Protein 6TF4 (pdb70)

Organism: Vibrio cholerae serotype O1 (strain ATCC 39315 / El Tor Inaba N16961) (NCBI:txid243277)

Radius of gyration: 10.41 Å; Cα contacts (8 Å, |Δi|>4): 124; chains: 1; bounding box: 21×38×19 Å

Secondary structure (DSSP, 8-state):
---PPPTTEEEEE-SSTTTTEEEEEEE--SSS-EEEEE--SS--EEEEE-TTTEE--

Nearest PDB structures (foldseek):
  6tf4-assembly1_A  TM=9.880E-01  e=2.985E-10  Vibrio cholerae
  2lcl-assembly1_A  TM=8.711E-01  e=4.378E-06  Escherichia coli O157:H7
  8a3w-assembly1_K  TM=6.892E-01  e=1.285E-02  Leishmania major strain Friedlin
  6skg-assembly1_BN  TM=7.824E-01  e=9.746E-02  Thermococcus kodakarensis
  8a98-assembly1_K  TM=6.820E-01  e=3.757E-02  Leishmania major strain Friedlin

Foldseek 3Di:
DDDDDEAQAKWAFCADPCHGFIWGWHAQPDQQKGKTWGADPVGTHIDMGGCVGIDGD

Structure (mmCIF, N/CA/C/O backbone):
data_6TF4
#
_entry.id   6TF4
#
loop_
_atom_site.group_PDB
_atom_site.id
_atom_site.type_symbol
_atom_site.label_atom_id
_atom_site.label_alt_id
_atom_site.label_comp_id
_atom_site.label_asym_id
_atom_site.label_entity_id
_atom_site.label_seq_id
_atom_site.pdbx_PDB_ins_code
_atom_site.Cartn_x
_atom_site.Cartn_y
_atom_site.Cartn_z
_atom_site.occupancy
_atom_site.B_iso_or_equiv
_atom_site.auth_seq_id
_atom_site.auth_comp_id
_atom_site.auth_asym_id
_atom_site.auth_atom_id
_atom_site.pdbx_PDB_model_num
ATOM 1 N N . THR A 1 11 ? -3.383 -4.366 -3.069 1.00 0.00 109 THR A N 1
ATOM 2 C CA . THR A 1 11 ? -3.675 -3.830 -1.710 1.00 0.00 109 THR A CA 1
ATOM 3 C C . THR A 1 11 ? -3.056 -2.438 -1.567 1.00 0.00 109 THR A C 1
ATOM 4 O O . THR A 1 11 ? -1.872 -2.296 -1.333 1.00 0.00 109 THR A O 1
ATOM 15 N N . LYS A 1 12 ? -3.848 -1.410 -1.705 1.00 0.00 110 LYS A N 1
ATOM 16 C CA . LYS A 1 12 ? -3.305 -0.029 -1.576 1.00 0.00 110 LYS A CA 1
ATOM 17 C C . LYS A 1 12 ? -3.470 0.452 -0.133 1.00 0.00 110 LYS A C 1
ATOM 18 O O . LYS A 1 12 ? -4.398 0.075 0.554 1.00 0.00 110 LYS A O 1
ATOM 37 N N . GLN A 1 13 ? -2.578 1.282 0.332 1.00 0.00 111 GLN A N 1
ATOM 38 C CA . GLN A 1 13 ? -2.684 1.785 1.731 1.00 0.00 111 GLN A CA 1
ATOM 39 C C . GLN A 1 13 ? -3.118 3.252 1.714 1.00 0.00 111 GLN A C 1
ATOM 40 O O . GLN A 1 13 ? -2.867 3.973 0.769 1.00 0.00 111 GLN A O 1
ATOM 54 N N . LEU A 1 14 ? -3.769 3.700 2.753 1.00 0.00 112 LEU A N 1
ATOM 55 C CA . LEU A 1 14 ? -4.220 5.119 2.797 1.00 0.00 112 LEU A CA 1
ATOM 56 C C . LEU A 1 14 ? -3.023 6.042 2.561 1.00 0.00 112 LEU A C 1
ATOM 57 O O . LEU A 1 14 ? -1.885 5.654 2.736 1.00 0.00 112 LEU A O 1
ATOM 73 N N . PRO A 1 15 ? -3.292 7.290 2.153 1.00 0.00 113 PRO A N 1
ATOM 74 C CA . PRO A 1 15 ? -2.243 8.283 1.887 1.00 0.00 113 PRO A CA 1
ATOM 75 C C . PRO A 1 15 ? -1.553 8.742 3.174 1.00 0.00 113 PRO A C 1
ATOM 76 O O . PRO A 1 15 ? -2.145 8.763 4.235 1.00 0.00 113 PRO A O 1
ATOM 87 N N . GLU A 1 16 ? -0.304 9.110 3.089 1.00 0.00 114 GLU A N 1
ATOM 88 C CA . GLU A 1 16 ? 0.424 9.567 4.307 1.00 0.00 114 GLU A CA 1
ATOM 89 C C . GLU A 1 16 ? 0.516 11.094 4.302 1.00 0.00 114 GLU A C 1
ATOM 90 O O . GLU A 1 16 ? 0.375 11.730 3.276 1.00 0.00 114 GLU A O 1
ATOM 102 N N . LYS A 1 17 ? 0.750 11.688 5.440 1.00 0.00 115 LYS A N 1
ATOM 103 C CA . LYS A 1 17 ? 0.850 13.173 5.498 1.00 0.00 115 LYS A CA 1
ATOM 104 C C . LYS A 1 17 ? 1.763 13.667 4.374 1.00 0.00 115 LYS A C 1
ATOM 105 O O . LYS A 1 17 ? 2.725 13.019 4.012 1.00 0.00 115 LYS A O 1
ATOM 124 N N . GLY A 1 18 ? 1.471 14.811 3.818 1.00 0.00 116 GLY A N 1
ATOM 125 C CA . GLY A 1 18 ? 2.323 15.345 2.719 1.00 0.00 116 GLY A CA 1
ATOM 126 C C . GLY A 1 18 ? 1.968 14.640 1.408 1.00 0.00 116 GLY A C 1
ATOM 127 O O . GLY A 1 18 ? 2.663 14.762 0.419 1.00 0.00 116 GLY A O 1
ATOM 131 N N . GLN A 1 19 ? 0.890 13.904 1.393 1.00 0.00 117 GLN A N 1
ATOM 132 C CA . GLN A 1 19 ? 0.491 13.193 0.145 1.00 0.00 117 GLN A CA 1
ATOM 133 C C . GLN A 1 19 ? -0.527 14.041 -0.621 1.00 0.00 117 GLN A C 1
ATOM 134 O O . GLN A 1 19 ? -1.399 14.656 -0.040 1.00 0.00 117 GLN A O 1
ATOM 148 N N . THR A 1 20 ? -0.422 14.080 -1.921 1.00 0.00 118 THR A N 1
ATOM 149 C CA . THR A 1 20 ? -1.383 14.889 -2.723 1.00 0.00 118 THR A CA 1
ATOM 150 C C . THR A 1 20 ? -2.616 14.043 -3.047 1.00 0.00 118 THR A C 1
ATOM 151 O O . THR A 1 20 ? -2.512 12.880 -3.382 1.00 0.00 118 THR A O 1
ATOM 162 N N . VAL A 1 21 ? -3.783 14.619 -2.951 1.00 0.00 119 VAL A N 1
ATOM 163 C CA . VAL A 1 21 ? -5.021 13.847 -3.255 1.00 0.00 119 VAL A CA 1
ATOM 164 C C . VAL A 1 21 ? -5.975 14.718 -4.076 1.00 0.00 119 VAL A C 1
ATOM 165 O O . VAL A 1 21 ? -6.061 15.916 -3.883 1.00 0.00 119 VAL A O 1
ATOM 178 N N . ARG A 1 22 ? -6.694 14.127 -4.990 1.00 0.00 120 ARG A N 1
ATOM 179 C CA . ARG A 1 22 ? -7.642 14.921 -5.822 1.00 0.00 120 ARG A CA 1
ATOM 180 C C . ARG A 1 22 ? -9.077 14.605 -5.398 1.00 0.00 120 ARG A C 1
ATOM 181 O O . ARG A 1 22 ? -9.504 13.468 -5.418 1.00 0.00 120 ARG A O 1
ATOM 202 N N . VAL A 1 23 ? -9.826 15.603 -5.016 1.00 0.00 121 VAL A N 1
ATOM 203 C CA . VAL A 1 23 ? -11.233 15.357 -4.592 1.00 0.00 121 VAL A CA 1
ATOM 204 C C . VAL A 1 23 ? -12.113 15.181 -5.831 1.00 0.00 121 VAL A C 1
ATOM 205 O O . VAL A 1 23 ? -12.142 16.021 -6.708 1.00 0.00 121 VAL A O 1
ATOM 218 N N . ALA A 1 24 ? -12.829 14.093 -5.910 1.00 0.00 122 ALA A N 1
ATOM 219 C CA . ALA A 1 24 ? -13.705 13.864 -7.094 1.00 0.00 122 ALA A CA 1
ATOM 220 C C . ALA A 1 24 ? -15.163 13.772 -6.640 1.00 0.00 122 ALA A C 1
ATOM 221 O O . ALA A 1 24 ? -16.065 14.206 -7.327 1.00 0.00 122 ALA A O 1
ATOM 228 N N . ARG A 1 25 ? -15.401 13.209 -5.487 1.00 0.00 123 ARG A N 1
ATOM 229 C CA . ARG A 1 25 ? -16.800 13.092 -4.991 1.00 0.00 123 ARG A CA 1
ATOM 230 C C . ARG A 1 25 ? -16.942 13.861 -3.676 1.00 0.00 123 ARG A C 1
ATOM 231 O O . ARG A 1 25 ? -15.977 14.098 -2.977 1.00 0.00 123 ARG A O 1
ATOM 252 N N . GLY A 1 26 ? -18.139 14.254 -3.335 1.00 0.00 124 GLY A N 1
ATOM 253 C CA . GLY A 1 26 ? -18.341 15.009 -2.066 1.00 0.00 124 GLY A CA 1
ATOM 254 C C . GLY A 1 26 ? -18.604 16.482 -2.386 1.00 0.00 124 GLY A C 1
ATOM 255 O O . GLY A 1 26 ? -18.660 16.877 -3.534 1.00 0.00 124 GLY A O 1
ATOM 259 N N . GLN A 1 27 ? -18.769 17.297 -1.381 1.00 0.00 125 GLN A N 1
ATOM 260 C CA . GLN A 1 27 ? -19.030 18.743 -1.629 1.00 0.00 125 GLN A CA 1
ATOM 261 C C . GLN A 1 27 ? -17.752 19.414 -2.137 1.00 0.00 125 GLN A C 1
ATOM 262 O O . GLN A 1 27 ? -17.796 20.348 -2.912 1.00 0.00 125 GLN A O 1
ATOM 276 N N . PHE A 1 28 ? -16.612 18.945 -1.706 1.00 0.00 126 PHE A N 1
ATOM 277 C CA . PHE A 1 28 ? -15.334 19.559 -2.167 1.00 0.00 126 PHE A CA 1
ATOM 278 C C . PHE A 1 28 ? -14.839 18.828 -3.417 1.00 0.00 126 PHE A C 1
ATOM 279 O O . PHE A 1 28 ? -13.710 18.988 -3.834 1.00 0.00 126 PHE A O 1
ATOM 296 N N . ALA A 1 29 ? -15.677 18.027 -4.018 1.00 0.00 127 ALA A N 1
ATOM 297 C CA . ALA A 1 29 ? -15.252 17.289 -5.241 1.00 0.00 127 ALA A CA 1
ATOM 298 C C . ALA A 1 29 ? -14.794 18.288 -6.306 1.00 0.00 127 ALA A C 1
ATOM 299 O O . ALA A 1 29 ? -15.427 19.300 -6.535 1.00 0.00 127 ALA A O 1
ATOM 306 N N . GLY A 1 30 ? -13.699 18.012 -6.959 1.00 0.00 128 GLY A N 1
ATOM 307 C CA . GLY A 1 30 ? -13.202 18.946 -8.010 1.00 0.00 128 GLY A CA 1
ATOM 308 C C . GLY A 1 30 ? -12.233 19.951 -7.383 1.00 0.00 128 GLY A C 1
ATOM 309 O O . GLY A 1 30 ? -12.026 21.032 -7.898 1.00 0.00 128 GLY A O 1
ATOM 313 N N . ILE A 1 31 ? -11.636 19.604 -6.275 1.00 0.00 129 ILE A N 1
ATOM 314 C CA . ILE A 1 31 ? -10.681 20.542 -5.619 1.00 0.00 129 ILE A CA 1
ATOM 315 C C . ILE A 1 31 ? -9.421 19.779 -5.201 1.00 0.00 129 ILE A C 1
ATOM 316 O O . ILE A 1 31 ? -9.470 18.607 -4.887 1.00 0.00 129 ILE A O 1
ATOM 332 N N . GLU A 1 32 ? -8.294 20.437 -5.193 1.00 0.00 130 GLU A N 1
ATOM 333 C CA . GLU A 1 32 ? -7.032 19.750 -4.795 1.00 0.00 130 GLU A CA 1
ATOM 334 C C . GLU A 1 32 ? -6.832 19.893 -3.284 1.00 0.00 130 GLU A C 1
ATOM 335 O O . GLU A 1 32 ? -7.189 20.893 -2.694 1.00 0.00 130 GLU A O 1
ATOM 347 N N . ALA A 1 33 ? -6.264 18.902 -2.654 1.00 0.00 131 ALA A N 1
ATOM 348 C CA . ALA A 1 33 ? -6.045 18.985 -1.182 1.00 0.00 131 ALA A CA 1
ATOM 349 C C . ALA A 1 33 ? -4.815 18.158 -0.800 1.00 0.00 131 ALA A C 1
ATOM 350 O O . ALA A 1 33 ? -4.533 17.136 -1.394 1.00 0.00 131 ALA A O 1
ATOM 357 N N . ILE A 1 34 ? -4.084 18.589 0.191 1.00 0.00 132 ILE A N 1
ATOM 358 C CA . ILE A 1 34 ? -2.878 17.824 0.615 1.00 0.00 132 ILE A CA 1
ATOM 359 C C . ILE A 1 34 ? -3.238 16.938 1.808 1.00 0.00 132 ILE A C 1
ATOM 360 O O . ILE A 1 34 ? -3.753 17.404 2.805 1.00 0.00 132 ILE A O 1
ATOM 376 N N . TYR A 1 35 ? -2.978 15.663 1.715 1.00 0.00 133 TYR A N 1
ATOM 377 C CA . TYR A 1 35 ? -3.313 14.753 2.845 1.00 0.00 133 TYR A CA 1
ATOM 378 C C . TYR A 1 35 ? -2.406 15.057 4.038 1.00 0.00 133 TYR A C 1
ATOM 379 O O . TYR A 1 35 ? -1.223 15.287 3.889 1.00 0.00 133 TYR A O 1
ATOM 397 N N . LEU A 1 36 ? -2.954 15.057 5.223 1.00 0.00 134 LEU A N 1
ATOM 398 C CA . LEU A 1 36 ? -2.126 15.342 6.429 1.00 0.00 134 LEU A CA 1
ATOM 399 C C . LEU A 1 36 ? -2.211 14.155 7.391 1.00 0.00 134 LEU A C 1
ATOM 400 O O . LEU A 1 36 ? -1.325 13.326 7.447 1.00 0.00 134 LEU A O 1
ATOM 416 N N . GLU A 1 37 ? -3.271 14.066 8.146 1.00 0.00 135 GLU A N 1
ATOM 417 C CA . GLU A 1 37 ? -3.412 12.930 9.101 1.00 0.00 135 GLU A CA 1
ATOM 418 C C . GLU A 1 37 ? -4.757 12.236 8.869 1.00 0.00 135 GLU A C 1
ATOM 419 O O . GLU A 1 37 ? -5.775 12.877 8.701 1.00 0.00 135 GLU A O 1
ATOM 431 N N . PRO A 1 38 ? -4.753 10.895 8.860 1.00 0.00 136 PRO A N 1
ATOM 432 C CA . PRO A 1 38 ? -5.969 10.100 8.648 1.00 0.00 136 PRO A CA 1
ATOM 433 C C . PRO A 1 38 ? -6.925 10.192 9.841 1.00 0.00 136 PRO A C 1
ATOM 434 O O . PRO A 1 38 ? -6.960 9.324 10.690 1.00 0.00 136 PRO A O 1
ATOM 445 N N . ASP A 1 39 ? -7.698 11.241 9.912 1.00 0.00 137 ASP A N 1
ATOM 446 C CA . ASP A 1 39 ? -8.649 11.392 11.048 1.00 0.00 137 ASP A CA 1
ATOM 447 C C . ASP A 1 39 ? -9.855 10.475 10.832 1.00 0.00 137 ASP A C 1
ATOM 448 O O . ASP A 1 39 ? -10.812 10.836 10.176 1.00 0.00 137 ASP A O 1
ATOM 457 N N . GLY A 1 40 ? -9.818 9.291 11.380 1.00 0.00 138 GLY A N 1
ATOM 458 C CA . GLY A 1 40 ? -10.963 8.353 11.208 1.00 0.00 138 GLY A CA 1
ATOM 459 C C . GLY A 1 40 ? -10.780 7.555 9.915 1.00 0.00 138 GLY A C 1
ATOM 460 O O . GLY A 1 40 ? -10.216 8.034 8.952 1.00 0.00 138 GLY A O 1
ATOM 464 N N . ASP A 1 41 ? -11.252 6.338 9.887 1.00 0.00 139 ASP A N 1
ATOM 465 C CA . ASP A 1 41 ? -11.104 5.511 8.657 1.00 0.00 139 ASP A CA 1
ATOM 466 C C . ASP A 1 41 ? -11.988 6.083 7.547 1.00 0.00 139 ASP A C 1
ATOM 467 O O . ASP A 1 41 ? -11.693 5.952 6.375 1.00 0.00 139 ASP A O 1
ATOM 476 N N . THR A 1 42 ? -13.071 6.717 7.905 1.00 0.00 140 THR A N 1
ATOM 477 C CA . THR A 1 42 ? -13.972 7.296 6.868 1.00 0.00 140 THR A CA 1
ATOM 478 C C . THR A 1 42 ? -13.724 8.802 6.755 1.00 0.00 140 THR A C 1
ATOM 479 O O . THR A 1 42 ? -14.277 9.469 5.903 1.00 0.00 140 THR A O 1
ATOM 490 N N . ARG A 1 43 ? -12.897 9.345 7.607 1.00 0.00 141 ARG A N 1
ATOM 491 C CA . ARG A 1 43 ? -12.617 10.807 7.543 1.00 0.00 141 ARG A CA 1
ATOM 492 C C . ARG A 1 43 ? -11.110 11.033 7.407 1.00 0.00 141 ARG A C 1
ATOM 493 O O . ARG A 1 43 ? -10.316 10.144 7.646 1.00 0.00 141 ARG A O 1
ATOM 514 N N . SER A 1 44 ? -10.709 12.213 7.022 1.00 0.00 142 SER A N 1
ATOM 515 C CA . SER A 1 44 ? -9.253 12.492 6.871 1.00 0.00 142 SER A CA 1
ATOM 516 C C . SER A 1 44 ? -9.017 14.004 6.895 1.00 0.00 142 SER A C 1
ATOM 517 O O . SER A 1 44 ? -9.883 14.783 6.550 1.00 0.00 142 SER A O 1
ATOM 525 N N . ILE A 1 45 ? -7.848 14.424 7.297 1.00 0.00 143 ILE A N 1
ATOM 526 C CA . ILE A 1 45 ? -7.555 15.885 7.340 1.00 0.00 143 ILE A CA 1
ATOM 527 C C . ILE A 1 45 ? -6.640 16.253 6.171 1.00 0.00 143 ILE A C 1
ATOM 528 O O . ILE A 1 45 ? -5.613 15.642 5.958 1.00 0.00 143 ILE A O 1
ATOM 544 N N . MET A 1 46 ? -7.006 17.247 5.409 1.00 0.00 144 MET A N 1
ATOM 545 C CA . MET A 1 46 ? -6.158 17.651 4.253 1.00 0.00 144 MET A CA 1
ATOM 546 C C . MET A 1 46 ? -6.054 19.176 4.207 1.00 0.00 144 MET A C 1
ATOM 547 O O . MET A 1 46 ? -6.920 19.881 4.684 1.00 0.00 144 MET A O 1
ATOM 561 N N . LEU A 1 47 ? -5.002 19.691 3.631 1.00 0.00 145 LEU A N 1
ATOM 562 C CA . LEU A 1 47 ? -4.847 21.170 3.551 1.00 0.00 145 LEU A CA 1
ATOM 563 C C . LEU A 1 47 ? -5.408 21.665 2.217 1.00 0.00 145 LEU A C 1
ATOM 564 O O . LEU A 1 47 ? -4.956 21.273 1.160 1.00 0.00 145 LEU A O 1
ATOM 580 N N . VAL A 1 48 ? -6.394 22.519 2.254 1.00 0.00 146 VAL A N 1
ATOM 581 C CA . VAL A 1 48 ? -6.981 23.030 0.985 1.00 0.00 146 VAL A CA 1
ATOM 582 C C . VAL A 1 48 ? -6.481 24.452 0.723 1.00 0.00 146 VAL A C 1
ATOM 583 O O . VAL A 1 48 ? -6.516 25.302 1.591 1.00 0.00 146 VAL A O 1
ATOM 596 N N . LYS A 1 49 ? -6.018 24.717 -0.467 1.00 0.00 147 LYS A N 1
ATOM 597 C CA . LYS A 1 49 ? -5.518 26.085 -0.785 1.00 0.00 147 LYS A CA 1
ATOM 598 C C . LYS A 1 49 ? -6.511 26.785 -1.715 1.00 0.00 147 LYS A C 1
ATOM 599 O O . LYS A 1 49 ? -7.102 26.173 -2.581 1.00 0.00 147 LYS A O 1
ATOM 618 N N . MET A 1 50 ? -6.698 28.065 -1.543 1.00 0.00 148 MET A N 1
ATOM 619 C CA . MET A 1 50 ? -7.652 28.802 -2.419 1.00 0.00 148 MET A CA 1
ATOM 620 C C . MET A 1 50 ? -6.945 30.005 -3.044 1.00 0.00 148 MET A C 1
ATOM 621 O O . MET A 1 50 ? -5.790 30.268 -2.773 1.00 0.00 148 MET A O 1
ATOM 635 N N . ILE A 1 51 ? -7.628 30.738 -3.878 1.00 0.00 149 ILE A N 1
ATOM 636 C CA . ILE A 1 51 ? -6.995 31.924 -4.520 1.00 0.00 149 ILE A CA 1
ATOM 637 C C . ILE A 1 51 ? -6.904 33.065 -3.504 1.00 0.00 149 ILE A C 1
ATOM 638 O O . ILE A 1 51 ? -6.013 33.888 -3.560 1.00 0.00 149 ILE A O 1
ATOM 654 N N . SER A 1 52 ? -7.820 33.120 -2.576 1.00 0.00 150 SER A N 1
ATOM 655 C CA . SER A 1 52 ? -7.783 34.208 -1.559 1.00 0.00 150 SER A CA 1
ATOM 656 C C . SER A 1 52 ? -6.870 33.795 -0.401 1.00 0.00 150 SER A C 1
ATOM 657 O O . SER A 1 52 ? -5.896 34.456 -0.100 1.00 0.00 150 SER A O 1
ATOM 665 N N . GLN A 1 53 ? -7.178 32.707 0.252 1.00 0.00 151 GLN A N 1
ATOM 666 C CA . GLN A 1 53 ? -6.327 32.256 1.389 1.00 0.00 151 GLN A CA 1
ATOM 667 C C . GLN A 1 53 ? -6.367 30.730 1.486 1.00 0.00 151 GLN A C 1
ATOM 668 O O . GLN A 1 53 ? -7.254 30.087 0.960 1.00 0.00 151 GLN A O 1
ATOM 682 N N . GLN A 1 54 ? -5.414 30.145 2.160 1.00 0.00 152 GLN A N 1
ATOM 683 C CA . GLN A 1 54 ? -5.400 28.661 2.295 1.00 0.00 152 GLN A CA 1
ATOM 684 C C . GLN A 1 54 ? -6.123 28.266 3.584 1.00 0.00 152 GLN A C 1
ATOM 685 O O . GLN A 1 54 ? -6.088 28.977 4.568 1.00 0.00 152 GLN A O 1
ATOM 699 N N . VAL A 1 55 ? -6.782 27.139 3.588 1.00 0.00 153 VAL A N 1
ATOM 700 C CA . VAL A 1 55 ? -7.508 26.710 4.817 1.00 0.00 153 VAL A CA 1
ATOM 701 C C . VAL A 1 55 ? -7.570 25.182 4.875 1.00 0.00 153 VAL A C 1
ATOM 702 O O . VAL A 1 55 ? -8.055 24.536 3.968 1.00 0.00 153 VAL A O 1
ATOM 715 N N . PRO A 1 56 ? -7.071 24.597 5.974 1.00 0.00 154 PRO A N 1
ATOM 716 C CA . PRO A 1 56 ? -7.072 23.143 6.167 1.00 0.00 154 PRO A CA 1
ATOM 717 C C . PRO A 1 56 ? -8.479 22.614 6.462 1.00 0.00 154 PRO A C 1
ATOM 718 O O . PRO A 1 56 ? -9.193 23.153 7.284 1.00 0.00 154 PRO A O 1
ATOM 729 N N . MET A 1 57 ? -8.883 21.566 5.799 1.00 0.00 155 MET A N 1
ATOM 730 C CA . MET A 1 57 ? -10.244 21.011 6.045 1.00 0.00 155 MET A CA 1
ATOM 731 C C . MET A 1 57 ? -10.170 19.484 6.106 1.00 0.00 155 MET A C 1
ATOM 732 O O . MET A 1 57 ? -9.207 18.881 5.674 1.00 0.00 155 MET A O 1
ATOM 746 N N . SER A 1 58 ? -11.181 18.853 6.639 1.00 0.00 156 SER A N 1
ATOM 747 C CA . SER A 1 58 ? -11.168 17.366 6.727 1.00 0.00 156 SER A CA 1
ATOM 748 C C . SER A 1 58 ? -12.107 16.786 5.668 1.00 0.00 156 SER A C 1
ATOM 749 O O . SER A 1 58 ? -13.200 17.273 5.459 1.00 0.00 156 SER A O 1
ATOM 757 N N . ILE A 1 59 ? -11.689 15.746 4.998 1.00 0.00 157 ILE A N 1
ATOM 758 C CA . ILE A 1 59 ? -12.557 15.134 3.953 1.00 0.00 157 ILE A CA 1
ATOM 759 C C . ILE A 1 59 ? -12.488 13.609 4.067 1.00 0.00 157 ILE A C 1
ATOM 760 O O . ILE A 1 59 ? -11.569 13.060 4.642 1.00 0.00 157 ILE A O 1
ATOM 776 N N . GLU A 1 60 ? -13.455 12.919 3.528 1.00 0.00 158 GLU A N 1
ATOM 777 C CA . GLU A 1 60 ? -13.446 11.431 3.610 1.00 0.00 158 GLU A CA 1
ATOM 778 C C . GLU A 1 60 ? -12.859 10.845 2.324 1.00 0.00 158 GLU A C 1
ATOM 779 O O . GLU A 1 60 ? -13.121 11.322 1.238 1.00 0.00 158 GLU A O 1
ATOM 791 N N . ASN A 1 61 ? -12.071 9.811 2.439 1.00 0.00 159 ASN A N 1
ATOM 792 C CA . ASN A 1 61 ? -11.471 9.192 1.224 1.00 0.00 159 ASN A CA 1
ATOM 793 C C . ASN A 1 61 ? -12.569 8.941 0.189 1.00 0.00 159 ASN A C 1
ATOM 794 O O . ASN A 1 61 ? -12.339 9.002 -1.002 1.00 0.00 159 ASN A O 1
ATOM 805 N N . THR A 1 62 ? -13.763 8.662 0.634 1.00 0.00 160 THR A N 1
ATOM 806 C CA . THR A 1 62 ? -14.873 8.411 -0.327 1.00 0.00 160 THR A CA 1
ATOM 807 C C . THR A 1 62 ? -15.112 9.670 -1.163 1.00 0.00 160 THR A C 1
ATOM 808 O O . THR A 1 62 ? -15.765 9.633 -2.186 1.00 0.00 160 THR A O 1
ATOM 819 N N . ASP A 1 63 ? -14.584 10.783 -0.734 1.00 0.00 161 ASP A N 1
ATOM 820 C CA . ASP A 1 63 ? -14.776 12.045 -1.502 1.00 0.00 161 ASP A CA 1
ATOM 821 C C . ASP A 1 63 ? -13.543 12.305 -2.371 1.00 0.00 161 ASP A C 1
ATOM 822 O O . ASP A 1 63 ? -13.646 12.774 -3.486 1.00 0.00 161 ASP A O 1
ATOM 831 N N . TRP A 1 64 ? -12.376 12.003 -1.868 1.00 0.00 162 TRP A N 1
ATOM 832 C CA . TRP A 1 64 ? -11.140 12.234 -2.669 1.00 0.00 162 TRP A CA 1
ATOM 833 C C . TRP A 1 64 ? -10.394 10.911 -2.853 1.00 0.00 162 TRP A C 1
ATOM 834 O O . TRP A 1 64 ? -10.519 10.001 -2.058 1.00 0.00 162 TRP A O 1
ATOM 855 N N . GLU A 1 65 ? -9.618 10.798 -3.897 1.00 0.00 163 GLU A N 1
ATOM 856 C CA . GLU A 1 65 ? -8.865 9.533 -4.131 1.00 0.00 163 GLU A CA 1
ATOM 857 C C . GLU A 1 65 ? -7.376 9.848 -4.283 1.00 0.00 163 GLU A C 1
ATOM 858 O O . GLU A 1 65 ? -6.991 10.977 -4.515 1.00 0.00 163 GLU A O 1
ATOM 870 N N . VAL A 1 66 ? -6.535 8.859 -4.155 1.00 0.00 164 VAL A N 1
ATOM 871 C CA . VAL A 1 66 ? -5.072 9.101 -4.293 1.00 0.00 164 VAL A CA 1
ATOM 872 C C . VAL A 1 66 ? -4.489 8.127 -5.319 1.00 0.00 164 VAL A C 1
ATOM 873 O O . VAL A 1 66 ? -4.900 6.988 -5.411 1.00 0.00 164 VAL A O 1
ATOM 886 N N . THR A 1 67 ? -3.533 8.567 -6.092 1.00 0.00 165 THR A N 1
ATOM 887 C CA . THR A 1 67 ? -2.925 7.665 -7.110 1.00 0.00 165 THR A CA 1
ATOM 888 C C . THR A 1 67 ? -1.428 7.518 -6.833 1.00 0.00 165 THR A C 1
ATOM 889 O O . THR A 1 67 ? -0.654 8.190 -7.495 1.00 0.00 165 THR A O 1
ATOM 901 N N . THR A 1 11 ? 3.162 -0.089 4.790 1.00 0.00 109 THR A N 2
ATOM 902 C CA . THR A 1 11 ? 2.360 0.509 3.686 1.00 0.00 109 THR A CA 2
ATOM 903 C C . THR A 1 11 ? 0.878 0.495 4.067 1.00 0.00 109 THR A C 2
ATOM 904 O O . THR A 1 11 ? 0.261 -0.548 4.164 1.00 0.00 109 THR A O 2
ATOM 915 N N . LYS A 1 12 ? 0.300 1.646 4.283 1.00 0.00 110 LYS A N 2
ATOM 916 C CA . LYS A 1 12 ? -1.141 1.697 4.658 1.00 0.00 110 LYS A CA 2
ATOM 917 C C . LYS A 1 12 ? -1.977 2.036 3.422 1.00 0.00 110 LYS A C 2
ATOM 918 O O . LYS A 1 12 ? -1.598 2.856 2.611 1.00 0.00 110 LYS A O 2
ATOM 937 N N . GLN A 1 13 ? -3.113 1.411 3.274 1.00 0.00 111 GLN A N 2
ATOM 938 C CA . GLN A 1 13 ? -3.972 1.698 2.091 1.00 0.00 111 GLN A CA 2
ATOM 939 C C . GLN A 1 13 ? -4.245 3.202 2.010 1.00 0.00 111 GLN A C 2
ATOM 940 O O . GLN A 1 13 ? -4.270 3.781 0.943 1.00 0.00 111 GLN A O 2
ATOM 954 N N . LEU A 1 14 ? -4.450 3.837 3.131 1.00 0.00 112 LEU A N 2
ATOM 955 C CA . LEU A 1 14 ? -4.722 5.302 3.117 1.00 0.00 112 LEU A CA 2
ATOM 956 C C . LEU A 1 14 ? -3.447 6.056 2.733 1.00 0.00 112 LEU A C 2
ATOM 957 O O . LEU A 1 14 ? -2.354 5.535 2.831 1.00 0.00 112 LEU A O 2
ATOM 973 N N . PRO A 1 15 ? -3.598 7.312 2.287 1.00 0.00 113 PRO A N 2
ATOM 974 C CA . PRO A 1 15 ? -2.463 8.152 1.883 1.00 0.00 113 PRO A CA 2
ATOM 975 C C . PRO A 1 15 ? -1.620 8.586 3.085 1.00 0.00 113 PRO A C 2
ATOM 976 O O . PRO A 1 15 ? -2.085 8.608 4.207 1.00 0.00 113 PRO A O 2
ATOM 987 N N . GLU A 1 16 ? -0.383 8.936 2.859 1.00 0.00 114 GLU A N 2
ATOM 988 C CA . GLU A 1 16 ? 0.488 9.371 3.988 1.00 0.00 114 GLU A CA 2
ATOM 989 C C . GLU A 1 16 ? 0.555 10.899 4.018 1.00 0.00 114 GLU A C 2
ATOM 990 O O . GLU A 1 16 ? 0.349 11.559 3.018 1.00 0.00 114 GLU A O 2
ATOM 1002 N N . LYS A 1 17 ? 0.841 11.468 5.156 1.00 0.00 115 LYS A N 2
ATOM 1003 C CA . LYS A 1 17 ? 0.920 12.954 5.246 1.00 0.00 115 LYS A CA 2
ATOM 1004 C C . LYS A 1 17 ? 1.890 13.479 4.186 1.00 0.00 115 LYS A C 2
ATOM 1005 O O . LYS A 1 17 ? 2.907 12.875 3.908 1.00 0.00 115 LYS A O 2
ATOM 1024 N N . GLY A 1 18 ? 1.583 14.599 3.590 1.00 0.00 116 GLY A N 2
ATOM 1025 C CA . GLY A 1 18 ? 2.488 15.160 2.548 1.00 0.00 116 GLY A CA 2
ATOM 1026 C C . GLY A 1 18 ? 2.100 14.600 1.177 1.00 0.00 116 GLY A C 2
ATOM 1027 O O . GLY A 1 18 ? 2.618 15.013 0.159 1.00 0.00 116 GLY A O 2
ATOM 1031 N N . GLN A 1 19 ? 1.194 13.660 1.144 1.00 0.00 117 GLN A N 2
ATOM 1032 C CA . GLN A 1 19 ? 0.774 13.075 -0.160 1.00 0.00 117 GLN A CA 2
ATOM 1033 C C . GLN A 1 19 ? -0.294 13.965 -0.800 1.00 0.00 117 GLN A C 2
ATOM 1034 O O . GLN A 1 19 ? -1.122 14.540 -0.122 1.00 0.00 117 GLN A O 2
ATOM 1048 N N . THR A 1 20 ? -0.282 14.083 -2.099 1.00 0.00 118 THR A N 2
ATOM 1049 C CA . THR A 1 20 ? -1.297 14.937 -2.778 1.00 0.00 118 THR A CA 2
ATOM 1050 C C . THR A 1 20 ? -2.515 14.085 -3.146 1.00 0.00 118 THR A C 2
ATOM 1051 O O . THR A 1 20 ? -2.387 12.951 -3.564 1.00 0.00 118 THR A O 2
ATOM 1062 N N . VAL A 1 21 ? -3.694 14.623 -2.995 1.00 0.00 119 VAL A N 2
ATOM 1063 C CA . VAL A 1 21 ? -4.918 13.844 -3.337 1.00 0.00 119 VAL A CA 2
ATOM 1064 C C . VAL A 1 21 ? -5.859 14.713 -4.171 1.00 0.00 119 VAL A C 2
ATOM 1065 O O . VAL A 1 21 ? -5.923 15.915 -4.004 1.00 0.00 119 VAL A O 2
ATOM 1078 N N . ARG A 1 22 ? -6.592 14.115 -5.071 1.00 0.00 120 ARG A N 2
ATOM 1079 C CA . ARG A 1 22 ? -7.530 14.908 -5.915 1.00 0.00 120 ARG A CA 2
ATOM 1080 C C . ARG A 1 22 ? -8.972 14.605 -5.501 1.00 0.00 120 ARG A C 2
ATOM 1081 O O . ARG A 1 22 ? -9.421 13.477 -5.561 1.00 0.00 120 ARG A O 2
ATOM 1102 N N . VAL A 1 23 ? -9.701 15.603 -5.081 1.00 0.00 121 VAL A N 2
ATOM 1103 C CA . VAL A 1 23 ? -11.113 15.370 -4.664 1.00 0.00 121 VAL A CA 2
ATOM 1104 C C . VAL A 1 23 ? -11.994 15.221 -5.906 1.00 0.00 121 VAL A C 2
ATOM 1105 O O . VAL A 1 23 ? -12.092 16.118 -6.720 1.00 0.00 121 VAL A O 2
ATOM 1118 N N . ALA A 1 24 ? -12.635 14.094 -6.058 1.00 0.00 122 ALA A N 2
ATOM 1119 C CA . ALA A 1 24 ? -13.508 13.888 -7.248 1.00 0.00 122 ALA A CA 2
ATOM 1120 C C . ALA A 1 24 ? -14.959 13.716 -6.795 1.00 0.00 122 ALA A C 2
ATOM 1121 O O . ALA A 1 24 ? -15.885 14.017 -7.521 1.00 0.00 122 ALA A O 2
ATOM 1128 N N . ARG A 1 25 ? -15.164 13.233 -5.600 1.00 0.00 123 ARG A N 2
ATOM 1129 C CA . ARG A 1 25 ? -16.554 13.042 -5.101 1.00 0.00 123 ARG A CA 2
ATOM 1130 C C . ARG A 1 25 ? -16.742 13.825 -3.801 1.00 0.00 123 ARG A C 2
ATOM 1131 O O . ARG A 1 25 ? -15.790 14.173 -3.131 1.00 0.00 123 ARG A O 2
ATOM 1152 N N . GLY A 1 26 ? -17.964 14.107 -3.439 1.00 0.00 124 GLY A N 2
ATOM 1153 C CA . GLY A 1 26 ? -18.213 14.868 -2.182 1.00 0.00 124 GLY A CA 2
ATOM 1154 C C . GLY A 1 26 ? -18.494 16.333 -2.521 1.00 0.00 124 GLY A C 2
ATOM 1155 O O . GLY A 1 26 ? -18.435 16.737 -3.666 1.00 0.00 124 GLY A O 2
ATOM 1159 N N . GLN A 1 27 ? -18.801 17.132 -1.536 1.00 0.00 125 GLN A N 2
ATOM 1160 C CA . GLN A 1 27 ? -19.085 18.570 -1.805 1.00 0.00 125 GLN A CA 2
ATOM 1161 C C . GLN A 1 27 ? -17.803 19.266 -2.264 1.00 0.00 125 GLN A C 2
ATOM 1162 O O . GLN A 1 27 ? -17.835 20.202 -3.037 1.00 0.00 125 GLN A O 2
ATOM 1176 N N . PHE A 1 28 ? -16.672 18.817 -1.7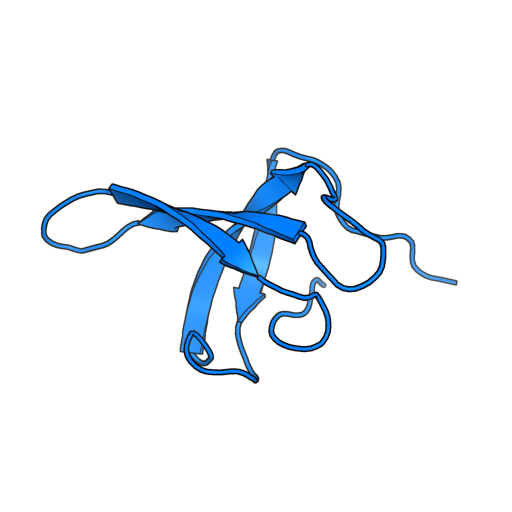93 1.00 0.00 126 PHE A N 2
ATOM 1177 C CA . PHE A 1 28 ? -15.389 19.454 -2.201 1.00 0.00 126 PHE A CA 2
ATOM 1178 C C . PHE A 1 28 ? -14.864 18.779 -3.470 1.00 0.00 126 PHE A C 2
ATOM 1179 O O . PHE A 1 28 ? -13.692 18.851 -3.784 1.00 0.00 126 PHE A O 2
ATOM 1196 N N . ALA A 1 29 ? -15.721 18.122 -4.201 1.00 0.00 127 ALA A N 2
ATOM 1197 C CA . ALA A 1 29 ? -15.268 17.443 -5.449 1.00 0.00 127 ALA A CA 2
ATOM 1198 C C . ALA A 1 29 ? -14.764 18.490 -6.444 1.00 0.00 127 ALA A C 2
ATOM 1199 O O . ALA A 1 29 ? -15.356 19.537 -6.612 1.00 0.00 127 ALA A O 2
ATOM 1206 N N . GLY A 1 30 ? -13.673 18.215 -7.106 1.00 0.00 128 GLY A N 2
ATOM 1207 C CA . GLY A 1 30 ? -13.132 19.195 -8.090 1.00 0.00 128 GLY A CA 2
ATOM 1208 C C . GLY A 1 30 ? -12.172 20.154 -7.384 1.00 0.00 128 GLY A C 2
ATOM 1209 O O . GLY A 1 30 ? -11.939 21.258 -7.836 1.00 0.00 128 GLY A O 2
ATOM 1213 N N . ILE A 1 31 ? -11.611 19.744 -6.280 1.00 0.00 129 ILE A N 2
ATOM 1214 C CA . ILE A 1 31 ? -10.665 20.634 -5.549 1.00 0.00 129 ILE A CA 2
ATOM 1215 C C . ILE A 1 31 ? -9.422 19.837 -5.146 1.00 0.00 129 ILE A C 2
ATOM 1216 O O . ILE A 1 31 ? -9.504 18.679 -4.791 1.00 0.00 129 ILE A O 2
ATOM 1232 N N . GLU A 1 32 ? -8.270 20.448 -5.200 1.00 0.00 130 GLU A N 2
ATOM 1233 C CA . GLU A 1 32 ? -7.025 19.724 -4.822 1.00 0.00 130 GLU A CA 2
ATOM 1234 C C . GLU A 1 32 ? -6.786 19.867 -3.318 1.00 0.00 130 GLU A C 2
ATOM 1235 O O . GLU A 1 32 ? -7.123 20.870 -2.719 1.00 0.00 130 GLU A O 2
ATOM 1247 N N . ALA A 1 33 ? -6.207 18.873 -2.702 1.00 0.00 131 ALA A N 2
ATOM 1248 C CA . ALA A 1 33 ? -5.947 18.954 -1.236 1.00 0.00 131 ALA A CA 2
ATOM 1249 C C . ALA A 1 33 ? -4.763 18.053 -0.879 1.00 0.00 131 ALA A C 2
ATOM 1250 O O . ALA A 1 33 ? -4.523 17.047 -1.516 1.00 0.00 131 ALA A O 2
ATOM 1257 N N . ILE A 1 34 ? -4.023 18.405 0.136 1.00 0.00 132 ILE A N 2
ATOM 1258 C CA . ILE A 1 34 ? -2.857 17.566 0.534 1.00 0.00 132 ILE A CA 2
ATOM 1259 C C . ILE A 1 34 ? -3.219 16.750 1.777 1.00 0.00 132 ILE A C 2
ATOM 1260 O O . ILE A 1 34 ? -3.640 17.287 2.781 1.00 0.00 132 ILE A O 2
ATOM 1276 N N . TYR A 1 35 ? -3.057 15.456 1.718 1.00 0.00 133 TYR A N 2
ATOM 1277 C CA . TYR A 1 35 ? -3.395 14.612 2.899 1.00 0.00 133 TYR A CA 2
ATOM 1278 C C . TYR A 1 35 ? -2.586 15.085 4.107 1.00 0.00 133 TYR A C 2
ATOM 1279 O O . TYR A 1 35 ? -1.376 15.189 4.056 1.00 0.00 133 TYR A O 2
ATOM 1297 N N . LEU A 1 36 ? -3.245 15.378 5.194 1.00 0.00 134 LEU A N 2
ATOM 1298 C CA . LEU A 1 36 ? -2.518 15.850 6.404 1.00 0.00 134 LEU A CA 2
ATOM 1299 C C . LEU A 1 36 ? -2.526 14.751 7.470 1.00 0.00 134 LEU A C 2
ATOM 1300 O O . LEU A 1 36 ? -1.500 14.198 7.813 1.00 0.00 134 LEU A O 2
ATOM 1316 N N . GLU A 1 37 ? -3.676 14.431 7.999 1.00 0.00 135 GLU A N 2
ATOM 1317 C CA . GLU A 1 37 ? -3.746 13.370 9.042 1.00 0.00 135 GLU A CA 2
ATOM 1318 C C . GLU A 1 37 ? -5.038 12.568 8.872 1.00 0.00 135 GLU A C 2
ATOM 1319 O O . GLU A 1 37 ? -6.105 13.124 8.699 1.00 0.00 135 GLU A O 2
ATOM 1331 N N . PRO A 1 38 ? -4.935 11.233 8.927 1.00 0.00 136 PRO A N 2
ATOM 1332 C CA . PRO A 1 38 ? -6.092 10.340 8.783 1.00 0.00 136 PRO A CA 2
ATOM 1333 C C . PRO A 1 38 ? -7.029 10.429 9.990 1.00 0.00 136 PRO A C 2
ATOM 1334 O O . PRO A 1 38 ? -6.992 9.603 10.881 1.00 0.00 136 PRO A O 2
ATOM 1345 N N . ASP A 1 39 ? -7.868 11.429 10.029 1.00 0.00 137 ASP A N 2
ATOM 1346 C CA . ASP A 1 39 ? -8.804 11.573 11.179 1.00 0.00 137 ASP A CA 2
ATOM 1347 C C . ASP A 1 39 ? -9.926 10.539 11.059 1.00 0.00 137 ASP A C 2
ATOM 1348 O O . ASP A 1 39 ? -10.941 10.779 10.435 1.00 0.00 137 ASP A O 2
ATOM 1357 N N . GLY A 1 40 ? -9.753 9.391 11.656 1.00 0.00 138 GLY A N 2
ATOM 1358 C CA . GLY A 1 40 ? -10.811 8.344 11.578 1.00 0.00 138 GLY A CA 2
ATOM 1359 C C . GLY A 1 40 ? -10.529 7.416 10.395 1.00 0.00 138 GLY A C 2
ATOM 1360 O O . GLY A 1 40 ? -9.596 7.618 9.644 1.00 0.00 138 GLY A O 2
ATOM 1364 N N . ASP A 1 41 ? -11.331 6.401 10.223 1.00 0.00 139 ASP A N 2
ATOM 1365 C CA . ASP A 1 41 ? -11.111 5.461 9.089 1.00 0.00 139 ASP A CA 2
ATOM 1366 C C . ASP A 1 41 ? -11.955 5.902 7.891 1.00 0.00 139 ASP A C 2
ATOM 1367 O O . ASP A 1 41 ? -11.789 5.417 6.790 1.00 0.00 139 ASP A O 2
ATOM 1376 N N . THR A 1 42 ? -12.861 6.818 8.099 1.00 0.00 140 THR A N 2
ATOM 1377 C CA . THR A 1 42 ? -13.714 7.290 6.972 1.00 0.00 140 THR A CA 2
ATOM 1378 C C . THR A 1 42 ? -13.409 8.761 6.682 1.00 0.00 140 THR A C 2
ATOM 1379 O O . THR A 1 42 ? -13.583 9.233 5.577 1.00 0.00 140 THR A O 2
ATOM 1390 N N . ARG A 1 43 ? -12.958 9.489 7.666 1.00 0.00 141 ARG A N 2
ATOM 1391 C CA . ARG A 1 43 ? -12.646 10.929 7.443 1.00 0.00 141 ARG A CA 2
ATOM 1392 C C . ARG A 1 43 ? -11.130 11.125 7.395 1.00 0.00 141 ARG A C 2
ATOM 1393 O O . ARG A 1 43 ? -10.370 10.279 7.823 1.00 0.00 141 ARG A O 2
ATOM 1414 N N . SER A 1 44 ? -10.685 12.237 6.878 1.00 0.00 142 SER A N 2
ATOM 1415 C CA . SER A 1 44 ? -9.220 12.493 6.800 1.00 0.00 142 SER A CA 2
ATOM 1416 C C . SER A 1 44 ? -8.965 14.000 6.862 1.00 0.00 142 SER A C 2
ATOM 1417 O O . SER A 1 44 ? -9.815 14.797 6.518 1.00 0.00 142 SER A O 2
ATOM 1425 N N . ILE A 1 45 ? -7.801 14.398 7.297 1.00 0.00 143 ILE A N 2
ATOM 1426 C CA . ILE A 1 45 ? -7.495 15.854 7.379 1.00 0.00 143 ILE A CA 2
ATOM 1427 C C . ILE A 1 45 ? -6.531 16.237 6.255 1.00 0.00 143 ILE A C 2
ATOM 1428 O O . ILE A 1 45 ? -5.536 15.578 6.027 1.00 0.00 143 ILE A O 2
ATOM 1444 N N . MET A 1 46 ? -6.818 17.297 5.548 1.00 0.00 144 MET A N 2
ATOM 1445 C CA . MET A 1 46 ? -5.915 17.717 4.440 1.00 0.00 144 MET A CA 2
ATOM 1446 C C . MET A 1 46 ? -5.865 19.244 4.369 1.00 0.00 144 MET A C 2
ATOM 1447 O O . MET A 1 46 ? -6.809 19.924 4.718 1.00 0.00 144 MET A O 2
ATOM 1461 N N . LEU A 1 47 ? -4.771 19.787 3.909 1.00 0.00 145 LEU A N 2
ATOM 1462 C CA . LEU A 1 47 ? -4.663 21.269 3.804 1.00 0.00 145 LEU A CA 2
ATOM 1463 C C . LEU A 1 47 ? -5.190 21.714 2.439 1.00 0.00 145 LEU A C 2
ATOM 1464 O O . LEU A 1 47 ? -4.654 21.352 1.409 1.00 0.00 145 LEU A O 2
ATOM 1480 N N . VAL A 1 48 ? -6.240 22.487 2.418 1.00 0.00 146 VAL A N 2
ATOM 1481 C CA . VAL A 1 48 ? -6.800 22.943 1.114 1.00 0.00 146 VAL A CA 2
ATOM 1482 C C . VAL A 1 48 ? -6.363 24.383 0.840 1.00 0.00 146 VAL A C 2
ATOM 1483 O O . VAL A 1 48 ? -6.382 25.226 1.715 1.00 0.00 146 VAL A O 2
ATOM 1496 N N . LYS A 1 49 ? -5.971 24.671 -0.371 1.00 0.00 147 LYS A N 2
ATOM 1497 C CA . LYS A 1 49 ? -5.534 26.056 -0.705 1.00 0.00 147 LYS A CA 2
ATOM 1498 C C . LYS A 1 49 ? -6.619 26.745 -1.535 1.00 0.00 147 LYS A C 2
ATOM 1499 O O . LYS A 1 49 ? -7.113 26.202 -2.502 1.00 0.00 147 LYS A O 2
ATOM 1518 N N . MET A 1 50 ? -6.994 27.939 -1.165 1.00 0.00 148 MET A N 2
ATOM 1519 C CA . MET A 1 50 ? -8.048 28.660 -1.933 1.00 0.00 148 MET A CA 2
ATOM 1520 C C . MET A 1 50 ? -7.415 29.824 -2.700 1.00 0.00 148 MET A C 2
ATOM 1521 O O . MET A 1 50 ? -6.239 30.099 -2.568 1.00 0.00 148 MET A O 2
ATOM 1535 N N . ILE A 1 51 ? -8.186 30.507 -3.500 1.00 0.00 149 ILE A N 2
ATOM 1536 C CA . ILE A 1 51 ? -7.627 31.651 -4.274 1.00 0.00 149 ILE A CA 2
ATOM 1537 C C . ILE A 1 51 ? -7.332 32.815 -3.325 1.00 0.00 149 ILE A C 2
ATOM 1538 O O . ILE A 1 51 ? -6.466 33.629 -3.577 1.00 0.00 149 ILE A O 2
ATOM 1554 N N . SER A 1 52 ? -8.045 32.899 -2.235 1.00 0.00 150 SER A N 2
ATOM 1555 C CA . SER A 1 52 ? -7.801 34.010 -1.272 1.00 0.00 150 SER A CA 2
ATOM 1556 C C . SER A 1 52 ? -6.717 33.593 -0.277 1.00 0.00 150 SER A C 2
ATOM 1557 O O . SER A 1 52 ? -5.683 34.222 -0.168 1.00 0.00 150 SER A O 2
ATOM 1565 N N . GLN A 1 53 ? -6.943 32.532 0.449 1.00 0.00 151 GLN A N 2
ATOM 1566 C CA . GLN A 1 53 ? -5.925 32.071 1.435 1.00 0.00 151 GLN A CA 2
ATOM 1567 C C . GLN A 1 53 ? -6.004 30.550 1.574 1.00 0.00 151 GLN A C 2
ATOM 1568 O O . GLN A 1 53 ? -6.919 29.919 1.083 1.00 0.00 151 GLN A O 2
ATOM 1582 N N . GLN A 1 54 ? -5.054 29.955 2.242 1.00 0.00 152 GLN A N 2
ATOM 1583 C CA . GLN A 1 54 ? -5.078 28.476 2.414 1.00 0.00 152 GLN A CA 2
ATOM 1584 C C . GLN A 1 54 ? -6.057 28.112 3.531 1.00 0.00 152 GLN A C 2
ATOM 1585 O O . GLN A 1 54 ? -6.088 28.741 4.570 1.00 0.00 152 GLN A O 2
ATOM 1599 N N . VAL A 1 55 ? -6.861 27.103 3.327 1.00 0.00 153 VAL A N 2
ATOM 1600 C CA . VAL A 1 55 ? -7.836 26.707 4.380 1.00 0.00 153 VAL A CA 2
ATOM 1601 C C . VAL A 1 55 ? -7.772 25.195 4.601 1.00 0.00 153 VAL A C 2
ATOM 1602 O O . VAL A 1 55 ? -8.205 24.417 3.773 1.00 0.00 153 VAL A O 2
ATOM 1615 N N . PRO A 1 56 ? -7.222 24.774 5.749 1.00 0.00 154 PRO A N 2
ATOM 1616 C CA . PRO A 1 56 ? -7.101 23.354 6.096 1.00 0.00 154 PRO A CA 2
ATOM 1617 C C . PRO A 1 56 ? -8.459 22.747 6.462 1.00 0.00 154 PRO A C 2
ATOM 1618 O O . PRO A 1 56 ? -9.141 23.221 7.349 1.00 0.00 154 PRO A O 2
ATOM 1629 N N . MET A 1 57 ? -8.860 21.706 5.785 1.00 0.00 155 MET A N 2
ATOM 1630 C CA . MET A 1 57 ? -10.176 21.078 6.098 1.00 0.00 155 MET A CA 2
ATOM 1631 C C . MET A 1 57 ? -10.028 19.555 6.103 1.00 0.00 155 MET A C 2
ATOM 1632 O O . MET A 1 57 ? -9.012 19.018 5.713 1.00 0.00 155 MET A O 2
ATOM 1646 N N . SER A 1 58 ? -11.039 18.855 6.542 1.00 0.00 156 SER A N 2
ATOM 1647 C CA . SER A 1 58 ? -10.959 17.367 6.573 1.00 0.00 156 SER A CA 2
ATOM 1648 C C . SER A 1 58 ? -11.957 16.782 5.572 1.00 0.00 156 SER A C 2
ATOM 1649 O O . SER A 1 58 ? -13.063 17.264 5.429 1.00 0.00 156 SER A O 2
ATOM 1657 N N . ILE A 1 59 ? -11.575 15.745 4.876 1.00 0.00 157 ILE A N 2
ATOM 1658 C CA . ILE A 1 59 ? -12.503 15.132 3.884 1.00 0.00 157 ILE A CA 2
ATOM 1659 C C . ILE A 1 59 ? -12.426 13.607 3.985 1.00 0.00 157 ILE A C 2
ATOM 1660 O O . ILE A 1 59 ? -11.484 13.057 4.521 1.00 0.00 157 ILE A O 2
ATOM 1676 N N . GLU A 1 60 ? -13.412 12.920 3.475 1.00 0.00 158 GLU A N 2
ATOM 1677 C CA . GLU A 1 60 ? -13.399 11.431 3.542 1.00 0.00 158 GLU A CA 2
ATOM 1678 C C . GLU A 1 60 ? -12.878 10.858 2.221 1.00 0.00 158 GLU A C 2
ATOM 1679 O O . GLU A 1 60 ? -13.215 11.331 1.154 1.00 0.00 158 GLU A O 2
ATOM 1691 N N . ASN A 1 61 ? -12.065 9.839 2.283 1.00 0.00 159 ASN A N 2
ATOM 1692 C CA . ASN A 1 61 ? -11.532 9.233 1.030 1.00 0.00 159 ASN A CA 2
ATOM 1693 C C . ASN A 1 61 ? -12.691 8.961 0.072 1.00 0.00 159 ASN A C 2
ATOM 1694 O O . ASN A 1 61 ? -12.549 9.049 -1.132 1.00 0.00 159 ASN A O 2
ATOM 1705 N N . THR A 1 62 ? -13.841 8.636 0.596 1.00 0.00 160 THR A N 2
ATOM 1706 C CA . THR A 1 62 ? -15.011 8.365 -0.284 1.00 0.00 160 THR A CA 2
ATOM 1707 C C . THR A 1 62 ? -15.311 9.612 -1.117 1.00 0.00 160 THR A C 2
ATOM 1708 O O . THR A 1 62 ? -16.035 9.562 -2.091 1.00 0.00 160 THR A O 2
ATOM 1719 N N . ASP A 1 63 ? -14.756 10.733 -0.741 1.00 0.00 161 ASP A N 2
ATOM 1720 C CA . ASP A 1 63 ? -15.003 11.985 -1.509 1.00 0.00 161 ASP A CA 2
ATOM 1721 C C . ASP A 1 63 ? -13.809 12.263 -2.424 1.00 0.00 161 ASP A C 2
ATOM 1722 O O . ASP A 1 63 ? -13.967 12.669 -3.559 1.00 0.00 161 ASP A O 2
ATOM 1731 N N . TRP A 1 64 ? -12.616 12.048 -1.943 1.00 0.00 162 TRP A N 2
ATOM 1732 C CA . TRP A 1 64 ? -11.414 12.300 -2.788 1.00 0.00 162 TRP A CA 2
ATOM 1733 C C . TRP A 1 64 ? -10.666 10.985 -3.016 1.00 0.00 162 TRP A C 2
ATOM 1734 O O . TRP A 1 64 ? -10.754 10.065 -2.228 1.00 0.00 162 TRP A O 2
ATOM 1755 N N . GLU A 1 65 ? -9.929 10.888 -4.090 1.00 0.00 163 GLU A N 2
ATOM 1756 C CA . GLU A 1 65 ? -9.177 9.632 -4.367 1.00 0.00 163 GLU A CA 2
ATOM 1757 C C . GLU A 1 65 ? -7.678 9.932 -4.419 1.00 0.00 163 GLU A C 2
ATOM 1758 O O . GLU A 1 65 ? -7.260 10.987 -4.854 1.00 0.00 163 GLU A O 2
ATOM 1770 N N . VAL A 1 66 ? -6.865 9.012 -3.977 1.00 0.00 164 VAL A N 2
ATOM 1771 C CA . VAL A 1 66 ? -5.393 9.243 -4.001 1.00 0.00 164 VAL A CA 2
ATOM 1772 C C . VAL A 1 66 ? -4.698 8.034 -4.631 1.00 0.00 164 VAL A C 2
ATOM 1773 O O . VAL A 1 66 ? -5.182 6.922 -4.562 1.00 0.00 164 VAL A O 2
ATOM 1786 N N . THR A 1 67 ? -3.565 8.243 -5.245 1.00 0.00 165 THR A N 2
ATOM 1787 C CA . THR A 1 67 ? -2.842 7.105 -5.878 1.00 0.00 165 THR A CA 2
ATOM 1788 C C . THR A 1 67 ? -1.768 7.646 -6.824 1.00 0.00 165 THR A C 2
ATOM 1789 O O . THR A 1 67 ? -2.133 8.261 -7.812 1.00 0.00 165 THR A O 2
ATOM 1801 N N . THR A 1 11 ? -6.382 -4.019 -0.118 1.00 0.00 109 THR A N 3
ATOM 1802 C CA . THR A 1 11 ? -5.849 -3.682 -1.468 1.00 0.00 109 THR A CA 3
ATOM 1803 C C . THR A 1 11 ? -5.582 -2.177 -1.549 1.00 0.00 109 THR A C 3
ATOM 1804 O O . THR A 1 11 ? -4.581 -1.743 -2.085 1.00 0.00 109 THR A O 3
ATOM 1815 N N . LYS A 1 12 ? -6.469 -1.378 -1.022 1.00 0.00 110 LYS A N 3
ATOM 1816 C CA . LYS A 1 12 ? -6.263 0.097 -1.069 1.00 0.00 110 LYS A CA 3
ATOM 1817 C C . LYS A 1 12 ? -5.532 0.551 0.196 1.00 0.00 110 LYS A C 3
ATOM 1818 O O . LYS A 1 12 ? -5.774 0.053 1.277 1.00 0.00 110 LYS A O 3
ATOM 1837 N N . GLN A 1 13 ? -4.637 1.493 0.069 1.00 0.00 111 GLN A N 3
ATOM 1838 C CA . GLN A 1 13 ? -3.891 1.977 1.264 1.00 0.00 111 GLN A CA 3
ATOM 1839 C C . GLN A 1 13 ? -4.214 3.454 1.502 1.00 0.00 111 GLN A C 3
ATOM 1840 O O . GLN A 1 13 ? -4.412 4.213 0.574 1.00 0.00 111 GLN A O 3
ATOM 1854 N N . LEU A 1 14 ? -4.266 3.867 2.738 1.00 0.00 112 LEU A N 3
ATOM 1855 C CA . LEU A 1 14 ? -4.576 5.294 3.035 1.00 0.00 112 LEU A CA 3
ATOM 1856 C C . LEU A 1 14 ? -3.396 6.170 2.612 1.00 0.00 112 LEU A C 3
ATOM 1857 O O . LEU A 1 14 ? -2.263 5.733 2.588 1.00 0.00 112 LEU A O 3
ATOM 1873 N N . PRO A 1 15 ? -3.674 7.437 2.270 1.00 0.00 113 PRO A N 3
ATOM 1874 C CA . PRO A 1 15 ? -2.641 8.388 1.843 1.00 0.00 113 PRO A CA 3
ATOM 1875 C C . PRO A 1 15 ? -1.735 8.805 3.006 1.00 0.00 113 PRO A C 3
ATOM 1876 O O . PRO A 1 15 ? -2.170 8.922 4.134 1.00 0.00 113 PRO A O 3
ATOM 1887 N N . GLU A 1 16 ? -0.477 9.030 2.739 1.00 0.00 114 GLU A N 3
ATOM 1888 C CA . GLU A 1 16 ? 0.455 9.438 3.827 1.00 0.00 114 GLU A CA 3
ATOM 1889 C C . GLU A 1 16 ? 0.487 10.964 3.927 1.00 0.00 114 GLU A C 3
ATOM 1890 O O . GLU A 1 16 ? 0.204 11.663 2.974 1.00 0.00 114 GLU A O 3
ATOM 1902 N N . LYS A 1 17 ? 0.828 11.486 5.073 1.00 0.00 115 LYS A N 3
ATOM 1903 C CA . LYS A 1 17 ? 0.877 12.968 5.232 1.00 0.00 115 LYS A CA 3
ATOM 1904 C C . LYS A 1 17 ? 1.826 13.563 4.191 1.00 0.00 115 LYS A C 3
ATOM 1905 O O . LYS A 1 17 ? 2.851 12.993 3.873 1.00 0.00 115 LYS A O 3
ATOM 1924 N N . GLY A 1 18 ? 1.493 14.706 3.657 1.00 0.00 116 GLY A N 3
ATOM 1925 C CA . GLY A 1 18 ? 2.377 15.337 2.636 1.00 0.00 116 GLY A CA 3
ATOM 1926 C C . GLY A 1 18 ? 2.072 14.745 1.257 1.00 0.00 116 GLY A C 3
ATOM 1927 O O . GLY A 1 18 ? 2.722 15.058 0.279 1.00 0.00 116 GLY A O 3
ATOM 1931 N N . GLN A 1 19 ? 1.089 13.891 1.169 1.00 0.00 117 GLN A N 3
ATOM 1932 C CA . GLN A 1 19 ? 0.747 13.282 -0.148 1.00 0.00 117 GLN A CA 3
ATOM 1933 C C . GLN A 1 19 ? -0.316 14.134 -0.843 1.00 0.00 117 GLN A C 3
ATOM 1934 O O . GLN A 1 19 ? -1.222 14.648 -0.218 1.00 0.00 117 GLN A O 3
ATOM 1948 N N . THR A 1 20 ? -0.214 14.289 -2.136 1.00 0.00 118 THR A N 3
ATOM 1949 C CA . THR A 1 20 ? -1.220 15.108 -2.870 1.00 0.00 118 THR A CA 3
ATOM 1950 C C . THR A 1 20 ? -2.422 14.234 -3.232 1.00 0.00 118 THR A C 3
ATOM 1951 O O . THR A 1 20 ? -2.276 13.100 -3.642 1.00 0.00 118 THR A O 3
ATOM 1962 N N . VAL A 1 21 ? -3.611 14.752 -3.082 1.00 0.00 119 VAL A N 3
ATOM 1963 C CA . VAL A 1 21 ? -4.820 13.949 -3.418 1.00 0.00 119 VAL A CA 3
ATOM 1964 C C . VAL A 1 21 ? -5.787 14.801 -4.242 1.00 0.00 119 VAL A C 3
ATOM 1965 O O . VAL A 1 21 ? -5.869 16.003 -4.076 1.00 0.00 119 VAL A O 3
ATOM 1978 N N . ARG A 1 22 ? -6.523 14.188 -5.130 1.00 0.00 120 ARG A N 3
ATOM 1979 C CA . ARG A 1 22 ? -7.486 14.961 -5.963 1.00 0.00 120 ARG A CA 3
ATOM 1980 C C . ARG A 1 22 ? -8.914 14.624 -5.531 1.00 0.00 120 ARG A C 3
ATOM 1981 O O . ARG A 1 22 ? -9.317 13.477 -5.528 1.00 0.00 120 ARG A O 3
ATOM 2002 N N . VAL A 1 23 ? -9.684 15.613 -5.167 1.00 0.00 121 VAL A N 3
ATOM 2003 C CA . VAL A 1 23 ? -11.085 15.345 -4.735 1.00 0.00 121 VAL A CA 3
ATOM 2004 C C . VAL A 1 23 ? -11.961 15.107 -5.966 1.00 0.00 121 VAL A C 3
ATOM 2005 O O . VAL A 1 23 ? -12.020 15.923 -6.865 1.00 0.00 121 VAL A O 3
ATOM 2018 N N . ALA A 1 24 ? -12.645 13.996 -6.015 1.00 0.00 122 ALA A N 3
ATOM 2019 C CA . ALA A 1 24 ? -13.516 13.707 -7.189 1.00 0.00 122 ALA A CA 3
ATOM 2020 C C . ALA A 1 24 ? -14.965 13.551 -6.722 1.00 0.00 122 ALA A C 3
ATOM 2021 O O . ALA A 1 24 ? -15.896 13.812 -7.458 1.00 0.00 122 ALA A O 3
ATOM 2028 N N . ARG A 1 25 ? -15.163 13.126 -5.504 1.00 0.00 123 ARG A N 3
ATOM 2029 C CA . ARG A 1 25 ? -16.551 12.953 -4.991 1.00 0.00 123 ARG A CA 3
ATOM 2030 C C . ARG A 1 25 ? -16.749 13.823 -3.749 1.00 0.00 123 ARG A C 3
ATOM 2031 O O . ARG A 1 25 ? -15.801 14.270 -3.135 1.00 0.00 123 ARG A O 3
ATOM 2052 N N . GLY A 1 26 ? -17.974 14.067 -3.371 1.00 0.00 124 GLY A N 3
ATOM 2053 C CA . GLY A 1 26 ? -18.231 14.908 -2.168 1.00 0.00 124 GLY A CA 3
ATOM 2054 C C . GLY A 1 26 ? -18.485 16.353 -2.601 1.00 0.00 124 GLY A C 3
ATOM 2055 O O . GLY A 1 26 ? -18.535 16.659 -3.776 1.00 0.00 124 GLY A O 3
ATOM 2059 N N . GLN A 1 27 ? -18.647 17.244 -1.662 1.00 0.00 125 GLN A N 3
ATOM 2060 C CA . GLN A 1 27 ? -18.896 18.668 -2.024 1.00 0.00 125 GLN A CA 3
ATOM 2061 C C . GLN A 1 27 ? -17.586 19.313 -2.481 1.00 0.00 125 GLN A C 3
ATOM 2062 O O . GLN A 1 27 ? -17.579 20.210 -3.300 1.00 0.00 125 GLN A O 3
ATOM 2076 N N . PHE A 1 28 ? -16.478 18.861 -1.962 1.00 0.00 126 PHE A N 3
ATOM 2077 C CA . PHE A 1 28 ? -15.171 19.449 -2.370 1.00 0.00 126 PHE A CA 3
ATOM 2078 C C . PHE A 1 28 ? -14.657 18.725 -3.615 1.00 0.00 126 PHE A C 3
ATOM 2079 O O . PHE A 1 28 ? -13.500 18.829 -3.973 1.00 0.00 126 PHE A O 3
ATOM 2096 N N . ALA A 1 29 ? -15.507 17.989 -4.278 1.00 0.00 127 ALA A N 3
ATOM 2097 C CA . ALA A 1 29 ? -15.068 17.259 -5.499 1.00 0.00 127 ALA A CA 3
ATOM 2098 C C . ALA A 1 29 ? -14.616 18.264 -6.560 1.00 0.00 127 ALA A C 3
ATOM 2099 O O . ALA A 1 29 ? -15.291 19.236 -6.836 1.00 0.00 127 ALA A O 3
ATOM 2106 N N . GLY A 1 30 ? -13.477 18.040 -7.156 1.00 0.00 128 GLY A N 3
ATOM 2107 C CA . GLY A 1 30 ? -12.984 18.984 -8.197 1.00 0.00 128 GLY A CA 3
ATOM 2108 C C . GLY A 1 30 ? -12.046 20.008 -7.552 1.00 0.00 128 GLY A C 3
ATOM 2109 O O . GLY A 1 30 ? -11.840 21.087 -8.070 1.00 0.00 128 GLY A O 3
ATOM 2113 N N . ILE A 1 31 ? -11.479 19.678 -6.424 1.00 0.00 129 ILE A N 3
ATOM 2114 C CA . ILE A 1 31 ? -10.558 20.632 -5.747 1.00 0.00 129 ILE A CA 3
ATOM 2115 C C . ILE A 1 31 ? -9.266 19.908 -5.359 1.00 0.00 129 ILE A C 3
ATOM 2116 O O . ILE A 1 31 ? -9.255 18.714 -5.140 1.00 0.00 129 ILE A O 3
ATOM 2132 N N . GLU A 1 32 ? -8.178 20.623 -5.274 1.00 0.00 130 GLU A N 3
ATOM 2133 C CA . GLU A 1 32 ? -6.889 19.975 -4.900 1.00 0.00 130 GLU A CA 3
ATOM 2134 C C . GLU A 1 32 ? -6.715 20.027 -3.381 1.00 0.00 130 GLU A C 3
ATOM 2135 O O . GLU A 1 32 ? -7.029 21.014 -2.745 1.00 0.00 130 GLU A O 3
ATOM 2147 N N . ALA A 1 33 ? -6.218 18.973 -2.794 1.00 0.00 131 ALA A N 3
ATOM 2148 C CA . ALA A 1 33 ? -6.027 18.966 -1.317 1.00 0.00 131 ALA A CA 3
ATOM 2149 C C . ALA A 1 33 ? -4.804 18.118 -0.963 1.00 0.00 131 ALA A C 3
ATOM 2150 O O . ALA A 1 33 ? -4.485 17.159 -1.636 1.00 0.00 131 ALA A O 3
ATOM 2157 N N . ILE A 1 34 ? -4.120 18.462 0.094 1.00 0.00 132 ILE A N 3
ATOM 2158 C CA . ILE A 1 34 ? -2.921 17.675 0.495 1.00 0.00 132 ILE A CA 3
ATOM 2159 C C . ILE A 1 34 ? -3.246 16.867 1.751 1.00 0.00 132 ILE A C 3
ATOM 2160 O O . ILE A 1 34 ? -3.576 17.414 2.784 1.00 0.00 132 ILE A O 3
ATOM 2176 N N . TYR A 1 35 ? -3.159 15.567 1.673 1.00 0.00 133 TYR A N 3
ATOM 2177 C CA . TYR A 1 35 ? -3.469 14.729 2.864 1.00 0.00 133 TYR A CA 3
ATOM 2178 C C . TYR A 1 35 ? -2.564 15.140 4.027 1.00 0.00 133 TYR A C 3
ATOM 2179 O O . TYR A 1 35 ? -1.390 15.399 3.853 1.00 0.00 133 TYR A O 3
ATOM 2197 N N . LEU A 1 36 ? -3.104 15.203 5.213 1.00 0.00 134 LEU A N 3
ATOM 2198 C CA . LEU A 1 36 ? -2.279 15.595 6.390 1.00 0.00 134 LEU A CA 3
ATOM 2199 C C . LEU A 1 36 ? -2.359 14.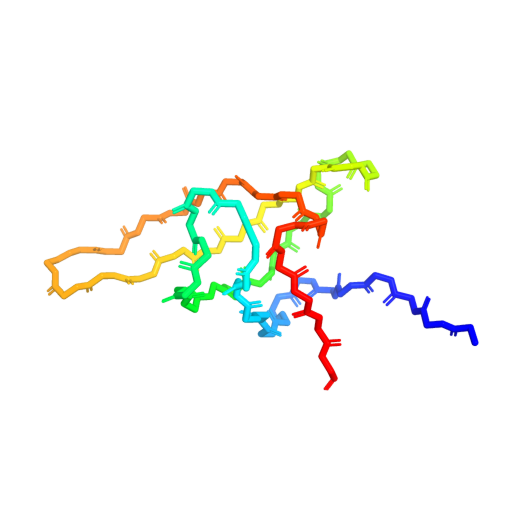495 7.449 1.00 0.00 134 LEU A C 3
ATOM 2200 O O . LEU A 1 36 ? -1.411 13.772 7.684 1.00 0.00 134 LEU A O 3
ATOM 2216 N N . GLU A 1 37 ? -3.488 14.361 8.088 1.00 0.00 135 GLU A N 3
ATOM 2217 C CA . GLU A 1 37 ? -3.637 13.306 9.129 1.00 0.00 135 GLU A CA 3
ATOM 2218 C C . GLU A 1 37 ? -4.964 12.576 8.919 1.00 0.00 135 GLU A C 3
ATOM 2219 O O . GLU A 1 37 ? -6.007 13.189 8.807 1.00 0.00 135 GLU A O 3
ATOM 2231 N N . PRO A 1 38 ? -4.920 11.237 8.863 1.00 0.00 136 PRO A N 3
ATOM 2232 C CA . PRO A 1 38 ? -6.120 10.415 8.663 1.00 0.00 136 PRO A CA 3
ATOM 2233 C C . PRO A 1 38 ? -7.051 10.471 9.877 1.00 0.00 136 PRO A C 3
ATOM 2234 O O . PRO A 1 38 ? -7.085 9.569 10.690 1.00 0.00 136 PRO A O 3
ATOM 2245 N N . ASP A 1 39 ? -7.806 11.528 10.004 1.00 0.00 137 ASP A N 3
ATOM 2246 C CA . ASP A 1 39 ? -8.734 11.651 11.162 1.00 0.00 137 ASP A CA 3
ATOM 2247 C C . ASP A 1 39 ? -9.856 10.619 11.033 1.00 0.00 137 ASP A C 3
ATOM 2248 O O . ASP A 1 39 ? -10.862 10.858 10.394 1.00 0.00 137 ASP A O 3
ATOM 2257 N N . GLY A 1 40 ? -9.693 9.474 11.636 1.00 0.00 138 GLY A N 3
ATOM 2258 C CA . GLY A 1 40 ? -10.752 8.428 11.550 1.00 0.00 138 GLY A CA 3
ATOM 2259 C C . GLY A 1 40 ? -10.579 7.629 10.257 1.00 0.00 138 GLY A C 3
ATOM 2260 O O . GLY A 1 40 ? -9.927 8.063 9.328 1.00 0.00 138 GLY A O 3
ATOM 2264 N N . ASP A 1 41 ? -11.161 6.462 10.188 1.00 0.00 139 ASP A N 3
ATOM 2265 C CA . ASP A 1 41 ? -11.032 5.636 8.956 1.00 0.00 139 ASP A CA 3
ATOM 2266 C C . ASP A 1 41 ? -12.023 6.137 7.903 1.00 0.00 139 ASP A C 3
ATOM 2267 O O . ASP A 1 41 ? -11.892 5.854 6.728 1.00 0.00 139 ASP A O 3
ATOM 2276 N N . THR A 1 42 ? -13.014 6.879 8.315 1.00 0.00 140 THR A N 3
ATOM 2277 C CA . THR A 1 42 ? -14.013 7.398 7.339 1.00 0.00 140 THR A CA 3
ATOM 2278 C C . THR A 1 42 ? -13.724 8.873 7.051 1.00 0.00 140 THR A C 3
ATOM 2279 O O . THR A 1 42 ? -14.059 9.389 6.003 1.00 0.00 140 THR A O 3
ATOM 2290 N N . ARG A 1 43 ? -13.103 9.556 7.974 1.00 0.00 141 ARG A N 3
ATOM 2291 C CA . ARG A 1 43 ? -12.794 10.997 7.753 1.00 0.00 141 ARG A CA 3
ATOM 2292 C C . ARG A 1 43 ? -11.280 11.179 7.632 1.00 0.00 141 ARG A C 3
ATOM 2293 O O . ARG A 1 43 ? -10.508 10.321 8.012 1.00 0.00 141 ARG A O 3
ATOM 2314 N N . SER A 1 44 ? -10.850 12.293 7.107 1.00 0.00 142 SER A N 3
ATOM 2315 C CA . SER A 1 44 ? -9.386 12.532 6.963 1.00 0.00 142 SER A CA 3
ATOM 2316 C C . SER A 1 44 ? -9.120 14.037 6.931 1.00 0.00 142 SER A C 3
ATOM 2317 O O . SER A 1 44 ? -10.020 14.832 6.752 1.00 0.00 142 SER A O 3
ATOM 2325 N N . ILE A 1 45 ? -7.890 14.436 7.104 1.00 0.00 143 ILE A N 3
ATOM 2326 C CA . ILE A 1 45 ? -7.570 15.891 7.083 1.00 0.00 143 ILE A CA 3
ATOM 2327 C C . ILE A 1 45 ? -6.682 16.202 5.877 1.00 0.00 143 ILE A C 3
ATOM 2328 O O . ILE A 1 45 ? -5.683 15.549 5.646 1.00 0.00 143 ILE A O 3
ATOM 2344 N N . MET A 1 46 ? -7.036 17.194 5.108 1.00 0.00 144 MET A N 3
ATOM 2345 C CA . MET A 1 46 ? -6.210 17.545 3.919 1.00 0.00 144 MET A CA 3
ATOM 2346 C C . MET A 1 46 ? -5.990 19.059 3.879 1.00 0.00 144 MET A C 3
ATOM 2347 O O . MET A 1 46 ? -6.769 19.823 4.411 1.00 0.00 144 MET A O 3
ATOM 2361 N N . LEU A 1 47 ? -4.936 19.497 3.247 1.00 0.00 145 LEU A N 3
ATOM 2362 C CA . LEU A 1 47 ? -4.669 20.960 3.170 1.00 0.00 145 LEU A CA 3
ATOM 2363 C C . LEU A 1 47 ? -5.286 21.521 1.888 1.00 0.00 145 LEU A C 3
ATOM 2364 O O . LEU A 1 47 ? -4.819 21.258 0.797 1.00 0.00 145 LEU A O 3
ATOM 2380 N N . VAL A 1 48 ? -6.333 22.290 2.007 1.00 0.00 146 VAL A N 3
ATOM 2381 C CA . VAL A 1 48 ? -6.975 22.863 0.791 1.00 0.00 146 VAL A CA 3
ATOM 2382 C C . VAL A 1 48 ? -6.523 24.313 0.610 1.00 0.00 146 VAL A C 3
ATOM 2383 O O . VAL A 1 48 ? -6.644 25.127 1.503 1.00 0.00 146 VAL A O 3
ATOM 2396 N N . LYS A 1 49 ? -6.007 24.641 -0.541 1.00 0.00 147 LYS A N 3
ATOM 2397 C CA . LYS A 1 49 ? -5.551 26.038 -0.782 1.00 0.00 147 LYS A CA 3
ATOM 2398 C C . LYS A 1 49 ? -6.585 26.767 -1.640 1.00 0.00 147 LYS A C 3
ATOM 2399 O O . LYS A 1 49 ? -7.105 26.226 -2.596 1.00 0.00 147 LYS A O 3
ATOM 2418 N N . MET A 1 50 ? -6.891 27.991 -1.306 1.00 0.00 148 MET A N 3
ATOM 2419 C CA . MET A 1 50 ? -7.895 28.750 -2.103 1.00 0.00 148 MET A CA 3
ATOM 2420 C C . MET A 1 50 ? -7.266 30.044 -2.622 1.00 0.00 148 MET A C 3
ATOM 2421 O O . MET A 1 50 ? -6.207 30.450 -2.186 1.00 0.00 148 MET A O 3
ATOM 2435 N N . ILE A 1 51 ? -7.909 30.695 -3.552 1.00 0.00 149 ILE A N 3
ATOM 2436 C CA . ILE A 1 51 ? -7.349 31.961 -4.102 1.00 0.00 149 ILE A CA 3
ATOM 2437 C C . ILE A 1 51 ? -7.280 33.013 -2.993 1.00 0.00 149 ILE A C 3
ATOM 2438 O O . ILE A 1 51 ? -6.326 33.758 -2.890 1.00 0.00 149 ILE A O 3
ATOM 2454 N N . SER A 1 52 ? -8.284 33.083 -2.164 1.00 0.00 150 SER A N 3
ATOM 2455 C CA . SER A 1 52 ? -8.272 34.090 -1.066 1.00 0.00 150 SER A CA 3
ATOM 2456 C C . SER A 1 52 ? -7.260 33.672 0.002 1.00 0.00 150 SER A C 3
ATOM 2457 O O . SER A 1 52 ? -6.321 34.386 0.293 1.00 0.00 150 SER A O 3
ATOM 2465 N N . GLN A 1 53 ? -7.441 32.520 0.589 1.00 0.00 151 GLN A N 3
ATOM 2466 C CA . GLN A 1 53 ? -6.486 32.063 1.636 1.00 0.00 151 GLN A CA 3
ATOM 2467 C C . GLN A 1 53 ? -6.411 30.534 1.631 1.00 0.00 151 GLN A C 3
ATOM 2468 O O . GLN A 1 53 ? -7.246 29.863 1.059 1.00 0.00 151 GLN A O 3
ATOM 2482 N N . GLN A 1 54 ? -5.417 29.980 2.269 1.00 0.00 152 GLN A N 3
ATOM 2483 C CA . GLN A 1 54 ? -5.288 28.496 2.307 1.00 0.00 152 GLN A CA 3
ATOM 2484 C C . GLN A 1 54 ? -5.685 27.994 3.697 1.00 0.00 152 GLN A C 3
ATOM 2485 O O . GLN A 1 54 ? -5.404 28.625 4.697 1.00 0.00 152 GLN A O 3
ATOM 2499 N N . VAL A 1 55 ? -6.339 26.867 3.772 1.00 0.00 153 VAL A N 3
ATOM 2500 C CA . VAL A 1 55 ? -6.752 26.338 5.103 1.00 0.00 153 VAL A CA 3
ATOM 2501 C C . VAL A 1 55 ? -6.980 24.827 5.015 1.00 0.00 153 VAL A C 3
ATOM 2502 O O . VAL A 1 55 ? -7.522 24.326 4.049 1.00 0.00 153 VAL A O 3
ATOM 2515 N N . PRO A 1 56 ? -6.559 24.091 6.055 1.00 0.00 154 PRO A N 3
ATOM 2516 C CA . PRO A 1 56 ? -6.719 22.636 6.110 1.00 0.00 154 PRO A CA 3
ATOM 2517 C C . PRO A 1 56 ? -8.169 22.241 6.412 1.00 0.00 154 PRO A C 3
ATOM 2518 O O . PRO A 1 56 ? -8.803 22.799 7.286 1.00 0.00 154 PRO A O 3
ATOM 2529 N N . MET A 1 57 ? -8.698 21.286 5.699 1.00 0.00 155 MET A N 3
ATOM 2530 C CA . MET A 1 57 ? -10.106 20.863 5.952 1.00 0.00 155 MET A CA 3
ATOM 2531 C C . MET A 1 57 ? -10.165 19.341 6.100 1.00 0.00 155 MET A C 3
ATOM 2532 O O . MET A 1 57 ? -9.251 18.636 5.724 1.00 0.00 155 MET A O 3
ATOM 2546 N N . SER A 1 58 ? -11.234 18.830 6.648 1.00 0.00 156 SER A N 3
ATOM 2547 C CA . SER A 1 58 ? -11.350 17.355 6.821 1.00 0.00 156 SER A CA 3
ATOM 2548 C C . SER A 1 58 ? -12.325 16.792 5.787 1.00 0.00 156 SER A C 3
ATOM 2549 O O . SER A 1 58 ? -13.420 17.290 5.613 1.00 0.00 156 SER A O 3
ATOM 2557 N N . ILE A 1 59 ? -11.937 15.753 5.098 1.00 0.00 157 ILE A N 3
ATOM 2558 C CA . ILE A 1 59 ? -12.840 15.156 4.075 1.00 0.00 157 ILE A CA 3
ATOM 2559 C C . ILE A 1 59 ? -12.782 13.630 4.180 1.00 0.00 157 ILE A C 3
ATOM 2560 O O . ILE A 1 59 ? -11.856 13.072 4.735 1.00 0.00 157 ILE A O 3
ATOM 2576 N N . GLU A 1 60 ? -13.763 12.949 3.654 1.00 0.00 158 GLU A N 3
ATOM 2577 C CA . GLU A 1 60 ? -13.762 11.461 3.731 1.00 0.00 158 GLU A CA 3
ATOM 2578 C C . GLU A 1 60 ? -13.151 10.878 2.455 1.00 0.00 158 GLU A C 3
ATOM 2579 O O . GLU A 1 60 ? -13.405 11.348 1.362 1.00 0.00 158 GLU A O 3
ATOM 2591 N N . ASN A 1 61 ? -12.348 9.857 2.584 1.00 0.00 159 ASN A N 3
ATOM 2592 C CA . ASN A 1 61 ? -11.722 9.243 1.380 1.00 0.00 159 ASN A CA 3
ATOM 2593 C C . ASN A 1 61 ? -12.795 8.992 0.318 1.00 0.00 159 ASN A C 3
ATOM 2594 O O . ASN A 1 61 ? -12.549 9.110 -0.866 1.00 0.00 159 ASN A O 3
ATOM 2605 N N . THR A 1 62 ? -13.984 8.648 0.729 1.00 0.00 160 THR A N 3
ATOM 2606 C CA . THR A 1 62 ? -15.066 8.393 -0.263 1.00 0.00 160 THR A CA 3
ATOM 2607 C C . THR A 1 62 ? -15.287 9.648 -1.109 1.00 0.00 160 THR A C 3
ATOM 2608 O O . THR A 1 62 ? -15.899 9.603 -2.158 1.00 0.00 160 THR A O 3
ATOM 2619 N N . ASP A 1 63 ? -14.793 10.770 -0.661 1.00 0.00 161 ASP A N 3
ATOM 2620 C CA . ASP A 1 63 ? -14.975 12.027 -1.440 1.00 0.00 161 ASP A CA 3
ATOM 2621 C C . ASP A 1 63 ? -13.731 12.286 -2.293 1.00 0.00 161 ASP A C 3
ATOM 2622 O O . ASP A 1 63 ? -13.825 12.637 -3.452 1.00 0.00 161 ASP A O 3
ATOM 2631 N N . TRP A 1 64 ? -12.565 12.116 -1.730 1.00 0.00 162 TRP A N 3
ATOM 2632 C CA . TRP A 1 64 ? -11.320 12.355 -2.513 1.00 0.00 162 TRP A CA 3
ATOM 2633 C C . TRP A 1 64 ? -10.579 11.033 -2.718 1.00 0.00 162 TRP A C 3
ATOM 2634 O O . TRP A 1 64 ? -10.750 10.091 -1.971 1.00 0.00 162 TRP A O 3
ATOM 2655 N N . GLU A 1 65 ? -9.754 10.955 -3.726 1.00 0.00 163 GLU A N 3
ATOM 2656 C CA . GLU A 1 65 ? -9.003 9.694 -3.979 1.00 0.00 163 GLU A CA 3
ATOM 2657 C C . GLU A 1 65 ? -7.534 10.020 -4.252 1.00 0.00 163 GLU A C 3
ATOM 2658 O O . GLU A 1 65 ? -7.196 11.108 -4.674 1.00 0.00 163 GLU A O 3
ATOM 2670 N N . VAL A 1 66 ? -6.656 9.083 -4.016 1.00 0.00 164 VAL A N 3
ATOM 2671 C CA . VAL A 1 66 ? -5.208 9.337 -4.263 1.00 0.00 164 VAL A CA 3
ATOM 2672 C C . VAL A 1 66 ? -4.651 8.244 -5.177 1.00 0.00 164 VAL A C 3
ATOM 2673 O O . VAL A 1 66 ? -5.199 7.163 -5.274 1.00 0.00 164 VAL A O 3
ATOM 2686 N N . THR A 1 67 ? -3.566 8.515 -5.848 1.00 0.00 165 THR A N 3
ATOM 2687 C CA . THR A 1 67 ? -2.977 7.489 -6.755 1.00 0.00 165 THR A CA 3
ATOM 2688 C C . THR A 1 67 ? -1.635 7.020 -6.188 1.00 0.00 165 THR A C 3
ATOM 2689 O O . THR A 1 67 ? -1.370 7.305 -5.032 1.00 0.00 165 THR A O 3
ATOM 2701 N N . THR A 1 11 ? 1.270 4.043 -2.980 1.00 0.00 109 THR A N 4
ATOM 2702 C CA . THR A 1 11 ? 1.798 2.706 -2.591 1.00 0.00 109 THR A CA 4
ATOM 2703 C C . THR A 1 11 ? 0.930 2.120 -1.475 1.00 0.00 109 THR A C 4
ATOM 2704 O O . THR A 1 11 ? 0.486 0.991 -1.549 1.00 0.00 109 THR A O 4
ATOM 2715 N N . LYS A 1 12 ? 0.685 2.878 -0.441 1.00 0.00 110 LYS A N 4
ATOM 2716 C CA . LYS A 1 12 ? -0.154 2.364 0.677 1.00 0.00 110 LYS A CA 4
ATOM 2717 C C . LYS A 1 12 ? -1.619 2.726 0.424 1.00 0.00 110 LYS A C 4
ATOM 2718 O O . LYS A 1 12 ? -1.925 3.759 -0.136 1.00 0.00 110 LYS A O 4
ATOM 2737 N N . GLN A 1 13 ? -2.526 1.882 0.835 1.00 0.00 111 GLN A N 4
ATOM 2738 C CA . GLN A 1 13 ? -3.970 2.179 0.616 1.00 0.00 111 GLN A CA 4
ATOM 2739 C C . GLN A 1 13 ? -4.302 3.554 1.200 1.00 0.00 111 GLN A C 4
ATOM 2740 O O . GLN A 1 13 ? -5.097 4.294 0.655 1.00 0.00 111 GLN A O 4
ATOM 2754 N N . LEU A 1 14 ? -3.700 3.902 2.304 1.00 0.00 112 LEU A N 4
ATOM 2755 C CA . LEU A 1 14 ? -3.982 5.230 2.920 1.00 0.00 112 LEU A CA 4
ATOM 2756 C C . LEU A 1 14 ? -2.862 6.208 2.555 1.00 0.00 112 LEU A C 4
ATOM 2757 O O . LEU A 1 14 ? -1.697 5.865 2.576 1.00 0.00 112 LEU A O 4
ATOM 2773 N N . PRO A 1 15 ? -3.230 7.451 2.216 1.00 0.00 113 PRO A N 4
ATOM 2774 C CA . PRO A 1 15 ? -2.263 8.491 1.844 1.00 0.00 113 PRO A CA 4
ATOM 2775 C C . PRO A 1 15 ? -1.436 8.953 3.047 1.00 0.00 113 PRO A C 4
ATOM 2776 O O . PRO A 1 15 ? -1.878 8.892 4.177 1.00 0.00 113 PRO A O 4
ATOM 2787 N N . GLU A 1 16 ? -0.238 9.416 2.814 1.00 0.00 114 GLU A N 4
ATOM 2788 C CA . GLU A 1 16 ? 0.614 9.880 3.943 1.00 0.00 114 GLU A CA 4
ATOM 2789 C C . GLU A 1 16 ? 0.552 11.406 4.034 1.00 0.00 114 GLU A C 4
ATOM 2790 O O . GLU A 1 16 ? 0.138 12.076 3.108 1.00 0.00 114 GLU A O 4
ATOM 2802 N N . LYS A 1 17 ? 0.958 11.961 5.143 1.00 0.00 115 LYS A N 4
ATOM 2803 C CA . LYS A 1 17 ? 0.920 13.443 5.290 1.00 0.00 115 LYS A CA 4
ATOM 2804 C C . LYS A 1 17 ? 1.808 14.083 4.220 1.00 0.00 115 LYS A C 4
ATOM 2805 O O . LYS A 1 17 ? 2.892 13.614 3.939 1.00 0.00 115 LYS A O 4
ATOM 2824 N N . GLY A 1 18 ? 1.355 15.151 3.622 1.00 0.00 116 GLY A N 4
ATOM 2825 C CA . GLY A 1 18 ? 2.174 15.818 2.570 1.00 0.00 116 GLY A CA 4
ATOM 2826 C C . GLY A 1 18 ? 1.884 15.174 1.212 1.00 0.00 116 GLY A C 4
ATOM 2827 O O . GLY A 1 18 ? 2.525 15.473 0.225 1.00 0.00 116 GLY A O 4
ATOM 2831 N N . GLN A 1 19 ? 0.921 14.294 1.154 1.00 0.00 117 GLN A N 4
ATOM 2832 C CA . GLN A 1 19 ? 0.593 13.635 -0.141 1.00 0.00 117 GLN A CA 4
ATOM 2833 C C . GLN A 1 19 ? -0.515 14.422 -0.846 1.00 0.00 117 GLN A C 4
ATOM 2834 O O . GLN A 1 19 ? -1.409 14.953 -0.218 1.00 0.00 117 GLN A O 4
ATOM 2848 N N . THR A 1 20 ? -0.461 14.502 -2.148 1.00 0.00 118 THR A N 4
ATOM 2849 C CA . THR A 1 20 ? -1.509 15.256 -2.891 1.00 0.00 118 THR A CA 4
ATOM 2850 C C . THR A 1 20 ? -2.674 14.320 -3.223 1.00 0.00 118 THR A C 4
ATOM 2851 O O . THR A 1 20 ? -2.479 13.189 -3.618 1.00 0.00 118 THR A O 4
ATOM 2862 N N . VAL A 1 21 ? -3.883 14.786 -3.069 1.00 0.00 119 VAL A N 4
ATOM 2863 C CA . VAL A 1 21 ? -5.058 13.924 -3.380 1.00 0.00 119 VAL A CA 4
ATOM 2864 C C . VAL A 1 21 ? -6.048 14.705 -4.245 1.00 0.00 119 VAL A C 4
ATOM 2865 O O . VAL A 1 21 ? -6.169 15.909 -4.133 1.00 0.00 119 VAL A O 4
ATOM 2878 N N . ARG A 1 22 ? -6.754 14.032 -5.111 1.00 0.00 120 ARG A N 4
ATOM 2879 C CA . ARG A 1 22 ? -7.734 14.736 -5.983 1.00 0.00 120 ARG A CA 4
ATOM 2880 C C . ARG A 1 22 ? -9.157 14.362 -5.563 1.00 0.00 120 ARG A C 4
ATOM 2881 O O . ARG A 1 22 ? -9.543 13.211 -5.603 1.00 0.00 120 ARG A O 4
ATOM 2902 N N . VAL A 1 23 ? -9.939 15.325 -5.158 1.00 0.00 121 VAL A N 4
ATOM 2903 C CA . VAL A 1 23 ? -11.336 15.020 -4.736 1.00 0.00 121 VAL A CA 4
ATOM 2904 C C . VAL A 1 23 ? -12.183 14.705 -5.970 1.00 0.00 121 VAL A C 4
ATOM 2905 O O . VAL A 1 23 ? -12.169 15.427 -6.946 1.00 0.00 121 VAL A O 4
ATOM 2918 N N . ALA A 1 24 ? -12.922 13.629 -5.934 1.00 0.00 122 ALA A N 4
ATOM 2919 C CA . ALA A 1 24 ? -13.769 13.267 -7.106 1.00 0.00 122 ALA A CA 4
ATOM 2920 C C . ALA A 1 24 ? -15.234 13.195 -6.673 1.00 0.00 122 ALA A C 4
ATOM 2921 O O . ALA A 1 24 ? -16.132 13.495 -7.435 1.00 0.00 122 ALA A O 4
ATOM 2928 N N . ARG A 1 25 ? -15.485 12.799 -5.455 1.00 0.00 123 ARG A N 4
ATOM 2929 C CA . ARG A 1 25 ? -16.893 12.709 -4.975 1.00 0.00 123 ARG A CA 4
ATOM 2930 C C . ARG A 1 25 ? -17.051 13.538 -3.699 1.00 0.00 123 ARG A C 4
ATOM 2931 O O . ARG A 1 25 ? -16.129 13.676 -2.919 1.00 0.00 123 ARG A O 4
ATOM 2952 N N . GLY A 1 26 ? -18.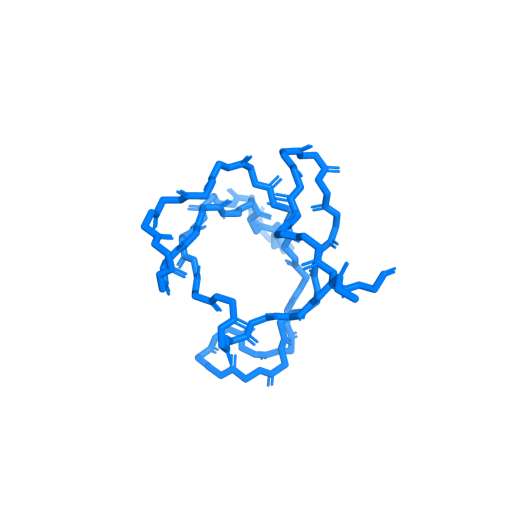212 14.092 -3.478 1.00 0.00 124 GLY A N 4
ATOM 2953 C CA . GLY A 1 26 ? -18.426 14.910 -2.252 1.00 0.00 124 GLY A CA 4
ATOM 2954 C C . GLY A 1 26 ? -18.646 16.372 -2.647 1.00 0.00 124 GLY A C 4
ATOM 2955 O O . GLY A 1 26 ? -18.781 16.698 -3.809 1.00 0.00 124 GLY A O 4
ATOM 2959 N N . GLN A 1 27 ? -18.684 17.255 -1.687 1.00 0.00 125 GLN A N 4
ATOM 2960 C CA . GLN A 1 27 ? -18.896 18.695 -2.006 1.00 0.00 125 GLN A CA 4
ATOM 2961 C C . GLN A 1 27 ? -17.600 19.294 -2.559 1.00 0.00 125 GLN A C 4
ATOM 2962 O O . GLN A 1 27 ? -17.622 20.172 -3.399 1.00 0.00 125 GLN A O 4
ATOM 2976 N N . PHE A 1 28 ? -16.474 18.828 -2.094 1.00 0.00 126 PHE A N 4
ATOM 2977 C CA . PHE A 1 28 ? -15.181 19.374 -2.595 1.00 0.00 126 PHE A CA 4
ATOM 2978 C C . PHE A 1 28 ? -14.698 18.538 -3.782 1.00 0.00 126 PHE A C 4
ATOM 2979 O O . PHE A 1 28 ? -13.533 18.549 -4.128 1.00 0.00 126 PHE A O 4
ATOM 2996 N N . ALA A 1 29 ? -15.583 17.812 -4.409 1.00 0.00 127 ALA A N 4
ATOM 2997 C CA . ALA A 1 29 ? -15.172 16.976 -5.572 1.00 0.00 127 ALA A CA 4
ATOM 2998 C C . ALA A 1 29 ? -14.709 17.883 -6.713 1.00 0.00 127 ALA A C 4
ATOM 2999 O O . ALA A 1 29 ? -15.346 18.867 -7.036 1.00 0.00 127 ALA A O 4
ATOM 3006 N N . GLY A 1 30 ? -13.604 17.562 -7.328 1.00 0.00 128 GLY A N 4
ATOM 3007 C CA . GLY A 1 30 ? -13.100 18.405 -8.449 1.00 0.00 128 GLY A CA 4
ATOM 3008 C C . GLY A 1 30 ? -12.186 19.500 -7.892 1.00 0.00 128 GLY A C 4
ATOM 3009 O O . GLY A 1 30 ? -12.053 20.562 -8.467 1.00 0.00 128 GLY A O 4
ATOM 3013 N N . ILE A 1 31 ? -11.556 19.248 -6.777 1.00 0.00 129 ILE A N 4
ATOM 3014 C CA . ILE A 1 31 ? -10.653 20.275 -6.185 1.00 0.00 129 ILE A CA 4
ATOM 3015 C C . ILE A 1 31 ? -9.362 19.605 -5.711 1.00 0.00 129 ILE A C 4
ATOM 3016 O O . ILE A 1 31 ? -9.320 18.414 -5.470 1.00 0.00 129 ILE A O 4
ATOM 3032 N N . GLU A 1 32 ? -8.305 20.360 -5.573 1.00 0.00 130 GLU A N 4
ATOM 3033 C CA . GLU A 1 32 ? -7.020 19.763 -5.113 1.00 0.00 130 GLU A CA 4
ATOM 3034 C C . GLU A 1 32 ? -6.905 19.912 -3.594 1.00 0.00 130 GLU A C 4
ATOM 3035 O O . GLU A 1 32 ? -7.262 20.929 -3.033 1.00 0.00 130 GLU A O 4
ATOM 3047 N N . ALA A 1 33 ? -6.409 18.908 -2.927 1.00 0.00 131 ALA A N 4
ATOM 3048 C CA . ALA A 1 33 ? -6.272 18.994 -1.446 1.00 0.00 131 ALA A CA 4
ATOM 3049 C C . ALA A 1 33 ? -5.039 18.203 -1.004 1.00 0.00 131 ALA A C 4
ATOM 3050 O O . ALA A 1 33 ? -4.765 17.132 -1.507 1.00 0.00 131 ALA A O 4
ATOM 3057 N N . ILE A 1 34 ? -4.295 18.720 -0.065 1.00 0.00 132 ILE A N 4
ATOM 3058 C CA . ILE A 1 34 ? -3.083 17.994 0.407 1.00 0.00 132 ILE A CA 4
ATOM 3059 C C . ILE A 1 34 ? -3.447 17.135 1.619 1.00 0.00 132 ILE A C 4
ATOM 3060 O O . ILE A 1 34 ? -3.951 17.625 2.610 1.00 0.00 132 ILE A O 4
ATOM 3076 N N . TYR A 1 35 ? -3.198 15.856 1.548 1.00 0.00 133 TYR A N 4
ATOM 3077 C CA . TYR A 1 35 ? -3.533 14.966 2.696 1.00 0.00 133 TYR A CA 4
ATOM 3078 C C . TYR A 1 35 ? -2.697 15.363 3.914 1.00 0.00 133 TYR A C 4
ATOM 3079 O O . TYR A 1 35 ? -1.556 15.764 3.794 1.00 0.00 133 TYR A O 4
ATOM 3097 N N . LEU A 1 36 ? -3.255 15.249 5.088 1.00 0.00 134 LEU A N 4
ATOM 3098 C CA . LEU A 1 36 ? -2.493 15.615 6.315 1.00 0.00 134 LEU A CA 4
ATOM 3099 C C . LEU A 1 36 ? -2.459 14.416 7.264 1.00 0.00 134 LEU A C 4
ATOM 3100 O O . LEU A 1 36 ? -1.453 13.750 7.403 1.00 0.00 134 LEU A O 4
ATOM 3116 N N . GLU A 1 37 ? -3.553 14.138 7.917 1.00 0.00 135 GLU A N 4
ATOM 3117 C CA . GLU A 1 37 ? -3.589 12.982 8.856 1.00 0.00 135 GLU A CA 4
ATOM 3118 C C . GLU A 1 37 ? -4.943 12.281 8.742 1.00 0.00 135 GLU A C 4
ATOM 3119 O O . GLU A 1 37 ? -5.972 12.916 8.614 1.00 0.00 135 GLU A O 4
ATOM 3131 N N . PRO A 1 38 ? -4.940 10.941 8.790 1.00 0.00 136 PRO A N 4
ATOM 3132 C CA . PRO A 1 38 ? -6.167 10.142 8.691 1.00 0.00 136 PRO A CA 4
ATOM 3133 C C . PRO A 1 38 ? -7.052 10.304 9.931 1.00 0.00 136 PRO A C 4
ATOM 3134 O O . PRO A 1 38 ? -7.050 9.476 10.821 1.00 0.00 136 PRO A O 4
ATOM 3145 N N . ASP A 1 39 ? -7.805 11.368 9.995 1.00 0.00 137 ASP A N 4
ATOM 3146 C CA . ASP A 1 39 ? -8.688 11.589 11.176 1.00 0.00 137 ASP A CA 4
ATOM 3147 C C . ASP A 1 39 ? -9.828 10.569 11.162 1.00 0.00 137 ASP A C 4
ATOM 3148 O O . ASP A 1 39 ? -10.827 10.749 10.495 1.00 0.00 137 ASP A O 4
ATOM 3157 N N . GLY A 1 40 ? -9.687 9.500 11.896 1.00 0.00 138 GLY A N 4
ATOM 3158 C CA . GLY A 1 40 ? -10.763 8.470 11.927 1.00 0.00 138 GLY A CA 4
ATOM 3159 C C . GLY A 1 40 ? -10.464 7.385 10.891 1.00 0.00 138 GLY A C 4
ATOM 3160 O O . GLY A 1 40 ? -9.355 7.257 10.413 1.00 0.00 138 GLY A O 4
ATOM 3164 N N . ASP A 1 41 ? -11.448 6.601 10.541 1.00 0.00 139 ASP A N 4
ATOM 3165 C CA . ASP A 1 41 ? -11.219 5.522 9.538 1.00 0.00 139 ASP A CA 4
ATOM 3166 C C . ASP A 1 41 ? -11.889 5.901 8.216 1.00 0.00 139 ASP A C 4
ATOM 3167 O O . ASP A 1 41 ? -11.550 5.387 7.169 1.00 0.00 139 ASP A O 4
ATOM 3176 N N . THR A 1 42 ? -12.841 6.794 8.254 1.00 0.00 140 THR A N 4
ATOM 3177 C CA . THR A 1 42 ? -13.530 7.198 6.998 1.00 0.00 140 THR A CA 4
ATOM 3178 C C . THR A 1 42 ? -13.290 8.686 6.735 1.00 0.00 140 THR A C 4
ATOM 3179 O O . THR A 1 42 ? -13.481 9.169 5.637 1.00 0.00 140 THR A O 4
ATOM 3190 N N . ARG A 1 43 ? -12.872 9.416 7.732 1.00 0.00 141 ARG A N 4
ATOM 3191 C CA . ARG A 1 43 ? -12.622 10.872 7.532 1.00 0.00 141 ARG A CA 4
ATOM 3192 C C . ARG A 1 43 ? -11.117 11.135 7.490 1.00 0.00 141 ARG A C 4
ATOM 3193 O O . ARG A 1 43 ? -10.325 10.360 7.991 1.00 0.00 141 ARG A O 4
ATOM 3214 N N . SER A 1 44 ? -10.717 12.224 6.895 1.00 0.00 142 SER A N 4
ATOM 3215 C CA . SER A 1 44 ? -9.264 12.541 6.818 1.00 0.00 142 SER A CA 4
ATOM 3216 C C . SER A 1 44 ? -9.074 14.059 6.813 1.00 0.00 142 SER A C 4
ATOM 3217 O O . SER A 1 44 ? -9.973 14.806 6.480 1.00 0.00 142 SER A O 4
ATOM 3225 N N . ILE A 1 45 ? -7.910 14.522 7.177 1.00 0.00 143 ILE A N 4
ATOM 3226 C CA . ILE A 1 45 ? -7.663 15.992 7.191 1.00 0.00 143 ILE A CA 4
ATOM 3227 C C . ILE A 1 45 ? -6.766 16.365 6.009 1.00 0.00 143 ILE A C 4
ATOM 3228 O O . ILE A 1 45 ? -5.734 15.764 5.787 1.00 0.00 143 ILE A O 4
ATOM 3244 N N . MET A 1 46 ? -7.151 17.353 5.247 1.00 0.00 144 MET A N 4
ATOM 3245 C CA . MET A 1 46 ? -6.317 17.758 4.080 1.00 0.00 144 MET A CA 4
ATOM 3246 C C . MET A 1 46 ? -6.097 19.273 4.108 1.00 0.00 144 MET A C 4
ATOM 3247 O O . MET A 1 46 ? -6.851 20.010 4.711 1.00 0.00 144 MET A O 4
ATOM 3261 N N . LEU A 1 47 ? -5.068 19.742 3.456 1.00 0.00 145 LEU A N 4
ATOM 3262 C CA . LEU A 1 47 ? -4.798 21.207 3.440 1.00 0.00 145 LEU A CA 4
ATOM 3263 C C . LEU A 1 47 ? -5.396 21.818 2.171 1.00 0.00 145 LEU A C 4
ATOM 3264 O O . LEU A 1 47 ? -4.899 21.615 1.080 1.00 0.00 145 LEU A O 4
ATOM 3280 N N . VAL A 1 48 ? -6.459 22.562 2.302 1.00 0.00 146 VAL A N 4
ATOM 3281 C CA . VAL A 1 48 ? -7.087 23.180 1.101 1.00 0.00 146 VAL A CA 4
ATOM 3282 C C . VAL A 1 48 ? -6.472 24.558 0.851 1.00 0.00 146 VAL A C 4
ATOM 3283 O O . VAL A 1 48 ? -6.523 25.433 1.691 1.00 0.00 146 VAL A O 4
ATOM 3296 N N . LYS A 1 49 ? -5.893 24.758 -0.300 1.00 0.00 147 LYS A N 4
ATOM 3297 C CA . LYS A 1 49 ? -5.277 26.079 -0.604 1.00 0.00 147 LYS A CA 4
ATOM 3298 C C . LYS A 1 49 ? -6.259 26.921 -1.422 1.00 0.00 147 LYS A C 4
ATOM 3299 O O . LYS A 1 49 ? -6.824 26.462 -2.394 1.00 0.00 147 LYS A O 4
ATOM 3318 N N . MET A 1 50 ? -6.467 28.151 -1.034 1.00 0.00 148 MET A N 4
ATOM 3319 C CA . MET A 1 50 ? -7.414 29.018 -1.791 1.00 0.00 148 MET A CA 4
ATOM 3320 C C . MET A 1 50 ? -6.674 30.251 -2.310 1.00 0.00 148 MET A C 4
ATOM 3321 O O . MET A 1 50 ? -5.599 30.583 -1.852 1.00 0.00 148 MET A O 4
ATOM 3335 N N . ILE A 1 51 ? -7.243 30.935 -3.265 1.00 0.00 149 ILE A N 4
ATOM 3336 C CA . ILE A 1 51 ? -6.575 32.149 -3.815 1.00 0.00 149 ILE A CA 4
ATOM 3337 C C . ILE A 1 51 ? -6.494 33.225 -2.731 1.00 0.00 149 ILE A C 4
ATOM 3338 O O . ILE A 1 51 ? -5.525 33.952 -2.637 1.00 0.00 149 ILE A O 4
ATOM 3354 N N . SER A 1 52 ? -7.504 33.337 -1.913 1.00 0.00 150 SER A N 4
ATOM 3355 C CA . SER A 1 52 ? -7.482 34.370 -0.841 1.00 0.00 150 SER A CA 4
ATOM 3356 C C . SER A 1 52 ? -6.497 33.953 0.253 1.00 0.00 150 SER A C 4
ATOM 3357 O O . SER A 1 52 ? -5.547 34.650 0.545 1.00 0.00 150 SER A O 4
ATOM 3365 N N . GLN A 1 53 ? -6.717 32.820 0.863 1.00 0.00 151 GLN A N 4
ATOM 3366 C CA . GLN A 1 53 ? -5.792 32.362 1.937 1.00 0.00 151 GLN A CA 4
ATOM 3367 C C . GLN A 1 53 ? -5.753 30.832 1.965 1.00 0.00 151 GLN A C 4
ATOM 3368 O O . GLN A 1 53 ? -6.505 30.169 1.280 1.00 0.00 151 GLN A O 4
ATOM 3382 N N . GLN A 1 54 ? -4.882 30.269 2.758 1.00 0.00 152 GLN A N 4
ATOM 3383 C CA . GLN A 1 54 ? -4.796 28.783 2.838 1.00 0.00 152 GLN A CA 4
ATOM 3384 C C . GLN A 1 54 ? -5.630 28.295 4.025 1.00 0.00 152 GLN A C 4
ATOM 3385 O O . GLN A 1 54 ? -5.535 28.822 5.116 1.00 0.00 152 GLN A O 4
ATOM 3399 N N . VAL A 1 55 ? -6.449 27.299 3.825 1.00 0.00 153 VAL A N 4
ATOM 3400 C CA . VAL A 1 55 ? -7.286 26.793 4.951 1.00 0.00 153 VAL A CA 4
ATOM 3401 C C . VAL A 1 55 ? -7.394 25.268 4.880 1.00 0.00 153 VAL A C 4
ATOM 3402 O O . VAL A 1 55 ? -7.794 24.710 3.876 1.00 0.00 153 VAL A O 4
ATOM 3415 N N . PRO A 1 56 ? -7.037 24.585 5.978 1.00 0.00 154 PRO A N 4
ATOM 3416 C CA . PRO A 1 56 ? -7.101 23.122 6.054 1.00 0.00 154 PRO A CA 4
ATOM 3417 C C . PRO A 1 56 ? -8.547 22.633 6.183 1.00 0.00 154 PRO A C 4
ATOM 3418 O O . PRO A 1 56 ? -9.391 23.308 6.737 1.00 0.00 154 PRO A O 4
ATOM 3429 N N . MET A 1 57 ? -8.842 21.466 5.678 1.00 0.00 155 MET A N 4
ATOM 3430 C CA . MET A 1 57 ? -10.236 20.945 5.780 1.00 0.00 155 MET A CA 4
ATOM 3431 C C . MET A 1 57 ? -10.206 19.430 5.988 1.00 0.00 155 MET A C 4
ATOM 3432 O O . MET A 1 57 ? -9.206 18.780 5.753 1.00 0.00 155 MET A O 4
ATOM 3446 N N . SER A 1 58 ? -11.296 18.864 6.427 1.00 0.00 156 SER A N 4
ATOM 3447 C CA . SER A 1 58 ? -11.333 17.391 6.650 1.00 0.00 156 SER A CA 4
ATOM 3448 C C . SER A 1 58 ? -12.257 16.745 5.617 1.00 0.00 156 SER A C 4
ATOM 3449 O O . SER A 1 58 ? -13.383 17.161 5.431 1.00 0.00 156 SER A O 4
ATOM 3457 N N . ILE A 1 59 ? -11.790 15.732 4.940 1.00 0.00 157 ILE A N 4
ATOM 3458 C CA . ILE A 1 59 ? -12.643 15.064 3.917 1.00 0.00 157 ILE A CA 4
ATOM 3459 C C . ILE A 1 59 ? -12.534 13.546 4.074 1.00 0.00 157 ILE A C 4
ATOM 3460 O O . ILE A 1 59 ? -11.609 13.040 4.678 1.00 0.00 157 ILE A O 4
ATOM 3476 N N . GLU A 1 60 ? -13.471 12.815 3.537 1.00 0.00 158 GLU A N 4
ATOM 3477 C CA . GLU A 1 60 ? -13.422 11.330 3.658 1.00 0.00 158 GLU A CA 4
ATOM 3478 C C . GLU A 1 60 ? -12.882 10.723 2.361 1.00 0.00 158 GLU A C 4
ATOM 3479 O O . GLU A 1 60 ? -13.194 11.174 1.277 1.00 0.00 158 GLU A O 4
ATOM 3491 N N . ASN A 1 61 ? -12.076 9.702 2.463 1.00 0.00 159 ASN A N 4
ATOM 3492 C CA . ASN A 1 61 ? -11.522 9.063 1.238 1.00 0.00 159 ASN A CA 4
ATOM 3493 C C . ASN A 1 61 ? -12.658 8.786 0.251 1.00 0.00 159 ASN A C 4
ATOM 3494 O O . ASN A 1 61 ? -12.489 8.888 -0.947 1.00 0.00 159 ASN A O 4
ATOM 3505 N N . THR A 1 62 ? -13.816 8.441 0.743 1.00 0.00 160 THR A N 4
ATOM 3506 C CA . THR A 1 62 ? -14.958 8.165 -0.172 1.00 0.00 160 THR A CA 4
ATOM 3507 C C . THR A 1 62 ? -15.265 9.421 -0.990 1.00 0.00 160 THR A C 4
ATOM 3508 O O . THR A 1 62 ? -15.968 9.373 -1.980 1.00 0.00 160 THR A O 4
ATOM 3519 N N . ASP A 1 63 ? -14.742 10.544 -0.584 1.00 0.00 161 ASP A N 4
ATOM 3520 C CA . ASP A 1 63 ? -15.001 11.804 -1.335 1.00 0.00 161 ASP A CA 4
ATOM 3521 C C . ASP A 1 63 ? -13.813 12.106 -2.252 1.00 0.00 161 ASP A C 4
ATOM 3522 O O . ASP A 1 63 ? -13.970 12.650 -3.328 1.00 0.00 161 ASP A O 4
ATOM 3531 N N . TRP A 1 64 ? -12.625 11.761 -1.836 1.00 0.00 162 TRP A N 4
ATOM 3532 C CA . TRP A 1 64 ? -11.432 12.033 -2.686 1.00 0.00 162 TRP A CA 4
ATOM 3533 C C . TRP A 1 64 ? -10.635 10.743 -2.885 1.00 0.00 162 TRP A C 4
ATOM 3534 O O . TRP A 1 64 ? -10.690 9.836 -2.078 1.00 0.00 162 TRP A O 4
ATOM 3555 N N . GLU A 1 65 ? -9.891 10.653 -3.953 1.00 0.00 163 GLU A N 4
ATOM 3556 C CA . GLU A 1 65 ? -9.091 9.421 -4.205 1.00 0.00 163 GLU A CA 4
ATOM 3557 C C . GLU A 1 65 ? -7.609 9.786 -4.312 1.00 0.00 163 GLU A C 4
ATOM 3558 O O . GLU A 1 65 ? -7.257 10.910 -4.615 1.00 0.00 163 GLU A O 4
ATOM 3570 N N . VAL A 1 66 ? -6.739 8.845 -4.069 1.00 0.00 164 VAL A N 4
ATOM 3571 C CA . VAL A 1 66 ? -5.280 9.136 -4.159 1.00 0.00 164 VAL A CA 4
ATOM 3572 C C . VAL A 1 66 ? -4.662 8.293 -5.277 1.00 0.00 164 VAL A C 4
ATOM 3573 O O . VAL A 1 66 ? -5.196 7.273 -5.665 1.00 0.00 164 VAL A O 4
ATOM 3586 N N . THR A 1 67 ? -3.543 8.713 -5.800 1.00 0.00 165 THR A N 4
ATOM 3587 C CA . THR A 1 67 ? -2.894 7.934 -6.893 1.00 0.00 165 THR A CA 4
ATOM 3588 C C . THR A 1 67 ? -1.540 7.410 -6.412 1.00 0.00 165 THR A C 4
ATOM 3589 O O . THR A 1 67 ? -1.525 6.650 -5.458 1.00 0.00 165 THR A O 4
ATOM 3601 N N . THR A 1 11 ? 0.726 1.521 -2.545 1.00 0.00 109 THR A N 5
ATOM 3602 C CA . THR A 1 11 ? 0.319 0.135 -2.178 1.00 0.00 109 THR A CA 5
ATOM 3603 C C . THR A 1 11 ? -0.722 0.189 -1.059 1.00 0.00 109 THR A C 5
ATOM 3604 O O . THR A 1 11 ? -1.689 -0.548 -1.061 1.00 0.00 109 THR A O 5
ATOM 3615 N N . LYS A 1 12 ? -0.533 1.054 -0.100 1.00 0.00 110 LYS A N 5
ATOM 3616 C CA . LYS A 1 12 ? -1.514 1.153 1.018 1.00 0.00 110 LYS A CA 5
ATOM 3617 C C . LYS A 1 12 ? -2.795 1.820 0.515 1.00 0.00 110 LYS A C 5
ATOM 3618 O O . LYS A 1 12 ? -2.757 2.834 -0.154 1.00 0.00 110 LYS A O 5
ATOM 3637 N N . GLN A 1 13 ? -3.930 1.260 0.832 1.00 0.00 111 GLN A N 5
ATOM 3638 C CA . GLN A 1 13 ? -5.212 1.864 0.371 1.00 0.00 111 GLN A CA 5
ATOM 3639 C C . GLN A 1 13 ? -5.307 3.308 0.868 1.00 0.00 111 GLN A C 5
ATOM 3640 O O . GLN A 1 13 ? -5.770 4.186 0.168 1.00 0.00 111 GLN A O 5
ATOM 3654 N N . LEU A 1 14 ? -4.869 3.561 2.071 1.00 0.00 112 LEU A N 5
ATOM 3655 C CA . LEU A 1 14 ? -4.934 4.949 2.610 1.00 0.00 112 LEU A CA 5
ATOM 3656 C C . LEU A 1 14 ? -3.748 5.758 2.080 1.00 0.00 112 LEU A C 5
ATOM 3657 O O . LEU A 1 14 ? -2.672 5.234 1.873 1.00 0.00 112 LEU A O 5
ATOM 3673 N N . PRO A 1 15 ? -3.958 7.063 1.859 1.00 0.00 113 PRO A N 5
ATOM 3674 C CA . PRO A 1 15 ? -2.911 7.959 1.352 1.00 0.00 113 PRO A CA 5
ATOM 3675 C C . PRO A 1 15 ? -1.824 8.213 2.401 1.00 0.00 113 PRO A C 5
ATOM 3676 O O . PRO A 1 15 ? -2.074 8.178 3.590 1.00 0.00 113 PRO A O 5
ATOM 3687 N N . GLU A 1 16 ? -0.619 8.468 1.971 1.00 0.00 114 GLU A N 5
ATOM 3688 C CA . GLU A 1 16 ? 0.480 8.724 2.943 1.00 0.00 114 GLU A CA 5
ATOM 3689 C C . GLU A 1 16 ? 0.527 10.214 3.281 1.00 0.00 114 GLU A C 5
ATOM 3690 O O . GLU A 1 16 ? 0.168 11.054 2.480 1.00 0.00 114 GLU A O 5
ATOM 3702 N N . LYS A 1 17 ? 0.967 10.551 4.462 1.00 0.00 115 LYS A N 5
ATOM 3703 C CA . LYS A 1 17 ? 1.036 11.987 4.852 1.00 0.00 115 LYS A CA 5
ATOM 3704 C C . LYS A 1 17 ? 2.036 12.713 3.950 1.00 0.00 115 LYS A C 5
ATOM 3705 O O . LYS A 1 17 ? 3.059 12.171 3.580 1.00 0.00 115 LYS A O 5
ATOM 3724 N N . GLY A 1 18 ? 1.748 13.934 3.592 1.00 0.00 116 GLY A N 5
ATOM 3725 C CA . GLY A 1 18 ? 2.683 14.694 2.714 1.00 0.00 116 GLY A CA 5
ATOM 3726 C C . GLY A 1 18 ? 2.381 14.376 1.248 1.00 0.00 116 GLY A C 5
ATOM 3727 O O . GLY A 1 18 ? 3.074 14.819 0.352 1.00 0.00 116 GLY A O 5
ATOM 3731 N N . GLN A 1 19 ? 1.352 13.615 0.993 1.00 0.00 117 GLN A N 5
ATOM 3732 C CA . GLN A 1 19 ? 1.011 13.273 -0.417 1.00 0.00 117 GLN A CA 5
ATOM 3733 C C . GLN A 1 19 ? -0.165 14.136 -0.881 1.00 0.00 117 GLN A C 5
ATOM 3734 O O . GLN A 1 19 ? -1.102 14.372 -0.145 1.00 0.00 117 GLN A O 5
ATOM 3748 N N . THR A 1 20 ? -0.122 14.609 -2.096 1.00 0.00 118 THR A N 5
ATOM 3749 C CA . THR A 1 20 ? -1.239 15.455 -2.607 1.00 0.00 118 THR A CA 5
ATOM 3750 C C . THR A 1 20 ? -2.383 14.556 -3.079 1.00 0.00 118 THR A C 5
ATOM 3751 O O . THR A 1 20 ? -2.164 13.502 -3.642 1.00 0.00 118 THR A O 5
ATOM 3762 N N . VAL A 1 21 ? -3.602 14.963 -2.854 1.00 0.00 119 VAL A N 5
ATOM 3763 C CA . VAL A 1 21 ? -4.757 14.129 -3.292 1.00 0.00 119 VAL A CA 5
ATOM 3764 C C . VAL A 1 21 ? -5.654 14.945 -4.225 1.00 0.00 119 VAL A C 5
ATOM 3765 O O . VAL A 1 21 ? -5.632 16.161 -4.216 1.00 0.00 119 VAL A O 5
ATOM 3778 N N . ARG A 1 22 ? -6.441 14.287 -5.030 1.00 0.00 120 ARG A N 5
ATOM 3779 C CA . ARG A 1 22 ? -7.339 15.023 -5.962 1.00 0.00 120 ARG A CA 5
ATOM 3780 C C . ARG A 1 22 ? -8.798 14.770 -5.573 1.00 0.00 120 ARG A C 5
ATOM 3781 O O . ARG A 1 22 ? -9.351 13.723 -5.849 1.00 0.00 120 ARG A O 5
ATOM 3802 N N . VAL A 1 23 ? -9.424 15.719 -4.934 1.00 0.00 121 VAL A N 5
ATOM 3803 C CA . VAL A 1 23 ? -10.845 15.533 -4.526 1.00 0.00 121 VAL A CA 5
ATOM 3804 C C . VAL A 1 23 ? -11.745 15.615 -5.762 1.00 0.00 121 VAL A C 5
ATOM 3805 O O . VAL A 1 23 ? -11.704 16.574 -6.508 1.00 0.00 121 VAL A O 5
ATOM 3818 N N . ALA A 1 24 ? -12.555 14.618 -5.984 1.00 0.00 122 ALA A N 5
ATOM 3819 C CA . ALA A 1 24 ? -13.456 14.641 -7.170 1.00 0.00 122 ALA A CA 5
ATOM 3820 C C . ALA A 1 24 ? -14.864 14.206 -6.756 1.00 0.00 122 ALA A C 5
ATOM 3821 O O . ALA A 1 24 ? -15.749 14.071 -7.577 1.00 0.00 122 ALA A O 5
ATOM 3828 N N . ARG A 1 25 ? -15.080 13.984 -5.486 1.00 0.00 123 ARG A N 5
ATOM 3829 C CA . ARG A 1 25 ? -16.430 13.559 -5.024 1.00 0.00 123 ARG A CA 5
ATOM 3830 C C . ARG A 1 25 ? -16.803 14.331 -3.757 1.00 0.00 123 ARG A C 5
ATOM 3831 O O . ARG A 1 25 ? -15.955 14.690 -2.965 1.00 0.00 123 ARG A O 5
ATOM 3852 N N . GLY A 1 26 ? -18.067 14.588 -3.559 1.00 0.00 124 GLY A N 5
ATOM 3853 C CA . GLY A 1 26 ? -18.493 15.338 -2.343 1.00 0.00 124 GLY A CA 5
ATOM 3854 C C . GLY A 1 26 ? -18.478 16.839 -2.638 1.00 0.00 124 GLY A C 5
ATOM 3855 O O . GLY A 1 26 ? -18.084 17.267 -3.704 1.00 0.00 124 GLY A O 5
ATOM 3859 N N . GLN A 1 27 ? -18.903 17.641 -1.700 1.00 0.00 125 GLN A N 5
ATOM 3860 C CA . GLN A 1 27 ? -18.911 19.114 -1.928 1.00 0.00 125 GLN A CA 5
ATOM 3861 C C . GLN A 1 27 ? -17.484 19.598 -2.191 1.00 0.00 125 GLN A C 5
ATOM 3862 O O . GLN A 1 27 ? -17.264 20.543 -2.923 1.00 0.00 125 GLN A O 5
ATOM 3876 N N . PHE A 1 28 ? -16.512 18.958 -1.601 1.00 0.00 126 PHE A N 5
ATOM 3877 C CA . PHE A 1 28 ? -15.101 19.384 -1.818 1.00 0.00 126 PHE A CA 5
ATOM 3878 C C . PHE A 1 28 ? -14.598 18.829 -3.153 1.00 0.00 126 PHE A C 5
ATOM 3879 O O . PHE A 1 28 ? -13.449 18.996 -3.512 1.00 0.00 126 PHE A O 5
ATOM 3896 N N . ALA A 1 29 ? -15.449 18.169 -3.894 1.00 0.00 127 ALA A N 5
ATOM 3897 C CA . ALA A 1 29 ? -15.015 17.607 -5.203 1.00 0.00 127 ALA A CA 5
ATOM 3898 C C . ALA A 1 29 ? -14.499 18.735 -6.097 1.00 0.00 127 ALA A C 5
ATOM 3899 O O . ALA A 1 29 ? -15.095 19.791 -6.187 1.00 0.00 127 ALA A O 5
ATOM 3906 N N . GLY A 1 30 ? -13.394 18.525 -6.758 1.00 0.00 128 GLY A N 5
ATOM 3907 C CA . GLY A 1 30 ? -12.841 19.587 -7.644 1.00 0.00 128 GLY A CA 5
ATOM 3908 C C . GLY A 1 30 ? -11.805 20.407 -6.873 1.00 0.00 128 GLY A C 5
ATOM 3909 O O . GLY A 1 30 ? -11.348 21.436 -7.329 1.00 0.00 128 GLY A O 5
ATOM 3913 N N . ILE A 1 31 ? -11.429 19.959 -5.705 1.00 0.00 129 ILE A N 5
ATOM 3914 C CA . ILE A 1 31 ? -10.423 20.715 -4.906 1.00 0.00 129 ILE A CA 5
ATOM 3915 C C . ILE A 1 31 ? -9.216 19.817 -4.625 1.00 0.00 129 ILE A C 5
ATOM 3916 O O . ILE A 1 31 ? -9.357 18.644 -4.339 1.00 0.00 129 ILE A O 5
ATOM 3932 N N . GLU A 1 32 ? -8.032 20.359 -4.702 1.00 0.00 130 GLU A N 5
ATOM 3933 C CA . GLU A 1 32 ? -6.817 19.537 -4.437 1.00 0.00 130 GLU A CA 5
ATOM 3934 C C . GLU A 1 32 ? -6.343 19.779 -3.002 1.00 0.00 130 GLU A C 5
ATOM 3935 O O . GLU A 1 32 ? -6.275 20.900 -2.541 1.00 0.00 130 GLU A O 5
ATOM 3947 N N . ALA A 1 33 ? -6.016 18.734 -2.290 1.00 0.00 131 ALA A N 5
ATOM 3948 C CA . ALA A 1 33 ? -5.549 18.908 -0.885 1.00 0.00 131 ALA A CA 5
ATOM 3949 C C . ALA A 1 33 ? -4.397 17.943 -0.605 1.00 0.00 131 ALA A C 5
ATOM 3950 O O . ALA A 1 33 ? -4.122 17.048 -1.380 1.00 0.00 131 ALA A O 5
ATOM 3957 N N . ILE A 1 34 ? -3.721 18.116 0.498 1.00 0.00 132 ILE A N 5
ATOM 3958 C CA . ILE A 1 34 ? -2.587 17.207 0.827 1.00 0.00 132 ILE A CA 5
ATOM 3959 C C . ILE A 1 34 ? -2.943 16.370 2.059 1.00 0.00 132 ILE A C 5
ATOM 3960 O O . ILE A 1 34 ? -3.337 16.893 3.082 1.00 0.00 132 ILE A O 5
ATOM 3976 N N . TYR A 1 35 ? -2.807 15.076 1.969 1.00 0.00 133 TYR A N 5
ATOM 3977 C CA . TYR A 1 35 ? -3.139 14.206 3.134 1.00 0.00 133 TYR A CA 5
ATOM 3978 C C . TYR A 1 35 ? -2.181 14.511 4.288 1.00 0.00 133 TYR A C 5
ATOM 3979 O O . TYR A 1 35 ? -0.985 14.615 4.104 1.00 0.00 133 TYR A O 5
ATOM 3997 N N . LEU A 1 36 ? -2.698 14.654 5.479 1.00 0.00 134 LEU A N 5
ATOM 3998 C CA . LEU A 1 36 ? -1.814 14.950 6.643 1.00 0.00 134 LEU A CA 5
ATOM 3999 C C . LEU A 1 36 ? -2.268 14.134 7.855 1.00 0.00 134 LEU A C 5
ATOM 4000 O O . LEU A 1 36 ? -1.602 13.209 8.277 1.00 0.00 134 LEU A O 5
ATOM 4016 N N . GLU A 1 37 ? -3.395 14.470 8.422 1.00 0.00 135 GLU A N 5
ATOM 4017 C CA . GLU A 1 37 ? -3.886 13.716 9.609 1.00 0.00 135 GLU A CA 5
ATOM 4018 C C . GLU A 1 37 ? -5.198 13.008 9.265 1.00 0.00 135 GLU A C 5
ATOM 4019 O O . GLU A 1 37 ? -6.241 13.625 9.174 1.00 0.00 135 GLU A O 5
ATOM 4031 N N . PRO A 1 38 ? -5.140 11.682 9.075 1.00 0.00 136 PRO A N 5
ATOM 4032 C CA . PRO A 1 38 ? -6.321 10.874 8.745 1.00 0.00 136 PRO A CA 5
ATOM 4033 C C . PRO A 1 38 ? -7.294 10.781 9.924 1.00 0.00 136 PRO A C 5
ATOM 4034 O O . PRO A 1 38 ? -7.361 9.780 10.609 1.00 0.00 136 PRO A O 5
ATOM 4045 N N . ASP A 1 39 ? -8.050 11.817 10.165 1.00 0.00 137 ASP A N 5
ATOM 4046 C CA . ASP A 1 39 ? -9.017 11.786 11.298 1.00 0.00 137 ASP A CA 5
ATOM 4047 C C . ASP A 1 39 ? -10.054 10.689 11.051 1.00 0.00 137 ASP A C 5
ATOM 4048 O O . ASP A 1 39 ? -11.010 10.876 10.324 1.00 0.00 137 ASP A O 5
ATOM 4057 N N . GLY A 1 40 ? -9.875 9.544 11.651 1.00 0.00 138 GLY A N 5
ATOM 4058 C CA . GLY A 1 40 ? -10.850 8.437 11.450 1.00 0.00 138 GLY A CA 5
ATOM 4059 C C . GLY A 1 40 ? -10.563 7.736 10.120 1.00 0.00 138 GLY A C 5
ATOM 4060 O O . GLY A 1 40 ? -9.833 8.239 9.289 1.00 0.00 138 GLY A O 5
ATOM 4064 N N . ASP A 1 41 ? -11.130 6.579 9.912 1.00 0.00 139 ASP A N 5
ATOM 4065 C CA . ASP A 1 41 ? -10.888 5.848 8.637 1.00 0.00 139 ASP A CA 5
ATOM 4066 C C . ASP A 1 41 ? -11.825 6.383 7.553 1.00 0.00 139 ASP A C 5
ATOM 4067 O O . ASP A 1 41 ? -11.508 6.363 6.381 1.00 0.00 139 ASP A O 5
ATOM 4076 N N . THR A 1 42 ? -12.978 6.861 7.933 1.00 0.00 140 THR A N 5
ATOM 4077 C CA . THR A 1 42 ? -13.932 7.394 6.921 1.00 0.00 140 THR A CA 5
ATOM 4078 C C . THR A 1 42 ? -13.607 8.861 6.636 1.00 0.00 140 THR A C 5
ATOM 4079 O O . THR A 1 42 ? -13.804 9.346 5.541 1.00 0.00 140 THR A O 5
ATOM 4090 N N . ARG A 1 43 ? -13.111 9.571 7.611 1.00 0.00 141 ARG A N 5
ATOM 4091 C CA . ARG A 1 43 ? -12.775 11.006 7.391 1.00 0.00 141 ARG A CA 5
ATOM 4092 C C . ARG A 1 43 ? -11.258 11.191 7.459 1.00 0.00 141 ARG A C 5
ATOM 4093 O O . ARG A 1 43 ? -10.529 10.293 7.831 1.00 0.00 141 ARG A O 5
ATOM 4114 N N . SER A 1 44 ? -10.776 12.349 7.101 1.00 0.00 142 SER A N 5
ATOM 4115 C CA . SER A 1 44 ? -9.306 12.588 7.142 1.00 0.00 142 SER A CA 5
ATOM 4116 C C . SER A 1 44 ? -9.033 14.093 7.156 1.00 0.00 142 SER A C 5
ATOM 4117 O O . SER A 1 44 ? -9.888 14.892 6.827 1.00 0.00 142 SER A O 5
ATOM 4125 N N . ILE A 1 45 ? -7.847 14.487 7.532 1.00 0.00 143 ILE A N 5
ATOM 4126 C CA . ILE A 1 45 ? -7.519 15.939 7.563 1.00 0.00 143 ILE A CA 5
ATOM 4127 C C . ILE A 1 45 ? -6.447 16.242 6.515 1.00 0.00 143 ILE A C 5
ATOM 4128 O O . ILE A 1 45 ? -5.377 15.666 6.524 1.00 0.00 143 ILE A O 5
ATOM 4144 N N . MET A 1 46 ? -6.725 17.138 5.609 1.00 0.00 144 MET A N 5
ATOM 4145 C CA . MET A 1 46 ? -5.722 17.472 4.562 1.00 0.00 144 MET A CA 5
ATOM 4146 C C . MET A 1 46 ? -5.590 18.990 4.441 1.00 0.00 144 MET A C 5
ATOM 4147 O O . MET A 1 46 ? -6.312 19.740 5.066 1.00 0.00 144 MET A O 5
ATOM 4161 N N . LEU A 1 47 ? -4.678 19.446 3.629 1.00 0.00 145 LEU A N 5
ATOM 4162 C CA . LEU A 1 47 ? -4.502 20.913 3.452 1.00 0.00 145 LEU A CA 5
ATOM 4163 C C . LEU A 1 47 ? -5.265 21.355 2.203 1.00 0.00 145 LEU A C 5
ATOM 4164 O O . LEU A 1 47 ? -4.961 20.942 1.101 1.00 0.00 145 LEU A O 5
ATOM 4180 N N . VAL A 1 48 ? -6.259 22.184 2.366 1.00 0.00 146 VAL A N 5
ATOM 4181 C CA . VAL A 1 48 ? -7.047 22.643 1.186 1.00 0.00 146 VAL A CA 5
ATOM 4182 C C . VAL A 1 48 ? -6.596 24.046 0.778 1.00 0.00 146 VAL A C 5
ATOM 4183 O O . VAL A 1 48 ? -6.337 24.894 1.610 1.00 0.00 146 VAL A O 5
ATOM 4196 N N . LYS A 1 49 ? -6.507 24.300 -0.498 1.00 0.00 147 LYS A N 5
ATOM 4197 C CA . LYS A 1 49 ? -6.080 25.648 -0.965 1.00 0.00 147 LYS A CA 5
ATOM 4198 C C . LYS A 1 49 ? -7.220 26.291 -1.757 1.00 0.00 147 LYS A C 5
ATOM 4199 O O . LYS A 1 49 ? -7.849 25.657 -2.581 1.00 0.00 147 LYS A O 5
ATOM 4218 N N . MET A 1 50 ? -7.496 27.542 -1.513 1.00 0.00 148 MET A N 5
ATOM 4219 C CA . MET A 1 50 ? -8.600 28.216 -2.253 1.00 0.00 148 MET A CA 5
ATOM 4220 C C . MET A 1 50 ? -8.056 29.447 -2.981 1.00 0.00 148 MET A C 5
ATOM 4221 O O . MET A 1 50 ? -6.945 29.880 -2.746 1.00 0.00 148 MET A O 5
ATOM 4235 N N . ILE A 1 51 ? -8.832 30.013 -3.865 1.00 0.00 149 ILE A N 5
ATOM 4236 C CA . ILE A 1 51 ? -8.363 31.214 -4.611 1.00 0.00 149 ILE A CA 5
ATOM 4237 C C . ILE A 1 51 ? -8.171 32.379 -3.639 1.00 0.00 149 ILE A C 5
ATOM 4238 O O . ILE A 1 51 ? -7.225 33.136 -3.741 1.00 0.00 149 ILE A O 5
ATOM 4254 N N . SER A 1 52 ? -9.060 32.532 -2.696 1.00 0.00 150 SER A N 5
ATOM 4255 C CA . SER A 1 52 ? -8.926 33.650 -1.721 1.00 0.00 150 SER A CA 5
ATOM 4256 C C . SER A 1 52 ? -7.774 33.354 -0.760 1.00 0.00 150 SER A C 5
ATOM 4257 O O . SER A 1 52 ? -6.822 34.103 -0.666 1.00 0.00 150 SER A O 5
ATOM 4265 N N . GLN A 1 53 ? -7.850 32.265 -0.044 1.00 0.00 151 GLN A N 5
ATOM 4266 C CA . GLN A 1 53 ? -6.758 31.924 0.910 1.00 0.00 151 GLN A CA 5
ATOM 4267 C C . GLN A 1 53 ? -6.645 30.403 1.036 1.00 0.00 151 GLN A C 5
ATOM 4268 O O . GLN A 1 53 ? -7.496 29.668 0.576 1.00 0.00 151 GLN A O 5
ATOM 4282 N N . GLN A 1 54 ? -5.600 29.926 1.656 1.00 0.00 152 GLN A N 5
ATOM 4283 C CA . GLN A 1 54 ? -5.433 28.454 1.811 1.00 0.00 152 GLN A CA 5
ATOM 4284 C C . GLN A 1 54 ? -5.808 28.047 3.238 1.00 0.00 152 GLN A C 5
ATOM 4285 O O . GLN A 1 54 ? -5.438 28.697 4.196 1.00 0.00 152 GLN A O 5
ATOM 4299 N N . VAL A 1 55 ? -6.538 26.976 3.389 1.00 0.00 153 VAL A N 5
ATOM 4300 C CA . VAL A 1 55 ? -6.934 26.533 4.755 1.00 0.00 153 VAL A CA 5
ATOM 4301 C C . VAL A 1 55 ? -7.117 25.015 4.767 1.00 0.00 153 VAL A C 5
ATOM 4302 O O . VAL A 1 55 ? -7.619 24.434 3.824 1.00 0.00 153 VAL A O 5
ATOM 4315 N N . PRO A 1 56 ? -6.701 24.363 5.862 1.00 0.00 154 PRO A N 5
ATOM 4316 C CA . PRO A 1 56 ? -6.818 22.907 6.010 1.00 0.00 154 PRO A CA 5
ATOM 4317 C C . PRO A 1 56 ? -8.274 22.474 6.198 1.00 0.00 154 PRO A C 5
ATOM 4318 O O . PRO A 1 56 ? -9.049 23.137 6.860 1.00 0.00 154 PRO A O 5
ATOM 4329 N N . MET A 1 57 ? -8.654 21.366 5.622 1.00 0.00 155 MET A N 5
ATOM 4330 C CA . MET A 1 57 ? -10.061 20.895 5.770 1.00 0.00 155 MET A CA 5
ATOM 4331 C C . MET A 1 57 ? -10.075 19.377 5.960 1.00 0.00 155 MET A C 5
ATOM 4332 O O . MET A 1 57 ? -9.097 18.702 5.710 1.00 0.00 155 MET A O 5
ATOM 4346 N N . SER A 1 58 ? -11.178 18.836 6.399 1.00 0.00 156 SER A N 5
ATOM 4347 C CA . SER A 1 58 ? -11.255 17.363 6.603 1.00 0.00 156 SER A CA 5
ATOM 4348 C C . SER A 1 58 ? -12.223 16.757 5.584 1.00 0.00 156 SER A C 5
ATOM 4349 O O . SER A 1 58 ? -13.339 17.208 5.430 1.00 0.00 156 SER A O 5
ATOM 4357 N N . ILE A 1 59 ? -11.802 15.738 4.885 1.00 0.00 157 ILE A N 5
ATOM 4358 C CA . ILE A 1 59 ? -12.698 15.108 3.875 1.00 0.00 157 ILE A CA 5
ATOM 4359 C C . ILE A 1 59 ? -12.585 13.584 3.967 1.00 0.00 157 ILE A C 5
ATOM 4360 O O . ILE A 1 59 ? -11.640 13.055 4.517 1.00 0.00 157 ILE A O 5
ATOM 4376 N N . GLU A 1 60 ? -13.544 12.876 3.436 1.00 0.00 158 GLU A N 5
ATOM 4377 C CA . GLU A 1 60 ? -13.497 11.387 3.497 1.00 0.00 158 GLU A CA 5
ATOM 4378 C C . GLU A 1 60 ? -12.939 10.833 2.183 1.00 0.00 158 GLU A C 5
ATOM 4379 O O . GLU A 1 60 ? -13.176 11.371 1.121 1.00 0.00 158 GLU A O 5
ATOM 4391 N N . ASN A 1 61 ? -12.202 9.757 2.249 1.00 0.00 159 ASN A N 5
ATOM 4392 C CA . ASN A 1 61 ? -11.635 9.164 1.005 1.00 0.00 159 ASN A CA 5
ATOM 4393 C C . ASN A 1 61 ? -12.760 8.944 -0.005 1.00 0.00 159 ASN A C 5
ATOM 4394 O O . ASN A 1 61 ? -12.559 9.016 -1.201 1.00 0.00 159 ASN A O 5
ATOM 4405 N N . THR A 1 62 ? -13.948 8.682 0.467 1.00 0.00 160 THR A N 5
ATOM 4406 C CA . THR A 1 62 ? -15.088 8.466 -0.467 1.00 0.00 160 THR A CA 5
ATOM 4407 C C . THR A 1 62 ? -15.378 9.769 -1.216 1.00 0.00 160 THR A C 5
ATOM 4408 O O . THR A 1 62 ? -16.136 9.796 -2.165 1.00 0.00 160 THR A O 5
ATOM 4419 N N . ASP A 1 63 ? -14.779 10.850 -0.796 1.00 0.00 161 ASP A N 5
ATOM 4420 C CA . ASP A 1 63 ? -15.015 12.151 -1.481 1.00 0.00 161 ASP A CA 5
ATOM 4421 C C . ASP A 1 63 ? -13.821 12.473 -2.381 1.00 0.00 161 ASP A C 5
ATOM 4422 O O . ASP A 1 63 ? -13.970 13.023 -3.454 1.00 0.00 161 ASP A O 5
ATOM 4431 N N . TRP A 1 64 ? -12.636 12.132 -1.952 1.00 0.00 162 TRP A N 5
ATOM 4432 C CA . TRP A 1 64 ? -11.433 12.417 -2.785 1.00 0.00 162 TRP A CA 5
ATOM 4433 C C . TRP A 1 64 ? -10.691 11.110 -3.073 1.00 0.00 162 TRP A C 5
ATOM 4434 O O . TRP A 1 64 ? -10.887 10.114 -2.406 1.00 0.00 162 TRP A O 5
ATOM 4455 N N . GLU A 1 65 ? -9.841 11.104 -4.064 1.00 0.00 163 GLU A N 5
ATOM 4456 C CA . GLU A 1 65 ? -9.090 9.861 -4.393 1.00 0.00 163 GLU A CA 5
ATOM 4457 C C . GLU A 1 65 ? -7.593 10.171 -4.464 1.00 0.00 163 GLU A C 5
ATOM 4458 O O . GLU A 1 65 ? -7.192 11.282 -4.744 1.00 0.00 163 GLU A O 5
ATOM 4470 N N . VAL A 1 66 ? -6.763 9.195 -4.214 1.00 0.00 164 VAL A N 5
ATOM 4471 C CA . VAL A 1 66 ? -5.294 9.432 -4.268 1.00 0.00 164 VAL A CA 5
ATOM 4472 C C . VAL A 1 66 ? -4.660 8.470 -5.273 1.00 0.00 164 VAL A C 5
ATOM 4473 O O . VAL A 1 66 ? -5.219 7.442 -5.601 1.00 0.00 164 VAL A O 5
ATOM 4486 N N . THR A 1 67 ? -3.494 8.793 -5.764 1.00 0.00 165 THR A N 5
ATOM 4487 C CA . THR A 1 67 ? -2.825 7.894 -6.747 1.00 0.00 165 THR A CA 5
ATOM 4488 C C . THR A 1 67 ? -1.823 6.997 -6.018 1.00 0.00 165 THR A C 5
ATOM 4489 O O . THR A 1 67 ? -0.907 7.533 -5.416 1.00 0.00 165 THR A O 5
ATOM 4501 N N . THR A 1 11 ? -5.398 -4.760 2.321 1.00 0.00 109 THR A N 6
ATOM 4502 C CA . THR A 1 11 ? -5.604 -4.524 0.864 1.00 0.00 109 THR A CA 6
ATOM 4503 C C . THR A 1 11 ? -5.740 -3.023 0.605 1.00 0.00 109 THR A C 6
ATOM 4504 O O . THR A 1 11 ? -5.064 -2.465 -0.236 1.00 0.00 109 THR A O 6
ATOM 4515 N N . LYS A 1 12 ? -6.610 -2.365 1.321 1.00 0.00 110 LYS A N 6
ATOM 4516 C CA . LYS A 1 12 ? -6.789 -0.900 1.115 1.00 0.00 110 LYS A CA 6
ATOM 4517 C C . LYS A 1 12 ? -5.618 -0.148 1.750 1.00 0.00 110 LYS A C 6
ATOM 4518 O O . LYS A 1 12 ? -5.234 -0.412 2.872 1.00 0.00 110 LYS A O 6
ATOM 4537 N N . GLN A 1 13 ? -5.048 0.786 1.040 1.00 0.00 111 GLN A N 6
ATOM 4538 C CA . GLN A 1 13 ? -3.903 1.555 1.604 1.00 0.00 111 GLN A CA 6
ATOM 4539 C C . GLN A 1 13 ? -4.309 3.019 1.779 1.00 0.00 111 GLN A C 6
ATOM 4540 O O . GLN A 1 13 ? -5.155 3.528 1.071 1.00 0.00 111 GLN A O 6
ATOM 4554 N N . LEU A 1 14 ? -3.713 3.702 2.718 1.00 0.00 112 LEU A N 6
ATOM 4555 C CA . LEU A 1 14 ? -4.068 5.132 2.938 1.00 0.00 112 LEU A CA 6
ATOM 4556 C C . LEU A 1 14 ? -2.955 6.024 2.381 1.00 0.00 112 LEU A C 6
ATOM 4557 O O . LEU A 1 14 ? -1.831 5.595 2.211 1.00 0.00 112 LEU A O 6
ATOM 4573 N N . PRO A 1 15 ? -3.283 7.292 2.094 1.00 0.00 113 PRO A N 6
ATOM 4574 C CA . PRO A 1 15 ? -2.317 8.257 1.554 1.00 0.00 113 PRO A CA 6
ATOM 4575 C C . PRO A 1 15 ? -1.271 8.662 2.598 1.00 0.00 113 PRO A C 6
ATOM 4576 O O . PRO A 1 15 ? -1.540 8.687 3.782 1.00 0.00 113 PRO A O 6
ATOM 4587 N N . GLU A 1 16 ? -0.080 8.978 2.167 1.00 0.00 114 GLU A N 6
ATOM 4588 C CA . GLU A 1 16 ? 0.979 9.379 3.134 1.00 0.00 114 GLU A CA 6
ATOM 4589 C C . GLU A 1 16 ? 0.886 10.884 3.397 1.00 0.00 114 GLU A C 6
ATOM 4590 O O . GLU A 1 16 ? 0.527 11.654 2.529 1.00 0.00 114 GLU A O 6
ATOM 4602 N N . LYS A 1 17 ? 1.208 11.307 4.588 1.00 0.00 115 LYS A N 6
ATOM 4603 C CA . LYS A 1 17 ? 1.139 12.761 4.906 1.00 0.00 115 LYS A CA 6
ATOM 4604 C C . LYS A 1 17 ? 1.979 13.544 3.895 1.00 0.00 115 LYS A C 6
ATOM 4605 O O . LYS A 1 17 ? 3.004 13.084 3.435 1.00 0.00 115 LYS A O 6
ATOM 4624 N N . GLY A 1 18 ? 1.552 14.727 3.546 1.00 0.00 116 GLY A N 6
ATOM 4625 C CA . GLY A 1 18 ? 2.327 15.540 2.566 1.00 0.00 116 GLY A CA 6
ATOM 4626 C C . GLY A 1 18 ? 2.046 15.039 1.147 1.00 0.00 116 GLY A C 6
ATOM 4627 O O . GLY A 1 18 ? 2.691 15.441 0.199 1.00 0.00 116 GLY A O 6
ATOM 4631 N N . GLN A 1 19 ? 1.088 14.166 0.993 1.00 0.00 117 GLN A N 6
ATOM 4632 C CA . GLN A 1 19 ? 0.768 13.644 -0.365 1.00 0.00 117 GLN A CA 6
ATOM 4633 C C . GLN A 1 19 ? -0.370 14.466 -0.972 1.00 0.00 117 GLN A C 6
ATOM 4634 O O . GLN A 1 19 ? -1.194 15.018 -0.271 1.00 0.00 117 GLN A O 6
ATOM 4648 N N . THR A 1 20 ? -0.424 14.552 -2.274 1.00 0.00 118 THR A N 6
ATOM 4649 C CA . THR A 1 20 ? -1.510 15.338 -2.924 1.00 0.00 118 THR A CA 6
ATOM 4650 C C . THR A 1 20 ? -2.667 14.404 -3.283 1.00 0.00 118 THR A C 6
ATOM 4651 O O . THR A 1 20 ? -2.465 13.300 -3.751 1.00 0.00 118 THR A O 6
ATOM 4662 N N . VAL A 1 21 ? -3.880 14.835 -3.067 1.00 0.00 119 VAL A N 6
ATOM 4663 C CA . VAL A 1 21 ? -5.047 13.970 -3.395 1.00 0.00 119 VAL A CA 6
ATOM 4664 C C . VAL A 1 21 ? -6.071 14.776 -4.197 1.00 0.00 119 VAL A C 6
ATOM 4665 O O . VAL A 1 21 ? -6.276 15.950 -3.956 1.00 0.00 119 VAL A O 6
ATOM 4678 N N . ARG A 1 22 ? -6.717 14.157 -5.147 1.00 0.00 120 ARG A N 6
ATOM 4679 C CA . ARG A 1 22 ? -7.727 14.891 -5.960 1.00 0.00 120 ARG A CA 6
ATOM 4680 C C . ARG A 1 22 ? -9.132 14.513 -5.489 1.00 0.00 120 ARG A C 6
ATOM 4681 O O . ARG A 1 22 ? -9.513 13.359 -5.505 1.00 0.00 120 ARG A O 6
ATOM 4702 N N . VAL A 1 23 ? -9.907 15.476 -5.069 1.00 0.00 121 VAL A N 6
ATOM 4703 C CA . VAL A 1 23 ? -11.286 15.169 -4.597 1.00 0.00 121 VAL A CA 6
ATOM 4704 C C . VAL A 1 23 ? -12.196 14.930 -5.803 1.00 0.00 121 VAL A C 6
ATOM 4705 O O . VAL A 1 23 ? -12.121 15.626 -6.796 1.00 0.00 121 VAL A O 6
ATOM 4718 N N . ALA A 1 24 ? -13.054 13.950 -5.726 1.00 0.00 122 ALA A N 6
ATOM 4719 C CA . ALA A 1 24 ? -13.966 13.668 -6.870 1.00 0.00 122 ALA A CA 6
ATOM 4720 C C . ALA A 1 24 ? -15.418 13.708 -6.389 1.00 0.00 122 ALA A C 6
ATOM 4721 O O . ALA A 1 24 ? -16.317 14.063 -7.126 1.00 0.00 122 ALA A O 6
ATOM 4728 N N . ARG A 1 25 ? -15.656 13.347 -5.157 1.00 0.00 123 ARG A N 6
ATOM 4729 C CA . ARG A 1 25 ? -17.050 13.365 -4.632 1.00 0.00 123 ARG A CA 6
ATOM 4730 C C . ARG A 1 25 ? -17.123 14.285 -3.412 1.00 0.00 123 ARG A C 6
ATOM 4731 O O . ARG A 1 25 ? -16.147 14.491 -2.718 1.00 0.00 123 ARG A O 6
ATOM 4752 N N . GLY A 1 26 ? -18.273 14.840 -3.143 1.00 0.00 124 GLY A N 6
ATOM 4753 C CA . GLY A 1 26 ? -18.408 15.746 -1.968 1.00 0.00 124 GLY A CA 6
ATOM 4754 C C . GLY A 1 26 ? -18.382 17.200 -2.442 1.00 0.00 124 GLY A C 6
ATOM 4755 O O . GLY A 1 26 ? -18.207 17.480 -3.611 1.00 0.00 124 GLY A O 6
ATOM 4759 N N . GLN A 1 27 ? -18.555 18.132 -1.543 1.00 0.00 125 GLN A N 6
ATOM 4760 C CA . GLN A 1 27 ? -18.540 19.566 -1.946 1.00 0.00 125 GLN A CA 6
ATOM 4761 C C . GLN A 1 27 ? -17.128 19.958 -2.387 1.00 0.00 125 GLN A C 6
ATOM 4762 O O . GLN A 1 27 ? -16.946 20.836 -3.207 1.00 0.00 125 GLN A O 6
ATOM 4776 N N . PHE A 1 28 ? -16.128 19.315 -1.850 1.00 0.00 126 PHE A N 6
ATOM 4777 C CA . PHE A 1 28 ? -14.732 19.655 -2.241 1.00 0.00 126 PHE A CA 6
ATOM 4778 C C . PHE A 1 28 ? -14.338 18.853 -3.484 1.00 0.00 126 PHE A C 6
ATOM 4779 O O . PHE A 1 28 ? -13.202 18.876 -3.915 1.00 0.00 126 PHE A O 6
ATOM 4796 N N . ALA A 1 29 ? -15.267 18.145 -4.066 1.00 0.00 127 ALA A N 6
ATOM 4797 C CA . ALA A 1 29 ? -14.940 17.347 -5.281 1.00 0.00 127 ALA A CA 6
ATOM 4798 C C . ALA A 1 29 ? -14.409 18.279 -6.373 1.00 0.00 127 ALA A C 6
ATOM 4799 O O . ALA A 1 29 ? -14.992 19.304 -6.664 1.00 0.00 127 ALA A O 6
ATOM 4806 N N . GLY A 1 30 ? -13.306 17.932 -6.978 1.00 0.00 128 GLY A N 6
ATOM 4807 C CA . GLY A 1 30 ? -12.739 18.798 -8.048 1.00 0.00 128 GLY A CA 6
ATOM 4808 C C . GLY A 1 30 ? -11.771 19.809 -7.429 1.00 0.00 128 GLY A C 6
ATOM 4809 O O . GLY A 1 30 ? -11.527 20.865 -7.978 1.00 0.00 128 GLY A O 6
ATOM 4813 N N . ILE A 1 31 ? -11.216 19.494 -6.290 1.00 0.00 129 ILE A N 6
ATOM 4814 C CA . ILE A 1 31 ? -10.264 20.437 -5.638 1.00 0.00 129 ILE A CA 6
ATOM 4815 C C . ILE A 1 31 ? -8.984 19.690 -5.259 1.00 0.00 129 ILE A C 6
ATOM 4816 O O . ILE A 1 31 ? -8.998 18.501 -5.010 1.00 0.00 129 ILE A O 6
ATOM 4832 N N . GLU A 1 32 ? -7.876 20.379 -5.214 1.00 0.00 130 GLU A N 6
ATOM 4833 C CA . GLU A 1 32 ? -6.598 19.709 -4.849 1.00 0.00 130 GLU A CA 6
ATOM 4834 C C . GLU A 1 32 ? -6.344 19.874 -3.349 1.00 0.00 130 GLU A C 6
ATOM 4835 O O . GLU A 1 32 ? -6.517 20.943 -2.797 1.00 0.00 130 GLU A O 6
ATOM 4847 N N . ALA A 1 33 ? -5.937 18.827 -2.686 1.00 0.00 131 ALA A N 6
ATOM 4848 C CA . ALA A 1 33 ? -5.676 18.930 -1.223 1.00 0.00 131 ALA A CA 6
ATOM 4849 C C . ALA A 1 33 ? -4.471 18.063 -0.856 1.00 0.00 131 ALA A C 6
ATOM 4850 O O . ALA A 1 33 ? -4.103 17.156 -1.576 1.00 0.00 131 ALA A O 6
ATOM 4857 N N . ILE A 1 34 ? -3.859 18.332 0.264 1.00 0.00 132 ILE A N 6
ATOM 4858 C CA . ILE A 1 34 ? -2.683 17.521 0.686 1.00 0.00 132 ILE A CA 6
ATOM 4859 C C . ILE A 1 34 ? -3.056 16.707 1.925 1.00 0.00 132 ILE A C 6
ATOM 4860 O O . ILE A 1 34 ? -3.438 17.250 2.942 1.00 0.00 132 ILE A O 6
ATOM 4876 N N . TYR A 1 35 ? -2.957 15.409 1.850 1.00 0.00 133 TYR A N 6
ATOM 4877 C CA . TYR A 1 35 ? -3.314 14.566 3.024 1.00 0.00 133 TYR A CA 6
ATOM 4878 C C . TYR A 1 35 ? -2.466 14.981 4.228 1.00 0.00 133 TYR A C 6
ATOM 4879 O O . TYR A 1 35 ? -1.286 15.242 4.109 1.00 0.00 133 TYR A O 6
ATOM 4897 N N . LEU A 1 36 ? -3.061 15.046 5.387 1.00 0.00 134 LEU A N 6
ATOM 4898 C CA . LEU A 1 36 ? -2.292 15.448 6.598 1.00 0.00 134 LEU A CA 6
ATOM 4899 C C . LEU A 1 36 ? -2.566 14.455 7.730 1.00 0.00 134 LEU A C 6
ATOM 4900 O O . LEU A 1 36 ? -1.793 13.549 7.975 1.00 0.00 134 LEU A O 6
ATOM 4916 N N . GLU A 1 37 ? -3.659 14.616 8.424 1.00 0.00 135 GLU A N 6
ATOM 4917 C CA . GLU A 1 37 ? -3.978 13.683 9.540 1.00 0.00 135 GLU A CA 6
ATOM 4918 C C . GLU A 1 37 ? -5.298 12.966 9.246 1.00 0.00 135 GLU A C 6
ATOM 4919 O O . GLU A 1 37 ? -6.325 13.588 9.060 1.00 0.00 135 GLU A O 6
ATOM 4931 N N . PRO A 1 38 ? -5.265 11.625 9.209 1.00 0.00 136 PRO A N 6
ATOM 4932 C CA . PRO A 1 38 ? -6.458 10.811 8.941 1.00 0.00 136 PRO A CA 6
ATOM 4933 C C . PRO A 1 38 ? -7.455 10.866 10.103 1.00 0.00 136 PRO A C 6
ATOM 4934 O O . PRO A 1 38 ? -7.524 9.966 10.917 1.00 0.00 136 PRO A O 6
ATOM 4945 N N . ASP A 1 39 ? -8.225 11.915 10.186 1.00 0.00 137 ASP A N 6
ATOM 4946 C CA . ASP A 1 39 ? -9.214 12.028 11.295 1.00 0.00 137 ASP A CA 6
ATOM 4947 C C . ASP A 1 39 ? -10.326 10.996 11.095 1.00 0.00 137 ASP A C 6
ATOM 4948 O O . ASP A 1 39 ? -11.261 11.214 10.351 1.00 0.00 137 ASP A O 6
ATOM 4957 N N . GLY A 1 40 ? -10.233 9.874 11.755 1.00 0.00 138 GLY A N 6
ATOM 4958 C CA . GLY A 1 40 ? -11.287 8.830 11.603 1.00 0.00 138 GLY A CA 6
ATOM 4959 C C . GLY A 1 40 ? -10.954 7.937 10.407 1.00 0.00 138 GLY A C 6
ATOM 4960 O O . GLY A 1 40 ? -10.224 8.321 9.515 1.00 0.00 138 GLY A O 6
ATOM 4964 N N . ASP A 1 41 ? -11.485 6.744 10.381 1.00 0.00 139 ASP A N 6
ATOM 4965 C CA . ASP A 1 41 ? -11.200 5.825 9.243 1.00 0.00 139 ASP A CA 6
ATOM 4966 C C . ASP A 1 41 ? -11.955 6.302 8.001 1.00 0.00 139 ASP A C 6
ATOM 4967 O O . ASP A 1 41 ? -11.473 6.194 6.890 1.00 0.00 139 ASP A O 6
ATOM 4976 N N . THR A 1 42 ? -13.136 6.827 8.177 1.00 0.00 140 THR A N 6
ATOM 4977 C CA . THR A 1 42 ? -13.920 7.309 7.006 1.00 0.00 140 THR A CA 6
ATOM 4978 C C . THR A 1 42 ? -13.603 8.782 6.746 1.00 0.00 140 THR A C 6
ATOM 4979 O O . THR A 1 42 ? -13.803 9.288 5.660 1.00 0.00 140 THR A O 6
ATOM 4990 N N . ARG A 1 43 ? -13.110 9.478 7.734 1.00 0.00 141 ARG A N 6
ATOM 4991 C CA . ARG A 1 43 ? -12.784 10.920 7.539 1.00 0.00 141 ARG A CA 6
ATOM 4992 C C . ARG A 1 43 ? -11.267 11.116 7.593 1.00 0.00 141 ARG A C 6
ATOM 4993 O O . ARG A 1 43 ? -10.548 10.326 8.174 1.00 0.00 141 ARG A O 6
ATOM 5014 N N . SER A 1 44 ? -10.776 12.166 6.994 1.00 0.00 142 SER A N 6
ATOM 5015 C CA . SER A 1 44 ? -9.308 12.419 7.009 1.00 0.00 142 SER A CA 6
ATOM 5016 C C . SER A 1 44 ? -9.054 13.927 6.975 1.00 0.00 142 SER A C 6
ATOM 5017 O O . SER A 1 44 ? -9.939 14.709 6.687 1.00 0.00 142 SER A O 6
ATOM 5025 N N . ILE A 1 45 ? -7.852 14.346 7.267 1.00 0.00 143 ILE A N 6
ATOM 5026 C CA . ILE A 1 45 ? -7.547 15.805 7.253 1.00 0.00 143 ILE A CA 6
ATOM 5027 C C . ILE A 1 45 ? -6.506 16.100 6.170 1.00 0.00 143 ILE A C 6
ATOM 5028 O O . ILE A 1 45 ? -5.458 15.489 6.120 1.00 0.00 143 ILE A O 6
ATOM 5044 N N . MET A 1 46 ? -6.787 17.036 5.304 1.00 0.00 144 MET A N 6
ATOM 5045 C CA . MET A 1 46 ? -5.810 17.373 4.226 1.00 0.00 144 MET A CA 6
ATOM 5046 C C . MET A 1 46 ? -5.655 18.891 4.135 1.00 0.00 144 MET A C 6
ATOM 5047 O O . MET A 1 46 ? -6.406 19.638 4.729 1.00 0.00 144 MET A O 6
ATOM 5061 N N . LEU A 1 47 ? -4.687 19.353 3.392 1.00 0.00 145 LEU A N 6
ATOM 5062 C CA . LEU A 1 47 ? -4.486 20.823 3.260 1.00 0.00 145 LEU A CA 6
ATOM 5063 C C . LEU A 1 47 ? -5.240 21.327 2.029 1.00 0.00 145 LEU A C 6
ATOM 5064 O O . LEU A 1 47 ? -5.051 20.841 0.930 1.00 0.00 145 LEU A O 6
ATOM 5080 N N . VAL A 1 48 ? -6.096 22.297 2.201 1.00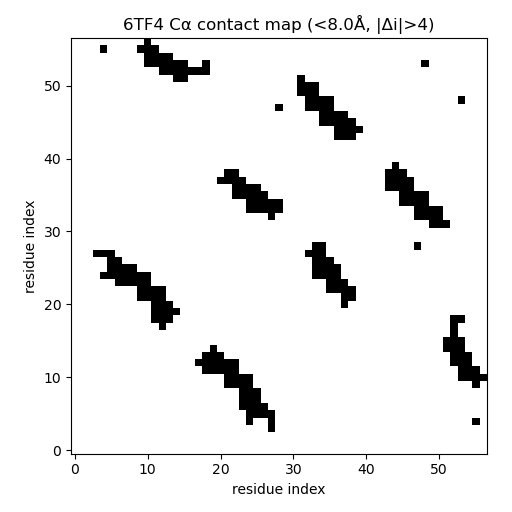 0.00 146 VAL A N 6
ATOM 5081 C CA . VAL A 1 48 ? -6.863 22.828 1.039 1.00 0.00 146 VAL A CA 6
ATOM 5082 C C . VAL A 1 48 ? -6.416 24.259 0.740 1.00 0.00 146 VAL A C 6
ATOM 5083 O O . VAL A 1 48 ? -6.307 25.084 1.625 1.00 0.00 146 VAL A O 6
ATOM 5096 N N . LYS A 1 49 ? -6.158 24.561 -0.503 1.00 0.00 147 LYS A N 6
ATOM 5097 C CA . LYS A 1 49 ? -5.720 25.939 -0.861 1.00 0.00 147 LYS A CA 6
ATOM 5098 C C . LYS A 1 49 ? -6.844 26.649 -1.618 1.00 0.00 147 LYS A C 6
ATOM 5099 O O . LYS A 1 49 ? -7.374 26.138 -2.585 1.00 0.00 147 LYS A O 6
ATOM 5118 N N . MET A 1 50 ? -7.214 27.823 -1.186 1.00 0.00 148 MET A N 6
ATOM 5119 C CA . MET A 1 50 ? -8.304 28.562 -1.882 1.00 0.00 148 MET A CA 6
ATOM 5120 C C . MET A 1 50 ? -7.744 29.853 -2.480 1.00 0.00 148 MET A C 6
ATOM 5121 O O . MET A 1 50 ? -6.671 30.299 -2.126 1.00 0.00 148 MET A O 6
ATOM 5135 N N . ILE A 1 51 ? -8.463 30.459 -3.386 1.00 0.00 149 ILE A N 6
ATOM 5136 C CA . ILE A 1 51 ? -7.970 31.721 -4.007 1.00 0.00 149 ILE A CA 6
ATOM 5137 C C . ILE A 1 51 ? -7.833 32.801 -2.932 1.00 0.00 149 ILE A C 6
ATOM 5138 O O . ILE A 1 51 ? -6.891 33.568 -2.926 1.00 0.00 149 ILE A O 6
ATOM 5154 N N . SER A 1 52 ? -8.768 32.869 -2.023 1.00 0.00 150 SER A N 6
ATOM 5155 C CA . SER A 1 52 ? -8.687 33.902 -0.951 1.00 0.00 150 SER A CA 6
ATOM 5156 C C . SER A 1 52 ? -7.552 33.551 0.013 1.00 0.00 150 SER A C 6
ATOM 5157 O O . SER A 1 52 ? -6.623 34.312 0.196 1.00 0.00 150 SER A O 6
ATOM 5165 N N . GLN A 1 53 ? -7.619 32.403 0.631 1.00 0.00 151 GLN A N 6
ATOM 5166 C CA . GLN A 1 53 ? -6.543 32.007 1.582 1.00 0.00 151 GLN A CA 6
ATOM 5167 C C . GLN A 1 53 ? -6.392 30.484 1.579 1.00 0.00 151 GLN A C 6
ATOM 5168 O O . GLN A 1 53 ? -7.230 29.768 1.068 1.00 0.00 151 GLN A O 6
ATOM 5182 N N . GLN A 1 54 ? -5.330 29.983 2.147 1.00 0.00 152 GLN A N 6
ATOM 5183 C CA . GLN A 1 54 ? -5.127 28.507 2.178 1.00 0.00 152 GLN A CA 6
ATOM 5184 C C . GLN A 1 54 ? -5.509 27.969 3.558 1.00 0.00 152 GLN A C 6
ATOM 5185 O O . GLN A 1 54 ? -5.065 28.466 4.573 1.00 0.00 152 GLN A O 6
ATOM 5199 N N . VAL A 1 55 ? -6.332 26.956 3.604 1.00 0.00 153 VAL A N 6
ATOM 5200 C CA . VAL A 1 55 ? -6.742 26.390 4.920 1.00 0.00 153 VAL A CA 6
ATOM 5201 C C . VAL A 1 55 ? -6.976 24.885 4.777 1.00 0.00 153 VAL A C 6
ATOM 5202 O O . VAL A 1 55 ? -7.483 24.419 3.777 1.00 0.00 153 VAL A O 6
ATOM 5215 N N . PRO A 1 56 ? -6.596 24.114 5.806 1.00 0.00 154 PRO A N 6
ATOM 5216 C CA . PRO A 1 56 ? -6.761 22.655 5.806 1.00 0.00 154 PRO A CA 6
ATOM 5217 C C . PRO A 1 56 ? -8.234 22.251 5.922 1.00 0.00 154 PRO A C 6
ATOM 5218 O O . PRO A 1 56 ? -9.029 22.938 6.531 1.00 0.00 154 PRO A O 6
ATOM 5229 N N . MET A 1 57 ? -8.603 21.143 5.341 1.00 0.00 155 MET A N 6
ATOM 5230 C CA . MET A 1 57 ? -10.024 20.699 5.418 1.00 0.00 155 MET A CA 6
ATOM 5231 C C . MET A 1 57 ? -10.075 19.188 5.657 1.00 0.00 155 MET A C 6
ATOM 5232 O O . MET A 1 57 ? -9.149 18.469 5.340 1.00 0.00 155 MET A O 6
ATOM 5246 N N . SER A 1 58 ? -11.151 18.702 6.213 1.00 0.00 156 SER A N 6
ATOM 5247 C CA . SER A 1 58 ? -11.260 17.238 6.472 1.00 0.00 156 SER A CA 6
ATOM 5248 C C . SER A 1 58 ? -12.230 16.611 5.469 1.00 0.00 156 SER A C 6
ATOM 5249 O O . SER A 1 58 ? -13.353 17.051 5.319 1.00 0.00 156 SER A O 6
ATOM 5257 N N . ILE A 1 59 ? -11.807 15.587 4.782 1.00 0.00 157 ILE A N 6
ATOM 5258 C CA . ILE A 1 59 ? -12.705 14.931 3.790 1.00 0.00 157 ILE A CA 6
ATOM 5259 C C . ILE A 1 59 ? -12.566 13.411 3.906 1.00 0.00 157 ILE A C 6
ATOM 5260 O O . ILE A 1 59 ? -11.561 12.902 4.363 1.00 0.00 157 ILE A O 6
ATOM 5276 N N . GLU A 1 60 ? -13.570 12.681 3.503 1.00 0.00 158 GLU A N 6
ATOM 5277 C CA . GLU A 1 60 ? -13.499 11.194 3.596 1.00 0.00 158 GLU A CA 6
ATOM 5278 C C . GLU A 1 60 ? -12.852 10.626 2.331 1.00 0.00 158 GLU A C 6
ATOM 5279 O O . GLU A 1 60 ? -13.062 11.116 1.240 1.00 0.00 158 GLU A O 6
ATOM 5291 N N . ASN A 1 61 ? -12.071 9.588 2.469 1.00 0.00 159 ASN A N 6
ATOM 5292 C CA . ASN A 1 61 ? -11.417 8.981 1.276 1.00 0.00 159 ASN A CA 6
ATOM 5293 C C . ASN A 1 61 ? -12.463 8.764 0.182 1.00 0.00 159 ASN A C 6
ATOM 5294 O O . ASN A 1 61 ? -12.214 8.994 -0.983 1.00 0.00 159 ASN A O 6
ATOM 5305 N N . THR A 1 62 ? -13.636 8.325 0.547 1.00 0.00 160 THR A N 6
ATOM 5306 C CA . THR A 1 62 ? -14.694 8.100 -0.477 1.00 0.00 160 THR A CA 6
ATOM 5307 C C . THR A 1 62 ? -14.969 9.412 -1.213 1.00 0.00 160 THR A C 6
ATOM 5308 O O . THR A 1 62 ? -15.577 9.430 -2.265 1.00 0.00 160 THR A O 6
ATOM 5319 N N . ASP A 1 63 ? -14.525 10.511 -0.666 1.00 0.00 161 ASP A N 6
ATOM 5320 C CA . ASP A 1 63 ? -14.759 11.824 -1.329 1.00 0.00 161 ASP A CA 6
ATOM 5321 C C . ASP A 1 63 ? -13.591 12.144 -2.266 1.00 0.00 161 ASP A C 6
ATOM 5322 O O . ASP A 1 63 ? -13.769 12.742 -3.310 1.00 0.00 161 ASP A O 6
ATOM 5331 N N . TRP A 1 64 ? -12.394 11.758 -1.907 1.00 0.00 162 TRP A N 6
ATOM 5332 C CA . TRP A 1 64 ? -11.226 12.053 -2.789 1.00 0.00 162 TRP A CA 6
ATOM 5333 C C . TRP A 1 64 ? -10.449 10.767 -3.079 1.00 0.00 162 TRP A C 6
ATOM 5334 O O . TRP A 1 64 ? -10.541 9.796 -2.358 1.00 0.00 162 TRP A O 6
ATOM 5355 N N . GLU A 1 65 ? -9.677 10.759 -4.132 1.00 0.00 163 GLU A N 6
ATOM 5356 C CA . GLU A 1 65 ? -8.888 9.543 -4.474 1.00 0.00 163 GLU A CA 6
ATOM 5357 C C . GLU A 1 65 ? -7.415 9.924 -4.642 1.00 0.00 163 GLU A C 6
ATOM 5358 O O . GLU A 1 65 ? -7.079 11.082 -4.791 1.00 0.00 163 GLU A O 6
ATOM 5370 N N . VAL A 1 66 ? -6.534 8.961 -4.619 1.00 0.00 164 VAL A N 6
ATOM 5371 C CA . VAL A 1 66 ? -5.086 9.275 -4.777 1.00 0.00 164 VAL A CA 6
ATOM 5372 C C . VAL A 1 66 ? -4.497 8.413 -5.897 1.00 0.00 164 VAL A C 6
ATOM 5373 O O . VAL A 1 66 ? -5.015 7.363 -6.222 1.00 0.00 164 VAL A O 6
ATOM 5386 N N . THR A 1 67 ? -3.418 8.848 -6.489 1.00 0.00 165 THR A N 6
ATOM 5387 C CA . THR A 1 67 ? -2.799 8.053 -7.586 1.00 0.00 165 THR A CA 6
ATOM 5388 C C . THR A 1 67 ? -2.198 6.770 -7.010 1.00 0.00 165 THR A C 6
ATOM 5389 O O . THR A 1 67 ? -2.761 5.714 -7.252 1.00 0.00 165 THR A O 6
ATOM 5401 N N . THR A 1 11 ? 2.594 -0.039 4.784 1.00 0.00 109 THR A N 7
ATOM 5402 C CA . THR A 1 11 ? 1.923 0.089 3.460 1.00 0.00 109 THR A CA 7
ATOM 5403 C C . THR A 1 11 ? 0.405 0.053 3.652 1.00 0.00 109 THR A C 7
ATOM 5404 O O . THR A 1 11 ? -0.253 -0.902 3.291 1.00 0.00 109 THR A O 7
ATOM 5415 N N . LYS A 1 12 ? -0.156 1.087 4.216 1.00 0.00 110 LYS A N 7
ATOM 5416 C CA . LYS A 1 12 ? -1.630 1.112 4.429 1.00 0.00 110 LYS A CA 7
ATOM 5417 C C . LYS A 1 12 ? -2.310 1.754 3.218 1.00 0.00 110 LYS A C 7
ATOM 5418 O O . LYS A 1 12 ? -1.775 2.654 2.599 1.00 0.00 110 LYS A O 7
ATOM 5437 N N . GLN A 1 13 ? -3.484 1.300 2.873 1.00 0.00 111 GLN A N 7
ATOM 5438 C CA . GLN A 1 13 ? -4.194 1.885 1.701 1.00 0.00 111 GLN A CA 7
ATOM 5439 C C . GLN A 1 13 ? -4.322 3.398 1.886 1.00 0.00 111 GLN A C 7
ATOM 5440 O O . GLN A 1 13 ? -4.197 4.161 0.949 1.00 0.00 111 GLN A O 7
ATOM 5454 N N . LEU A 1 14 ? -4.572 3.840 3.089 1.00 0.00 112 LEU A N 7
ATOM 5455 C CA . LEU A 1 14 ? -4.708 5.304 3.331 1.00 0.00 112 LEU A CA 7
ATOM 5456 C C . LEU A 1 14 ? -3.421 6.012 2.905 1.00 0.00 112 LEU A C 7
ATOM 5457 O O . LEU A 1 14 ? -2.334 5.486 3.049 1.00 0.00 112 LEU A O 7
ATOM 5473 N N . PRO A 1 15 ? -3.552 7.234 2.367 1.00 0.00 113 PRO A N 7
ATOM 5474 C CA . PRO A 1 15 ? -2.403 8.027 1.912 1.00 0.00 113 PRO A CA 7
ATOM 5475 C C . PRO A 1 15 ? -1.559 8.533 3.086 1.00 0.00 113 PRO A C 7
ATOM 5476 O O . PRO A 1 15 ? -2.061 8.773 4.166 1.00 0.00 113 PRO A O 7
ATOM 5487 N N . GLU A 1 16 ? -0.281 8.697 2.882 1.00 0.00 114 GLU A N 7
ATOM 5488 C CA . GLU A 1 16 ? 0.593 9.187 3.985 1.00 0.00 114 GLU A CA 7
ATOM 5489 C C . GLU A 1 16 ? 0.638 10.716 3.957 1.00 0.00 114 GLU A C 7
ATOM 5490 O O . GLU A 1 16 ? 0.425 11.334 2.933 1.00 0.00 114 GLU A O 7
ATOM 5502 N N . LYS A 1 17 ? 0.916 11.332 5.074 1.00 0.00 115 LYS A N 7
ATOM 5503 C CA . LYS A 1 17 ? 0.975 12.821 5.109 1.00 0.00 115 LYS A CA 7
ATOM 5504 C C . LYS A 1 17 ? 1.970 13.317 4.058 1.00 0.00 115 LYS A C 7
ATOM 5505 O O . LYS A 1 17 ? 2.943 12.657 3.750 1.00 0.00 115 LYS A O 7
ATOM 5524 N N . GLY A 1 18 ? 1.734 14.474 3.504 1.00 0.00 116 GLY A N 7
ATOM 5525 C CA . GLY A 1 18 ? 2.666 15.010 2.473 1.00 0.00 116 GLY A CA 7
ATOM 5526 C C . GLY A 1 18 ? 2.284 14.454 1.099 1.00 0.00 116 GLY A C 7
ATOM 5527 O O . GLY A 1 18 ? 2.984 14.649 0.124 1.00 0.00 116 GLY A O 7
ATOM 5531 N N . GLN A 1 19 ? 1.180 13.764 1.012 1.00 0.00 117 GLN A N 7
ATOM 5532 C CA . GLN A 1 19 ? 0.756 13.198 -0.299 1.00 0.00 117 GLN A CA 7
ATOM 5533 C C . GLN A 1 19 ? -0.351 14.069 -0.897 1.00 0.00 117 GLN A C 7
ATOM 5534 O O . GLN A 1 19 ? -1.259 14.494 -0.210 1.00 0.00 117 GLN A O 7
ATOM 5548 N N . THR A 1 20 ? -0.284 14.337 -2.172 1.00 0.00 118 THR A N 7
ATOM 5549 C CA . THR A 1 20 ? -1.332 15.179 -2.813 1.00 0.00 118 THR A CA 7
ATOM 5550 C C . THR A 1 20 ? -2.522 14.300 -3.203 1.00 0.00 118 THR A C 7
ATOM 5551 O O . THR A 1 20 ? -2.360 13.168 -3.613 1.00 0.00 118 THR A O 7
ATOM 5562 N N . VAL A 1 21 ? -3.716 14.810 -3.078 1.00 0.00 119 VAL A N 7
ATOM 5563 C CA . VAL A 1 21 ? -4.912 14.001 -3.443 1.00 0.00 119 VAL A CA 7
ATOM 5564 C C . VAL A 1 21 ? -5.849 14.838 -4.317 1.00 0.00 119 VAL A C 7
ATOM 5565 O O . VAL A 1 21 ? -5.890 16.048 -4.216 1.00 0.00 119 VAL A O 7
ATOM 5578 N N . ARG A 1 22 ? -6.601 14.203 -5.173 1.00 0.00 120 ARG A N 7
ATOM 5579 C CA . ARG A 1 22 ? -7.534 14.964 -6.049 1.00 0.00 120 ARG A CA 7
ATOM 5580 C C . ARG A 1 22 ? -8.976 14.618 -5.677 1.00 0.00 120 ARG A C 7
ATOM 5581 O O . ARG A 1 22 ? -9.427 13.506 -5.869 1.00 0.00 120 ARG A O 7
ATOM 5602 N N . VAL A 1 23 ? -9.703 15.561 -5.144 1.00 0.00 121 VAL A N 7
ATOM 5603 C CA . VAL A 1 23 ? -11.114 15.284 -4.757 1.00 0.00 121 VAL A CA 7
ATOM 5604 C C . VAL A 1 23 ? -11.980 15.179 -6.014 1.00 0.00 121 VAL A C 7
ATOM 5605 O O . VAL A 1 23 ? -11.952 16.038 -6.874 1.00 0.00 121 VAL A O 7
ATOM 5618 N N . ALA A 1 24 ? -12.752 14.133 -6.127 1.00 0.00 122 ALA A N 7
ATOM 5619 C CA . ALA A 1 24 ? -13.620 13.971 -7.326 1.00 0.00 122 ALA A CA 7
ATOM 5620 C C . ALA A 1 24 ? -15.081 13.851 -6.886 1.00 0.00 122 ALA A C 7
ATOM 5621 O O . ALA A 1 24 ? -15.989 14.225 -7.602 1.00 0.00 122 ALA A O 7
ATOM 5628 N N . ARG A 1 25 ? -15.315 13.331 -5.712 1.00 0.00 123 ARG A N 7
ATOM 5629 C CA . ARG A 1 25 ? -16.715 13.187 -5.226 1.00 0.00 123 ARG A CA 7
ATOM 5630 C C . ARG A 1 25 ? -16.899 14.010 -3.949 1.00 0.00 123 ARG A C 7
ATOM 5631 O O . ARG A 1 25 ? -15.950 14.328 -3.261 1.00 0.00 123 ARG A O 7
ATOM 5652 N N . GLY A 1 26 ? -18.115 14.356 -3.626 1.00 0.00 124 GLY A N 7
ATOM 5653 C CA . GLY A 1 26 ? -18.359 15.157 -2.393 1.00 0.00 124 GLY A CA 7
ATOM 5654 C C . GLY A 1 26 ? -18.522 16.631 -2.767 1.00 0.00 124 GLY A C 7
ATOM 5655 O O . GLY A 1 26 ? -18.407 17.007 -3.916 1.00 0.00 124 GLY A O 7
ATOM 5659 N N . GLN A 1 27 ? -18.790 17.470 -1.803 1.00 0.00 125 GLN A N 7
ATOM 5660 C CA . GLN A 1 27 ? -18.962 18.919 -2.103 1.00 0.00 125 GLN A CA 7
ATOM 5661 C C . GLN A 1 27 ? -17.613 19.523 -2.500 1.00 0.00 125 GLN A C 7
ATOM 5662 O O . GLN A 1 27 ? -17.545 20.457 -3.274 1.00 0.00 125 GLN A O 7
ATOM 5676 N N . PHE A 1 28 ? -16.539 18.996 -1.979 1.00 0.00 126 PHE A N 7
ATOM 5677 C CA . PHE A 1 28 ? -15.197 19.543 -2.329 1.00 0.00 126 PHE A CA 7
ATOM 5678 C C . PHE A 1 28 ? -14.664 18.826 -3.572 1.00 0.00 126 PHE A C 7
ATOM 5679 O O . PHE A 1 28 ? -13.495 18.903 -3.892 1.00 0.00 126 PHE A O 7
ATOM 5696 N N . ALA A 1 29 ? -15.513 18.129 -4.276 1.00 0.00 127 ALA A N 7
ATOM 5697 C CA . ALA A 1 29 ? -15.055 17.408 -5.496 1.00 0.00 127 ALA A CA 7
ATOM 5698 C C . ALA A 1 29 ? -14.513 18.417 -6.512 1.00 0.00 127 ALA A C 7
ATOM 5699 O O . ALA A 1 29 ? -15.128 19.430 -6.783 1.00 0.00 127 ALA A O 7
ATOM 5706 N N . GLY A 1 30 ? -13.369 18.148 -7.077 1.00 0.00 128 GLY A N 7
ATOM 5707 C CA . GLY A 1 30 ? -12.790 19.091 -8.076 1.00 0.00 128 GLY A CA 7
ATOM 5708 C C . GLY A 1 30 ? -11.834 20.057 -7.373 1.00 0.00 128 GLY A C 7
ATOM 5709 O O . GLY A 1 30 ? -11.531 21.121 -7.876 1.00 0.00 128 GLY A O 7
ATOM 5713 N N . ILE A 1 31 ? -11.354 19.696 -6.215 1.00 0.00 129 ILE A N 7
ATOM 5714 C CA . ILE A 1 31 ? -10.417 20.595 -5.482 1.00 0.00 129 ILE A CA 7
ATOM 5715 C C . ILE A 1 31 ? -9.139 19.829 -5.138 1.00 0.00 129 ILE A C 7
ATOM 5716 O O . ILE A 1 31 ? -9.164 18.639 -4.893 1.00 0.00 129 ILE A O 7
ATOM 5732 N N . GLU A 1 32 ? -8.020 20.501 -5.117 1.00 0.00 130 GLU A N 7
ATOM 5733 C CA . GLU A 1 32 ? -6.742 19.808 -4.788 1.00 0.00 130 GLU A CA 7
ATOM 5734 C C . GLU A 1 32 ? -6.444 19.968 -3.295 1.00 0.00 130 GLU A C 7
ATOM 5735 O O . GLU A 1 32 ? -6.624 21.027 -2.727 1.00 0.00 130 GLU A O 7
ATOM 5747 N N . ALA A 1 33 ? -5.990 18.926 -2.654 1.00 0.00 131 ALA A N 7
ATOM 5748 C CA . ALA A 1 33 ? -5.682 19.022 -1.199 1.00 0.00 131 ALA A CA 7
ATOM 5749 C C . ALA A 1 33 ? -4.504 18.106 -0.862 1.00 0.00 131 ALA A C 7
ATOM 5750 O O . ALA A 1 33 ? -4.241 17.137 -1.547 1.00 0.00 131 ALA A O 7
ATOM 5757 N N . ILE A 1 34 ? -3.793 18.402 0.192 1.00 0.00 132 ILE A N 7
ATOM 5758 C CA . ILE A 1 34 ? -2.635 17.546 0.576 1.00 0.00 132 ILE A CA 7
ATOM 5759 C C . ILE A 1 34 ? -2.992 16.741 1.828 1.00 0.00 132 ILE A C 7
ATOM 5760 O O . ILE A 1 34 ? -3.326 17.292 2.858 1.00 0.00 132 ILE A O 7
ATOM 5776 N N . TYR A 1 35 ? -2.929 15.440 1.747 1.00 0.00 133 TYR A N 7
ATOM 5777 C CA . TYR A 1 35 ? -3.269 14.603 2.932 1.00 0.00 133 TYR A CA 7
ATOM 5778 C C . TYR A 1 35 ? -2.372 14.988 4.110 1.00 0.00 133 TYR A C 7
ATOM 5779 O O . TYR A 1 35 ? -1.167 15.086 3.980 1.00 0.00 133 TYR A O 7
ATOM 5797 N N . LEU A 1 36 ? -2.949 15.203 5.260 1.00 0.00 134 LEU A N 7
ATOM 5798 C CA . LEU A 1 36 ? -2.132 15.578 6.448 1.00 0.00 134 LEU A CA 7
ATOM 5799 C C . LEU A 1 36 ? -2.281 14.500 7.522 1.00 0.00 134 LEU A C 7
ATOM 5800 O O . LEU A 1 36 ? -1.352 13.780 7.828 1.00 0.00 134 LEU A O 7
ATOM 5816 N N . GLU A 1 37 ? -3.447 14.382 8.099 1.00 0.00 135 GLU A N 7
ATOM 5817 C CA . GLU A 1 37 ? -3.657 13.351 9.152 1.00 0.00 135 GLU A CA 7
ATOM 5818 C C . GLU A 1 37 ? -5.027 12.698 8.956 1.00 0.00 135 GLU A C 7
ATOM 5819 O O . GLU A 1 37 ? -6.026 13.371 8.788 1.00 0.00 135 GLU A O 7
ATOM 5831 N N . PRO A 1 38 ? -5.072 11.357 8.977 1.00 0.00 136 PRO A N 7
ATOM 5832 C CA . PRO A 1 38 ? -6.319 10.602 8.803 1.00 0.00 136 PRO A CA 7
ATOM 5833 C C . PRO A 1 38 ? -7.260 10.779 9.998 1.00 0.00 136 PRO A C 7
ATOM 5834 O O . PRO A 1 38 ? -7.332 9.940 10.874 1.00 0.00 136 PRO A O 7
ATOM 5845 N N . ASP A 1 39 ? -7.979 11.868 10.040 1.00 0.00 137 ASP A N 7
ATOM 5846 C CA . ASP A 1 39 ? -8.912 12.103 11.178 1.00 0.00 137 ASP A CA 7
ATOM 5847 C C . ASP A 1 39 ? -10.091 11.131 11.084 1.00 0.00 137 ASP A C 7
ATOM 5848 O O . ASP A 1 39 ? -11.076 11.397 10.423 1.00 0.00 137 ASP A O 7
ATOM 5857 N N . GLY A 1 40 ? -9.999 10.008 11.742 1.00 0.00 138 GLY A N 7
ATOM 5858 C CA . GLY A 1 40 ? -11.114 9.020 11.692 1.00 0.00 138 GLY A CA 7
ATOM 5859 C C . GLY A 1 40 ? -10.883 8.048 10.534 1.00 0.00 138 GLY A C 7
ATOM 5860 O O . GLY A 1 40 ? -10.200 8.357 9.577 1.00 0.00 138 GLY A O 7
ATOM 5864 N N . ASP A 1 41 ? -11.447 6.873 10.611 1.00 0.00 139 ASP A N 7
ATOM 5865 C CA . ASP A 1 41 ? -11.259 5.882 9.514 1.00 0.00 139 ASP A CA 7
ATOM 5866 C C . ASP A 1 41 ? -12.070 6.318 8.291 1.00 0.00 139 ASP A C 7
ATOM 5867 O O . ASP A 1 41 ? -11.699 6.059 7.164 1.00 0.00 139 ASP A O 7
ATOM 5876 N N . THR A 1 42 ? -13.177 6.976 8.505 1.00 0.00 140 THR A N 7
ATOM 5877 C CA . THR A 1 42 ? -14.009 7.425 7.355 1.00 0.00 140 THR A CA 7
ATOM 5878 C C . THR A 1 42 ? -13.714 8.896 7.052 1.00 0.00 140 THR A C 7
ATOM 5879 O O . THR A 1 42 ? -14.076 9.407 6.012 1.00 0.00 140 THR A O 7
ATOM 5890 N N . ARG A 1 43 ? -13.064 9.581 7.950 1.00 0.00 141 ARG A N 7
ATOM 5891 C CA . ARG A 1 43 ? -12.753 11.018 7.708 1.00 0.00 141 ARG A CA 7
ATOM 5892 C C . ARG A 1 43 ? -11.236 11.215 7.654 1.00 0.00 141 ARG A C 7
ATOM 5893 O O . ARG A 1 43 ? -10.482 10.450 8.221 1.00 0.00 141 ARG A O 7
ATOM 5914 N N . SER A 1 44 ? -10.786 12.236 6.979 1.00 0.00 142 SER A N 7
ATOM 5915 C CA . SER A 1 44 ? -9.319 12.485 6.891 1.00 0.00 142 SER A CA 7
ATOM 5916 C C . SER A 1 44 ? -9.060 13.992 6.830 1.00 0.00 142 SER A C 7
ATOM 5917 O O . SER A 1 44 ? -9.955 14.775 6.583 1.00 0.00 142 SER A O 7
ATOM 5925 N N . ILE A 1 45 ? -7.841 14.404 7.054 1.00 0.00 143 ILE A N 7
ATOM 5926 C CA . ILE A 1 45 ? -7.525 15.861 7.009 1.00 0.00 143 ILE A CA 7
ATOM 5927 C C . ILE A 1 45 ? -6.606 16.145 5.820 1.00 0.00 143 ILE A C 7
ATOM 5928 O O . ILE A 1 45 ? -5.619 15.467 5.610 1.00 0.00 143 ILE A O 7
ATOM 5944 N N . MET A 1 46 ? -6.919 17.142 5.037 1.00 0.00 144 MET A N 7
ATOM 5945 C CA . MET A 1 46 ? -6.058 17.463 3.862 1.00 0.00 144 MET A CA 7
ATOM 5946 C C . MET A 1 46 ? -5.797 18.970 3.806 1.00 0.00 144 MET A C 7
ATOM 5947 O O . MET A 1 46 ? -6.623 19.768 4.203 1.00 0.00 144 MET A O 7
ATOM 5961 N N . LEU A 1 47 ? -4.656 19.364 3.311 1.00 0.00 145 LEU A N 7
ATOM 5962 C CA . LEU A 1 47 ? -4.343 20.818 3.221 1.00 0.00 145 LEU A CA 7
ATOM 5963 C C . LEU A 1 47 ? -4.957 21.385 1.940 1.00 0.00 145 LEU A C 7
ATOM 5964 O O . LEU A 1 47 ? -4.531 21.073 0.846 1.00 0.00 145 LEU A O 7
ATOM 5980 N N . VAL A 1 48 ? -5.959 22.212 2.063 1.00 0.00 146 VAL A N 7
ATOM 5981 C CA . VAL A 1 48 ? -6.598 22.788 0.848 1.00 0.00 146 VAL A CA 7
ATOM 5982 C C . VAL A 1 48 ? -6.206 24.259 0.710 1.00 0.00 146 VAL A C 7
ATOM 5983 O O . VAL A 1 48 ? -6.262 25.020 1.657 1.00 0.00 146 VAL A O 7
ATOM 5996 N N . LYS A 1 49 ? -5.811 24.667 -0.464 1.00 0.00 147 LYS A N 7
ATOM 5997 C CA . LYS A 1 49 ? -5.416 26.088 -0.663 1.00 0.00 147 LYS A CA 7
ATOM 5998 C C . LYS A 1 49 ? -6.432 26.776 -1.578 1.00 0.00 147 LYS A C 7
ATOM 5999 O O . LYS A 1 49 ? -6.628 26.382 -2.711 1.00 0.00 147 LYS A O 7
ATOM 6018 N N . MET A 1 50 ? -7.080 27.800 -1.096 1.00 0.00 148 MET A N 7
ATOM 6019 C CA . MET A 1 50 ? -8.084 28.510 -1.938 1.00 0.00 148 MET A CA 7
ATOM 6020 C C . MET A 1 50 ? -7.531 29.877 -2.346 1.00 0.00 148 MET A C 7
ATOM 6021 O O . MET A 1 50 ? -6.652 30.419 -1.706 1.00 0.00 148 MET A O 7
ATOM 6035 N N . ILE A 1 51 ? -8.042 30.441 -3.406 1.00 0.00 149 ILE A N 7
ATOM 6036 C CA . ILE A 1 51 ? -7.547 31.773 -3.853 1.00 0.00 149 ILE A CA 7
ATOM 6037 C C . ILE A 1 51 ? -7.789 32.802 -2.748 1.00 0.00 149 ILE A C 7
ATOM 6038 O O . ILE A 1 51 ? -6.961 33.653 -2.487 1.00 0.00 149 ILE A O 7
ATOM 6054 N N . SER A 1 52 ? -8.916 32.731 -2.096 1.00 0.00 150 SER A N 7
ATOM 6055 C CA . SER A 1 52 ? -9.210 33.705 -1.007 1.00 0.00 150 SER A CA 7
ATOM 6056 C C . SER A 1 52 ? -8.263 33.453 0.168 1.00 0.00 150 SER A C 7
ATOM 6057 O O . SER A 1 52 ? -7.569 34.342 0.619 1.00 0.00 150 SER A O 7
ATOM 6065 N N . GLN A 1 53 ? -8.229 32.248 0.666 1.00 0.00 151 GLN A N 7
ATOM 6066 C CA . GLN A 1 53 ? -7.328 31.941 1.811 1.00 0.00 151 GLN A CA 7
ATOM 6067 C C . GLN A 1 53 ? -6.875 30.481 1.728 1.00 0.00 151 GLN A C 7
ATOM 6068 O O . GLN A 1 53 ? -7.461 29.678 1.032 1.00 0.00 151 GLN A O 7
ATOM 6082 N N . GLN A 1 54 ? -5.834 30.133 2.434 1.00 0.00 152 GLN A N 7
ATOM 6083 C CA . GLN A 1 54 ? -5.345 28.727 2.397 1.00 0.00 152 GLN A CA 7
ATOM 6084 C C . GLN A 1 54 ? -5.537 28.085 3.772 1.00 0.00 152 GLN A C 7
ATOM 6085 O O . GLN A 1 54 ? -5.085 28.600 4.776 1.00 0.00 152 GLN A O 7
ATOM 6099 N N . VAL A 1 55 ? -6.205 26.965 3.829 1.00 0.00 153 VAL A N 7
ATOM 6100 C CA . VAL A 1 55 ? -6.424 26.295 5.142 1.00 0.00 153 VAL A CA 7
ATOM 6101 C C . VAL A 1 55 ? -6.698 24.807 4.920 1.00 0.00 153 VAL A C 7
ATOM 6102 O O . VAL A 1 55 ? -7.169 24.400 3.875 1.00 0.00 153 VAL A O 7
ATOM 6115 N N . PRO A 1 56 ? -6.396 23.981 5.930 1.00 0.00 154 PRO A N 7
ATOM 6116 C CA . PRO A 1 56 ? -6.608 22.531 5.860 1.00 0.00 154 PRO A CA 7
ATOM 6117 C C . PRO A 1 56 ? -8.093 22.170 5.960 1.00 0.00 154 PRO A C 7
ATOM 6118 O O . PRO A 1 56 ? -8.867 22.854 6.598 1.00 0.00 154 PRO A O 7
ATOM 6129 N N . MET A 1 57 ? -8.494 21.096 5.337 1.00 0.00 155 MET A N 7
ATOM 6130 C CA . MET A 1 57 ? -9.926 20.690 5.401 1.00 0.00 155 MET A CA 7
ATOM 6131 C C . MET A 1 57 ? -10.019 19.200 5.724 1.00 0.00 155 MET A C 7
ATOM 6132 O O . MET A 1 57 ? -9.104 18.442 5.473 1.00 0.00 155 MET A O 7
ATOM 6146 N N . SER A 1 58 ? -11.121 18.772 6.277 1.00 0.00 156 SER A N 7
ATOM 6147 C CA . SER A 1 58 ? -11.274 17.329 6.610 1.00 0.00 156 SER A CA 7
ATOM 6148 C C . SER A 1 58 ? -12.276 16.696 5.643 1.00 0.00 156 SER A C 7
ATOM 6149 O O . SER A 1 58 ? -13.414 17.111 5.554 1.00 0.00 156 SER A O 7
ATOM 6157 N N . ILE A 1 59 ? -11.863 15.697 4.914 1.00 0.00 157 ILE A N 7
ATOM 6158 C CA . ILE A 1 59 ? -12.794 15.046 3.950 1.00 0.00 157 ILE A CA 7
ATOM 6159 C C . ILE A 1 59 ? -12.646 13.525 4.040 1.00 0.00 157 ILE A C 7
ATOM 6160 O O . ILE A 1 59 ? -11.608 13.013 4.409 1.00 0.00 157 ILE A O 7
ATOM 6176 N N . GLU A 1 60 ? -13.681 12.798 3.711 1.00 0.00 158 GLU A N 7
ATOM 6177 C CA . GLU A 1 60 ? -13.606 11.311 3.785 1.00 0.00 158 GLU A CA 7
ATOM 6178 C C . GLU A 1 60 ? -12.984 10.756 2.501 1.00 0.00 158 GLU A C 7
ATOM 6179 O O . GLU A 1 60 ? -13.206 11.265 1.421 1.00 0.00 158 GLU A O 7
ATOM 6191 N N . ASN A 1 61 ? -12.211 9.709 2.613 1.00 0.00 159 ASN A N 7
ATOM 6192 C CA . ASN A 1 61 ? -11.578 9.112 1.403 1.00 0.00 159 ASN A CA 7
ATOM 6193 C C . ASN A 1 61 ? -12.638 8.920 0.318 1.00 0.00 159 ASN A C 7
ATOM 6194 O O . ASN A 1 61 ? -12.398 9.161 -0.848 1.00 0.00 159 ASN A O 7
ATOM 6205 N N . THR A 1 62 ? -13.813 8.495 0.691 1.00 0.00 160 THR A N 7
ATOM 6206 C CA . THR A 1 62 ? -14.886 8.296 -0.323 1.00 0.00 160 THR A CA 7
ATOM 6207 C C . THR A 1 62 ? -15.139 9.617 -1.052 1.00 0.00 160 THR A C 7
ATOM 6208 O O . THR A 1 62 ? -15.747 9.652 -2.104 1.00 0.00 160 THR A O 7
ATOM 6219 N N . ASP A 1 63 ? -14.675 10.706 -0.501 1.00 0.00 161 ASP A N 7
ATOM 6220 C CA . ASP A 1 63 ? -14.888 12.026 -1.157 1.00 0.00 161 ASP A CA 7
ATOM 6221 C C . ASP A 1 63 ? -13.725 12.326 -2.108 1.00 0.00 161 ASP A C 7
ATOM 6222 O O . ASP A 1 63 ? -13.915 12.864 -3.180 1.00 0.00 161 ASP A O 7
ATOM 6231 N N . TRP A 1 64 ? -12.521 11.988 -1.725 1.00 0.00 162 TRP A N 7
ATOM 6232 C CA . TRP A 1 64 ? -11.357 12.263 -2.617 1.00 0.00 162 TRP A CA 7
ATOM 6233 C C . TRP A 1 64 ? -10.625 10.958 -2.932 1.00 0.00 162 TRP A C 7
ATOM 6234 O O . TRP A 1 64 ? -10.696 9.998 -2.191 1.00 0.00 162 TRP A O 7
ATOM 6255 N N . GLU A 1 65 ? -9.917 10.916 -4.029 1.00 0.00 163 GLU A N 7
ATOM 6256 C CA . GLU A 1 65 ? -9.179 9.675 -4.394 1.00 0.00 163 GLU A CA 7
ATOM 6257 C C . GLU A 1 65 ? -7.682 9.979 -4.491 1.00 0.00 163 GLU A C 7
ATOM 6258 O O . GLU A 1 65 ? -7.282 11.072 -4.841 1.00 0.00 163 GLU A O 7
ATOM 6270 N N . VAL A 1 66 ? -6.853 9.019 -4.186 1.00 0.00 164 VAL A N 7
ATOM 6271 C CA . VAL A 1 66 ? -5.383 9.250 -4.261 1.00 0.00 164 VAL A CA 7
ATOM 6272 C C . VAL A 1 66 ? -4.760 8.245 -5.231 1.00 0.00 164 VAL A C 7
ATOM 6273 O O . VAL A 1 66 ? -5.316 7.197 -5.496 1.00 0.00 164 VAL A O 7
ATOM 6286 N N . THR A 1 67 ? -3.609 8.553 -5.762 1.00 0.00 165 THR A N 7
ATOM 6287 C CA . THR A 1 67 ? -2.951 7.613 -6.714 1.00 0.00 165 THR A CA 7
ATOM 6288 C C . THR A 1 67 ? -1.532 8.100 -7.010 1.00 0.00 165 THR A C 7
ATOM 6289 O O . THR A 1 67 ? -0.903 7.529 -7.887 1.00 0.00 165 THR A O 7
ATOM 6301 N N . THR A 1 11 ? -7.028 -5.349 1.670 1.00 0.00 109 THR A N 8
ATOM 6302 C CA . THR A 1 11 ? -5.768 -4.694 2.122 1.00 0.00 109 THR A CA 8
ATOM 6303 C C . THR A 1 11 ? -5.572 -3.383 1.358 1.00 0.00 109 THR A C 8
ATOM 6304 O O . THR A 1 11 ? -4.733 -3.281 0.485 1.00 0.00 109 THR A O 8
ATOM 6315 N N . LYS A 1 12 ? -6.342 -2.378 1.678 1.00 0.00 110 LYS A N 8
ATOM 6316 C CA . LYS A 1 12 ? -6.198 -1.075 0.970 1.00 0.00 110 LYS A CA 8
ATOM 6317 C C . LYS A 1 12 ? -5.214 -0.185 1.732 1.00 0.00 110 LYS A C 8
ATOM 6318 O O . LYS A 1 12 ? -5.035 -0.324 2.927 1.00 0.00 110 LYS A O 8
ATOM 6337 N N . GLN A 1 13 ? -4.574 0.726 1.054 1.00 0.00 111 GLN A N 8
ATOM 6338 C CA . GLN A 1 13 ? -3.601 1.622 1.741 1.00 0.00 111 GLN A CA 8
ATOM 6339 C C . GLN A 1 13 ? -4.144 3.052 1.757 1.00 0.00 111 GLN A C 8
ATOM 6340 O O . GLN A 1 13 ? -4.879 3.458 0.878 1.00 0.00 111 GLN A O 8
ATOM 6354 N N . LEU A 1 14 ? -3.790 3.819 2.751 1.00 0.00 112 LEU A N 8
ATOM 6355 C CA . LEU A 1 14 ? -4.285 5.223 2.826 1.00 0.00 112 LEU A CA 8
ATOM 6356 C C . LEU A 1 14 ? -3.140 6.185 2.501 1.00 0.00 112 LEU A C 8
ATOM 6357 O O . LEU A 1 14 ? -1.982 5.822 2.547 1.00 0.00 112 LEU A O 8
ATOM 6373 N N . PRO A 1 15 ? -3.477 7.439 2.167 1.00 0.00 113 PRO A N 8
ATOM 6374 C CA . PRO A 1 15 ? -2.480 8.465 1.833 1.00 0.00 113 PRO A CA 8
ATOM 6375 C C . PRO A 1 15 ? -1.667 8.890 3.060 1.00 0.00 113 PRO A C 8
ATOM 6376 O O . PRO A 1 15 ? -2.161 8.899 4.170 1.00 0.00 113 PRO A O 8
ATOM 6387 N N . GLU A 1 16 ? -0.425 9.239 2.867 1.00 0.00 114 GLU A N 8
ATOM 6388 C CA . GLU A 1 16 ? 0.419 9.660 4.020 1.00 0.00 114 GLU A CA 8
ATOM 6389 C C . GLU A 1 16 ? 0.488 11.188 4.073 1.00 0.00 114 GLU A C 8
ATOM 6390 O O . GLU A 1 16 ? 0.270 11.863 3.085 1.00 0.00 114 GLU A O 8
ATOM 6402 N N . LYS A 1 17 ? 0.792 11.739 5.215 1.00 0.00 115 LYS A N 8
ATOM 6403 C CA . LYS A 1 17 ? 0.875 13.222 5.330 1.00 0.00 115 LYS A CA 8
ATOM 6404 C C . LYS A 1 17 ? 1.832 13.762 4.265 1.00 0.00 115 LYS A C 8
ATOM 6405 O O . LYS A 1 17 ? 2.856 13.173 3.981 1.00 0.00 115 LYS A O 8
ATOM 6424 N N . GLY A 1 18 ? 1.508 14.878 3.673 1.00 0.00 116 GLY A N 8
ATOM 6425 C CA . GLY A 1 18 ? 2.401 15.453 2.628 1.00 0.00 116 GLY A CA 8
ATOM 6426 C C . GLY A 1 18 ? 2.088 14.804 1.277 1.00 0.00 116 GLY A C 8
ATOM 6427 O O . GLY A 1 18 ? 2.802 14.985 0.311 1.00 0.00 116 GLY A O 8
ATOM 6431 N N . GLN A 1 19 ? 1.027 14.049 1.202 1.00 0.00 117 GLN A N 8
ATOM 6432 C CA . GLN A 1 19 ? 0.669 13.389 -0.085 1.00 0.00 117 GLN A CA 8
ATOM 6433 C C . GLN A 1 19 ? -0.391 14.222 -0.806 1.00 0.00 117 GLN A C 8
ATOM 6434 O O . GLN A 1 19 ? -1.307 14.741 -0.198 1.00 0.00 117 GLN A O 8
ATOM 6448 N N . THR A 1 20 ? -0.277 14.355 -2.099 1.00 0.00 118 THR A N 8
ATOM 6449 C CA . THR A 1 20 ? -1.280 15.155 -2.857 1.00 0.00 118 THR A CA 8
ATOM 6450 C C . THR A 1 20 ? -2.488 14.278 -3.189 1.00 0.00 118 THR A C 8
ATOM 6451 O O . THR A 1 20 ? -2.349 13.133 -3.570 1.00 0.00 118 THR A O 8
ATOM 6462 N N . VAL A 1 21 ? -3.673 14.806 -3.046 1.00 0.00 119 VAL A N 8
ATOM 6463 C CA . VAL A 1 21 ? -4.889 14.002 -3.355 1.00 0.00 119 VAL A CA 8
ATOM 6464 C C . VAL A 1 21 ? -5.868 14.850 -4.169 1.00 0.00 119 VAL A C 8
ATOM 6465 O O . VAL A 1 21 ? -5.941 16.053 -4.013 1.00 0.00 119 VAL A O 8
ATOM 6478 N N . ARG A 1 22 ? -6.622 14.232 -5.036 1.00 0.00 120 ARG A N 8
ATOM 6479 C CA . ARG A 1 22 ? -7.595 15.001 -5.859 1.00 0.00 120 ARG A CA 8
ATOM 6480 C C . ARG A 1 22 ? -9.020 14.609 -5.459 1.00 0.00 120 ARG A C 8
ATOM 6481 O O . ARG A 1 22 ? -9.400 13.458 -5.537 1.00 0.00 120 ARG A O 8
ATOM 6502 N N . VAL A 1 23 ? -9.808 15.556 -5.031 1.00 0.00 121 VAL A N 8
ATOM 6503 C CA . VAL A 1 23 ? -11.205 15.234 -4.625 1.00 0.00 121 VAL A CA 8
ATOM 6504 C C . VAL A 1 23 ? -12.070 15.051 -5.874 1.00 0.00 121 VAL A C 8
ATOM 6505 O O . VAL A 1 23 ? -12.103 15.894 -6.749 1.00 0.00 121 VAL A O 8
ATOM 6518 N N . ALA A 1 24 ? -12.771 13.953 -5.965 1.00 0.00 122 ALA A N 8
ATOM 6519 C CA . ALA A 1 24 ? -13.632 13.715 -7.158 1.00 0.00 122 ALA A CA 8
ATOM 6520 C C . ALA A 1 24 ? -15.103 13.736 -6.736 1.00 0.00 122 ALA A C 8
ATOM 6521 O O . ALA A 1 24 ? -15.941 14.310 -7.402 1.00 0.00 122 ALA A O 8
ATOM 6528 N N . ARG A 1 25 ? -15.422 13.114 -5.634 1.00 0.00 123 ARG A N 8
ATOM 6529 C CA . ARG A 1 25 ? -16.838 13.099 -5.171 1.00 0.00 123 ARG A CA 8
ATOM 6530 C C . ARG A 1 25 ? -16.951 13.873 -3.856 1.00 0.00 123 ARG A C 8
ATOM 6531 O O . ARG A 1 25 ? -15.976 14.080 -3.161 1.00 0.00 123 ARG A O 8
ATOM 6552 N N . GLY A 1 26 ? -18.132 14.303 -3.510 1.00 0.00 124 GLY A N 8
ATOM 6553 C CA . GLY A 1 26 ? -18.306 15.063 -2.240 1.00 0.00 124 GLY A CA 8
ATOM 6554 C C . GLY A 1 26 ? -18.499 16.547 -2.557 1.00 0.00 124 GLY A C 8
ATOM 6555 O O . GLY A 1 26 ? -18.389 16.969 -3.692 1.00 0.00 124 GLY A O 8
ATOM 6559 N N . GLN A 1 27 ? -18.785 17.343 -1.563 1.00 0.00 125 GLN A N 8
ATOM 6560 C CA . GLN A 1 27 ? -18.986 18.799 -1.807 1.00 0.00 125 GLN A CA 8
ATOM 6561 C C . GLN A 1 27 ? -17.669 19.427 -2.268 1.00 0.00 125 GLN A C 8
ATOM 6562 O O . GLN A 1 27 ? -17.657 20.412 -2.980 1.00 0.00 125 GLN A O 8
ATOM 6576 N N . PHE A 1 28 ? -16.559 18.871 -1.865 1.00 0.00 126 PHE A N 8
ATOM 6577 C CA . PHE A 1 28 ? -15.248 19.442 -2.281 1.00 0.00 126 PHE A CA 8
ATOM 6578 C C . PHE A 1 28 ? -14.725 18.691 -3.505 1.00 0.00 126 PHE A C 8
ATOM 6579 O O . PHE A 1 28 ? -13.547 18.719 -3.807 1.00 0.00 126 PHE A O 8
ATOM 6596 N N . ALA A 1 29 ? -15.588 18.019 -4.216 1.00 0.00 127 ALA A N 8
ATOM 6597 C CA . ALA A 1 29 ? -15.138 17.268 -5.420 1.00 0.00 127 ALA A CA 8
ATOM 6598 C C . ALA A 1 29 ? -14.660 18.256 -6.487 1.00 0.00 127 ALA A C 8
ATOM 6599 O O . ALA A 1 29 ? -15.315 19.238 -6.774 1.00 0.00 127 ALA A O 8
ATOM 6606 N N . GLY A 1 30 ? -13.523 18.005 -7.075 1.00 0.00 128 GLY A N 8
ATOM 6607 C CA . GLY A 1 30 ? -13.005 18.931 -8.121 1.00 0.00 128 GLY A CA 8
ATOM 6608 C C . GLY A 1 30 ? -12.086 19.969 -7.473 1.00 0.00 128 GLY A C 8
ATOM 6609 O O . GLY A 1 30 ? -11.862 21.035 -8.009 1.00 0.00 128 GLY A O 8
ATOM 6613 N N . ILE A 1 31 ? -11.551 19.664 -6.321 1.00 0.00 129 ILE A N 8
ATOM 6614 C CA . ILE A 1 31 ? -10.647 20.633 -5.640 1.00 0.00 129 ILE A CA 8
ATOM 6615 C C . ILE A 1 31 ? -9.354 19.924 -5.231 1.00 0.00 129 ILE A C 8
ATOM 6616 O O . ILE A 1 31 ? -9.357 18.761 -4.882 1.00 0.00 129 ILE A O 8
ATOM 6632 N N . GLU A 1 32 ? -8.249 20.617 -5.270 1.00 0.00 130 GLU A N 8
ATOM 6633 C CA . GLU A 1 32 ? -6.957 19.981 -4.883 1.00 0.00 130 GLU A CA 8
ATOM 6634 C C . GLU A 1 32 ? -6.799 20.034 -3.362 1.00 0.00 130 GLU A C 8
ATOM 6635 O O . GLU A 1 32 ? -7.188 20.991 -2.721 1.00 0.00 130 GLU A O 8
ATOM 6647 N N . ALA A 1 33 ? -6.233 19.013 -2.777 1.00 0.00 131 ALA A N 8
ATOM 6648 C CA . ALA A 1 33 ? -6.055 19.009 -1.297 1.00 0.00 131 ALA A CA 8
ATOM 6649 C C . ALA A 1 33 ? -4.852 18.137 -0.928 1.00 0.00 131 ALA A C 8
ATOM 6650 O O . ALA A 1 33 ? -4.578 17.139 -1.565 1.00 0.00 131 ALA A O 8
ATOM 6657 N N . ILE A 1 34 ? -4.135 18.504 0.098 1.00 0.00 132 ILE A N 8
ATOM 6658 C CA . ILE A 1 34 ? -2.954 17.696 0.512 1.00 0.00 132 ILE A CA 8
ATOM 6659 C C . ILE A 1 34 ? -3.317 16.866 1.744 1.00 0.00 132 ILE A C 8
ATOM 6660 O O . ILE A 1 34 ? -3.743 17.391 2.754 1.00 0.00 132 ILE A O 8
ATOM 6676 N N . TYR A 1 35 ? -3.157 15.572 1.672 1.00 0.00 133 TYR A N 8
ATOM 6677 C CA . TYR A 1 35 ? -3.501 14.716 2.841 1.00 0.00 133 TYR A CA 8
ATOM 6678 C C . TYR A 1 35 ? -2.698 15.171 4.060 1.00 0.00 133 TYR A C 8
ATOM 6679 O O . TYR A 1 35 ? -1.488 15.277 4.015 1.00 0.00 133 TYR A O 8
ATOM 6697 N N . LEU A 1 36 ? -3.362 15.441 5.150 1.00 0.00 134 LEU A N 8
ATOM 6698 C CA . LEU A 1 36 ? -2.638 15.890 6.371 1.00 0.00 134 LEU A CA 8
ATOM 6699 C C . LEU A 1 36 ? -2.629 14.762 7.407 1.00 0.00 134 LEU A C 8
ATOM 6700 O O . LEU A 1 36 ? -1.616 14.134 7.643 1.00 0.00 134 LEU A O 8
ATOM 6716 N N . GLU A 1 37 ? -3.748 14.498 8.024 1.00 0.00 135 GLU A N 8
ATOM 6717 C CA . GLU A 1 37 ? -3.801 13.410 9.042 1.00 0.00 135 GLU A CA 8
ATOM 6718 C C . GLU A 1 37 ? -5.066 12.575 8.833 1.00 0.00 135 GLU A C 8
ATOM 6719 O O . GLU A 1 37 ? -6.140 13.103 8.621 1.00 0.00 135 GLU A O 8
ATOM 6731 N N . PRO A 1 38 ? -4.931 11.242 8.895 1.00 0.00 136 PRO A N 8
ATOM 6732 C CA . PRO A 1 38 ? -6.060 10.321 8.712 1.00 0.00 136 PRO A CA 8
ATOM 6733 C C . PRO A 1 38 ? -7.038 10.375 9.890 1.00 0.00 136 PRO A C 8
ATOM 6734 O O . PRO A 1 38 ? -7.115 9.463 10.688 1.00 0.00 136 PRO A O 8
ATOM 6745 N N . ASP A 1 39 ? -7.787 11.438 10.002 1.00 0.00 137 ASP A N 8
ATOM 6746 C CA . ASP A 1 39 ? -8.759 11.551 11.126 1.00 0.00 137 ASP A CA 8
ATOM 6747 C C . ASP A 1 39 ? -9.901 10.553 10.917 1.00 0.00 137 ASP A C 8
ATOM 6748 O O . ASP A 1 39 ? -10.839 10.813 10.190 1.00 0.00 137 ASP A O 8
ATOM 6757 N N . GLY A 1 40 ? -9.830 9.414 11.550 1.00 0.00 138 GLY A N 8
ATOM 6758 C CA . GLY A 1 40 ? -10.914 8.403 11.388 1.00 0.00 138 GLY A CA 8
ATOM 6759 C C . GLY A 1 40 ? -10.685 7.604 10.104 1.00 0.00 138 GLY A C 8
ATOM 6760 O O . GLY A 1 40 ? -10.096 8.088 9.156 1.00 0.00 138 GLY A O 8
ATOM 6764 N N . ASP A 1 41 ? -11.146 6.385 10.064 1.00 0.00 139 ASP A N 8
ATOM 6765 C CA . ASP A 1 41 ? -10.955 5.554 8.841 1.00 0.00 139 ASP A CA 8
ATOM 6766 C C . ASP A 1 41 ? -11.865 6.073 7.726 1.00 0.00 139 ASP A C 8
ATOM 6767 O O . ASP A 1 41 ? -11.574 5.925 6.556 1.00 0.00 139 ASP A O 8
ATOM 6776 N N . THR A 1 42 ? -12.966 6.678 8.079 1.00 0.00 140 THR A N 8
ATOM 6777 C CA . THR A 1 42 ? -13.892 7.203 7.036 1.00 0.00 140 THR A CA 8
ATOM 6778 C C . THR A 1 42 ? -13.647 8.700 6.838 1.00 0.00 140 THR A C 8
ATOM 6779 O O . THR A 1 42 ? -14.139 9.300 5.904 1.00 0.00 140 THR A O 8
ATOM 6790 N N . ARG A 1 43 ? -12.890 9.310 7.710 1.00 0.00 141 ARG A N 8
ATOM 6791 C CA . ARG A 1 43 ? -12.620 10.769 7.566 1.00 0.00 141 ARG A CA 8
ATOM 6792 C C . ARG A 1 43 ? -11.111 11.006 7.484 1.00 0.00 141 ARG A C 8
ATOM 6793 O O . ARG A 1 43 ? -10.318 10.142 7.801 1.00 0.00 141 ARG A O 8
ATOM 6814 N N . SER A 1 44 ? -10.708 12.174 7.060 1.00 0.00 142 SER A N 8
ATOM 6815 C CA . SER A 1 44 ? -9.251 12.466 6.958 1.00 0.00 142 SER A CA 8
ATOM 6816 C C . SER A 1 44 ? -9.030 13.981 6.969 1.00 0.00 142 SER A C 8
ATOM 6817 O O . SER A 1 44 ? -9.901 14.748 6.612 1.00 0.00 142 SER A O 8
ATOM 6825 N N . ILE A 1 45 ? -7.868 14.415 7.376 1.00 0.00 143 ILE A N 8
ATOM 6826 C CA . ILE A 1 45 ? -7.587 15.878 7.409 1.00 0.00 143 ILE A CA 8
ATOM 6827 C C . ILE A 1 45 ? -6.607 16.231 6.289 1.00 0.00 143 ILE A C 8
ATOM 6828 O O . ILE A 1 45 ? -5.591 15.587 6.116 1.00 0.00 143 ILE A O 8
ATOM 6844 N N . MET A 1 46 ? -6.902 17.245 5.522 1.00 0.00 144 MET A N 8
ATOM 6845 C CA . MET A 1 46 ? -5.981 17.629 4.414 1.00 0.00 144 MET A CA 8
ATOM 6846 C C . MET A 1 46 ? -5.846 19.151 4.350 1.00 0.00 144 MET A C 8
ATOM 6847 O O . MET A 1 46 ? -6.735 19.882 4.742 1.00 0.00 144 MET A O 8
ATOM 6861 N N . LEU A 1 47 ? -4.743 19.632 3.845 1.00 0.00 145 LEU A N 8
ATOM 6862 C CA . LEU A 1 47 ? -4.550 21.104 3.737 1.00 0.00 145 LEU A CA 8
ATOM 6863 C C . LEU A 1 47 ? -5.019 21.564 2.354 1.00 0.00 145 LEU A C 8
ATOM 6864 O O . LEU A 1 47 ? -4.438 21.214 1.346 1.00 0.00 145 LEU A O 8
ATOM 6880 N N . VAL A 1 48 ? -6.069 22.336 2.296 1.00 0.00 146 VAL A N 8
ATOM 6881 C CA . VAL A 1 48 ? -6.572 22.802 0.972 1.00 0.00 146 VAL A CA 8
ATOM 6882 C C . VAL A 1 48 ? -6.141 24.251 0.736 1.00 0.00 146 VAL A C 8
ATOM 6883 O O . VAL A 1 48 ? -5.944 25.012 1.662 1.00 0.00 146 VAL A O 8
ATOM 6896 N N . LYS A 1 49 ? -5.996 24.637 -0.503 1.00 0.00 147 LYS A N 8
ATOM 6897 C CA . LYS A 1 49 ? -5.581 26.035 -0.807 1.00 0.00 147 LYS A CA 8
ATOM 6898 C C . LYS A 1 49 ? -6.702 26.738 -1.574 1.00 0.00 147 LYS A C 8
ATOM 6899 O O . LYS A 1 49 ? -7.318 26.168 -2.453 1.00 0.00 147 LYS A O 8
ATOM 6918 N N . MET A 1 50 ? -6.975 27.973 -1.248 1.00 0.00 148 MET A N 8
ATOM 6919 C CA . MET A 1 50 ? -8.060 28.706 -1.960 1.00 0.00 148 MET A CA 8
ATOM 6920 C C . MET A 1 50 ? -7.457 29.856 -2.769 1.00 0.00 148 MET A C 8
ATOM 6921 O O . MET A 1 50 ? -6.269 30.108 -2.721 1.00 0.00 148 MET A O 8
ATOM 6935 N N . ILE A 1 51 ? -8.270 30.558 -3.512 1.00 0.00 149 ILE A N 8
ATOM 6936 C CA . ILE A 1 51 ? -7.747 31.693 -4.323 1.00 0.00 149 ILE A CA 8
ATOM 6937 C C . ILE A 1 51 ? -7.340 32.838 -3.395 1.00 0.00 149 ILE A C 8
ATOM 6938 O O . ILE A 1 51 ? -6.469 33.625 -3.708 1.00 0.00 149 ILE A O 8
ATOM 6954 N N . SER A 1 52 ? -7.964 32.937 -2.252 1.00 0.00 150 SER A N 8
ATOM 6955 C CA . SER A 1 52 ? -7.612 34.032 -1.305 1.00 0.00 150 SER A CA 8
ATOM 6956 C C . SER A 1 52 ? -6.498 33.559 -0.367 1.00 0.00 150 SER A C 8
ATOM 6957 O O . SER A 1 52 ? -5.432 34.138 -0.313 1.00 0.00 150 SER A O 8
ATOM 6965 N N . GLN A 1 53 ? -6.737 32.509 0.373 1.00 0.00 151 GLN A N 8
ATOM 6966 C CA . GLN A 1 53 ? -5.692 32.003 1.306 1.00 0.00 151 GLN A CA 8
ATOM 6967 C C . GLN A 1 53 ? -5.831 30.487 1.458 1.00 0.00 151 GLN A C 8
ATOM 6968 O O . GLN A 1 53 ? -6.779 29.890 0.987 1.00 0.00 151 GLN A O 8
ATOM 6982 N N . GLN A 1 54 ? -4.893 29.859 2.115 1.00 0.00 152 GLN A N 8
ATOM 6983 C CA . GLN A 1 54 ? -4.972 28.382 2.300 1.00 0.00 152 GLN A CA 8
ATOM 6984 C C . GLN A 1 54 ? -5.873 28.069 3.496 1.00 0.00 152 GLN A C 8
ATOM 6985 O O . GLN A 1 54 ? -6.014 28.865 4.403 1.00 0.00 152 GLN A O 8
ATOM 6999 N N . VAL A 1 55 ? -6.487 26.918 3.506 1.00 0.00 153 VAL A N 8
ATOM 7000 C CA . VAL A 1 55 ? -7.378 26.563 4.646 1.00 0.00 153 VAL A CA 8
ATOM 7001 C C . VAL A 1 55 ? -7.448 25.040 4.789 1.00 0.00 153 VAL A C 8
ATOM 7002 O O . VAL A 1 55 ? -7.861 24.341 3.884 1.00 0.00 153 VAL A O 8
ATOM 7015 N N . PRO A 1 56 ? -7.037 24.520 5.955 1.00 0.00 154 PRO A N 8
ATOM 7016 C CA . PRO A 1 56 ? -7.055 23.079 6.229 1.00 0.00 154 PRO A CA 8
ATOM 7017 C C . PRO A 1 56 ? -8.484 22.557 6.407 1.00 0.00 154 PRO A C 8
ATOM 7018 O O . PRO A 1 56 ? -9.318 23.201 7.010 1.00 0.00 154 PRO A O 8
ATOM 7029 N N . MET A 1 57 ? -8.773 21.396 5.886 1.00 0.00 155 MET A N 8
ATOM 7030 C CA . MET A 1 57 ? -10.149 20.842 6.027 1.00 0.00 155 MET A CA 8
ATOM 7031 C C . MET A 1 57 ? -10.082 19.317 6.123 1.00 0.00 155 MET A C 8
ATOM 7032 O O . MET A 1 57 ? -9.095 18.704 5.768 1.00 0.00 155 MET A O 8
ATOM 7046 N N . SER A 1 58 ? -11.129 18.698 6.599 1.00 0.00 156 SER A N 8
ATOM 7047 C CA . SER A 1 58 ? -11.128 17.213 6.716 1.00 0.00 156 SER A CA 8
ATOM 7048 C C . SER A 1 58 ? -12.133 16.626 5.724 1.00 0.00 156 SER A C 8
ATOM 7049 O O . SER A 1 58 ? -13.255 17.081 5.619 1.00 0.00 156 SER A O 8
ATOM 7057 N N . ILE A 1 59 ? -11.740 15.618 4.994 1.00 0.00 157 ILE A N 8
ATOM 7058 C CA . ILE A 1 59 ? -12.674 15.006 4.009 1.00 0.00 157 ILE A CA 8
ATOM 7059 C C . ILE A 1 59 ? -12.573 13.481 4.087 1.00 0.00 157 ILE A C 8
ATOM 7060 O O . ILE A 1 59 ? -11.618 12.937 4.602 1.00 0.00 157 ILE A O 8
ATOM 7076 N N . GLU A 1 60 ? -13.557 12.787 3.583 1.00 0.00 158 GLU A N 8
ATOM 7077 C CA . GLU A 1 60 ? -13.523 11.298 3.636 1.00 0.00 158 GLU A CA 8
ATOM 7078 C C . GLU A 1 60 ? -12.969 10.746 2.320 1.00 0.00 158 GLU A C 8
ATOM 7079 O O . GLU A 1 60 ? -13.302 11.216 1.250 1.00 0.00 158 GLU A O 8
ATOM 7091 N N . ASN A 1 61 ? -12.132 9.748 2.391 1.00 0.00 159 ASN A N 8
ATOM 7092 C CA . ASN A 1 61 ? -11.563 9.161 1.145 1.00 0.00 159 ASN A CA 8
ATOM 7093 C C . ASN A 1 61 ? -12.696 8.872 0.159 1.00 0.00 159 ASN A C 8
ATOM 7094 O O . ASN A 1 61 ? -12.528 8.963 -1.040 1.00 0.00 159 ASN A O 8
ATOM 7105 N N . THR A 1 62 ? -13.853 8.531 0.656 1.00 0.00 160 THR A N 8
ATOM 7106 C CA . THR A 1 62 ? -14.996 8.243 -0.254 1.00 0.00 160 THR A CA 8
ATOM 7107 C C . THR A 1 62 ? -15.303 9.491 -1.084 1.00 0.00 160 THR A C 8
ATOM 7108 O O . THR A 1 62 ? -15.990 9.431 -2.084 1.00 0.00 160 THR A O 8
ATOM 7119 N N . ASP A 1 63 ? -14.796 10.622 -0.675 1.00 0.00 161 ASP A N 8
ATOM 7120 C CA . ASP A 1 63 ? -15.053 11.876 -1.437 1.00 0.00 161 ASP A CA 8
ATOM 7121 C C . ASP A 1 63 ? -13.837 12.203 -2.306 1.00 0.00 161 ASP A C 8
ATOM 7122 O O . ASP A 1 63 ? -13.964 12.726 -3.395 1.00 0.00 161 ASP A O 8
ATOM 7131 N N . TRP A 1 64 ? -12.659 11.901 -1.833 1.00 0.00 162 TRP A N 8
ATOM 7132 C CA . TRP A 1 64 ? -11.439 12.197 -2.636 1.00 0.00 162 TRP A CA 8
ATOM 7133 C C . TRP A 1 64 ? -10.627 10.915 -2.831 1.00 0.00 162 TRP A C 8
ATOM 7134 O O . TRP A 1 64 ? -10.700 9.996 -2.040 1.00 0.00 162 TRP A O 8
ATOM 7155 N N . GLU A 1 65 ? -9.849 10.849 -3.877 1.00 0.00 163 GLU A N 8
ATOM 7156 C CA . GLU A 1 65 ? -9.030 9.629 -4.120 1.00 0.00 163 GLU A CA 8
ATOM 7157 C C . GLU A 1 65 ? -7.561 10.025 -4.270 1.00 0.00 163 GLU A C 8
ATOM 7158 O O . GLU A 1 65 ? -7.243 11.110 -4.716 1.00 0.00 163 GLU A O 8
ATOM 7170 N N . VAL A 1 66 ? -6.660 9.156 -3.901 1.00 0.00 164 VAL A N 8
ATOM 7171 C CA . VAL A 1 66 ? -5.213 9.486 -4.024 1.00 0.00 164 VAL A CA 8
ATOM 7172 C C . VAL A 1 66 ? -4.598 8.672 -5.164 1.00 0.00 164 VAL A C 8
ATOM 7173 O O . VAL A 1 66 ? -4.971 7.540 -5.402 1.00 0.00 164 VAL A O 8
ATOM 7186 N N . THR A 1 67 ? -3.661 9.239 -5.872 1.00 0.00 165 THR A N 8
ATOM 7187 C CA . THR A 1 67 ? -3.024 8.498 -6.997 1.00 0.00 165 THR A CA 8
ATOM 7188 C C . THR A 1 67 ? -1.698 9.168 -7.361 1.00 0.00 165 THR A C 8
ATOM 7189 O O . THR A 1 67 ? -1.736 10.283 -7.855 1.00 0.00 165 THR A O 8
ATOM 7201 N N . THR A 1 11 ? -6.430 -4.505 -1.185 1.00 0.00 109 THR A N 9
ATOM 7202 C CA . THR A 1 11 ? -7.111 -3.182 -1.098 1.00 0.00 109 THR A CA 9
ATOM 7203 C C . THR A 1 11 ? -6.079 -2.065 -1.263 1.00 0.00 109 THR A C 9
ATOM 7204 O O . THR A 1 11 ? -4.900 -2.315 -1.422 1.00 0.00 109 THR A O 9
ATOM 7215 N N . LYS A 1 12 ? -6.511 -0.835 -1.225 1.00 0.00 110 LYS A N 9
ATOM 7216 C CA . LYS A 1 12 ? -5.555 0.297 -1.378 1.00 0.00 110 LYS A CA 9
ATOM 7217 C C . LYS A 1 12 ? -5.061 0.737 0.000 1.00 0.00 110 LYS A C 9
ATOM 7218 O O . LYS A 1 12 ? -5.731 0.555 0.998 1.00 0.00 110 LYS A O 9
ATOM 7237 N N . GLN A 1 13 ? -3.892 1.315 0.067 1.00 0.00 111 GLN A N 9
ATOM 7238 C CA . GLN A 1 13 ? -3.358 1.764 1.382 1.00 0.00 111 GLN A CA 9
ATOM 7239 C C . GLN A 1 13 ? -3.672 3.248 1.581 1.00 0.00 111 GLN A C 9
ATOM 7240 O O . GLN A 1 13 ? -3.498 4.054 0.689 1.00 0.00 111 GLN A O 9
ATOM 7254 N N . LEU A 1 14 ? -4.135 3.615 2.745 1.00 0.00 112 LEU A N 9
ATOM 7255 C CA . LEU A 1 14 ? -4.459 5.046 2.999 1.00 0.00 112 LEU A CA 9
ATOM 7256 C C . LEU A 1 14 ? -3.232 5.907 2.693 1.00 0.00 112 LEU A C 9
ATOM 7257 O O . LEU A 1 14 ? -2.108 5.496 2.905 1.00 0.00 112 LEU A O 9
ATOM 7273 N N . PRO A 1 15 ? -3.457 7.126 2.184 1.00 0.00 113 PRO A N 9
ATOM 7274 C CA . PRO A 1 15 ? -2.372 8.056 1.845 1.00 0.00 113 PRO A CA 9
ATOM 7275 C C . PRO A 1 15 ? -1.680 8.601 3.098 1.00 0.00 113 PRO A C 9
ATOM 7276 O O . PRO A 1 15 ? -2.292 8.765 4.134 1.00 0.00 113 PRO A O 9
ATOM 7287 N N . GLU A 1 16 ? -0.409 8.881 3.011 1.00 0.00 114 GLU A N 9
ATOM 7288 C CA . GLU A 1 16 ? 0.319 9.413 4.198 1.00 0.00 114 GLU A CA 9
ATOM 7289 C C . GLU A 1 16 ? 0.358 10.941 4.128 1.00 0.00 114 GLU A C 9
ATOM 7290 O O . GLU A 1 16 ? 0.270 11.526 3.067 1.00 0.00 114 GLU A O 9
ATOM 7302 N N . LYS A 1 17 ? 0.490 11.594 5.252 1.00 0.00 115 LYS A N 9
ATOM 7303 C CA . LYS A 1 17 ? 0.534 13.082 5.247 1.00 0.00 115 LYS A CA 9
ATOM 7304 C C . LYS A 1 17 ? 1.603 13.558 4.262 1.00 0.00 115 LYS A C 9
ATOM 7305 O O . LYS A 1 17 ? 2.653 12.957 4.134 1.00 0.00 115 LYS A O 9
ATOM 7324 N N . GLY A 1 18 ? 1.348 14.631 3.565 1.00 0.00 116 GLY A N 9
ATOM 7325 C CA . GLY A 1 18 ? 2.350 15.142 2.590 1.00 0.00 116 GLY A CA 9
ATOM 7326 C C . GLY A 1 18 ? 2.054 14.566 1.202 1.00 0.00 116 GLY A C 9
ATOM 7327 O O . GLY A 1 18 ? 2.729 14.869 0.238 1.00 0.00 116 GLY A O 9
ATOM 7331 N N . GLN A 1 19 ? 1.052 13.738 1.091 1.00 0.00 117 GLN A N 9
ATOM 7332 C CA . GLN A 1 19 ? 0.718 13.147 -0.234 1.00 0.00 117 GLN A CA 9
ATOM 7333 C C . GLN A 1 19 ? -0.319 14.026 -0.938 1.00 0.00 117 GLN A C 9
ATOM 7334 O O . GLN A 1 19 ? -1.189 14.597 -0.312 1.00 0.00 117 GLN A O 9
ATOM 7348 N N . THR A 1 20 ? -0.230 14.139 -2.235 1.00 0.00 118 THR A N 9
ATOM 7349 C CA . THR A 1 20 ? -1.210 14.982 -2.978 1.00 0.00 118 THR A CA 9
ATOM 7350 C C . THR A 1 20 ? -2.444 14.146 -3.321 1.00 0.00 118 THR A C 9
ATOM 7351 O O . THR A 1 20 ? -2.339 13.006 -3.730 1.00 0.00 118 THR A O 9
ATOM 7362 N N . VAL A 1 21 ? -3.613 14.702 -3.161 1.00 0.00 119 VAL A N 9
ATOM 7363 C CA . VAL A 1 21 ? -4.852 13.937 -3.480 1.00 0.00 119 VAL A CA 9
ATOM 7364 C C . VAL A 1 21 ? -5.828 14.840 -4.237 1.00 0.00 119 VAL A C 9
ATOM 7365 O O . VAL A 1 21 ? -5.922 16.024 -3.979 1.00 0.00 119 VAL A O 9
ATOM 7378 N N . ARG A 1 22 ? -6.553 14.289 -5.172 1.00 0.00 120 ARG A N 9
ATOM 7379 C CA . ARG A 1 22 ? -7.521 15.114 -5.948 1.00 0.00 120 ARG A CA 9
ATOM 7380 C C . ARG A 1 22 ? -8.949 14.717 -5.567 1.00 0.00 120 ARG A C 9
ATOM 7381 O O . ARG A 1 22 ? -9.334 13.570 -5.678 1.00 0.00 120 ARG A O 9
ATOM 7402 N N . VAL A 1 23 ? -9.737 15.656 -5.120 1.00 0.00 121 VAL A N 9
ATOM 7403 C CA . VAL A 1 23 ? -11.138 15.329 -4.734 1.00 0.00 121 VAL A CA 9
ATOM 7404 C C . VAL A 1 23 ? -11.981 15.126 -5.995 1.00 0.00 121 VAL A C 9
ATOM 7405 O O . VAL A 1 23 ? -11.956 15.929 -6.906 1.00 0.00 121 VAL A O 9
ATOM 7418 N N . ALA A 1 24 ? -12.728 14.058 -6.053 1.00 0.00 122 ALA A N 9
ATOM 7419 C CA . ALA A 1 24 ? -13.572 13.804 -7.255 1.00 0.00 122 ALA A CA 9
ATOM 7420 C C . ALA A 1 24 ? -15.035 13.664 -6.828 1.00 0.00 122 ALA A C 9
ATOM 7421 O O . ALA A 1 24 ? -15.941 14.033 -7.549 1.00 0.00 122 ALA A O 9
ATOM 7428 N N . ARG A 1 25 ? -15.273 13.133 -5.659 1.00 0.00 123 ARG A N 9
ATOM 7429 C CA . ARG A 1 25 ? -16.677 12.971 -5.186 1.00 0.00 123 ARG A CA 9
ATOM 7430 C C . ARG A 1 25 ? -16.869 13.748 -3.882 1.00 0.00 123 ARG A C 9
ATOM 7431 O O . ARG A 1 25 ? -15.936 13.968 -3.136 1.00 0.00 123 ARG A O 9
ATOM 7452 N N . GLY A 1 26 ? -18.073 14.165 -3.602 1.00 0.00 124 GLY A N 9
ATOM 7453 C CA . GLY A 1 26 ? -18.324 14.927 -2.346 1.00 0.00 124 GLY A CA 9
ATOM 7454 C C . GLY A 1 26 ? -18.537 16.405 -2.679 1.00 0.00 124 GLY A C 9
ATOM 7455 O O . GLY A 1 26 ? -18.554 16.795 -3.830 1.00 0.00 124 GLY A O 9
ATOM 7459 N N . GLN A 1 27 ? -18.700 17.230 -1.682 1.00 0.00 125 GLN A N 9
ATOM 7460 C CA . GLN A 1 27 ? -18.912 18.682 -1.944 1.00 0.00 125 GLN A CA 9
ATOM 7461 C C . GLN A 1 27 ? -17.594 19.317 -2.388 1.00 0.00 125 GLN A C 9
ATOM 7462 O O . GLN A 1 27 ? -17.574 20.256 -3.159 1.00 0.00 125 GLN A O 9
ATOM 7476 N N . PHE A 1 28 ? -16.491 18.812 -1.909 1.00 0.00 126 PHE A N 9
ATOM 7477 C CA . PHE A 1 28 ? -15.175 19.388 -2.304 1.00 0.00 126 PHE A CA 9
ATOM 7478 C C . PHE A 1 28 ? -14.650 18.654 -3.538 1.00 0.00 126 PHE A C 9
ATOM 7479 O O . PHE A 1 28 ? -13.481 18.726 -3.865 1.00 0.00 126 PHE A O 9
ATOM 7496 N N . ALA A 1 29 ? -15.504 17.949 -4.229 1.00 0.00 127 ALA A N 9
ATOM 7497 C CA . ALA A 1 29 ? -15.053 17.213 -5.444 1.00 0.00 127 ALA A CA 9
ATOM 7498 C C . ALA A 1 29 ? -14.579 18.216 -6.496 1.00 0.00 127 ALA A C 9
ATOM 7499 O O . ALA A 1 29 ? -15.230 19.208 -6.760 1.00 0.00 127 ALA A O 9
ATOM 7506 N N . GLY A 1 30 ? -13.451 17.967 -7.101 1.00 0.00 128 GLY A N 9
ATOM 7507 C CA . GLY A 1 30 ? -12.936 18.908 -8.136 1.00 0.00 128 GLY A CA 9
ATOM 7508 C C . GLY A 1 30 ? -12.007 19.930 -7.480 1.00 0.00 128 GLY A C 9
ATOM 7509 O O . GLY A 1 30 ? -11.802 21.014 -7.988 1.00 0.00 128 GLY A O 9
ATOM 7513 N N . ILE A 1 31 ? -11.440 19.593 -6.352 1.00 0.00 129 ILE A N 9
ATOM 7514 C CA . ILE A 1 31 ? -10.524 20.547 -5.666 1.00 0.00 129 ILE A CA 9
ATOM 7515 C C . ILE A 1 31 ? -9.229 19.827 -5.282 1.00 0.00 129 ILE A C 9
ATOM 7516 O O . ILE A 1 31 ? -9.196 18.621 -5.140 1.00 0.00 129 ILE A O 9
ATOM 7532 N N . GLU A 1 32 ? -8.162 20.558 -5.113 1.00 0.00 130 GLU A N 9
ATOM 7533 C CA . GLU A 1 32 ? -6.870 19.917 -4.738 1.00 0.00 130 GLU A CA 9
ATOM 7534 C C . GLU A 1 32 ? -6.680 20.006 -3.222 1.00 0.00 130 GLU A C 9
ATOM 7535 O O . GLU A 1 32 ? -6.988 21.007 -2.607 1.00 0.00 130 GLU A O 9
ATOM 7547 N N . ALA A 1 33 ? -6.176 18.967 -2.614 1.00 0.00 131 ALA A N 9
ATOM 7548 C CA . ALA A 1 33 ? -5.971 18.996 -1.138 1.00 0.00 131 ALA A CA 9
ATOM 7549 C C . ALA A 1 33 ? -4.770 18.124 -0.766 1.00 0.00 131 ALA A C 9
ATOM 7550 O O . ALA A 1 33 ? -4.542 17.083 -1.349 1.00 0.00 131 ALA A O 9
ATOM 7557 N N . ILE A 1 34 ? -4.003 18.538 0.205 1.00 0.00 132 ILE A N 9
ATOM 7558 C CA . ILE A 1 34 ? -2.821 17.729 0.618 1.00 0.00 132 ILE A CA 9
ATOM 7559 C C . ILE A 1 34 ? -3.195 16.888 1.838 1.00 0.00 132 ILE A C 9
ATOM 7560 O O . ILE A 1 34 ? -3.726 17.389 2.809 1.00 0.00 132 ILE A O 9
ATOM 7576 N N . TYR A 1 35 ? -2.928 15.610 1.800 1.00 0.00 133 TYR A N 9
ATOM 7577 C CA . TYR A 1 35 ? -3.278 14.747 2.962 1.00 0.00 133 TYR A CA 9
ATOM 7578 C C . TYR A 1 35 ? -2.595 15.281 4.222 1.00 0.00 133 TYR A C 9
ATOM 7579 O O . TYR A 1 35 ? -1.392 15.441 4.269 1.00 0.00 133 TYR A O 9
ATOM 7597 N N . LEU A 1 36 ? -3.357 15.558 5.244 1.00 0.00 134 LEU A N 9
ATOM 7598 C CA . LEU A 1 36 ? -2.759 16.083 6.504 1.00 0.00 134 LEU A CA 9
ATOM 7599 C C . LEU A 1 36 ? -2.666 14.953 7.532 1.00 0.00 134 LEU A C 9
ATOM 7600 O O . LEU A 1 36 ? -1.614 14.678 8.072 1.00 0.00 134 LEU A O 9
ATOM 7616 N N . GLU A 1 37 ? -3.761 14.296 7.808 1.00 0.00 135 GLU A N 9
ATOM 7617 C CA . GLU A 1 37 ? -3.734 13.185 8.801 1.00 0.00 135 GLU A CA 9
ATOM 7618 C C . GLU A 1 37 ? -5.036 12.387 8.711 1.00 0.00 135 GLU A C 9
ATOM 7619 O O . GLU A 1 37 ? -6.101 12.938 8.511 1.00 0.00 135 GLU A O 9
ATOM 7631 N N . PRO A 1 38 ? -4.944 11.058 8.863 1.00 0.00 136 PRO A N 9
ATOM 7632 C CA . PRO A 1 38 ? -6.111 10.167 8.802 1.00 0.00 136 PRO A CA 9
ATOM 7633 C C . PRO A 1 38 ? -7.020 10.336 10.023 1.00 0.00 136 PRO A C 9
ATOM 7634 O O . PRO A 1 38 ? -7.057 9.499 10.902 1.00 0.00 136 PRO A O 9
ATOM 7645 N N . ASP A 1 39 ? -7.753 11.414 10.084 1.00 0.00 137 ASP A N 9
ATOM 7646 C CA . ASP A 1 39 ? -8.657 11.637 11.247 1.00 0.00 137 ASP A CA 9
ATOM 7647 C C . ASP A 1 39 ? -9.869 10.707 11.140 1.00 0.00 137 ASP A C 9
ATOM 7648 O O . ASP A 1 39 ? -10.847 11.021 10.492 1.00 0.00 137 ASP A O 9
ATOM 7657 N N . GLY A 1 40 ? -9.810 9.566 11.772 1.00 0.00 138 GLY A N 9
ATOM 7658 C CA . GLY A 1 40 ? -10.959 8.618 11.708 1.00 0.00 138 GLY A CA 9
ATOM 7659 C C . GLY A 1 40 ? -10.747 7.636 10.553 1.00 0.00 138 GLY A C 9
ATOM 7660 O O . GLY A 1 40 ? -9.943 7.865 9.671 1.00 0.00 138 GLY A O 9
ATOM 7664 N N . ASP A 1 41 ? -11.462 6.545 10.552 1.00 0.00 139 ASP A N 9
ATOM 7665 C CA . ASP A 1 41 ? -11.300 5.549 9.455 1.00 0.00 139 ASP A CA 9
ATOM 7666 C C . ASP A 1 41 ? -12.075 6.016 8.221 1.00 0.00 139 ASP A C 9
ATOM 7667 O O . ASP A 1 41 ? -11.744 5.676 7.102 1.00 0.00 139 ASP A O 9
ATOM 7676 N N . THR A 1 42 ? -13.106 6.792 8.413 1.00 0.00 140 THR A N 9
ATOM 7677 C CA . THR A 1 42 ? -13.900 7.278 7.249 1.00 0.00 140 THR A CA 9
ATOM 7678 C C . THR A 1 42 ? -13.657 8.776 7.051 1.00 0.00 140 THR A C 9
ATOM 7679 O O . THR A 1 42 ? -14.197 9.386 6.150 1.00 0.00 140 THR A O 9
ATOM 7690 N N . ARG A 1 43 ? -12.850 9.377 7.882 1.00 0.00 141 ARG A N 9
ATOM 7691 C CA . ARG A 1 43 ? -12.577 10.834 7.733 1.00 0.00 141 ARG A CA 9
ATOM 7692 C C . ARG A 1 43 ? -11.070 11.061 7.611 1.00 0.00 141 ARG A C 9
ATOM 7693 O O . ARG A 1 43 ? -10.274 10.231 8.001 1.00 0.00 141 ARG A O 9
ATOM 7714 N N . SER A 1 44 ? -10.670 12.181 7.072 1.00 0.00 142 SER A N 9
ATOM 7715 C CA . SER A 1 44 ? -9.213 12.459 6.927 1.00 0.00 142 SER A CA 9
ATOM 7716 C C . SER A 1 44 ? -8.983 13.970 6.855 1.00 0.00 142 SER A C 9
ATOM 7717 O O . SER A 1 44 ? -9.812 14.711 6.368 1.00 0.00 142 SER A O 9
ATOM 7725 N N . ILE A 1 45 ? -7.859 14.431 7.334 1.00 0.00 143 ILE A N 9
ATOM 7726 C CA . ILE A 1 45 ? -7.575 15.892 7.288 1.00 0.00 143 ILE A CA 9
ATOM 7727 C C . ILE A 1 45 ? -6.724 16.204 6.055 1.00 0.00 143 ILE A C 9
ATOM 7728 O O . ILE A 1 45 ? -5.801 15.485 5.729 1.00 0.00 143 ILE A O 9
ATOM 7744 N N . MET A 1 46 ? -7.027 17.269 5.365 1.00 0.00 144 MET A N 9
ATOM 7745 C CA . MET A 1 46 ? -6.234 17.620 4.153 1.00 0.00 144 MET A CA 9
ATOM 7746 C C . MET A 1 46 ? -6.002 19.131 4.111 1.00 0.00 144 MET A C 9
ATOM 7747 O O . MET A 1 46 ? -6.754 19.902 4.674 1.00 0.00 144 MET A O 9
ATOM 7761 N N . LEU A 1 47 ? -4.966 19.560 3.443 1.00 0.00 145 LEU A N 9
ATOM 7762 C CA . LEU A 1 47 ? -4.687 21.020 3.358 1.00 0.00 145 LEU A CA 9
ATOM 7763 C C . LEU A 1 47 ? -5.241 21.560 2.038 1.00 0.00 145 LEU A C 9
ATOM 7764 O O . LEU A 1 47 ? -4.741 21.254 0.973 1.00 0.00 145 LEU A O 9
ATOM 7780 N N . VAL A 1 48 ? -6.275 22.355 2.094 1.00 0.00 146 VAL A N 9
ATOM 7781 C CA . VAL A 1 48 ? -6.858 22.903 0.837 1.00 0.00 146 VAL A CA 9
ATOM 7782 C C . VAL A 1 48 ? -6.417 24.357 0.657 1.00 0.00 146 VAL A C 9
ATOM 7783 O O . VAL A 1 48 ? -6.575 25.178 1.539 1.00 0.00 146 VAL A O 9
ATOM 7796 N N . LYS A 1 49 ? -5.869 24.682 -0.482 1.00 0.00 147 LYS A N 9
ATOM 7797 C CA . LYS A 1 49 ? -5.422 26.084 -0.721 1.00 0.00 147 LYS A CA 9
ATOM 7798 C C . LYS A 1 49 ? -6.451 26.798 -1.599 1.00 0.00 147 LYS A C 9
ATOM 7799 O O . LYS A 1 49 ? -6.987 26.231 -2.529 1.00 0.00 147 LYS A O 9
ATOM 7818 N N . MET A 1 50 ? -6.735 28.038 -1.309 1.00 0.00 148 MET A N 9
ATOM 7819 C CA . MET A 1 50 ? -7.734 28.782 -2.128 1.00 0.00 148 MET A CA 9
ATOM 7820 C C . MET A 1 50 ? -7.079 30.027 -2.731 1.00 0.00 148 MET A C 9
ATOM 7821 O O . MET A 1 50 ? -5.971 30.387 -2.389 1.00 0.00 148 MET A O 9
ATOM 7835 N N . ILE A 1 51 ? -7.759 30.686 -3.629 1.00 0.00 149 ILE A N 9
ATOM 7836 C CA . ILE A 1 51 ? -7.181 31.907 -4.257 1.00 0.00 149 ILE A CA 9
ATOM 7837 C C . ILE A 1 51 ? -7.090 33.023 -3.216 1.00 0.00 149 ILE A C 9
ATOM 7838 O O . ILE A 1 51 ? -6.196 33.846 -3.251 1.00 0.00 149 ILE A O 9
ATOM 7854 N N . SER A 1 52 ? -8.008 33.061 -2.290 1.00 0.00 150 SER A N 9
ATOM 7855 C CA . SER A 1 52 ? -7.971 34.129 -1.251 1.00 0.00 150 SER A CA 9
ATOM 7856 C C . SER A 1 52 ? -7.039 33.705 -0.115 1.00 0.00 150 SER A C 9
ATOM 7857 O O . SER A 1 52 ? -6.066 34.370 0.182 1.00 0.00 150 SER A O 9
ATOM 7865 N N . GLN A 1 53 ? -7.326 32.605 0.527 1.00 0.00 151 GLN A N 9
ATOM 7866 C CA . GLN A 1 53 ? -6.453 32.147 1.643 1.00 0.00 151 GLN A CA 9
ATOM 7867 C C . GLN A 1 53 ? -6.483 30.618 1.729 1.00 0.00 151 GLN A C 9
ATOM 7868 O O . GLN A 1 53 ? -7.494 29.994 1.477 1.00 0.00 151 GLN A O 9
ATOM 7882 N N . GLN A 1 54 ? -5.385 30.013 2.089 1.00 0.00 152 GLN A N 9
ATOM 7883 C CA . GLN A 1 54 ? -5.354 28.528 2.200 1.00 0.00 152 GLN A CA 9
ATOM 7884 C C . GLN A 1 54 ? -5.953 28.113 3.545 1.00 0.00 152 GLN A C 9
ATOM 7885 O O . GLN A 1 54 ? -5.848 28.823 4.525 1.00 0.00 152 GLN A O 9
ATOM 7899 N N . VAL A 1 55 ? -6.587 26.973 3.604 1.00 0.00 153 VAL A N 9
ATOM 7900 C CA . VAL A 1 55 ? -7.193 26.531 4.891 1.00 0.00 153 VAL A CA 9
ATOM 7901 C C . VAL A 1 55 ? -7.299 25.005 4.921 1.00 0.00 153 VAL A C 9
ATOM 7902 O O . VAL A 1 55 ? -7.743 24.384 3.974 1.00 0.00 153 VAL A O 9
ATOM 7915 N N . PRO A 1 56 ? -6.888 24.394 6.041 1.00 0.00 154 PRO A N 9
ATOM 7916 C CA . PRO A 1 56 ? -6.940 22.940 6.217 1.00 0.00 154 PRO A CA 9
ATOM 7917 C C . PRO A 1 56 ? -8.372 22.455 6.464 1.00 0.00 154 PRO A C 9
ATOM 7918 O O . PRO A 1 56 ? -9.118 23.057 7.211 1.00 0.00 154 PRO A O 9
ATOM 7929 N N . MET A 1 57 ? -8.762 21.376 5.846 1.00 0.00 155 MET A N 9
ATOM 7930 C CA . MET A 1 57 ? -10.146 20.862 6.052 1.00 0.00 155 MET A CA 9
ATOM 7931 C C . MET A 1 57 ? -10.114 19.338 6.174 1.00 0.00 155 MET A C 9
ATOM 7932 O O . MET A 1 57 ? -9.142 18.698 5.827 1.00 0.00 155 MET A O 9
ATOM 7946 N N . SER A 1 58 ? -11.170 18.752 6.670 1.00 0.00 156 SER A N 9
ATOM 7947 C CA . SER A 1 58 ? -11.198 17.270 6.817 1.00 0.00 156 SER A CA 9
ATOM 7948 C C . SER A 1 58 ? -12.197 16.673 5.824 1.00 0.00 156 SER A C 9
ATOM 7949 O O . SER A 1 58 ? -13.329 17.103 5.731 1.00 0.00 156 SER A O 9
ATOM 7957 N N . ILE A 1 59 ? -11.786 15.681 5.081 1.00 0.00 157 ILE A N 9
ATOM 7958 C CA . ILE A 1 59 ? -12.710 15.052 4.096 1.00 0.00 157 ILE A CA 9
ATOM 7959 C C . ILE A 1 59 ? -12.586 13.529 4.191 1.00 0.00 157 ILE A C 9
ATOM 7960 O O . ILE A 1 59 ? -11.612 13.008 4.699 1.00 0.00 157 ILE A O 9
ATOM 7976 N N . GLU A 1 60 ? -13.564 12.810 3.715 1.00 0.00 158 GLU A N 9
ATOM 7977 C CA . GLU A 1 60 ? -13.500 11.323 3.788 1.00 0.00 158 GLU A CA 9
ATOM 7978 C C . GLU A 1 60 ? -12.892 10.768 2.497 1.00 0.00 158 GLU A C 9
ATOM 7979 O O . GLU A 1 60 ? -13.184 11.231 1.413 1.00 0.00 158 GLU A O 9
ATOM 7991 N N . ASN A 1 61 ? -12.051 9.776 2.606 1.00 0.00 159 ASN A N 9
ATOM 7992 C CA . ASN A 1 61 ? -11.428 9.188 1.387 1.00 0.00 159 ASN A CA 9
ATOM 7993 C C . ASN A 1 61 ? -12.514 8.909 0.347 1.00 0.00 159 ASN A C 9
ATOM 7994 O O . ASN A 1 61 ? -12.317 9.099 -0.836 1.00 0.00 159 ASN A O 9
ATOM 8005 N N . THR A 1 62 ? -13.660 8.459 0.777 1.00 0.00 160 THR A N 9
ATOM 8006 C CA . THR A 1 62 ? -14.754 8.171 -0.191 1.00 0.00 160 THR A CA 9
ATOM 8007 C C . THR A 1 62 ? -15.075 9.441 -0.984 1.00 0.00 160 THR A C 9
ATOM 8008 O O . THR A 1 62 ? -15.702 9.395 -2.023 1.00 0.00 160 THR A O 9
ATOM 8019 N N . ASP A 1 63 ? -14.648 10.575 -0.499 1.00 0.00 161 ASP A N 9
ATOM 8020 C CA . ASP A 1 63 ? -14.924 11.848 -1.222 1.00 0.00 161 ASP A CA 9
ATOM 8021 C C . ASP A 1 63 ? -13.764 12.158 -2.170 1.00 0.00 161 ASP A C 9
ATOM 8022 O O . ASP A 1 63 ? -13.964 12.492 -3.322 1.00 0.00 161 ASP A O 9
ATOM 8031 N N . TRP A 1 64 ? -12.551 12.054 -1.698 1.00 0.00 162 TRP A N 9
ATOM 8032 C CA . TRP A 1 64 ? -11.383 12.347 -2.577 1.00 0.00 162 TRP A CA 9
ATOM 8033 C C . TRP A 1 64 ? -10.612 11.057 -2.862 1.00 0.00 162 TRP A C 9
ATOM 8034 O O . TRP A 1 64 ? -10.652 10.116 -2.096 1.00 0.00 162 TRP A O 9
ATOM 8055 N N . GLU A 1 65 ? -9.910 11.005 -3.961 1.00 0.00 163 GLU A N 9
ATOM 8056 C CA . GLU A 1 65 ? -9.137 9.775 -4.295 1.00 0.00 163 GLU A CA 9
ATOM 8057 C C . GLU A 1 65 ? -7.740 10.167 -4.784 1.00 0.00 163 GLU A C 9
ATOM 8058 O O . GLU A 1 65 ? -7.506 11.289 -5.190 1.00 0.00 163 GLU A O 9
ATOM 8070 N N . VAL A 1 66 ? -6.811 9.251 -4.749 1.00 0.00 164 VAL A N 9
ATOM 8071 C CA . VAL A 1 66 ? -5.431 9.570 -5.211 1.00 0.00 164 VAL A CA 9
ATOM 8072 C C . VAL A 1 66 ? -5.072 8.677 -6.401 1.00 0.00 164 VAL A C 9
ATOM 8073 O O . VAL A 1 66 ? -5.538 7.561 -6.514 1.00 0.00 164 VAL A O 9
ATOM 8086 N N . THR A 1 67 ? -4.245 9.159 -7.288 1.00 0.00 165 THR A N 9
ATOM 8087 C CA . THR A 1 67 ? -3.857 8.338 -8.470 1.00 0.00 165 THR A CA 9
ATOM 8088 C C . THR A 1 67 ? -3.010 7.150 -8.009 1.00 0.00 165 THR A C 9
ATOM 8089 O O . THR A 1 67 ? -2.756 7.055 -6.820 1.00 0.00 165 THR A O 9
ATOM 8101 N N . THR A 1 11 ? 1.684 -1.424 0.732 1.00 0.00 109 THR A N 10
ATOM 8102 C CA . THR A 1 11 ? 0.357 -0.952 0.246 1.00 0.00 109 THR A CA 10
ATOM 8103 C C . THR A 1 11 ? -0.436 -0.366 1.417 1.00 0.00 109 THR A C 10
ATOM 8104 O O . THR A 1 11 ? -1.194 -1.056 2.071 1.00 0.00 109 THR A O 10
ATOM 8115 N N . LYS A 1 12 ? -0.268 0.899 1.686 1.00 0.00 110 LYS A N 10
ATOM 8116 C CA . LYS A 1 12 ? -1.013 1.525 2.814 1.00 0.00 110 LYS A CA 10
ATOM 8117 C C . LYS A 1 12 ? -2.464 1.771 2.394 1.00 0.00 110 LYS A C 10
ATOM 8118 O O . LYS A 1 12 ? -2.732 2.365 1.369 1.00 0.00 110 LYS A O 10
ATOM 8137 N N . GLN A 1 13 ? -3.403 1.317 3.179 1.00 0.00 111 GLN A N 10
ATOM 8138 C CA . GLN A 1 13 ? -4.835 1.524 2.825 1.00 0.00 111 GLN A CA 10
ATOM 8139 C C . GLN A 1 13 ? -5.107 3.019 2.644 1.00 0.00 111 GLN A C 10
ATOM 8140 O O . GLN A 1 13 ? -5.838 3.425 1.762 1.00 0.00 111 GLN A O 10
ATOM 8154 N N . LEU A 1 14 ? -4.526 3.841 3.472 1.00 0.00 112 LEU A N 10
ATOM 8155 C CA . LEU A 1 14 ? -4.751 5.310 3.348 1.00 0.00 112 LEU A CA 10
ATOM 8156 C C . LEU A 1 14 ? -3.499 5.971 2.769 1.00 0.00 112 LEU A C 10
ATOM 8157 O O . LEU A 1 14 ? -2.416 5.422 2.825 1.00 0.00 112 LEU A O 10
ATOM 8173 N N . PRO A 1 15 ? -3.655 7.175 2.203 1.00 0.00 113 PRO A N 10
ATOM 8174 C CA . PRO A 1 15 ? -2.540 7.923 1.610 1.00 0.00 113 PRO A CA 10
ATOM 8175 C C . PRO A 1 15 ? -1.568 8.434 2.677 1.00 0.00 113 PRO A C 10
ATOM 8176 O O . PRO A 1 15 ? -1.967 8.851 3.746 1.00 0.00 113 PRO A O 10
ATOM 8187 N N . GLU A 1 16 ? -0.293 8.403 2.396 1.00 0.00 114 GLU A N 10
ATOM 8188 C CA . GLU A 1 16 ? 0.702 8.884 3.395 1.00 0.00 114 GLU A CA 10
ATOM 8189 C C . GLU A 1 16 ? 0.473 10.371 3.673 1.00 0.00 114 GLU A C 10
ATOM 8190 O O . GLU A 1 16 ? 0.075 11.121 2.804 1.00 0.00 114 GLU A O 10
ATOM 8202 N N . LYS A 1 17 ? 0.721 10.801 4.878 1.00 0.00 115 LYS A N 10
ATOM 8203 C CA . LYS A 1 17 ? 0.518 12.238 5.215 1.00 0.00 115 LYS A CA 10
ATOM 8204 C C . LYS A 1 17 ? 1.379 13.103 4.292 1.00 0.00 115 LYS A C 10
ATOM 8205 O O . LYS A 1 17 ? 2.424 12.688 3.831 1.00 0.00 115 LYS A O 10
ATOM 8224 N N . GLY A 1 18 ? 0.948 14.304 4.017 1.00 0.00 116 GLY A N 10
ATOM 8225 C CA . GLY A 1 18 ? 1.741 15.195 3.124 1.00 0.00 116 GLY A CA 10
ATOM 8226 C C . GLY A 1 18 ? 1.638 14.693 1.681 1.00 0.00 116 GLY A C 10
ATOM 8227 O O . GLY A 1 18 ? 2.353 15.140 0.806 1.00 0.00 116 GLY A O 10
ATOM 8231 N N . GLN A 1 19 ? 0.754 13.768 1.426 1.00 0.00 117 GLN A N 10
ATOM 8232 C CA . GLN A 1 19 ? 0.609 13.240 0.040 1.00 0.00 117 GLN A CA 10
ATOM 8233 C C . GLN A 1 19 ? -0.424 14.074 -0.720 1.00 0.00 117 GLN A C 10
ATOM 8234 O O . GLN A 1 19 ? -1.387 14.554 -0.154 1.00 0.00 117 GLN A O 10
ATOM 8248 N N . THR A 1 20 ? -0.234 14.250 -1.999 1.00 0.00 118 THR A N 10
ATOM 8249 C CA . THR A 1 20 ? -1.206 15.051 -2.793 1.00 0.00 118 THR A CA 10
ATOM 8250 C C . THR A 1 20 ? -2.402 14.173 -3.167 1.00 0.00 118 THR A C 10
ATOM 8251 O O . THR A 1 20 ? -2.252 13.019 -3.516 1.00 0.00 118 THR A O 10
ATOM 8262 N N . VAL A 1 21 ? -3.589 14.709 -3.093 1.00 0.00 119 VAL A N 10
ATOM 8263 C CA . VAL A 1 21 ? -4.795 13.905 -3.440 1.00 0.00 119 VAL A CA 10
ATOM 8264 C C . VAL A 1 21 ? -5.749 14.756 -4.281 1.00 0.00 119 VAL A C 10
ATOM 8265 O O . VAL A 1 21 ? -5.827 15.959 -4.121 1.00 0.00 119 VAL A O 10
ATOM 8278 N N . ARG A 1 22 ? -6.473 14.144 -5.178 1.00 0.00 120 ARG A N 10
ATOM 8279 C CA . ARG A 1 22 ? -7.419 14.922 -6.026 1.00 0.00 120 ARG A CA 10
ATOM 8280 C C . ARG A 1 22 ? -8.857 14.631 -5.591 1.00 0.00 120 ARG A C 10
ATOM 8281 O O . ARG A 1 22 ? -9.304 13.502 -5.607 1.00 0.00 120 ARG A O 10
ATOM 8302 N N . VAL A 1 23 ? -9.584 15.642 -5.200 1.00 0.00 121 VAL A N 10
ATOM 8303 C CA . VAL A 1 23 ? -10.992 15.423 -4.765 1.00 0.00 121 VAL A CA 10
ATOM 8304 C C . VAL A 1 23 ? -11.885 15.248 -5.996 1.00 0.00 121 VAL A C 10
ATOM 8305 O O . VAL A 1 23 ? -11.867 16.052 -6.907 1.00 0.00 121 VAL A O 10
ATOM 8318 N N . ALA A 1 24 ? -12.666 14.204 -6.029 1.00 0.00 122 ALA A N 10
ATOM 8319 C CA . ALA A 1 24 ? -13.559 13.980 -7.202 1.00 0.00 122 ALA A CA 10
ATOM 8320 C C . ALA A 1 24 ? -15.008 13.862 -6.723 1.00 0.00 122 ALA A C 10
ATOM 8321 O O . ALA A 1 24 ? -15.930 14.273 -7.399 1.00 0.00 122 ALA A O 10
ATOM 8328 N N . ARG A 1 25 ? -15.215 13.305 -5.562 1.00 0.00 123 ARG A N 10
ATOM 8329 C CA . ARG A 1 25 ? -16.604 13.162 -5.042 1.00 0.00 123 ARG A CA 10
ATOM 8330 C C . ARG A 1 25 ? -16.759 13.986 -3.762 1.00 0.00 123 ARG A C 10
ATOM 8331 O O . ARG A 1 25 ? -15.792 14.325 -3.110 1.00 0.00 123 ARG A O 10
ATOM 8352 N N . GLY A 1 26 ? -17.970 14.311 -3.398 1.00 0.00 124 GLY A N 10
ATOM 8353 C CA . GLY A 1 26 ? -18.186 15.112 -2.161 1.00 0.00 124 GLY A CA 10
ATOM 8354 C C . GLY A 1 26 ? -18.360 16.587 -2.533 1.00 0.00 124 GLY A C 10
ATOM 8355 O O . GLY A 1 26 ? -18.289 16.958 -3.687 1.00 0.00 124 GLY A O 10
ATOM 8359 N N . GLN A 1 27 ? -18.587 17.430 -1.563 1.00 0.00 125 GLN A N 10
ATOM 8360 C CA . GLN A 1 27 ? -18.765 18.878 -1.863 1.00 0.00 125 GLN A CA 10
ATOM 8361 C C . GLN A 1 27 ? -17.444 19.460 -2.372 1.00 0.00 125 GLN A C 10
ATOM 8362 O O . GLN A 1 27 ? -17.425 20.409 -3.131 1.00 0.00 125 GLN A O 10
ATOM 8376 N N . PHE A 1 28 ? -16.338 18.900 -1.960 1.00 0.00 126 PHE A N 10
ATOM 8377 C CA . PHE A 1 28 ? -15.022 19.425 -2.423 1.00 0.00 126 PHE A CA 10
ATOM 8378 C C . PHE A 1 28 ? -14.589 18.677 -3.685 1.00 0.00 126 PHE A C 10
ATOM 8379 O O . PHE A 1 28 ? -13.429 18.667 -4.045 1.00 0.00 126 PHE A O 10
ATOM 8396 N N . ALA A 1 29 ? -15.513 18.050 -4.360 1.00 0.00 127 ALA A N 10
ATOM 8397 C CA . ALA A 1 29 ? -15.153 17.303 -5.598 1.00 0.00 127 ALA A CA 10
ATOM 8398 C C . ALA A 1 29 ? -14.665 18.284 -6.666 1.00 0.00 127 ALA A C 10
ATOM 8399 O O . ALA A 1 29 ? -15.322 19.258 -6.975 1.00 0.00 127 ALA A O 10
ATOM 8406 N N . GLY A 1 30 ? -13.517 18.033 -7.235 1.00 0.00 128 GLY A N 10
ATOM 8407 C CA . GLY A 1 30 ? -12.990 18.950 -8.284 1.00 0.00 128 GLY A CA 10
ATOM 8408 C C . GLY A 1 30 ? -12.036 19.966 -7.651 1.00 0.00 128 GLY A C 10
ATOM 8409 O O . GLY A 1 30 ? -11.829 21.044 -8.172 1.00 0.00 128 GLY A O 10
ATOM 8413 N N . ILE A 1 31 ? -11.454 19.632 -6.531 1.00 0.00 129 ILE A N 10
ATOM 8414 C CA . ILE A 1 31 ? -10.515 20.582 -5.869 1.00 0.00 129 ILE A CA 10
ATOM 8415 C C . ILE A 1 31 ? -9.242 19.839 -5.459 1.00 0.00 129 ILE A C 10
ATOM 8416 O O . ILE A 1 31 ? -9.259 18.652 -5.203 1.00 0.00 129 ILE A O 10
ATOM 8432 N N . GLU A 1 32 ? -8.136 20.530 -5.392 1.00 0.00 130 GLU A N 10
ATOM 8433 C CA . GLU A 1 32 ? -6.863 19.862 -4.998 1.00 0.00 130 GLU A CA 10
ATOM 8434 C C . GLU A 1 32 ? -6.670 19.985 -3.485 1.00 0.00 130 GLU A C 10
ATOM 8435 O O . GLU A 1 32 ? -6.951 21.009 -2.896 1.00 0.00 130 GLU A O 10
ATOM 8447 N N . ALA A 1 33 ? -6.191 18.949 -2.853 1.00 0.00 131 ALA A N 10
ATOM 8448 C CA . ALA A 1 33 ? -5.981 19.008 -1.379 1.00 0.00 131 ALA A CA 10
ATOM 8449 C C . ALA A 1 33 ? -4.775 18.147 -0.998 1.00 0.00 131 ALA A C 10
ATOM 8450 O O . ALA A 1 33 ? -4.492 17.146 -1.627 1.00 0.00 131 ALA A O 10
ATOM 8457 N N . ILE A 1 34 ? -4.064 18.527 0.028 1.00 0.00 132 ILE A N 10
ATOM 8458 C CA . ILE A 1 34 ? -2.879 17.727 0.450 1.00 0.00 132 ILE A CA 10
ATOM 8459 C C . ILE A 1 34 ? -3.261 16.845 1.642 1.00 0.00 132 ILE A C 10
ATOM 8460 O O . ILE A 1 34 ? -3.685 17.328 2.672 1.00 0.00 132 ILE A O 10
ATOM 8476 N N . TYR A 1 35 ? -3.114 15.555 1.509 1.00 0.00 133 TYR A N 10
ATOM 8477 C CA . TYR A 1 35 ? -3.471 14.648 2.637 1.00 0.00 133 TYR A CA 10
ATOM 8478 C C . TYR A 1 35 ? -2.658 15.033 3.874 1.00 0.00 133 TYR A C 10
ATOM 8479 O O . TYR A 1 35 ? -1.464 15.246 3.803 1.00 0.00 133 TYR A O 10
ATOM 8497 N N . LEU A 1 36 ? -3.295 15.127 5.008 1.00 0.00 134 LEU A N 10
ATOM 8498 C CA . LEU A 1 36 ? -2.555 15.501 6.246 1.00 0.00 134 LEU A CA 10
ATOM 8499 C C . LEU A 1 36 ? -2.440 14.281 7.163 1.00 0.00 134 LEU A C 10
ATOM 8500 O O . LEU A 1 36 ? -1.383 13.698 7.302 1.00 0.00 134 LEU A O 10
ATOM 8516 N N . GLU A 1 37 ? -3.516 13.889 7.789 1.00 0.00 135 GLU A N 10
ATOM 8517 C CA . GLU A 1 37 ? -3.459 12.706 8.693 1.00 0.00 135 GLU A CA 10
ATOM 8518 C C . GLU A 1 37 ? -4.819 12.007 8.716 1.00 0.00 135 GLU A C 10
ATOM 8519 O O . GLU A 1 37 ? -5.846 12.615 8.488 1.00 0.00 135 GLU A O 10
ATOM 8531 N N . PRO A 1 38 ? -4.818 10.695 8.999 1.00 0.00 136 PRO A N 10
ATOM 8532 C CA . PRO A 1 38 ? -6.045 9.893 9.056 1.00 0.00 136 PRO A CA 10
ATOM 8533 C C . PRO A 1 38 ? -6.858 10.185 10.320 1.00 0.00 136 PRO A C 10
ATOM 8534 O O . PRO A 1 38 ? -6.684 9.552 11.343 1.00 0.00 136 PRO A O 10
ATOM 8545 N N . ASP A 1 39 ? -7.743 11.140 10.258 1.00 0.00 137 ASP A N 10
ATOM 8546 C CA . ASP A 1 39 ? -8.568 11.474 11.454 1.00 0.00 137 ASP A CA 10
ATOM 8547 C C . ASP A 1 39 ? -9.809 10.579 11.491 1.00 0.00 137 ASP A C 10
ATOM 8548 O O . ASP A 1 39 ? -10.890 11.017 11.832 1.00 0.00 137 ASP A O 10
ATOM 8557 N N . GLY A 1 40 ? -9.666 9.328 11.145 1.00 0.00 138 GLY A N 10
ATOM 8558 C CA . GLY A 1 40 ? -10.841 8.411 11.165 1.00 0.00 138 GLY A CA 10
ATOM 8559 C C . GLY A 1 40 ? -10.735 7.417 10.007 1.00 0.00 138 GLY A C 10
ATOM 8560 O O . GLY A 1 40 ? -9.991 7.619 9.068 1.00 0.00 138 GLY A O 10
ATOM 8564 N N . ASP A 1 41 ? -11.474 6.342 10.066 1.00 0.00 139 ASP A N 10
ATOM 8565 C CA . ASP A 1 41 ? -11.415 5.335 8.970 1.00 0.00 139 ASP A CA 10
ATOM 8566 C C . ASP A 1 41 ? -12.058 5.914 7.709 1.00 0.00 139 ASP A C 10
ATOM 8567 O O . ASP A 1 41 ? -11.691 5.574 6.601 1.00 0.00 139 ASP A O 10
ATOM 8576 N N . THR A 1 42 ? -13.015 6.788 7.866 1.00 0.00 140 THR A N 10
ATOM 8577 C CA . THR A 1 42 ? -13.680 7.386 6.673 1.00 0.00 140 THR A CA 10
ATOM 8578 C C . THR A 1 42 ? -13.399 8.889 6.627 1.00 0.00 140 THR A C 10
ATOM 8579 O O . THR A 1 42 ? -13.770 9.569 5.692 1.00 0.00 140 THR A O 10
ATOM 8590 N N . ARG A 1 43 ? -12.748 9.415 7.629 1.00 0.00 141 ARG A N 10
ATOM 8591 C CA . ARG A 1 43 ? -12.448 10.875 7.635 1.00 0.00 141 ARG A CA 10
ATOM 8592 C C . ARG A 1 43 ? -10.938 11.087 7.500 1.00 0.00 141 ARG A C 10
ATOM 8593 O O . ARG A 1 43 ? -10.150 10.207 7.784 1.00 0.00 141 ARG A O 10
ATOM 8614 N N . SER A 1 44 ? -10.529 12.249 7.069 1.00 0.00 142 SER A N 10
ATOM 8615 C CA . SER A 1 44 ? -9.071 12.517 6.918 1.00 0.00 142 SER A CA 10
ATOM 8616 C C . SER A 1 44 ? -8.822 14.026 6.968 1.00 0.00 142 SER A C 10
ATOM 8617 O O . SER A 1 44 ? -9.686 14.819 6.650 1.00 0.00 142 SER A O 10
ATOM 8625 N N . ILE A 1 45 ? -7.646 14.429 7.365 1.00 0.00 143 ILE A N 10
ATOM 8626 C CA . ILE A 1 45 ? -7.343 15.887 7.434 1.00 0.00 143 ILE A CA 10
ATOM 8627 C C . ILE A 1 45 ? -6.451 16.275 6.254 1.00 0.00 143 ILE A C 10
ATOM 8628 O O . ILE A 1 45 ? -5.486 15.605 5.946 1.00 0.00 143 ILE A O 10
ATOM 8644 N N . MET A 1 46 ? -6.767 17.352 5.587 1.00 0.00 144 MET A N 10
ATOM 8645 C CA . MET A 1 46 ? -5.935 17.776 4.426 1.00 0.00 144 MET A CA 10
ATOM 8646 C C . MET A 1 46 ? -5.817 19.300 4.402 1.00 0.00 144 MET A C 10
ATOM 8647 O O . MET A 1 46 ? -6.636 20.007 4.956 1.00 0.00 144 MET A O 10
ATOM 8661 N N . LEU A 1 47 ? -4.808 19.809 3.751 1.00 0.00 145 LEU A N 10
ATOM 8662 C CA . LEU A 1 47 ? -4.636 21.287 3.673 1.00 0.00 145 LEU A CA 10
ATOM 8663 C C . LEU A 1 47 ? -5.176 21.773 2.327 1.00 0.00 145 LEU A C 10
ATOM 8664 O O . LEU A 1 47 ? -4.618 21.489 1.285 1.00 0.00 145 LEU A O 10
ATOM 8680 N N . VAL A 1 48 ? -6.264 22.495 2.334 1.00 0.00 146 VAL A N 10
ATOM 8681 C CA . VAL A 1 48 ? -6.837 22.982 1.048 1.00 0.00 146 VAL A CA 10
ATOM 8682 C C . VAL A 1 48 ? -6.438 24.441 0.819 1.00 0.00 146 VAL A C 10
ATOM 8683 O O . VAL A 1 48 ? -6.611 25.284 1.678 1.00 0.00 146 VAL A O 10
ATOM 8696 N N . LYS A 1 49 ? -5.911 24.746 -0.334 1.00 0.00 147 LYS A N 10
ATOM 8697 C CA . LYS A 1 49 ? -5.506 26.151 -0.622 1.00 0.00 147 LYS A CA 10
ATOM 8698 C C . LYS A 1 49 ? -6.547 26.800 -1.538 1.00 0.00 147 LYS A C 10
ATOM 8699 O O . LYS A 1 49 ? -6.793 26.342 -2.636 1.00 0.00 147 LYS A O 10
ATOM 8718 N N . MET A 1 50 ? -7.162 27.862 -1.094 1.00 0.00 148 MET A N 10
ATOM 8719 C CA . MET A 1 50 ? -8.188 28.536 -1.940 1.00 0.00 148 MET A CA 10
ATOM 8720 C C . MET A 1 50 ? -7.561 29.739 -2.648 1.00 0.00 148 MET A C 10
ATOM 8721 O O . MET A 1 50 ? -6.563 30.278 -2.212 1.00 0.00 148 MET A O 10
ATOM 8735 N N . ILE A 1 51 ? -8.138 30.163 -3.738 1.00 0.00 149 ILE A N 10
ATOM 8736 C CA . ILE A 1 51 ? -7.577 31.332 -4.473 1.00 0.00 149 ILE A CA 10
ATOM 8737 C C . ILE A 1 51 ? -7.489 32.531 -3.529 1.00 0.00 149 ILE A C 10
ATOM 8738 O O . ILE A 1 51 ? -6.502 33.238 -3.497 1.00 0.00 149 ILE A O 10
ATOM 8754 N N . SER A 1 52 ? -8.513 32.766 -2.756 1.00 0.00 150 SER A N 10
ATOM 8755 C CA . SER A 1 52 ? -8.487 33.920 -1.813 1.00 0.00 150 SER A CA 10
ATOM 8756 C C . SER A 1 52 ? -7.479 33.637 -0.697 1.00 0.00 150 SER A C 10
ATOM 8757 O O . SER A 1 52 ? -6.554 34.393 -0.477 1.00 0.00 150 SER A O 10
ATOM 8765 N N . GLN A 1 53 ? -7.650 32.552 0.008 1.00 0.00 151 GLN A N 10
ATOM 8766 C CA . GLN A 1 53 ? -6.700 32.220 1.108 1.00 0.00 151 GLN A CA 10
ATOM 8767 C C . GLN A 1 53 ? -6.596 30.701 1.250 1.00 0.00 151 GLN A C 10
ATOM 8768 O O . GLN A 1 53 ? -7.335 29.957 0.635 1.00 0.00 151 GLN A O 10
ATOM 8782 N N . GLN A 1 54 ? -5.683 30.233 2.057 1.00 0.00 152 GLN A N 10
ATOM 8783 C CA . GLN A 1 54 ? -5.530 28.762 2.238 1.00 0.00 152 GLN A CA 10
ATOM 8784 C C . GLN A 1 54 ? -6.037 28.366 3.626 1.00 0.00 152 GLN A C 10
ATOM 8785 O O . GLN A 1 54 ? -5.920 29.115 4.577 1.00 0.00 152 GLN A O 10
ATOM 8799 N N . VAL A 1 55 ? -6.601 27.196 3.753 1.00 0.00 153 VAL A N 10
ATOM 8800 C CA . VAL A 1 55 ? -7.116 26.760 5.082 1.00 0.00 153 VAL A CA 10
ATOM 8801 C C . VAL A 1 55 ? -7.203 25.233 5.126 1.00 0.00 153 VAL A C 10
ATOM 8802 O O . VAL A 1 55 ? -7.624 24.597 4.178 1.00 0.00 153 VAL A O 10
ATOM 8815 N N . PRO A 1 56 ? -6.799 24.635 6.257 1.00 0.00 154 PRO A N 10
ATOM 8816 C CA . PRO A 1 56 ? -6.832 23.181 6.440 1.00 0.00 154 PRO A CA 10
ATOM 8817 C C . PRO A 1 56 ? -8.265 22.671 6.626 1.00 0.00 154 PRO A C 10
ATOM 8818 O O . PRO A 1 56 ? -9.088 23.320 7.239 1.00 0.00 154 PRO A O 10
ATOM 8829 N N . MET A 1 57 ? -8.569 21.514 6.104 1.00 0.00 155 MET A N 10
ATOM 8830 C CA . MET A 1 57 ? -9.950 20.972 6.254 1.00 0.00 155 MET A CA 10
ATOM 8831 C C . MET A 1 57 ? -9.896 19.445 6.311 1.00 0.00 155 MET A C 10
ATOM 8832 O O . MET A 1 57 ? -8.930 18.831 5.905 1.00 0.00 155 MET A O 10
ATOM 8846 N N . SER A 1 58 ? -10.931 18.824 6.809 1.00 0.00 156 SER A N 10
ATOM 8847 C CA . SER A 1 58 ? -10.944 17.337 6.890 1.00 0.00 156 SER A CA 10
ATOM 8848 C C . SER A 1 58 ? -11.953 16.781 5.883 1.00 0.00 156 SER A C 10
ATOM 8849 O O . SER A 1 58 ? -13.071 17.248 5.790 1.00 0.00 156 SER A O 10
ATOM 8857 N N . ILE A 1 59 ? -11.570 15.789 5.127 1.00 0.00 157 ILE A N 10
ATOM 8858 C CA . ILE A 1 59 ? -12.512 15.210 4.127 1.00 0.00 157 ILE A CA 10
ATOM 8859 C C . ILE A 1 59 ? -12.476 13.682 4.213 1.00 0.00 157 ILE A C 10
ATOM 8860 O O . ILE A 1 59 ? -11.552 13.101 4.748 1.00 0.00 157 ILE A O 10
ATOM 8876 N N . GLU A 1 60 ? -13.479 13.028 3.694 1.00 0.00 158 GLU A N 10
ATOM 8877 C CA . GLU A 1 60 ? -13.508 11.538 3.748 1.00 0.00 158 GLU A CA 10
ATOM 8878 C C . GLU A 1 60 ? -12.983 10.965 2.430 1.00 0.00 158 GLU A C 10
ATOM 8879 O O . GLU A 1 60 ? -13.310 11.442 1.362 1.00 0.00 158 GLU A O 10
ATOM 8891 N N . ASN A 1 61 ? -12.173 9.942 2.496 1.00 0.00 159 ASN A N 10
ATOM 8892 C CA . ASN A 1 61 ? -11.635 9.337 1.245 1.00 0.00 159 ASN A CA 10
ATOM 8893 C C . ASN A 1 61 ? -12.788 9.074 0.277 1.00 0.00 159 ASN A C 10
ATOM 8894 O O . ASN A 1 61 ? -12.622 9.110 -0.926 1.00 0.00 159 ASN A O 10
ATOM 8905 N N . THR A 1 62 ? -13.957 8.814 0.793 1.00 0.00 160 THR A N 10
ATOM 8906 C CA . THR A 1 62 ? -15.121 8.556 -0.097 1.00 0.00 160 THR A CA 10
ATOM 8907 C C . THR A 1 62 ? -15.389 9.802 -0.946 1.00 0.00 160 THR A C 10
ATOM 8908 O O . THR A 1 62 ? -16.122 9.761 -1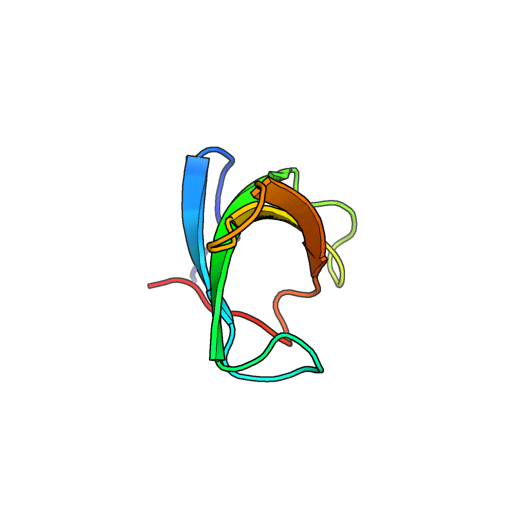.914 1.00 0.00 160 THR A O 10
ATOM 8919 N N . ASP A 1 63 ? -14.795 10.909 -0.588 1.00 0.00 161 ASP A N 10
ATOM 8920 C CA . ASP A 1 63 ? -15.008 12.159 -1.371 1.00 0.00 161 ASP A CA 10
ATOM 8921 C C . ASP A 1 63 ? -13.793 12.409 -2.269 1.00 0.00 161 ASP A C 10
ATOM 8922 O O . ASP A 1 63 ? -13.925 12.764 -3.424 1.00 0.00 161 ASP A O 10
ATOM 8931 N N . TRP A 1 64 ? -12.607 12.228 -1.750 1.00 0.00 162 TRP A N 10
ATOM 8932 C CA . TRP A 1 64 ? -11.389 12.457 -2.578 1.00 0.00 162 TRP A CA 10
ATOM 8933 C C . TRP A 1 64 ? -10.672 11.125 -2.814 1.00 0.00 162 TRP A C 10
ATOM 8934 O O . TRP A 1 64 ? -10.854 10.172 -2.083 1.00 0.00 162 TRP A O 10
ATOM 8955 N N . GLU A 1 65 ? -9.857 11.052 -3.832 1.00 0.00 163 GLU A N 10
ATOM 8956 C CA . GLU A 1 65 ? -9.132 9.781 -4.117 1.00 0.00 163 GLU A CA 10
ATOM 8957 C C . GLU A 1 65 ? -7.637 10.066 -4.271 1.00 0.00 163 GLU A C 10
ATOM 8958 O O . GLU A 1 65 ? -7.240 11.070 -4.831 1.00 0.00 163 GLU A O 10
ATOM 8970 N N . VAL A 1 66 ? -6.804 9.190 -3.779 1.00 0.00 164 VAL A N 10
ATOM 8971 C CA . VAL A 1 66 ? -5.335 9.409 -3.896 1.00 0.00 164 VAL A CA 10
ATOM 8972 C C . VAL A 1 66 ? -4.752 8.424 -4.910 1.00 0.00 164 VAL A C 10
ATOM 8973 O O . VAL A 1 66 ? -5.200 7.301 -5.029 1.00 0.00 164 VAL A O 10
ATOM 8986 N N . THR A 1 67 ? -3.754 8.835 -5.645 1.00 0.00 165 THR A N 10
ATOM 8987 C CA . THR A 1 67 ? -3.144 7.921 -6.651 1.00 0.00 165 THR A CA 10
ATOM 8988 C C . THR A 1 67 ? -1.780 7.443 -6.146 1.00 0.00 165 THR A C 10
ATOM 8989 O O . THR A 1 67 ? -0.789 7.772 -6.777 1.00 0.00 165 THR A O 10
ATOM 9001 N N . THR A 1 11 ? 3.068 -0.954 0.778 1.00 0.00 109 THR A N 11
ATOM 9002 C CA . THR A 1 11 ? 2.519 0.394 1.100 1.00 0.00 109 THR A CA 11
ATOM 9003 C C . THR A 1 11 ? 1.014 0.283 1.355 1.00 0.00 109 THR A C 11
ATOM 9004 O O . THR A 1 11 ? 0.375 -0.669 0.953 1.00 0.00 109 THR A O 11
ATOM 9015 N N . LYS A 1 12 ? 0.443 1.249 2.021 1.00 0.00 110 LYS A N 11
ATOM 9016 C CA . LYS A 1 12 ? -1.019 1.199 2.302 1.00 0.00 110 LYS A CA 11
ATOM 9017 C C . LYS A 1 12 ? -1.774 1.970 1.217 1.00 0.00 110 LYS A C 11
ATOM 9018 O O . LYS A 1 12 ? -1.325 2.994 0.743 1.00 0.00 110 LYS A O 11
ATOM 9037 N N . GLN A 1 13 ? -2.918 1.485 0.820 1.00 0.00 111 GLN A N 11
ATOM 9038 C CA . GLN A 1 13 ? -3.701 2.191 -0.234 1.00 0.00 111 GLN A CA 11
ATOM 9039 C C . GLN A 1 13 ? -4.017 3.612 0.233 1.00 0.00 111 GLN A C 11
ATOM 9040 O O . GLN A 1 13 ? -4.049 4.541 -0.549 1.00 0.00 111 GLN A O 11
ATOM 9054 N N . LEU A 1 14 ? -4.253 3.790 1.504 1.00 0.00 112 LEU A N 11
ATOM 9055 C CA . LEU A 1 14 ? -4.569 5.151 2.020 1.00 0.00 112 LEU A CA 11
ATOM 9056 C C . LEU A 1 14 ? -3.403 6.095 1.716 1.00 0.00 112 LEU A C 11
ATOM 9057 O O . LEU A 1 14 ? -2.263 5.682 1.638 1.00 0.00 112 LEU A O 11
ATOM 9073 N N . PRO A 1 15 ? -3.702 7.390 1.542 1.00 0.00 113 PRO A N 11
ATOM 9074 C CA . PRO A 1 15 ? -2.685 8.407 1.245 1.00 0.00 113 PRO A CA 11
ATOM 9075 C C . PRO A 1 15 ? -1.774 8.670 2.448 1.00 0.00 113 PRO A C 11
ATOM 9076 O O . PRO A 1 15 ? -2.204 8.631 3.584 1.00 0.00 113 PRO A O 11
ATOM 9087 N N . GLU A 1 16 ? -0.520 8.936 2.207 1.00 0.00 114 GLU A N 11
ATOM 9088 C CA . GLU A 1 16 ? 0.416 9.201 3.335 1.00 0.00 114 GLU A CA 11
ATOM 9089 C C . GLU A 1 16 ? 0.472 10.705 3.608 1.00 0.00 114 GLU A C 11
ATOM 9090 O O . GLU A 1 16 ? 0.138 11.511 2.762 1.00 0.00 114 GLU A O 11
ATOM 9102 N N . LYS A 1 17 ? 0.892 11.091 4.781 1.00 0.00 115 LYS A N 11
ATOM 9103 C CA . LYS A 1 17 ? 0.969 12.542 5.106 1.00 0.00 115 LYS A CA 11
ATOM 9104 C C . LYS A 1 17 ? 1.884 13.243 4.099 1.00 0.00 115 LYS A C 11
ATOM 9105 O O . LYS A 1 17 ? 2.903 12.716 3.700 1.00 0.00 115 LYS A O 11
ATOM 9124 N N . GLY A 1 18 ? 1.528 14.429 3.685 1.00 0.00 116 GLY A N 11
ATOM 9125 C CA . GLY A 1 18 ? 2.378 15.161 2.705 1.00 0.00 116 GLY A CA 11
ATOM 9126 C C . GLY A 1 18 ? 2.109 14.628 1.296 1.00 0.00 116 GLY A C 11
ATOM 9127 O O . GLY A 1 18 ? 2.794 14.969 0.352 1.00 0.00 116 GLY A O 11
ATOM 9131 N N . GLN A 1 19 ? 1.116 13.795 1.145 1.00 0.00 117 GLN A N 11
ATOM 9132 C CA . GLN A 1 19 ? 0.804 13.242 -0.203 1.00 0.00 117 GLN A CA 11
ATOM 9133 C C . GLN A 1 19 ? -0.247 14.120 -0.883 1.00 0.00 117 GLN A C 11
ATOM 9134 O O . GLN A 1 19 ? -1.085 14.716 -0.235 1.00 0.00 117 GLN A O 11
ATOM 9148 N N . THR A 1 20 ? -0.212 14.205 -2.185 1.00 0.00 118 THR A N 11
ATOM 9149 C CA . THR A 1 20 ? -1.211 15.045 -2.904 1.00 0.00 118 THR A CA 11
ATOM 9150 C C . THR A 1 20 ? -2.415 14.183 -3.295 1.00 0.00 118 THR A C 11
ATOM 9151 O O . THR A 1 20 ? -2.269 13.066 -3.751 1.00 0.00 118 THR A O 11
ATOM 9162 N N . VAL A 1 21 ? -3.602 14.693 -3.121 1.00 0.00 119 VAL A N 11
ATOM 9163 C CA . VAL A 1 21 ? -4.813 13.904 -3.484 1.00 0.00 119 VAL A CA 11
ATOM 9164 C C . VAL A 1 21 ? -5.784 14.788 -4.268 1.00 0.00 119 VAL A C 11
ATOM 9165 O O . VAL A 1 21 ? -5.875 15.979 -4.043 1.00 0.00 119 VAL A O 11
ATOM 9178 N N . ARG A 1 22 ? -6.510 14.214 -5.189 1.00 0.00 120 ARG A N 11
ATOM 9179 C CA . ARG A 1 22 ? -7.474 15.021 -5.988 1.00 0.00 120 ARG A CA 11
ATOM 9180 C C . ARG A 1 22 ? -8.904 14.649 -5.590 1.00 0.00 120 ARG A C 11
ATOM 9181 O O . ARG A 1 22 ? -9.325 13.519 -5.736 1.00 0.00 120 ARG A O 11
ATOM 9202 N N . VAL A 1 23 ? -9.654 15.591 -5.089 1.00 0.00 121 VAL A N 11
ATOM 9203 C CA . VAL A 1 23 ? -11.055 15.292 -4.683 1.00 0.00 121 VAL A CA 11
ATOM 9204 C C . VAL A 1 23 ? -11.900 15.021 -5.930 1.00 0.00 121 VAL A C 11
ATOM 9205 O O . VAL A 1 23 ? -11.904 15.791 -6.869 1.00 0.00 121 VAL A O 11
ATOM 9218 N N . ALA A 1 24 ? -12.615 13.928 -5.949 1.00 0.00 122 ALA A N 11
ATOM 9219 C CA . ALA A 1 24 ? -13.457 13.608 -7.136 1.00 0.00 122 ALA A CA 11
ATOM 9220 C C . ALA A 1 24 ? -14.920 13.475 -6.706 1.00 0.00 122 ALA A C 11
ATOM 9221 O O . ALA A 1 24 ? -15.827 13.666 -7.491 1.00 0.00 122 ALA A O 11
ATOM 9228 N N . ARG A 1 25 ? -15.156 13.146 -5.465 1.00 0.00 12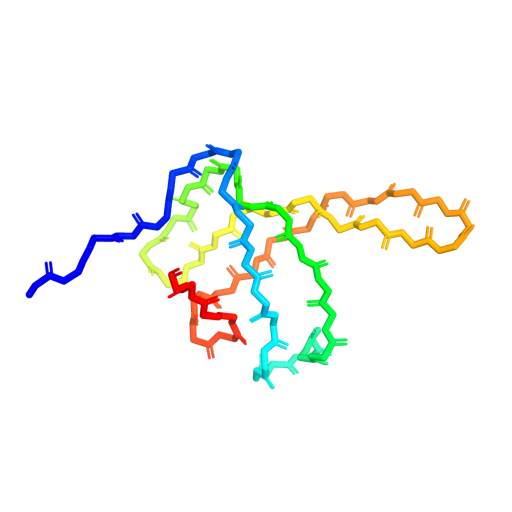3 ARG A N 11
ATOM 9229 C CA . ARG A 1 25 ? -16.560 13.000 -4.988 1.00 0.00 123 ARG A CA 11
ATOM 9230 C C . ARG A 1 25 ? -16.792 13.934 -3.797 1.00 0.00 123 ARG A C 11
ATOM 9231 O O . ARG A 1 25 ? -15.867 14.323 -3.112 1.00 0.00 123 ARG A O 11
ATOM 9252 N N . GLY A 1 26 ? -18.020 14.297 -3.547 1.00 0.00 124 GLY A N 11
ATOM 9253 C CA . GLY A 1 26 ? -18.310 15.205 -2.400 1.00 0.00 124 GLY A CA 11
ATOM 9254 C C . GLY A 1 26 ? -18.416 16.645 -2.905 1.00 0.00 124 GLY A C 11
ATOM 9255 O O . GLY A 1 26 ? -18.357 16.905 -4.090 1.00 0.00 124 GLY A O 11
ATOM 9259 N N . GLN A 1 27 ? -18.575 17.585 -2.013 1.00 0.00 125 GLN A N 11
ATOM 9260 C CA . GLN A 1 27 ? -18.686 19.008 -2.440 1.00 0.00 125 GLN A CA 11
ATOM 9261 C C . GLN A 1 27 ? -17.308 19.526 -2.858 1.00 0.00 125 GLN A C 11
ATOM 9262 O O . GLN A 1 27 ? -17.191 20.392 -3.703 1.00 0.00 125 GLN A O 11
ATOM 9276 N N . PHE A 1 28 ? -16.264 19.006 -2.273 1.00 0.00 126 PHE A N 11
ATOM 9277 C CA . PHE A 1 28 ? -14.898 19.475 -2.639 1.00 0.00 126 PHE A CA 11
ATOM 9278 C C . PHE A 1 28 ? -14.415 18.721 -3.880 1.00 0.00 126 PHE A C 11
ATOM 9279 O O . PHE A 1 28 ? -13.264 18.808 -4.260 1.00 0.00 126 PHE A O 11
ATOM 9296 N N . ALA A 1 29 ? -15.283 17.983 -4.514 1.00 0.00 127 ALA A N 11
ATOM 9297 C CA . ALA A 1 29 ? -14.870 17.226 -5.729 1.00 0.00 127 ALA A CA 11
ATOM 9298 C C . ALA A 1 29 ? -14.361 18.204 -6.789 1.00 0.00 127 ALA A C 11
ATOM 9299 O O . ALA A 1 29 ? -15.003 19.186 -7.102 1.00 0.00 127 ALA A O 11
ATOM 9306 N N . GLY A 1 30 ? -13.210 17.943 -7.347 1.00 0.00 128 GLY A N 11
ATOM 9307 C CA . GLY A 1 30 ? -12.662 18.858 -8.386 1.00 0.00 128 GLY A CA 11
ATOM 9308 C C . GLY A 1 30 ? -11.763 19.904 -7.724 1.00 0.00 128 GLY A C 11
ATOM 9309 O O . GLY A 1 30 ? -11.611 21.006 -8.213 1.00 0.00 128 GLY A O 11
ATOM 9313 N N . ILE A 1 31 ? -11.166 19.570 -6.612 1.00 0.00 129 ILE A N 11
ATOM 9314 C CA . ILE A 1 31 ? -10.278 20.547 -5.920 1.00 0.00 129 ILE A CA 11
ATOM 9315 C C . ILE A 1 31 ? -9.006 19.838 -5.454 1.00 0.00 129 ILE A C 11
ATOM 9316 O O . ILE A 1 31 ? -9.030 18.685 -5.072 1.00 0.00 129 ILE A O 11
ATOM 9332 N N . GLU A 1 32 ? -7.892 20.518 -5.482 1.00 0.00 130 GLU A N 11
ATOM 9333 C CA . GLU A 1 32 ? -6.620 19.882 -5.039 1.00 0.00 130 GLU A CA 11
ATOM 9334 C C . GLU A 1 32 ? -6.505 19.985 -3.516 1.00 0.00 130 GLU A C 11
ATOM 9335 O O . GLU A 1 32 ? -6.888 20.972 -2.922 1.00 0.00 130 GLU A O 11
ATOM 9347 N N . ALA A 1 33 ? -5.982 18.974 -2.880 1.00 0.00 131 ALA A N 11
ATOM 9348 C CA . ALA A 1 33 ? -5.848 19.019 -1.397 1.00 0.00 131 ALA A CA 11
ATOM 9349 C C . ALA A 1 33 ? -4.672 18.141 -0.962 1.00 0.00 131 ALA A C 11
ATOM 9350 O O . ALA A 1 33 ? -4.415 17.101 -1.536 1.00 0.00 131 ALA A O 11
ATOM 9357 N N . ILE A 1 34 ? -3.961 18.549 0.054 1.00 0.00 132 ILE A N 11
ATOM 9358 C CA . ILE A 1 34 ? -2.806 17.735 0.530 1.00 0.00 132 ILE A CA 11
ATOM 9359 C C . ILE A 1 34 ? -3.262 16.839 1.683 1.00 0.00 132 ILE A C 11
ATOM 9360 O O . ILE A 1 34 ? -4.015 17.254 2.543 1.00 0.00 132 ILE A O 11
ATOM 9376 N N . TYR A 1 35 ? -2.816 15.613 1.710 1.00 0.00 133 TYR A N 11
ATOM 9377 C CA . TYR A 1 35 ? -3.231 14.694 2.807 1.00 0.00 133 TYR A CA 11
ATOM 9378 C C . TYR A 1 35 ? -2.330 14.906 4.025 1.00 0.00 133 TYR A C 11
ATOM 9379 O O . TYR A 1 35 ? -1.129 15.045 3.905 1.00 0.00 133 TYR A O 11
ATOM 9397 N N . LEU A 1 36 ? -2.902 14.931 5.199 1.00 0.00 134 LEU A N 11
ATOM 9398 C CA . LEU A 1 36 ? -2.081 15.133 6.426 1.00 0.00 134 LEU A CA 11
ATOM 9399 C C . LEU A 1 36 ? -2.233 13.923 7.350 1.00 0.00 134 LEU A C 11
ATOM 9400 O O . LEU A 1 36 ? -1.366 13.076 7.428 1.00 0.00 134 LEU A O 11
ATOM 9416 N N . GLU A 1 37 ? -3.329 13.837 8.056 1.00 0.00 135 GLU A N 11
ATOM 9417 C CA . GLU A 1 37 ? -3.533 12.684 8.977 1.00 0.00 135 GLU A CA 11
ATOM 9418 C C . GLU A 1 37 ? -4.974 12.182 8.860 1.00 0.00 135 GLU A C 11
ATOM 9419 O O . GLU A 1 37 ? -5.907 12.956 8.783 1.00 0.00 135 GLU A O 11
ATOM 9431 N N . PRO A 1 38 ? -5.152 10.853 8.853 1.00 0.00 136 PRO A N 11
ATOM 9432 C CA . PRO A 1 38 ? -6.478 10.228 8.752 1.00 0.00 136 PRO A CA 11
ATOM 9433 C C . PRO A 1 38 ? -7.312 10.463 10.014 1.00 0.00 136 PRO A C 11
ATOM 9434 O O . PRO A 1 38 ? -7.440 9.596 10.856 1.00 0.00 136 PRO A O 11
ATOM 9445 N N . ASP A 1 39 ? -7.878 11.631 10.152 1.00 0.00 137 ASP A N 11
ATOM 9446 C CA . ASP A 1 39 ? -8.701 11.925 11.360 1.00 0.00 137 ASP A CA 11
ATOM 9447 C C . ASP A 1 39 ? -9.971 11.072 11.337 1.00 0.00 137 ASP A C 11
ATOM 9448 O O . ASP A 1 39 ? -10.973 11.451 10.764 1.00 0.00 137 ASP A O 11
ATOM 9457 N N . GLY A 1 40 ? -9.939 9.925 11.959 1.00 0.00 138 GLY A N 11
ATOM 9458 C CA . GLY A 1 40 ? -11.148 9.054 11.976 1.00 0.00 138 GLY A CA 11
ATOM 9459 C C . GLY A 1 40 ? -10.976 7.918 10.965 1.00 0.00 138 GLY A C 11
ATOM 9460 O O . GLY A 1 40 ? -9.983 7.835 10.271 1.00 0.00 138 GLY A O 11
ATOM 9464 N N . ASP A 1 41 ? -11.939 7.041 10.878 1.00 0.00 139 ASP A N 11
ATOM 9465 C CA . ASP A 1 41 ? -11.832 5.908 9.915 1.00 0.00 139 ASP A CA 11
ATOM 9466 C C . ASP A 1 41 ? -12.379 6.341 8.553 1.00 0.00 139 ASP A C 11
ATOM 9467 O O . ASP A 1 41 ? -11.894 5.926 7.520 1.00 0.00 139 ASP A O 11
ATOM 9476 N N . THR A 1 42 ? -13.385 7.171 8.541 1.00 0.00 140 THR A N 11
ATOM 9477 C CA . THR A 1 42 ? -13.960 7.624 7.244 1.00 0.00 140 THR A CA 11
ATOM 9478 C C . THR A 1 42 ? -13.646 9.107 7.030 1.00 0.00 140 THR A C 11
ATOM 9479 O O . THR A 1 42 ? -14.083 9.709 6.071 1.00 0.00 140 THR A O 11
ATOM 9490 N N . ARG A 1 43 ? -12.893 9.701 7.913 1.00 0.00 141 ARG A N 11
ATOM 9491 C CA . ARG A 1 43 ? -12.559 11.145 7.749 1.00 0.00 141 ARG A CA 11
ATOM 9492 C C . ARG A 1 43 ? -11.041 11.314 7.682 1.00 0.00 141 ARG A C 11
ATOM 9493 O O . ARG A 1 43 ? -10.292 10.507 8.197 1.00 0.00 141 ARG A O 11
ATOM 9514 N N . SER A 1 44 ? -10.579 12.359 7.050 1.00 0.00 142 SER A N 11
ATOM 9515 C CA . SER A 1 44 ? -9.108 12.577 6.950 1.00 0.00 142 SER A CA 11
ATOM 9516 C C . SER A 1 44 ? -8.815 14.077 6.889 1.00 0.00 142 SER A C 11
ATOM 9517 O O . SER A 1 44 ? -9.554 14.840 6.300 1.00 0.00 142 SER A O 11
ATOM 9525 N N . ILE A 1 45 ? -7.737 14.505 7.489 1.00 0.00 143 ILE A N 11
ATOM 9526 C CA . ILE A 1 45 ? -7.392 15.955 7.461 1.00 0.00 143 ILE A CA 11
ATOM 9527 C C . ILE A 1 45 ? -6.596 16.260 6.191 1.00 0.00 143 ILE A C 11
ATOM 9528 O O . ILE A 1 45 ? -5.679 15.545 5.837 1.00 0.00 143 ILE A O 11
ATOM 9544 N N . MET A 1 46 ? -6.939 17.312 5.499 1.00 0.00 144 MET A N 11
ATOM 9545 C CA . MET A 1 46 ? -6.200 17.652 4.250 1.00 0.00 144 MET A CA 11
ATOM 9546 C C . MET A 1 46 ? -5.972 19.162 4.178 1.00 0.00 144 MET A C 11
ATOM 9547 O O . MET A 1 46 ? -6.749 19.945 4.686 1.00 0.00 144 MET A O 11
ATOM 9561 N N . LEU A 1 47 ? -4.913 19.577 3.538 1.00 0.00 145 LEU A N 11
ATOM 9562 C CA . LEU A 1 47 ? -4.637 21.035 3.417 1.00 0.00 145 LEU A CA 11
ATOM 9563 C C . LEU A 1 47 ? -5.101 21.512 2.040 1.00 0.00 145 LEU A C 11
ATOM 9564 O O . LEU A 1 47 ? -4.478 21.233 1.035 1.00 0.00 145 LEU A O 11
ATOM 9580 N N . VAL A 1 48 ? -6.197 22.219 1.982 1.00 0.00 146 VAL A N 11
ATOM 9581 C CA . VAL A 1 48 ? -6.701 22.697 0.665 1.00 0.00 146 VAL A CA 11
ATOM 9582 C C . VAL A 1 48 ? -6.444 24.197 0.522 1.00 0.00 146 VAL A C 11
ATOM 9583 O O . VAL A 1 48 ? -6.543 24.949 1.471 1.00 0.00 146 VAL A O 11
ATOM 9596 N N . LYS A 1 49 ? -6.121 24.638 -0.663 1.00 0.00 147 LYS A N 11
ATOM 9597 C CA . LYS A 1 49 ? -5.863 26.088 -0.876 1.00 0.00 147 LYS A CA 11
ATOM 9598 C C . LYS A 1 49 ? -7.112 26.739 -1.473 1.00 0.00 147 LYS A C 11
ATOM 9599 O O . LYS A 1 49 ? -7.669 26.262 -2.442 1.00 0.00 147 LYS A O 11
ATOM 9618 N N . MET A 1 50 ? -7.559 27.823 -0.901 1.00 0.00 148 MET A N 11
ATOM 9619 C CA . MET A 1 50 ? -8.776 28.499 -1.436 1.00 0.00 148 MET A CA 11
ATOM 9620 C C . MET A 1 50 ? -8.362 29.699 -2.288 1.00 0.00 148 MET A C 11
ATOM 9621 O O . MET A 1 50 ? -7.192 29.969 -2.474 1.00 0.00 148 MET A O 11
ATOM 9635 N N . ILE A 1 51 ? -9.315 30.424 -2.807 1.00 0.00 149 ILE A N 11
ATOM 9636 C CA . ILE A 1 51 ? -8.980 31.607 -3.648 1.00 0.00 149 ILE A CA 11
ATOM 9637 C C . ILE A 1 51 ? -8.448 32.731 -2.756 1.00 0.00 149 ILE A C 11
ATOM 9638 O O . ILE A 1 51 ? -7.506 33.417 -3.100 1.00 0.00 149 ILE A O 11
ATOM 9654 N N . SER A 1 52 ? -9.045 32.925 -1.612 1.00 0.00 150 SER A N 11
ATOM 9655 C CA . SER A 1 52 ? -8.574 34.005 -0.700 1.00 0.00 150 SER A CA 11
ATOM 9656 C C . SER A 1 52 ? -7.296 33.553 0.010 1.00 0.00 150 SER A C 11
ATOM 9657 O O . SER A 1 52 ? -6.259 34.176 -0.103 1.00 0.00 150 SER A O 11
ATOM 9665 N N . GLN A 1 53 ? -7.361 32.474 0.740 1.00 0.00 151 GLN A N 11
ATOM 9666 C CA . GLN A 1 53 ? -6.150 31.983 1.456 1.00 0.00 151 GLN A CA 11
ATOM 9667 C C . GLN A 1 53 ? -6.210 30.459 1.576 1.00 0.00 151 GLN A C 11
ATOM 9668 O O . GLN A 1 53 ? -7.222 29.845 1.304 1.00 0.00 151 GLN A O 11
ATOM 9682 N N . GLN A 1 54 ? -5.133 29.845 1.983 1.00 0.00 152 GLN A N 11
ATOM 9683 C CA . GLN A 1 54 ? -5.128 28.360 2.124 1.00 0.00 152 GLN A CA 11
ATOM 9684 C C . GLN A 1 54 ? -5.726 27.981 3.480 1.00 0.00 152 GLN A C 11
ATOM 9685 O O . GLN A 1 54 ? -5.588 28.699 4.451 1.00 0.00 152 GLN A O 11
ATOM 9699 N N . VAL A 1 55 ? -6.393 26.860 3.559 1.00 0.00 153 VAL A N 11
ATOM 9700 C CA . VAL A 1 55 ? -6.998 26.448 4.858 1.00 0.00 153 VAL A CA 11
ATOM 9701 C C . VAL A 1 55 ? -7.069 24.922 4.939 1.00 0.00 153 VAL A C 11
ATOM 9702 O O . VAL A 1 55 ? -7.486 24.257 4.010 1.00 0.00 153 VAL A O 11
ATOM 9715 N N . PRO A 1 56 ? -6.655 24.361 6.086 1.00 0.00 154 PRO A N 11
ATOM 9716 C CA . PRO A 1 56 ? -6.673 22.912 6.311 1.00 0.00 154 PRO A CA 11
ATOM 9717 C C . PRO A 1 56 ? -8.093 22.400 6.569 1.00 0.00 154 PRO A C 11
ATOM 9718 O O . PRO A 1 56 ? -8.774 22.858 7.465 1.00 0.00 154 PRO A O 11
ATOM 9729 N N . MET A 1 57 ? -8.548 21.455 5.791 1.00 0.00 155 MET A N 11
ATOM 9730 C CA . MET A 1 57 ? -9.924 20.922 5.997 1.00 0.00 155 MET A CA 11
ATOM 9731 C C . MET A 1 57 ? -9.881 19.393 6.036 1.00 0.00 155 MET A C 11
ATOM 9732 O O . MET A 1 57 ? -8.951 18.777 5.554 1.00 0.00 155 MET A O 11
ATOM 9746 N N . SER A 1 58 ? -10.878 18.776 6.609 1.00 0.00 156 SER A N 11
ATOM 9747 C CA . SER A 1 58 ? -10.890 17.288 6.681 1.00 0.00 156 SER A CA 11
ATOM 9748 C C . SER A 1 58 ? -11.982 16.737 5.761 1.00 0.00 156 SER A C 11
ATOM 9749 O O . SER A 1 58 ? -13.115 17.177 5.792 1.00 0.00 156 SER A O 11
ATOM 9757 N N . ILE A 1 59 ? -11.652 15.771 4.947 1.00 0.00 157 ILE A N 11
ATOM 9758 C CA . ILE A 1 59 ? -12.669 15.187 4.028 1.00 0.00 157 ILE A CA 11
ATOM 9759 C C . ILE A 1 59 ? -12.579 13.658 4.085 1.00 0.00 157 ILE A C 11
ATOM 9760 O O . ILE A 1 59 ? -11.557 13.101 4.432 1.00 0.00 157 ILE A O 11
ATOM 9776 N N . GLU A 1 60 ? -13.643 12.976 3.756 1.00 0.00 158 GLU A N 11
ATOM 9777 C CA . GLU A 1 60 ? -13.619 11.484 3.803 1.00 0.00 158 GLU A CA 11
ATOM 9778 C C . GLU A 1 60 ? -13.020 10.929 2.507 1.00 0.00 158 GLU A C 11
ATOM 9779 O O . GLU A 1 60 ? -13.290 11.414 1.427 1.00 0.00 158 GLU A O 11
ATOM 9791 N N . ASN A 1 61 ? -12.211 9.907 2.610 1.00 0.00 159 ASN A N 11
ATOM 9792 C CA . ASN A 1 61 ? -11.595 9.311 1.391 1.00 0.00 159 ASN A CA 11
ATOM 9793 C C . ASN A 1 61 ? -12.672 9.090 0.326 1.00 0.00 159 ASN A C 11
ATOM 9794 O O . ASN A 1 61 ? -12.458 9.327 -0.844 1.00 0.00 159 ASN A O 11
ATOM 9805 N N . THR A 1 62 ? -13.830 8.635 0.721 1.00 0.00 160 THR A N 11
ATOM 9806 C CA . THR A 1 62 ? -14.913 8.403 -0.276 1.00 0.00 160 THR A CA 11
ATOM 9807 C C . THR A 1 62 ? -15.178 9.697 -1.050 1.00 0.00 160 THR A C 11
ATOM 9808 O O . THR A 1 62 ? -15.778 9.687 -2.106 1.00 0.00 160 THR A O 11
ATOM 9819 N N . ASP A 1 63 ? -14.738 10.810 -0.531 1.00 0.00 161 ASP A N 11
ATOM 9820 C CA . ASP A 1 63 ? -14.967 12.103 -1.235 1.00 0.00 161 ASP A CA 11
ATOM 9821 C C . ASP A 1 63 ? -13.798 12.395 -2.183 1.00 0.00 161 ASP A C 11
ATOM 9822 O O . ASP A 1 63 ? -13.982 12.920 -3.262 1.00 0.00 161 ASP A O 11
ATOM 9831 N N . TRP A 1 64 ? -12.596 12.064 -1.789 1.00 0.00 162 TRP A N 11
ATOM 9832 C CA . TRP A 1 64 ? -11.425 12.334 -2.673 1.00 0.00 162 TRP A CA 11
ATOM 9833 C C . TRP A 1 64 ? -10.655 11.035 -2.930 1.00 0.00 162 TRP A C 11
ATOM 9834 O O . TRP A 1 64 ? -10.713 10.102 -2.155 1.00 0.00 162 TRP A O 11
ATOM 9855 N N . GLU A 1 65 ? -9.931 10.970 -4.014 1.00 0.00 163 GLU A N 11
ATOM 9856 C CA . GLU A 1 65 ? -9.155 9.735 -4.320 1.00 0.00 163 GLU A CA 11
ATOM 9857 C C . GLU A 1 65 ? -7.746 10.117 -4.779 1.00 0.00 163 GLU A C 11
ATOM 9858 O O . GLU A 1 65 ? -7.503 11.227 -5.210 1.00 0.00 163 GLU A O 11
ATOM 9870 N N . VAL A 1 66 ? -6.816 9.208 -4.690 1.00 0.00 164 VAL A N 11
ATOM 9871 C CA . VAL A 1 66 ? -5.424 9.520 -5.122 1.00 0.00 164 VAL A CA 11
ATOM 9872 C C . VAL A 1 66 ? -5.020 8.581 -6.260 1.00 0.00 164 VAL A C 11
ATOM 9873 O O . VAL A 1 66 ? -5.550 7.498 -6.403 1.00 0.00 164 VAL A O 11
ATOM 9886 N N . THR A 1 67 ? -4.082 8.987 -7.073 1.00 0.00 165 THR A N 11
ATOM 9887 C CA . THR A 1 67 ? -3.645 8.118 -8.201 1.00 0.00 165 THR A CA 11
ATOM 9888 C C . THR A 1 67 ? -2.217 7.630 -7.944 1.00 0.00 165 THR A C 11
ATOM 9889 O O . THR A 1 67 ? -1.382 7.820 -8.813 1.00 0.00 165 THR A O 11
ATOM 9901 N N . THR A 1 11 ? -6.890 -3.738 -3.206 1.00 0.00 109 THR A N 12
ATOM 9902 C CA . THR A 1 11 ? -5.597 -3.328 -2.590 1.00 0.00 109 THR A CA 12
ATOM 9903 C C . THR A 1 11 ? -5.562 -1.806 -2.440 1.00 0.00 109 THR A C 12
ATOM 9904 O O . THR A 1 11 ? -4.759 -1.130 -3.054 1.00 0.00 109 THR A O 12
ATOM 9915 N N . LYS A 1 12 ? -6.425 -1.260 -1.628 1.00 0.00 110 LYS A N 12
ATOM 9916 C CA . LYS A 1 12 ? -6.440 0.218 -1.441 1.00 0.00 110 LYS A CA 12
ATOM 9917 C C . LYS A 1 12 ? -5.539 0.592 -0.262 1.00 0.00 110 LYS A C 12
ATOM 9918 O O . LYS A 1 12 ? -5.561 -0.044 0.774 1.00 0.00 110 LYS A O 12
ATOM 9937 N N . GLN A 1 13 ? -4.746 1.618 -0.411 1.00 0.00 111 GLN A N 12
ATOM 9938 C CA . GLN A 1 13 ? -3.844 2.029 0.702 1.00 0.00 111 GLN A CA 12
ATOM 9939 C C . GLN A 1 13 ? -4.167 3.467 1.115 1.00 0.00 111 GLN A C 12
ATOM 9940 O O . GLN A 1 13 ? -4.520 4.294 0.297 1.00 0.00 111 GLN A O 12
ATOM 9954 N N . LEU A 1 14 ? -4.048 3.772 2.377 1.00 0.00 112 LEU A N 12
ATOM 9955 C CA . LEU A 1 14 ? -4.347 5.157 2.841 1.00 0.00 112 LEU A CA 12
ATOM 9956 C C . LEU A 1 14 ? -3.206 6.090 2.429 1.00 0.00 112 LEU A C 12
ATOM 9957 O O . LEU A 1 14 ? -2.054 5.703 2.404 1.00 0.00 112 LEU A O 12
ATOM 9973 N N . PRO A 1 15 ? -3.540 7.346 2.100 1.00 0.00 113 PRO A N 12
ATOM 9974 C CA . PRO A 1 15 ? -2.549 8.348 1.687 1.00 0.00 113 PRO A CA 12
ATOM 9975 C C . PRO A 1 15 ? -1.656 8.778 2.854 1.00 0.00 113 PRO A C 12
ATOM 9976 O O . PRO A 1 15 ? -2.067 8.772 3.997 1.00 0.00 113 PRO A O 12
ATOM 9987 N N . GLU A 1 16 ? -0.437 9.151 2.575 1.00 0.00 114 GLU A N 12
ATOM 9988 C CA . GLU A 1 16 ? 0.480 9.581 3.668 1.00 0.00 114 GLU A CA 12
ATOM 9989 C C . GLU A 1 16 ? 0.453 11.106 3.791 1.00 0.00 114 GLU A C 12
ATOM 9990 O O . GLU A 1 16 ? 0.071 11.805 2.874 1.00 0.00 114 GLU A O 12
ATOM 10002 N N . LYS A 1 17 ? 0.856 11.627 4.918 1.00 0.00 115 LYS A N 12
ATOM 10003 C CA . LYS A 1 17 ? 0.854 13.106 5.098 1.00 0.00 115 LYS A CA 12
ATOM 10004 C C . LYS A 1 17 ? 1.797 13.745 4.077 1.00 0.00 115 LYS A C 12
ATOM 10005 O O . LYS A 1 17 ? 2.867 13.238 3.803 1.00 0.00 115 LYS A O 12
ATOM 10024 N N . GLY A 1 18 ? 1.411 14.856 3.512 1.00 0.00 116 GLY A N 12
ATOM 10025 C CA . GLY A 1 18 ? 2.288 15.527 2.511 1.00 0.00 116 GLY A CA 12
ATOM 10026 C C . GLY A 1 18 ? 2.025 14.935 1.124 1.00 0.00 116 GLY A C 12
ATOM 10027 O O . GLY A 1 18 ? 2.730 15.217 0.175 1.00 0.00 116 GLY A O 12
ATOM 10031 N N . GLN A 1 19 ? 1.015 14.117 0.998 1.00 0.00 117 GLN A N 12
ATOM 10032 C CA . GLN A 1 19 ? 0.710 13.511 -0.329 1.00 0.00 117 GLN A CA 12
ATOM 10033 C C . GLN A 1 19 ? -0.410 14.303 -1.005 1.00 0.00 117 GLN A C 12
ATOM 10034 O O . GLN A 1 19 ? -1.362 14.715 -0.372 1.00 0.00 117 GLN A O 12
ATOM 10048 N N . THR A 1 20 ? -0.306 14.521 -2.287 1.00 0.00 118 THR A N 12
ATOM 10049 C CA . THR A 1 20 ? -1.366 15.286 -3.002 1.00 0.00 118 THR A CA 12
ATOM 10050 C C . THR A 1 20 ? -2.539 14.358 -3.322 1.00 0.00 118 THR A C 12
ATOM 10051 O O . THR A 1 20 ? -2.354 13.219 -3.703 1.00 0.00 118 THR A O 12
ATOM 10062 N N . VAL A 1 21 ? -3.744 14.834 -3.171 1.00 0.00 119 VAL A N 12
ATOM 10063 C CA . VAL A 1 21 ? -4.925 13.976 -3.467 1.00 0.00 119 VAL A CA 12
ATOM 10064 C C . VAL A 1 21 ? -5.902 14.742 -4.363 1.00 0.00 119 VAL A C 12
ATOM 10065 O O . VAL A 1 21 ? -5.980 15.953 -4.319 1.00 0.00 119 VAL A O 12
ATOM 10078 N N . ARG A 1 22 ? -6.648 14.044 -5.176 1.00 0.00 120 ARG A N 12
ATOM 10079 C CA . ARG A 1 22 ? -7.618 14.733 -6.074 1.00 0.00 120 ARG A CA 12
ATOM 10080 C C . ARG A 1 22 ? -9.044 14.370 -5.655 1.00 0.00 120 ARG A C 12
ATOM 10081 O O . ARG A 1 22 ? -9.466 13.236 -5.770 1.00 0.00 120 ARG A O 12
ATOM 10102 N N . VAL A 1 23 ? -9.790 15.324 -5.169 1.00 0.00 121 VAL A N 12
ATOM 10103 C CA . VAL A 1 23 ? -11.188 15.033 -4.740 1.00 0.00 121 VAL A CA 12
ATOM 10104 C C . VAL A 1 23 ? -12.054 14.757 -5.971 1.00 0.00 121 VAL A C 12
ATOM 10105 O O . VAL A 1 23 ? -12.050 15.507 -6.927 1.00 0.00 121 VAL A O 12
ATOM 10118 N N . ALA A 1 24 ? -12.799 13.685 -5.955 1.00 0.00 122 ALA A N 12
ATOM 10119 C CA . ALA A 1 24 ? -13.666 13.361 -7.124 1.00 0.00 122 ALA A CA 12
ATOM 10120 C C . ALA A 1 24 ? -15.123 13.262 -6.666 1.00 0.00 122 ALA A C 12
ATOM 10121 O O . ALA A 1 24 ? -16.037 13.575 -7.402 1.00 0.00 122 ALA A O 12
ATOM 10128 N N . ARG A 1 25 ? -15.347 12.828 -5.455 1.00 0.00 123 ARG A N 12
ATOM 10129 C CA . ARG A 1 25 ? -16.745 12.710 -4.953 1.00 0.00 123 ARG A CA 12
ATOM 10130 C C . ARG A 1 25 ? -16.920 13.599 -3.720 1.00 0.00 123 ARG A C 12
ATOM 10131 O O . ARG A 1 25 ? -15.972 13.906 -3.024 1.00 0.00 123 ARG A O 12
ATOM 10152 N N . GLY A 1 26 ? -18.126 14.016 -3.443 1.00 0.00 124 GLY A N 12
ATOM 10153 C CA . GLY A 1 26 ? -18.359 14.885 -2.256 1.00 0.00 124 GLY A CA 12
ATOM 10154 C C . GLY A 1 26 ? -18.565 16.330 -2.717 1.00 0.00 124 GLY A C 12
ATOM 10155 O O . GLY A 1 26 ? -18.625 16.613 -3.897 1.00 0.00 124 GLY A O 12
ATOM 10159 N N . GLN A 1 27 ? -18.674 17.248 -1.796 1.00 0.00 125 GLN A N 12
ATOM 10160 C CA . GLN A 1 27 ? -18.877 18.672 -2.183 1.00 0.00 125 GLN A CA 12
ATOM 10161 C C . GLN A 1 27 ? -17.545 19.271 -2.639 1.00 0.00 125 GLN A C 12
ATOM 10162 O O . GLN A 1 27 ? -17.506 20.160 -3.468 1.00 0.00 125 GLN A O 12
ATOM 10176 N N . PHE A 1 28 ? -16.455 18.796 -2.105 1.00 0.00 126 PHE A N 12
ATOM 10177 C CA . PHE A 1 28 ? -15.128 19.342 -2.510 1.00 0.00 126 PHE A CA 12
ATOM 10178 C C . PHE A 1 28 ? -14.603 18.568 -3.720 1.00 0.00 126 PHE A C 12
ATOM 10179 O O . PHE A 1 28 ? -13.436 18.634 -4.052 1.00 0.00 126 PHE A O 12
ATOM 10196 N N . ALA A 1 29 ? -15.455 17.834 -4.383 1.00 0.00 127 ALA A N 12
ATOM 10197 C CA . ALA A 1 29 ? -15.003 17.057 -5.571 1.00 0.00 127 ALA A CA 12
ATOM 10198 C C . ALA A 1 29 ? -14.518 18.020 -6.657 1.00 0.00 127 ALA A C 12
ATOM 10199 O O . ALA A 1 29 ? -15.155 19.014 -6.947 1.00 0.00 127 ALA A O 12
ATOM 10206 N N . GLY A 1 30 ? -13.396 17.734 -7.259 1.00 0.00 128 GLY A N 12
ATOM 10207 C CA . GLY A 1 30 ? -12.873 18.635 -8.324 1.00 0.00 128 GLY A CA 12
ATOM 10208 C C . GLY A 1 30 ? -11.909 19.650 -7.705 1.00 0.00 128 GLY A C 12
ATOM 10209 O O . GLY A 1 30 ? -11.607 20.671 -8.291 1.00 0.00 128 GLY A O 12
ATOM 10213 N N . ILE A 1 31 ? -11.424 19.376 -6.526 1.00 0.00 129 ILE A N 12
ATOM 10214 C CA . ILE A 1 31 ? -10.481 20.325 -5.869 1.00 0.00 129 ILE A CA 12
ATOM 10215 C C . ILE A 1 31 ? -9.189 19.590 -5.504 1.00 0.00 129 ILE A C 12
ATOM 10216 O O . ILE A 1 31 ? -9.180 18.389 -5.313 1.00 0.00 129 ILE A O 12
ATOM 10232 N N . GLU A 1 32 ? -8.099 20.299 -5.405 1.00 0.00 130 GLU A N 12
ATOM 10233 C CA . GLU A 1 32 ? -6.811 19.640 -5.053 1.00 0.00 130 GLU A CA 12
ATOM 10234 C C . GLU A 1 32 ? -6.495 19.897 -3.577 1.00 0.00 130 GLU A C 12
ATOM 10235 O O . GLU A 1 32 ? -6.664 20.991 -3.079 1.00 0.00 130 GLU A O 12
ATOM 10247 N N . ALA A 1 33 ? -6.038 18.895 -2.876 1.00 0.00 131 ALA A N 12
ATOM 10248 C CA . ALA A 1 33 ? -5.715 19.085 -1.433 1.00 0.00 131 ALA A CA 12
ATOM 10249 C C . ALA A 1 33 ? -4.568 18.152 -1.039 1.00 0.00 131 ALA A C 12
ATOM 10250 O O . ALA A 1 33 ? -4.349 17.128 -1.655 1.00 0.00 131 ALA A O 12
ATOM 10257 N N . ILE A 1 34 ? -3.839 18.494 -0.013 1.00 0.00 132 ILE A N 12
ATOM 10258 C CA . ILE A 1 34 ? -2.712 17.624 0.426 1.00 0.00 132 ILE A CA 12
ATOM 10259 C C . ILE A 1 34 ? -3.150 16.810 1.645 1.00 0.00 132 ILE A C 12
ATOM 10260 O O . ILE A 1 34 ? -3.616 17.352 2.627 1.00 0.00 132 ILE A O 12
ATOM 10276 N N . TYR A 1 35 ? -3.009 15.514 1.590 1.00 0.00 133 TYR A N 12
ATOM 10277 C CA . TYR A 1 35 ? -3.426 14.674 2.748 1.00 0.00 133 TYR A CA 12
ATOM 10278 C C . TYR A 1 35 ? -2.677 15.121 4.004 1.00 0.00 133 TYR A C 12
ATOM 10279 O O . TYR A 1 35 ? -1.464 15.161 4.037 1.00 0.00 133 TYR A O 12
ATOM 10297 N N . LEU A 1 36 ? -3.396 15.458 5.040 1.00 0.00 134 LEU A N 12
ATOM 10298 C CA . LEU A 1 36 ? -2.733 15.902 6.299 1.00 0.00 134 LEU A CA 12
ATOM 10299 C C . LEU A 1 36 ? -2.635 14.721 7.266 1.00 0.00 134 LEU A C 12
ATOM 10300 O O . LEU A 1 36 ? -1.565 14.218 7.541 1.00 0.00 134 LEU A O 12
ATOM 10316 N N . GLU A 1 37 ? -3.747 14.272 7.782 1.00 0.00 135 GLU A N 12
ATOM 10317 C CA . GLU A 1 37 ? -3.721 13.122 8.729 1.00 0.00 135 GLU A CA 12
ATOM 10318 C C . GLU A 1 37 ? -5.057 12.381 8.661 1.00 0.00 135 GLU A C 12
ATOM 10319 O O . GLU A 1 37 ? -6.095 12.974 8.446 1.00 0.00 135 GLU A O 12
ATOM 10331 N N . PRO A 1 38 ? -5.026 11.053 8.850 1.00 0.00 136 PRO A N 12
ATOM 10332 C CA . PRO A 1 38 ? -6.232 10.218 8.811 1.00 0.00 136 PRO A CA 12
ATOM 10333 C C . PRO A 1 38 ? -7.143 10.477 10.014 1.00 0.00 136 PRO A C 12
ATOM 10334 O O . PRO A 1 38 ? -7.208 9.690 10.937 1.00 0.00 136 PRO A O 12
ATOM 10345 N N . ASP A 1 39 ? -7.848 11.576 10.009 1.00 0.00 137 ASP A N 12
ATOM 10346 C CA . ASP A 1 39 ? -8.752 11.887 11.152 1.00 0.00 137 ASP A CA 12
ATOM 10347 C C . ASP A 1 39 ? -9.996 10.998 11.079 1.00 0.00 137 ASP A C 12
ATOM 10348 O O . ASP A 1 39 ? -10.982 11.344 10.460 1.00 0.00 137 ASP A O 12
ATOM 10357 N N . GLY A 1 40 ? -9.958 9.856 11.708 1.00 0.00 138 GLY A N 12
ATOM 10358 C CA . GLY A 1 40 ? -11.138 8.948 11.676 1.00 0.00 138 GLY A CA 12
ATOM 10359 C C . GLY A 1 40 ? -10.956 7.911 10.564 1.00 0.00 138 GLY A C 12
ATOM 10360 O O . GLY A 1 40 ? -10.207 8.114 9.630 1.00 0.00 138 GLY A O 12
ATOM 10364 N N . ASP A 1 41 ? -11.638 6.802 10.657 1.00 0.00 139 ASP A N 12
ATOM 10365 C CA . ASP A 1 41 ? -11.503 5.755 9.606 1.00 0.00 139 ASP A CA 12
ATOM 10366 C C . ASP A 1 41 ? -12.248 6.199 8.346 1.00 0.00 139 ASP A C 12
ATOM 10367 O O . ASP A 1 41 ? -11.855 5.890 7.239 1.00 0.00 139 ASP A O 12
ATOM 10376 N N . THR A 1 42 ? -13.325 6.921 8.504 1.00 0.00 140 THR A N 12
ATOM 10377 C CA . THR A 1 42 ? -14.094 7.382 7.314 1.00 0.00 140 THR A CA 12
ATOM 10378 C C . THR A 1 42 ? -13.854 8.878 7.095 1.00 0.00 140 THR A C 12
ATOM 10379 O O . THR A 1 42 ? -14.434 9.486 6.216 1.00 0.00 140 THR A O 12
ATOM 10390 N N . ARG A 1 43 ? -13.004 9.477 7.883 1.00 0.00 141 ARG A N 12
ATOM 10391 C CA . ARG A 1 43 ? -12.731 10.932 7.712 1.00 0.00 141 ARG A CA 12
ATOM 10392 C C . ARG A 1 43 ? -11.226 11.150 7.547 1.00 0.00 141 ARG A C 12
ATOM 10393 O O . ARG A 1 43 ? -10.426 10.297 7.877 1.00 0.00 141 ARG A O 12
ATOM 10414 N N . SER A 1 44 ? -10.833 12.284 7.036 1.00 0.00 142 SER A N 12
ATOM 10415 C CA . SER A 1 44 ? -9.380 12.549 6.848 1.00 0.00 142 SER A CA 12
ATOM 10416 C C . SER A 1 44 ? -9.139 14.059 6.779 1.00 0.00 142 SER A C 12
ATOM 10417 O O . SER A 1 44 ? -10.039 14.830 6.512 1.00 0.00 142 SER A O 12
ATOM 10425 N N . ILE A 1 45 ? -7.929 14.485 7.013 1.00 0.00 143 ILE A N 12
ATOM 10426 C CA . ILE A 1 45 ? -7.627 15.942 6.957 1.00 0.00 143 ILE A CA 12
ATOM 10427 C C . ILE A 1 45 ? -6.769 16.233 5.724 1.00 0.00 143 ILE A C 12
ATOM 10428 O O . ILE A 1 45 ? -5.883 15.475 5.384 1.00 0.00 143 ILE A O 12
ATOM 10444 N N . MET A 1 46 ? -7.026 17.320 5.050 1.00 0.00 144 MET A N 12
ATOM 10445 C CA . MET A 1 46 ? -6.220 17.650 3.837 1.00 0.00 144 MET A CA 12
ATOM 10446 C C . MET A 1 46 ? -5.898 19.145 3.819 1.00 0.00 144 MET A C 12
ATOM 10447 O O . MET A 1 46 ? -6.587 19.947 4.419 1.00 0.00 144 MET A O 12
ATOM 10461 N N . LEU A 1 47 ? -4.861 19.527 3.125 1.00 0.00 145 LEU A N 12
ATOM 10462 C CA . LEU A 1 47 ? -4.498 20.970 3.054 1.00 0.00 145 LEU A CA 12
ATOM 10463 C C . LEU A 1 47 ? -5.164 21.586 1.822 1.00 0.00 145 LEU A C 12
ATOM 10464 O O . LEU A 1 47 ? -4.801 21.294 0.699 1.00 0.00 145 LEU A O 12
ATOM 10480 N N . VAL A 1 48 ? -6.140 22.431 2.017 1.00 0.00 146 VAL A N 12
ATOM 10481 C CA . VAL A 1 48 ? -6.828 23.051 0.849 1.00 0.00 146 VAL A CA 12
ATOM 10482 C C . VAL A 1 48 ? -6.367 24.499 0.685 1.00 0.00 146 VAL A C 12
ATOM 10483 O O . VAL A 1 48 ? -6.560 25.326 1.554 1.00 0.00 146 VAL A O 12
ATOM 10496 N N . LYS A 1 49 ? -5.761 24.814 -0.427 1.00 0.00 147 LYS A N 12
ATOM 10497 C CA . LYS A 1 49 ? -5.292 26.211 -0.650 1.00 0.00 147 LYS A CA 12
ATOM 10498 C C . LYS A 1 49 ? -6.350 26.980 -1.445 1.00 0.00 147 LYS A C 12
ATOM 10499 O O . LYS A 1 49 ? -6.879 26.493 -2.425 1.00 0.00 147 LYS A O 12
ATOM 10518 N N . MET A 1 50 ? -6.664 28.177 -1.031 1.00 0.00 148 MET A N 12
ATOM 10519 C CA . MET A 1 50 ? -7.689 28.972 -1.766 1.00 0.00 148 MET A CA 12
ATOM 10520 C C . MET A 1 50 ? -7.133 30.364 -2.073 1.00 0.00 148 MET A C 12
ATOM 10521 O O . MET A 1 50 ? -6.305 30.885 -1.353 1.00 0.00 148 MET A O 12
ATOM 10535 N N . ILE A 1 51 ? -7.582 30.971 -3.138 1.00 0.00 149 ILE A N 12
ATOM 10536 C CA . ILE A 1 51 ? -7.079 32.328 -3.491 1.00 0.00 149 ILE A CA 12
ATOM 10537 C C . ILE A 1 51 ? -7.296 33.275 -2.310 1.00 0.00 149 ILE A C 12
ATOM 10538 O O . ILE A 1 51 ? -6.430 34.051 -1.957 1.00 0.00 149 ILE A O 12
ATOM 10554 N N . SER A 1 52 ? -8.446 33.220 -1.697 1.00 0.00 150 SER A N 12
ATOM 10555 C CA . SER A 1 52 ? -8.715 34.120 -0.541 1.00 0.00 150 SER A CA 12
ATOM 10556 C C . SER A 1 52 ? -7.745 33.792 0.595 1.00 0.00 150 SER A C 12
ATOM 10557 O O . SER A 1 52 ? -6.980 34.629 1.032 1.00 0.00 150 SER A O 12
ATOM 10565 N N . GLN A 1 53 ? -7.769 32.580 1.078 1.00 0.00 151 GLN A N 12
ATOM 10566 C CA . GLN A 1 53 ? -6.845 32.202 2.183 1.00 0.00 151 GLN A CA 12
ATOM 10567 C C . GLN A 1 53 ? -6.495 30.717 2.076 1.00 0.00 151 GLN A C 12
ATOM 10568 O O . GLN A 1 53 ? -7.224 29.936 1.496 1.00 0.00 151 GLN A O 12
ATOM 10582 N N . GLN A 1 54 ? -5.385 30.319 2.634 1.00 0.00 152 GLN A N 12
ATOM 10583 C CA . GLN A 1 54 ? -4.988 28.883 2.571 1.00 0.00 152 GLN A CA 12
ATOM 10584 C C . GLN A 1 54 ? -5.283 28.220 3.918 1.00 0.00 152 GLN A C 12
ATOM 10585 O O . GLN A 1 54 ? -4.870 28.697 4.957 1.00 0.00 152 GLN A O 12
ATOM 10599 N N . VAL A 1 55 ? -5.997 27.127 3.913 1.00 0.00 153 VAL A N 12
ATOM 10600 C CA . VAL A 1 55 ? -6.316 26.447 5.201 1.00 0.00 153 VAL A CA 12
ATOM 10601 C C . VAL A 1 55 ? -6.644 24.974 4.944 1.00 0.00 153 VAL A C 12
ATOM 10602 O O . VAL A 1 55 ? -7.193 24.617 3.920 1.00 0.00 153 VAL A O 12
ATOM 10615 N N . PRO A 1 56 ? -6.300 24.106 5.905 1.00 0.00 154 PRO A N 12
ATOM 10616 C CA . PRO A 1 56 ? -6.556 22.668 5.800 1.00 0.00 154 PRO A CA 12
ATOM 10617 C C . PRO A 1 56 ? -8.029 22.334 6.056 1.00 0.00 154 PRO A C 12
ATOM 10618 O O . PRO A 1 56 ? -8.704 23.004 6.812 1.00 0.00 154 PRO A O 12
ATOM 10629 N N . MET A 1 57 ? -8.529 21.301 5.436 1.00 0.00 155 MET A N 12
ATOM 10630 C CA . MET A 1 57 ? -9.954 20.923 5.648 1.00 0.00 155 MET A CA 12
ATOM 10631 C C . MET A 1 57 ? -10.046 19.417 5.896 1.00 0.00 155 MET A C 12
ATOM 10632 O O . MET A 1 57 ? -9.127 18.674 5.612 1.00 0.00 155 MET A O 12
ATOM 10646 N N . SER A 1 58 ? -11.146 18.958 6.427 1.00 0.00 156 SER A N 12
ATOM 10647 C CA . SER A 1 58 ? -11.288 17.500 6.694 1.00 0.00 156 SER A CA 12
ATOM 10648 C C . SER A 1 58 ? -12.226 16.878 5.658 1.00 0.00 156 SER A C 12
ATOM 10649 O O . SER A 1 58 ? -13.326 17.347 5.441 1.00 0.00 156 SER A O 12
ATOM 10657 N N . ILE A 1 59 ? -11.799 15.825 5.016 1.00 0.00 157 ILE A N 12
ATOM 10658 C CA . ILE A 1 59 ? -12.665 15.171 3.994 1.00 0.00 157 ILE A CA 12
ATOM 10659 C C . ILE A 1 59 ? -12.582 13.651 4.158 1.00 0.00 157 ILE A C 12
ATOM 10660 O O . ILE A 1 59 ? -11.672 13.133 4.774 1.00 0.00 157 ILE A O 12
ATOM 10676 N N . GLU A 1 60 ? -13.529 12.932 3.621 1.00 0.00 158 GLU A N 12
ATOM 10677 C CA . GLU A 1 60 ? -13.506 11.447 3.755 1.00 0.00 158 GLU A CA 12
ATOM 10678 C C . GLU A 1 60 ? -12.934 10.815 2.484 1.00 0.00 158 GLU A C 12
ATOM 10679 O O . GLU A 1 60 ? -13.180 11.271 1.386 1.00 0.00 158 GLU A O 12
ATOM 10691 N N . ASN A 1 61 ? -12.175 9.760 2.628 1.00 0.00 159 ASN A N 12
ATOM 10692 C CA . ASN A 1 61 ? -11.589 9.090 1.434 1.00 0.00 159 ASN A CA 12
ATOM 10693 C C . ASN A 1 61 ? -12.689 8.830 0.402 1.00 0.00 159 ASN A C 12
ATOM 10694 O O . ASN A 1 61 ? -12.480 8.961 -0.786 1.00 0.00 159 ASN A O 12
ATOM 10705 N N . THR A 1 62 ? -13.860 8.466 0.845 1.00 0.00 160 THR A N 12
ATOM 10706 C CA . THR A 1 62 ? -14.967 8.204 -0.116 1.00 0.00 160 THR A CA 12
ATOM 10707 C C . THR A 1 62 ? -15.248 9.473 -0.923 1.00 0.00 160 THR A C 12
ATOM 10708 O O . THR A 1 62 ? -15.918 9.443 -1.936 1.00 0.00 160 THR A O 12
ATOM 10719 N N . ASP A 1 63 ? -14.741 10.593 -0.480 1.00 0.00 161 ASP A N 12
ATOM 10720 C CA . ASP A 1 63 ? -14.979 11.864 -1.219 1.00 0.00 161 ASP A CA 12
ATOM 10721 C C . ASP A 1 63 ? -13.798 12.148 -2.151 1.00 0.00 161 ASP A C 12
ATOM 10722 O O . ASP A 1 63 ? -13.964 12.660 -3.239 1.00 0.00 161 ASP A O 12
ATOM 10731 N N . TRP A 1 64 ? -12.603 11.824 -1.732 1.00 0.00 162 TRP A N 12
ATOM 10732 C CA . TRP A 1 64 ? -11.418 12.083 -2.600 1.00 0.00 162 TRP A CA 12
ATOM 10733 C C . TRP A 1 64 ? -10.649 10.781 -2.827 1.00 0.00 162 TRP A C 12
ATOM 10734 O O . TRP A 1 64 ? -10.745 9.848 -2.057 1.00 0.00 162 TRP A O 12
ATOM 10755 N N . GLU A 1 65 ? -9.882 10.712 -3.882 1.00 0.00 163 GLU A N 12
ATOM 10756 C CA . GLU A 1 65 ? -9.104 9.472 -4.160 1.00 0.00 163 GLU A CA 12
ATOM 10757 C C . GLU A 1 65 ? -7.630 9.830 -4.359 1.00 0.00 163 GLU A C 12
ATOM 10758 O O . GLU A 1 65 ? -7.295 10.933 -4.741 1.00 0.00 163 GLU A O 12
ATOM 10770 N N . VAL A 1 66 ? -6.747 8.904 -4.105 1.00 0.00 164 VAL A N 12
ATOM 10771 C CA . VAL A 1 66 ? -5.296 9.190 -4.282 1.00 0.00 164 VAL A CA 12
ATOM 10772 C C . VAL A 1 66 ? -4.708 8.224 -5.312 1.00 0.00 164 VAL A C 12
ATOM 10773 O O . VAL A 1 66 ? -5.112 7.081 -5.405 1.00 0.00 164 VAL A O 12
ATOM 10786 N N . THR A 1 67 ? -3.761 8.673 -6.088 1.00 0.00 165 THR A N 12
ATOM 10787 C CA . THR A 1 67 ? -3.150 7.781 -7.112 1.00 0.00 165 THR A CA 12
ATOM 10788 C C . THR A 1 67 ? -2.045 6.943 -6.466 1.00 0.00 165 THR A C 12
ATOM 10789 O O . THR A 1 67 ? -1.855 5.817 -6.894 1.00 0.00 165 THR A O 12
ATOM 10801 N N . THR A 1 11 ? 3.176 2.566 0.258 1.00 0.00 109 THR A N 13
ATOM 10802 C CA . THR A 1 11 ? 2.849 1.151 -0.072 1.00 0.00 109 THR A CA 13
ATOM 10803 C C . THR A 1 11 ? 1.417 0.842 0.366 1.00 0.00 109 THR A C 13
ATOM 10804 O O . THR A 1 11 ? 0.810 -0.110 -0.084 1.00 0.00 109 THR A O 13
ATOM 10815 N N . LYS A 1 12 ? 0.870 1.639 1.243 1.00 0.00 110 LYS A N 13
ATOM 10816 C CA . LYS A 1 12 ? -0.523 1.391 1.710 1.00 0.00 110 LYS A CA 13
ATOM 10817 C C . LYS A 1 12 ? -1.497 2.218 0.868 1.00 0.00 110 LYS A C 13
ATOM 10818 O O . LYS A 1 12 ? -1.180 3.301 0.420 1.00 0.00 110 LYS A O 13
ATOM 10837 N N . GLN A 1 13 ? -2.682 1.717 0.652 1.00 0.00 111 GLN A N 13
ATOM 10838 C CA . GLN A 1 13 ? -3.675 2.475 -0.160 1.00 0.00 111 GLN A CA 13
ATOM 10839 C C . GLN A 1 13 ? -3.925 3.840 0.487 1.00 0.00 111 GLN A C 13
ATOM 10840 O O . GLN A 1 13 ? -4.130 4.829 -0.190 1.00 0.00 111 GLN A O 13
ATOM 10854 N N . LEU A 1 14 ? -3.909 3.901 1.790 1.00 0.00 112 LEU A N 13
ATOM 10855 C CA . LEU A 1 14 ? -4.145 5.201 2.477 1.00 0.00 112 LEU A CA 13
ATOM 10856 C C . LEU A 1 14 ? -3.061 6.199 2.068 1.00 0.00 112 LEU A C 13
ATOM 10857 O O . LEU A 1 14 ? -1.906 5.848 1.917 1.00 0.00 112 LEU A O 13
ATOM 10873 N N . PRO A 1 15 ? -3.445 7.470 1.885 1.00 0.00 113 PRO A N 13
ATOM 10874 C CA . PRO A 1 15 ? -2.511 8.533 1.490 1.00 0.00 113 PRO A CA 13
ATOM 10875 C C . PRO A 1 15 ? -1.540 8.885 2.621 1.00 0.00 113 PRO A C 13
ATOM 10876 O O . PRO A 1 15 ? -1.867 8.784 3.787 1.00 0.00 113 PRO A O 13
ATOM 10887 N N . GLU A 1 16 ? -0.348 9.297 2.286 1.00 0.00 114 GLU A N 13
ATOM 10888 C CA . GLU A 1 16 ? 0.641 9.655 3.342 1.00 0.00 114 GLU A CA 13
ATOM 10889 C C . GLU A 1 16 ? 0.631 11.169 3.561 1.00 0.00 114 GLU A C 13
ATOM 10890 O O . GLU A 1 16 ? 0.274 11.930 2.683 1.00 0.00 114 GLU A O 13
ATOM 10902 N N . LYS A 1 17 ? 1.019 11.612 4.725 1.00 0.00 115 LYS A N 13
ATOM 10903 C CA . LYS A 1 17 ? 1.030 13.077 4.997 1.00 0.00 115 LYS A CA 13
ATOM 10904 C C . LYS A 1 17 ? 1.946 13.775 3.990 1.00 0.00 115 LYS A C 13
ATOM 10905 O O . LYS A 1 17 ? 2.977 13.255 3.610 1.00 0.00 115 LYS A O 13
ATOM 10924 N N . GLY A 1 18 ? 1.579 14.948 3.553 1.00 0.00 116 GLY A N 13
ATOM 10925 C CA . GLY A 1 18 ? 2.429 15.676 2.569 1.00 0.00 116 GLY A CA 13
ATOM 10926 C C . GLY A 1 18 ? 2.167 15.131 1.163 1.00 0.00 116 GLY A C 13
ATOM 10927 O O . GLY A 1 18 ? 2.777 15.553 0.201 1.00 0.00 116 GLY A O 13
ATOM 10931 N N . GLN A 1 19 ? 1.264 14.197 1.034 1.00 0.00 117 GLN A N 13
ATOM 10932 C CA . GLN A 1 19 ? 0.966 13.629 -0.311 1.00 0.00 117 GLN A CA 13
ATOM 10933 C C . GLN A 1 19 ? -0.150 14.441 -0.972 1.00 0.00 117 GLN A C 13
ATOM 10934 O O . GLN A 1 19 ? -1.025 14.963 -0.311 1.00 0.00 117 GLN A O 13
ATOM 10948 N N . THR A 1 20 ? -0.126 14.548 -2.273 1.00 0.00 118 THR A N 13
ATOM 10949 C CA . THR A 1 20 ? -1.186 15.325 -2.974 1.00 0.00 118 THR A CA 13
ATOM 10950 C C . THR A 1 20 ? -2.366 14.405 -3.291 1.00 0.00 118 THR A C 13
ATOM 10951 O O . THR A 1 20 ? -2.191 13.257 -3.648 1.00 0.00 118 THR A O 13
ATOM 10962 N N . VAL A 1 21 ? -3.567 14.898 -3.163 1.00 0.00 119 VAL A N 13
ATOM 10963 C CA . VAL A 1 21 ? -4.755 14.049 -3.456 1.00 0.00 119 VAL A CA 13
ATOM 10964 C C . VAL A 1 21 ? -5.755 14.840 -4.302 1.00 0.00 119 VAL A C 13
ATOM 10965 O O . VAL A 1 21 ? -5.780 16.055 -4.277 1.00 0.00 119 VAL A O 13
ATOM 10978 N N . ARG A 1 22 ? -6.581 14.161 -5.051 1.00 0.00 120 ARG A N 13
ATOM 10979 C CA . ARG A 1 22 ? -7.578 14.874 -5.897 1.00 0.00 120 ARG A CA 13
ATOM 10980 C C . ARG A 1 22 ? -8.991 14.498 -5.443 1.00 0.00 120 ARG A C 13
ATOM 10981 O O . ARG A 1 22 ? -9.369 13.343 -5.453 1.00 0.00 120 ARG A O 13
ATOM 11002 N N . VAL A 1 23 ? -9.774 15.463 -5.045 1.00 0.00 121 VAL A N 13
ATOM 11003 C CA . VAL A 1 23 ? -11.160 15.159 -4.592 1.00 0.00 121 VAL A CA 13
ATOM 11004 C C . VAL A 1 23 ? -12.026 14.806 -5.803 1.00 0.00 121 VAL A C 13
ATOM 11005 O O . VAL A 1 23 ? -11.968 15.451 -6.830 1.00 0.00 121 VAL A O 13
ATOM 11018 N N . ALA A 1 24 ? -12.830 13.782 -5.692 1.00 0.00 122 ALA A N 13
ATOM 11019 C CA . ALA A 1 24 ? -13.699 13.388 -6.837 1.00 0.00 122 ALA A CA 13
ATOM 11020 C C . ALA A 1 24 ? -15.167 13.460 -6.411 1.00 0.00 122 ALA A C 13
ATOM 11021 O O . ALA A 1 24 ? -16.013 13.933 -7.144 1.00 0.00 122 ALA A O 13
ATOM 11028 N N . ARG A 1 25 ? -15.476 12.994 -5.232 1.00 0.00 123 ARG A N 13
ATOM 11029 C CA . ARG A 1 25 ? -16.890 13.036 -4.762 1.00 0.00 123 ARG A CA 13
ATOM 11030 C C . ARG A 1 25 ? -16.989 13.928 -3.523 1.00 0.00 123 ARG A C 13
ATOM 11031 O O . ARG A 1 25 ? -16.033 14.104 -2.794 1.00 0.00 123 ARG A O 13
ATOM 11052 N N . GLY A 1 26 ? -18.140 14.493 -3.278 1.00 0.00 124 GLY A N 13
ATOM 11053 C CA . GLY A 1 26 ? -18.300 15.373 -2.086 1.00 0.00 124 GLY A CA 13
ATOM 11054 C C . GLY A 1 26 ? -18.451 16.825 -2.542 1.00 0.00 124 GLY A C 13
ATOM 11055 O O . GLY A 1 26 ? -18.448 17.120 -3.722 1.00 0.00 124 GLY A O 13
ATOM 11059 N N . GLN A 1 27 ? -18.583 17.737 -1.618 1.00 0.00 125 GLN A N 13
ATOM 11060 C CA . GLN A 1 27 ? -18.735 19.168 -2.000 1.00 0.00 125 GLN A CA 13
ATOM 11061 C C . GLN A 1 27 ? -17.399 19.701 -2.524 1.00 0.00 125 GLN A C 13
ATOM 11062 O O . GLN A 1 27 ? -17.357 20.590 -3.352 1.00 0.00 125 GLN A O 13
ATOM 11076 N N . PHE A 1 28 ? -16.308 19.166 -2.049 1.00 0.00 126 PHE A N 13
ATOM 11077 C CA . PHE A 1 28 ? -14.978 19.643 -2.521 1.00 0.00 126 PHE A CA 13
ATOM 11078 C C . PHE A 1 28 ? -14.500 18.756 -3.673 1.00 0.00 126 PHE A C 13
ATOM 11079 O O . PHE A 1 28 ? -13.335 18.741 -4.016 1.00 0.00 126 PHE A O 13
ATOM 11096 N N . ALA A 1 29 ? -15.391 18.013 -4.271 1.00 0.00 127 ALA A N 13
ATOM 11097 C CA . ALA A 1 29 ? -14.988 17.128 -5.398 1.00 0.00 127 ALA A CA 13
ATOM 11098 C C . ALA A 1 29 ? -14.493 17.983 -6.567 1.00 0.00 127 ALA A C 13
ATOM 11099 O O . ALA A 1 29 ? -15.114 18.957 -6.942 1.00 0.00 127 ALA A O 13
ATOM 11106 N N . GLY A 1 30 ? -13.378 17.627 -7.145 1.00 0.00 128 GLY A N 13
ATOM 11107 C CA . GLY A 1 30 ? -12.846 18.420 -8.288 1.00 0.00 128 GLY A CA 13
ATOM 11108 C C . GLY A 1 30 ? -11.949 19.540 -7.757 1.00 0.00 128 GLY A C 13
ATOM 11109 O O . GLY A 1 30 ? -11.815 20.584 -8.367 1.00 0.00 128 GLY A O 13
ATOM 11113 N N . ILE A 1 31 ? -11.332 19.334 -6.626 1.00 0.00 129 ILE A N 13
ATOM 11114 C CA . ILE A 1 31 ? -10.443 20.388 -6.059 1.00 0.00 129 ILE A CA 13
ATOM 11115 C C . ILE A 1 31 ? -9.149 19.747 -5.553 1.00 0.00 129 ILE A C 13
ATOM 11116 O O . ILE A 1 31 ? -9.143 18.622 -5.093 1.00 0.00 129 ILE A O 13
ATOM 11132 N N . GLU A 1 32 ? -8.054 20.451 -5.637 1.00 0.00 130 GLU A N 13
ATOM 11133 C CA . GLU A 1 32 ? -6.764 19.880 -5.161 1.00 0.00 130 GLU A CA 13
ATOM 11134 C C . GLU A 1 32 ? -6.711 19.944 -3.634 1.00 0.00 130 GLU A C 13
ATOM 11135 O O . GLU A 1 32 ? -7.211 20.868 -3.024 1.00 0.00 130 GLU A O 13
ATOM 11147 N N . ALA A 1 33 ? -6.111 18.968 -3.009 1.00 0.00 131 ALA A N 13
ATOM 11148 C CA . ALA A 1 33 ? -6.030 18.976 -1.522 1.00 0.00 131 ALA A CA 13
ATOM 11149 C C . ALA A 1 33 ? -4.809 18.167 -1.074 1.00 0.00 131 ALA A C 13
ATOM 11150 O O . ALA A 1 33 ? -4.465 17.165 -1.669 1.00 0.00 131 ALA A O 13
ATOM 11157 N N . ILE A 1 34 ? -4.155 18.592 -0.028 1.00 0.00 132 ILE A N 13
ATOM 11158 C CA . ILE A 1 34 ? -2.961 17.845 0.457 1.00 0.00 132 ILE A CA 13
ATOM 11159 C C . ILE A 1 34 ? -3.349 17.004 1.674 1.00 0.00 132 ILE A C 13
ATOM 11160 O O . ILE A 1 34 ? -3.910 17.501 2.631 1.00 0.00 132 ILE A O 13
ATOM 11176 N N . TYR A 1 35 ? -3.058 15.732 1.647 1.00 0.00 133 TYR A N 13
ATOM 11177 C CA . TYR A 1 35 ? -3.414 14.860 2.800 1.00 0.00 133 TYR A CA 13
ATOM 11178 C C . TYR A 1 35 ? -2.552 15.224 4.010 1.00 0.00 133 TYR A C 13
ATOM 11179 O O . TYR A 1 35 ? -1.421 15.644 3.874 1.00 0.00 133 TYR A O 13
ATOM 11197 N N . LEU A 1 36 ? -3.079 15.059 5.192 1.00 0.00 134 LEU A N 13
ATOM 11198 C CA . LEU A 1 36 ? -2.294 15.389 6.416 1.00 0.00 134 LEU A CA 13
ATOM 11199 C C . LEU A 1 36 ? -2.321 14.193 7.368 1.00 0.00 134 LEU A C 13
ATOM 11200 O O . LEU A 1 36 ? -1.353 13.471 7.503 1.00 0.00 134 LEU A O 13
ATOM 11216 N N . GLU A 1 37 ? -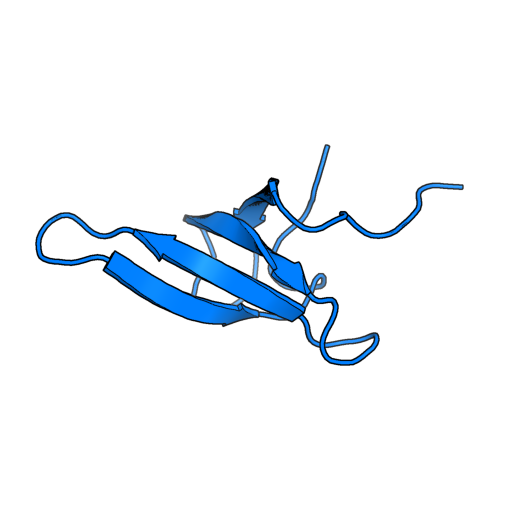3.428 13.974 8.024 1.00 0.00 135 GLU A N 13
ATOM 11217 C CA . GLU A 1 37 ? -3.525 12.822 8.964 1.00 0.00 135 GLU A CA 13
ATOM 11218 C C . GLU A 1 37 ? -4.901 12.170 8.819 1.00 0.00 135 GLU A C 13
ATOM 11219 O O . GLU A 1 37 ? -5.904 12.842 8.688 1.00 0.00 135 GLU A O 13
ATOM 11231 N N . PRO A 1 38 ? -4.944 10.830 8.841 1.00 0.00 136 PRO A N 13
ATOM 11232 C CA . PRO A 1 38 ? -6.197 10.076 8.708 1.00 0.00 136 PRO A CA 13
ATOM 11233 C C . PRO A 1 38 ? -7.106 10.264 9.926 1.00 0.00 136 PRO A C 13
ATOM 11234 O O . PRO A 1 38 ? -7.157 9.434 10.811 1.00 0.00 136 PRO A O 13
ATOM 11245 N N . ASP A 1 39 ? -7.822 11.354 9.975 1.00 0.00 137 ASP A N 13
ATOM 11246 C CA . ASP A 1 39 ? -8.727 11.604 11.132 1.00 0.00 137 ASP A CA 13
ATOM 11247 C C . ASP A 1 39 ? -9.955 10.696 11.029 1.00 0.00 137 ASP A C 13
ATOM 11248 O O . ASP A 1 39 ? -10.914 11.006 10.351 1.00 0.00 137 ASP A O 13
ATOM 11257 N N . GLY A 1 40 ? -9.935 9.577 11.701 1.00 0.00 138 GLY A N 13
ATOM 11258 C CA . GLY A 1 40 ? -11.103 8.653 11.643 1.00 0.00 138 GLY A CA 13
ATOM 11259 C C . GLY A 1 40 ? -10.876 7.606 10.551 1.00 0.00 138 GLY A C 13
ATOM 11260 O O . GLY A 1 40 ? -9.990 7.733 9.730 1.00 0.00 138 GLY A O 13
ATOM 11264 N N . ASP A 1 41 ? -11.673 6.572 10.535 1.00 0.00 139 ASP A N 13
ATOM 11265 C CA . ASP A 1 41 ? -11.505 5.516 9.497 1.00 0.00 139 ASP A CA 13
ATOM 11266 C C . ASP A 1 41 ? -12.170 5.970 8.196 1.00 0.00 139 ASP A C 13
ATOM 11267 O O . ASP A 1 41 ? -11.749 5.612 7.114 1.00 0.00 139 ASP A O 13
ATOM 11276 N N . THR A 1 42 ? -13.210 6.753 8.292 1.00 0.00 140 THR A N 13
ATOM 11277 C CA . THR A 1 42 ? -13.902 7.226 7.060 1.00 0.00 140 THR A CA 13
ATOM 11278 C C . THR A 1 42 ? -13.717 8.739 6.917 1.00 0.00 140 THR A C 13
ATOM 11279 O O . THR A 1 42 ? -14.330 9.371 6.081 1.00 0.00 140 THR A O 13
ATOM 11290 N N . ARG A 1 43 ? -12.878 9.324 7.727 1.00 0.00 141 ARG A N 13
ATOM 11291 C CA . ARG A 1 43 ? -12.656 10.795 7.634 1.00 0.00 141 ARG A CA 13
ATOM 11292 C C . ARG A 1 43 ? -11.159 11.076 7.501 1.00 0.00 141 ARG A C 13
ATOM 11293 O O . ARG A 1 43 ? -10.331 10.248 7.828 1.00 0.00 141 ARG A O 13
ATOM 11314 N N . SER A 1 44 ? -10.801 12.235 7.021 1.00 0.00 142 SER A N 13
ATOM 11315 C CA . SER A 1 44 ? -9.356 12.562 6.867 1.00 0.00 142 SER A CA 13
ATOM 11316 C C . SER A 1 44 ? -9.177 14.081 6.813 1.00 0.00 142 SER A C 13
ATOM 11317 O O . SER A 1 44 ? -10.073 14.809 6.434 1.00 0.00 142 SER A O 13
ATOM 11325 N N . ILE A 1 45 ? -8.023 14.563 7.187 1.00 0.00 143 ILE A N 13
ATOM 11326 C CA . ILE A 1 45 ? -7.782 16.034 7.153 1.00 0.00 143 ILE A CA 13
ATOM 11327 C C . ILE A 1 45 ? -6.932 16.377 5.930 1.00 0.00 143 ILE A C 13
ATOM 11328 O O . ILE A 1 45 ? -5.967 15.705 5.625 1.00 0.00 143 ILE A O 13
ATOM 11344 N N . MET A 1 46 ? -7.284 17.415 5.220 1.00 0.00 144 MET A N 13
ATOM 11345 C CA . MET A 1 46 ? -6.493 17.789 4.014 1.00 0.00 144 MET A CA 13
ATOM 11346 C C . MET A 1 46 ? -6.196 19.290 4.027 1.00 0.00 144 MET A C 13
ATOM 11347 O O . MET A 1 46 ? -6.971 20.083 4.524 1.00 0.00 144 MET A O 13
ATOM 11361 N N . LEU A 1 47 ? -5.087 19.683 3.466 1.00 0.00 145 LEU A N 13
ATOM 11362 C CA . LEU A 1 47 ? -4.743 21.131 3.423 1.00 0.00 145 LEU A CA 13
ATOM 11363 C C . LEU A 1 47 ? -5.273 21.715 2.113 1.00 0.00 145 LEU A C 13
ATOM 11364 O O . LEU A 1 47 ? -4.650 21.600 1.076 1.00 0.00 145 LEU A O 13
ATOM 11380 N N . VAL A 1 48 ? -6.425 22.327 2.145 1.00 0.00 146 VAL A N 13
ATOM 11381 C CA . VAL A 1 48 ? -6.997 22.897 0.894 1.00 0.00 146 VAL A CA 13
ATOM 11382 C C . VAL A 1 48 ? -6.508 24.334 0.702 1.00 0.00 146 VAL A C 13
ATOM 11383 O O . VAL A 1 48 ? -6.504 25.129 1.621 1.00 0.00 146 VAL A O 13
ATOM 11396 N N . LYS A 1 49 ? -6.101 24.671 -0.491 1.00 0.00 147 LYS A N 13
ATOM 11397 C CA . LYS A 1 49 ? -5.616 26.056 -0.752 1.00 0.00 147 LYS A CA 13
ATOM 11398 C C . LYS A 1 49 ? -6.677 26.820 -1.547 1.00 0.00 147 LYS A C 13
ATOM 11399 O O . LYS A 1 49 ? -7.205 26.329 -2.525 1.00 0.00 147 LYS A O 13
ATOM 11418 N N . MET A 1 50 ? -6.997 28.016 -1.135 1.00 0.00 148 MET A N 13
ATOM 11419 C CA . MET A 1 50 ? -8.027 28.804 -1.871 1.00 0.00 148 MET A CA 13
ATOM 11420 C C . MET A 1 50 ? -7.371 30.016 -2.535 1.00 0.00 148 MET A C 13
ATOM 11421 O O . MET A 1 50 ? -6.214 30.309 -2.308 1.00 0.00 148 MET A O 13
ATOM 11435 N N . ILE A 1 51 ? -8.102 30.721 -3.353 1.00 0.00 149 ILE A N 13
ATOM 11436 C CA . ILE A 1 51 ? -7.524 31.914 -4.033 1.00 0.00 149 ILE A CA 13
ATOM 11437 C C . ILE A 1 51 ? -7.282 33.019 -3.002 1.00 0.00 149 ILE A C 13
ATOM 11438 O O . ILE A 1 51 ? -6.344 33.784 -3.105 1.00 0.00 149 ILE A O 13
ATOM 11454 N N . SER A 1 52 ? -8.122 33.107 -2.007 1.00 0.00 150 SER A N 13
ATOM 11455 C CA . SER A 1 52 ? -7.939 34.162 -0.971 1.00 0.00 150 SER A CA 13
ATOM 11456 C C . SER A 1 52 ? -6.868 33.717 0.027 1.00 0.00 150 SER A C 13
ATOM 11457 O O . SER A 1 52 ? -5.858 34.370 0.202 1.00 0.00 150 SER A O 13
ATOM 11465 N N . GLN A 1 53 ? -7.080 32.609 0.683 1.00 0.00 151 GLN A N 13
ATOM 11466 C CA . GLN A 1 53 ? -6.072 32.123 1.668 1.00 0.00 151 GLN A CA 13
ATOM 11467 C C . GLN A 1 53 ? -6.105 30.594 1.722 1.00 0.00 151 GLN A C 13
ATOM 11468 O O . GLN A 1 53 ? -7.037 29.967 1.259 1.00 0.00 151 GLN A O 13
ATOM 11482 N N . GLN A 1 54 ? -5.095 29.989 2.287 1.00 0.00 152 GLN A N 13
ATOM 11483 C CA . GLN A 1 54 ? -5.071 28.501 2.373 1.00 0.00 152 GLN A CA 13
ATOM 11484 C C . GLN A 1 54 ? -5.615 28.064 3.734 1.00 0.00 152 GLN A C 13
ATOM 11485 O O . GLN A 1 54 ? -5.418 28.727 4.733 1.00 0.00 152 GLN A O 13
ATOM 11499 N N . VAL A 1 55 ? -6.301 26.956 3.784 1.00 0.00 153 VAL A N 13
ATOM 11500 C CA . VAL A 1 55 ? -6.857 26.486 5.084 1.00 0.00 153 VAL A CA 13
ATOM 11501 C C . VAL A 1 55 ? -7.082 24.973 5.032 1.00 0.00 153 VAL A C 13
ATOM 11502 O O . VAL A 1 55 ? -7.465 24.424 4.017 1.00 0.00 153 VAL A O 13
ATOM 11515 N N . PRO A 1 56 ? -6.839 24.289 6.160 1.00 0.00 154 PRO A N 13
ATOM 11516 C CA . PRO A 1 56 ? -7.017 22.837 6.259 1.00 0.00 154 PRO A CA 13
ATOM 11517 C C . PRO A 1 56 ? -8.499 22.453 6.290 1.00 0.00 154 PRO A C 13
ATOM 11518 O O . PRO A 1 56 ? -9.326 23.178 6.805 1.00 0.00 154 PRO A O 13
ATOM 11529 N N . MET A 1 57 ? -8.840 21.319 5.743 1.00 0.00 155 MET A N 13
ATOM 11530 C CA . MET A 1 57 ? -10.268 20.893 5.744 1.00 0.00 155 MET A CA 13
ATOM 11531 C C . MET A 1 57 ? -10.349 19.396 6.042 1.00 0.00 155 MET A C 13
ATOM 11532 O O . MET A 1 57 ? -9.383 18.673 5.902 1.00 0.00 155 MET A O 13
ATOM 11546 N N . SER A 1 58 ? -11.493 18.922 6.452 1.00 0.00 156 SER A N 13
ATOM 11547 C CA . SER A 1 58 ? -11.629 17.471 6.755 1.00 0.00 156 SER A CA 13
ATOM 11548 C C . SER A 1 58 ? -12.502 16.811 5.687 1.00 0.00 156 SER A C 13
ATOM 11549 O O . SER A 1 58 ? -13.617 17.226 5.440 1.00 0.00 156 SER A O 13
ATOM 11557 N N . ILE A 1 59 ? -12.004 15.789 5.048 1.00 0.00 157 ILE A N 13
ATOM 11558 C CA . ILE A 1 59 ? -12.805 15.106 3.994 1.00 0.00 157 ILE A CA 13
ATOM 11559 C C . ILE A 1 59 ? -12.663 13.590 4.147 1.00 0.00 157 ILE A C 13
ATOM 11560 O O . ILE A 1 59 ? -11.752 13.105 4.788 1.00 0.00 157 ILE A O 13
ATOM 11576 N N . GLU A 1 60 ? -13.561 12.839 3.571 1.00 0.00 158 GLU A N 13
ATOM 11577 C CA . GLU A 1 60 ? -13.480 11.355 3.691 1.00 0.00 158 GLU A CA 13
ATOM 11578 C C . GLU A 1 60 ? -12.867 10.763 2.421 1.00 0.00 158 GLU A C 13
ATOM 11579 O O . GLU A 1 60 ? -13.100 11.239 1.327 1.00 0.00 158 GLU A O 13
ATOM 11591 N N . ASN A 1 61 ? -12.088 9.723 2.555 1.00 0.00 159 ASN A N 13
ATOM 11592 C CA . ASN A 1 61 ? -11.469 9.095 1.356 1.00 0.00 159 ASN A CA 13
ATOM 11593 C C . ASN A 1 61 ? -12.553 8.837 0.309 1.00 0.00 159 ASN A C 13
ATOM 11594 O O . ASN A 1 61 ? -12.339 8.995 -0.874 1.00 0.00 159 ASN A O 13
ATOM 11605 N N . THR A 1 62 ? -13.722 8.446 0.738 1.00 0.00 160 THR A N 13
ATOM 11606 C CA . THR A 1 62 ? -14.819 8.189 -0.235 1.00 0.00 160 THR A CA 13
ATOM 11607 C C . THR A 1 62 ? -15.119 9.478 -1.002 1.00 0.00 160 THR A C 13
ATOM 11608 O O . THR A 1 62 ? -15.773 9.468 -2.026 1.00 0.00 160 THR A O 13
ATOM 11619 N N . ASP A 1 63 ? -14.642 10.590 -0.511 1.00 0.00 161 ASP A N 13
ATOM 11620 C CA . ASP A 1 63 ? -14.894 11.884 -1.205 1.00 0.00 161 ASP A CA 13
ATOM 11621 C C . ASP A 1 63 ? -13.723 12.200 -2.139 1.00 0.00 161 ASP A C 13
ATOM 11622 O O . ASP A 1 63 ? -13.904 12.741 -3.212 1.00 0.00 161 ASP A O 13
ATOM 11631 N N . TRP A 1 64 ? -12.524 11.872 -1.740 1.00 0.00 162 TRP A N 13
ATOM 11632 C CA . TRP A 1 64 ? -11.345 12.160 -2.608 1.00 0.00 162 TRP A CA 13
ATOM 11633 C C . TRP A 1 64 ? -10.569 10.868 -2.873 1.00 0.00 162 TRP A C 13
ATOM 11634 O O . TRP A 1 64 ? -10.603 9.940 -2.090 1.00 0.00 162 TRP A O 13
ATOM 11655 N N . GLU A 1 65 ? -9.868 10.801 -3.971 1.00 0.00 163 GLU A N 13
ATOM 11656 C CA . GLU A 1 65 ? -9.090 9.569 -4.285 1.00 0.00 163 GLU A CA 13
ATOM 11657 C C . GLU A 1 65 ? -7.599 9.910 -4.363 1.00 0.00 163 GLU A C 13
ATOM 11658 O O . GLU A 1 65 ? -7.221 11.008 -4.722 1.00 0.00 163 GLU A O 13
ATOM 11670 N N . VAL A 1 66 ? -6.751 8.975 -4.033 1.00 0.00 164 VAL A N 13
ATOM 11671 C CA . VAL A 1 66 ? -5.286 9.243 -4.091 1.00 0.00 164 VAL A CA 13
ATOM 11672 C C . VAL A 1 66 ? -4.642 8.328 -5.135 1.00 0.00 164 VAL A C 13
ATOM 11673 O O . VAL A 1 66 ? -5.219 7.343 -5.550 1.00 0.00 164 VAL A O 13
ATOM 11686 N N . THR A 1 67 ? -3.451 8.646 -5.564 1.00 0.00 165 THR A N 13
ATOM 11687 C CA . THR A 1 67 ? -2.773 7.793 -6.581 1.00 0.00 165 THR A CA 13
ATOM 11688 C C . THR A 1 67 ? -3.575 7.820 -7.883 1.00 0.00 165 THR A C 13
ATOM 11689 O O . THR A 1 67 ? -4.476 7.010 -8.019 1.00 0.00 165 THR A O 13
ATOM 11701 N N . THR A 1 11 ? 0.470 -0.188 -4.131 1.00 0.00 109 THR A N 14
ATOM 11702 C CA . THR A 1 11 ? 0.064 1.143 -3.595 1.00 0.00 109 THR A CA 14
ATOM 11703 C C . THR A 1 11 ? -0.261 1.015 -2.105 1.00 0.00 109 THR A C 14
ATOM 11704 O O . THR A 1 11 ? -0.401 -0.072 -1.582 1.00 0.00 109 THR A O 14
ATOM 11715 N N . LYS A 1 12 ? -0.381 2.118 -1.419 1.00 0.00 110 LYS A N 14
ATOM 11716 C CA . LYS A 1 12 ? -0.697 2.058 0.037 1.00 0.00 110 LYS A CA 14
ATOM 11717 C C . LYS A 1 12 ? -2.212 2.119 0.233 1.00 0.00 110 LYS A C 14
ATOM 11718 O O . LYS A 1 12 ? -2.919 2.765 -0.516 1.00 0.00 110 LYS A O 14
ATOM 11737 N N . GLN A 1 13 ? -2.719 1.453 1.234 1.00 0.00 111 GLN A N 14
ATOM 11738 C CA . GLN A 1 13 ? -4.189 1.474 1.477 1.00 0.00 111 GLN A CA 14
ATOM 11739 C C . GLN A 1 13 ? -4.640 2.912 1.740 1.00 0.00 111 GLN A C 14
ATOM 11740 O O . GLN A 1 13 ? -5.672 3.346 1.269 1.00 0.00 111 GLN A O 14
ATOM 11754 N N . LEU A 1 14 ? -3.872 3.656 2.489 1.00 0.00 112 LEU A N 14
ATOM 11755 C CA . LEU A 1 14 ? -4.256 5.066 2.780 1.00 0.00 112 LEU A CA 14
ATOM 11756 C C . LEU A 1 14 ? -3.049 5.979 2.555 1.00 0.00 112 LEU A C 14
ATOM 11757 O O . LEU A 1 14 ? -1.918 5.592 2.771 1.00 0.00 112 LEU A O 14
ATOM 11773 N N . PRO A 1 15 ? -3.301 7.219 2.112 1.00 0.00 113 PRO A N 14
ATOM 11774 C CA . PRO A 1 15 ? -2.240 8.199 1.853 1.00 0.00 113 PRO A CA 14
ATOM 11775 C C . PRO A 1 15 ? -1.580 8.676 3.149 1.00 0.00 113 PRO A C 14
ATOM 11776 O O . PRO A 1 15 ? -2.208 8.747 4.187 1.00 0.00 113 PRO A O 14
ATOM 11787 N N . GLU A 1 16 ? -0.317 9.001 3.099 1.00 0.00 114 GLU A N 14
ATOM 11788 C CA . GLU A 1 16 ? 0.381 9.470 4.330 1.00 0.00 114 GLU A CA 14
ATOM 11789 C C . GLU A 1 16 ? 0.508 10.994 4.295 1.00 0.00 114 GLU A C 14
ATOM 11790 O O . GLU A 1 16 ? 0.570 11.599 3.243 1.00 0.00 114 GLU A O 14
ATOM 11802 N N . LYS A 1 17 ? 0.546 11.619 5.440 1.00 0.00 115 LYS A N 14
ATOM 11803 C CA . LYS A 1 17 ? 0.668 13.104 5.481 1.00 0.00 115 LYS A CA 14
ATOM 11804 C C . LYS A 1 17 ? 1.702 13.564 4.451 1.00 0.00 115 LYS A C 14
ATOM 11805 O O . LYS A 1 17 ? 2.705 12.915 4.229 1.00 0.00 115 LYS A O 14
ATOM 11824 N N . GLY A 1 18 ? 1.468 14.685 3.822 1.00 0.00 116 GLY A N 14
ATOM 11825 C CA . GLY A 1 18 ? 2.438 15.189 2.809 1.00 0.00 116 GLY A CA 14
ATOM 11826 C C . GLY A 1 18 ? 2.077 14.633 1.431 1.00 0.00 116 GLY A C 14
ATOM 11827 O O . GLY A 1 18 ? 2.603 15.059 0.422 1.00 0.00 116 GLY A O 14
ATOM 11831 N N . GLN A 1 19 ? 1.185 13.681 1.379 1.00 0.00 117 GLN A N 14
ATOM 11832 C CA . GLN A 1 19 ? 0.794 13.098 0.064 1.00 0.00 117 GLN A CA 14
ATOM 11833 C C . GLN A 1 19 ? -0.176 14.044 -0.649 1.00 0.00 117 GLN A C 14
ATOM 11834 O O . GLN A 1 19 ? -0.953 14.739 -0.025 1.00 0.00 117 GLN A O 14
ATOM 11848 N N . THR A 1 20 ? -0.137 14.073 -1.953 1.00 0.00 118 THR A N 14
ATOM 11849 C CA . THR A 1 20 ? -1.057 14.971 -2.707 1.00 0.00 118 THR A CA 14
ATOM 11850 C C . THR A 1 20 ? -2.307 14.188 -3.116 1.00 0.00 118 THR A C 14
ATOM 11851 O O . THR A 1 20 ? -2.228 13.049 -3.532 1.00 0.00 118 THR A O 14
ATOM 11862 N N . VAL A 1 21 ? -3.461 14.788 -3.002 1.00 0.00 119 VAL A N 14
ATOM 11863 C CA . VAL A 1 21 ? -4.710 14.073 -3.384 1.00 0.00 119 VAL A CA 14
ATOM 11864 C C . VAL A 1 21 ? -5.628 15.021 -4.159 1.00 0.00 119 VAL A C 14
ATOM 11865 O O . VAL A 1 21 ? -5.550 16.225 -4.021 1.00 0.00 119 VAL A O 14
ATOM 11878 N N . ARG A 1 22 ? -6.498 14.487 -4.973 1.00 0.00 120 ARG A N 14
ATOM 11879 C CA . ARG A 1 22 ? -7.421 15.358 -5.754 1.00 0.00 120 ARG A CA 14
ATOM 11880 C C . ARG A 1 22 ? -8.869 14.997 -5.420 1.00 0.00 120 ARG A C 14
ATOM 11881 O O . ARG A 1 22 ? -9.319 13.897 -5.673 1.00 0.00 120 ARG A O 14
ATOM 11902 N N . VAL A 1 23 ? -9.604 15.914 -4.851 1.00 0.00 121 VAL A N 14
ATOM 11903 C CA . VAL A 1 23 ? -11.023 15.620 -4.502 1.00 0.00 121 VAL A CA 14
ATOM 11904 C C . VAL A 1 23 ? -11.861 15.558 -5.780 1.00 0.00 121 VAL A C 14
ATOM 11905 O O . VAL A 1 23 ? -11.852 16.469 -6.585 1.00 0.00 121 VAL A O 14
ATOM 11918 N N . ALA A 1 24 ? -12.585 14.491 -5.974 1.00 0.00 122 ALA A N 14
ATOM 11919 C CA . ALA A 1 24 ? -13.423 14.373 -7.201 1.00 0.00 122 ALA A CA 14
ATOM 11920 C C . ALA A 1 24 ? -14.892 14.212 -6.803 1.00 0.00 122 ALA A C 14
ATOM 11921 O O . ALA A 1 24 ? -15.786 14.625 -7.515 1.00 0.00 122 ALA A O 14
ATOM 11928 N N . ARG A 1 25 ? -15.148 13.615 -5.672 1.00 0.00 123 ARG A N 14
ATOM 11929 C CA . ARG A 1 25 ? -16.559 13.430 -5.230 1.00 0.00 123 ARG A CA 14
ATOM 11930 C C . ARG A 1 25 ? -16.764 14.119 -3.880 1.00 0.00 123 ARG A C 14
ATOM 11931 O O . ARG A 1 25 ? -15.826 14.354 -3.144 1.00 0.00 123 ARG A O 14
ATOM 11952 N N . GLY A 1 26 ? -17.983 14.446 -3.549 1.00 0.00 124 GLY A N 14
ATOM 11953 C CA . GLY A 1 26 ? -18.244 15.119 -2.246 1.00 0.00 124 GLY A CA 14
ATOM 11954 C C . GLY A 1 26 ? -18.482 16.612 -2.482 1.00 0.00 124 GLY A C 14
ATOM 11955 O O . GLY A 1 26 ? -18.587 17.064 -3.604 1.00 0.00 124 GLY A O 14
ATOM 11959 N N . GLN A 1 27 ? -18.568 17.383 -1.431 1.00 0.00 125 GLN A N 14
ATOM 11960 C CA . GLN A 1 27 ? -18.800 18.845 -1.597 1.00 0.00 125 GLN A CA 14
ATOM 11961 C C . GLN A 1 27 ? -17.510 19.515 -2.077 1.00 0.00 125 GLN A C 14
ATOM 11962 O O . GLN A 1 27 ? -17.537 20.435 -2.870 1.00 0.00 125 GLN A O 14
ATOM 11976 N N . PHE A 1 28 ? -16.381 19.063 -1.604 1.00 0.00 126 PHE A N 14
ATOM 11977 C CA . PHE A 1 28 ? -15.094 19.678 -2.037 1.00 0.00 126 PHE A CA 14
ATOM 11978 C C . PHE A 1 28 ? -14.600 18.990 -3.311 1.00 0.00 126 PHE A C 14
ATOM 11979 O O . PHE A 1 28 ? -13.437 19.058 -3.652 1.00 0.00 126 PHE A O 14
ATOM 11996 N N . ALA A 1 29 ? -15.474 18.327 -4.018 1.00 0.00 127 ALA A N 14
ATOM 11997 C CA . ALA A 1 29 ? -15.050 17.639 -5.268 1.00 0.00 127 ALA A CA 14
ATOM 11998 C C . ALA A 1 29 ? -14.555 18.675 -6.278 1.00 0.00 127 ALA A C 14
ATOM 11999 O O . ALA A 1 29 ? -15.161 19.713 -6.463 1.00 0.00 127 ALA A O 14
ATOM 12006 N N . GLY A 1 30 ? -13.459 18.405 -6.932 1.00 0.00 128 GLY A N 14
ATOM 12007 C CA . GLY A 1 30 ? -12.927 19.378 -7.929 1.00 0.00 128 GLY A CA 14
ATOM 12008 C C . GLY A 1 30 ? -11.983 20.359 -7.232 1.00 0.00 128 GLY A C 14
ATOM 12009 O O . GLY A 1 30 ? -11.841 21.494 -7.641 1.00 0.00 128 GLY A O 14
ATOM 12013 N N . ILE A 1 31 ? -11.334 19.931 -6.183 1.00 0.00 129 ILE A N 14
ATOM 12014 C CA . ILE A 1 31 ? -10.400 20.843 -5.463 1.00 0.00 129 ILE A CA 14
ATOM 12015 C C . ILE A 1 31 ? -9.149 20.067 -5.046 1.00 0.00 129 ILE A C 14
ATOM 12016 O O . ILE A 1 31 ? -9.227 18.954 -4.567 1.00 0.00 129 ILE A O 14
ATOM 12032 N N . GLU A 1 32 ? -7.993 20.649 -5.222 1.00 0.00 130 GLU A N 14
ATOM 12033 C CA . GLU A 1 32 ? -6.740 19.946 -4.833 1.00 0.00 130 GLU A CA 14
ATOM 12034 C C . GLU A 1 32 ? -6.607 19.960 -3.309 1.00 0.00 130 GLU A C 14
ATOM 12035 O O . GLU A 1 32 ? -7.148 20.816 -2.638 1.00 0.00 130 GLU A O 14
ATOM 12047 N N . ALA A 1 33 ? -5.894 19.017 -2.756 1.00 0.00 131 ALA A N 14
ATOM 12048 C CA . ALA A 1 33 ? -5.735 18.982 -1.275 1.00 0.00 131 ALA A CA 14
ATOM 12049 C C . ALA A 1 33 ? -4.568 18.065 -0.904 1.00 0.00 131 ALA A C 14
ATOM 12050 O O . ALA A 1 33 ? -4.327 17.062 -1.545 1.00 0.00 131 ALA A O 14
ATOM 12057 N N . ILE A 1 34 ? -3.845 18.401 0.127 1.00 0.00 132 ILE A N 14
ATOM 12058 C CA . ILE A 1 34 ? -2.697 17.548 0.543 1.00 0.00 132 ILE A CA 14
ATOM 12059 C C . ILE A 1 34 ? -3.111 16.704 1.749 1.00 0.00 132 ILE A C 14
ATOM 12060 O O . ILE A 1 34 ? -3.570 17.218 2.749 1.00 0.00 132 ILE A O 14
ATOM 12076 N N . TYR A 1 35 ? -2.958 15.410 1.665 1.00 0.00 133 TYR A N 14
ATOM 12077 C CA . TYR A 1 35 ? -3.351 14.542 2.810 1.00 0.00 133 TYR A CA 14
ATOM 12078 C C . TYR A 1 35 ? -2.589 14.974 4.062 1.00 0.00 133 TYR A C 14
ATOM 12079 O O . TYR A 1 35 ? -1.388 15.158 4.038 1.00 0.00 133 TYR A O 14
ATOM 12097 N N . LEU A 1 36 ? -3.278 15.140 5.157 1.00 0.00 134 LEU A N 14
ATOM 12098 C CA . LEU A 1 36 ? -2.595 15.561 6.412 1.00 0.00 134 LEU A CA 14
ATOM 12099 C C . LEU A 1 36 ? -2.565 14.391 7.395 1.00 0.00 134 LEU A C 14
ATOM 12100 O O . LEU A 1 36 ? -1.514 13.917 7.778 1.00 0.00 134 LEU A O 14
ATOM 12116 N N . GLU A 1 37 ? -3.710 13.920 7.810 1.00 0.00 135 GLU A N 14
ATOM 12117 C CA . GLU A 1 37 ? -3.743 12.781 8.769 1.00 0.00 135 GLU A CA 14
ATOM 12118 C C . GLU A 1 37 ? -5.098 12.077 8.679 1.00 0.00 135 GLU A C 14
ATOM 12119 O O . GLU A 1 37 ? -6.124 12.704 8.506 1.00 0.00 135 GLU A O 14
ATOM 12131 N N . PRO A 1 38 ? -5.094 10.740 8.799 1.00 0.00 136 PRO A N 14
ATOM 12132 C CA . PRO A 1 38 ? -6.319 9.935 8.734 1.00 0.00 136 PRO A CA 14
ATOM 12133 C C . PRO A 1 38 ? -7.201 10.139 9.968 1.00 0.00 136 PRO A C 14
ATOM 12134 O O . PRO A 1 38 ? -7.311 9.275 10.817 1.00 0.00 136 PRO A O 14
ATOM 12145 N N . ASP A 1 39 ? -7.832 11.277 10.076 1.00 0.00 137 ASP A N 14
ATOM 12146 C CA . ASP A 1 39 ? -8.705 11.537 11.256 1.00 0.00 137 ASP A CA 14
ATOM 12147 C C . ASP A 1 39 ? -9.979 10.697 11.142 1.00 0.00 137 ASP A C 14
ATOM 12148 O O . ASP A 1 39 ? -10.967 11.123 10.578 1.00 0.00 137 ASP A O 14
ATOM 12157 N N . GLY A 1 40 ? -9.966 9.506 11.676 1.00 0.00 138 GLY A N 14
ATOM 12158 C CA . GLY A 1 40 ? -11.177 8.642 11.598 1.00 0.00 138 GLY A CA 14
ATOM 12159 C C . GLY A 1 40 ? -10.982 7.588 10.506 1.00 0.00 138 GLY A C 14
ATOM 12160 O O . GLY A 1 40 ? -10.194 7.760 9.598 1.00 0.00 138 GLY A O 14
ATOM 12164 N N . ASP A 1 41 ? -11.694 6.498 10.587 1.00 0.00 139 ASP A N 14
ATOM 12165 C CA . ASP A 1 41 ? -11.548 5.436 9.554 1.00 0.00 139 ASP A CA 14
ATOM 12166 C C . ASP A 1 41 ? -12.169 5.914 8.238 1.00 0.00 139 ASP A C 14
ATOM 12167 O O . ASP A 1 41 ? -11.640 5.678 7.170 1.00 0.00 139 ASP A O 14
ATOM 12176 N N . THR A 1 42 ? -13.288 6.584 8.307 1.00 0.00 140 THR A N 14
ATOM 12177 C CA . THR A 1 42 ? -13.940 7.075 7.060 1.00 0.00 140 THR A CA 14
ATOM 12178 C C . THR A 1 42 ? -13.710 8.581 6.919 1.00 0.00 140 THR A C 14
ATOM 12179 O O . THR A 1 42 ? -14.298 9.232 6.078 1.00 0.00 140 THR A O 14
ATOM 12190 N N . ARG A 1 43 ? -12.862 9.143 7.735 1.00 0.00 141 ARG A N 14
ATOM 12191 C CA . ARG A 1 43 ? -12.600 10.605 7.643 1.00 0.00 141 ARG A CA 14
ATOM 12192 C C . ARG A 1 43 ? -11.100 10.844 7.474 1.00 0.00 141 ARG A C 14
ATOM 12193 O O . ARG A 1 43 ? -10.287 9.992 7.772 1.00 0.00 141 ARG A O 14
ATOM 12214 N N . SER A 1 44 ? -10.726 11.999 6.998 1.00 0.00 142 SER A N 14
ATOM 12215 C CA . SER A 1 44 ? -9.280 12.293 6.813 1.00 0.00 142 SER A CA 14
ATOM 12216 C C . SER A 1 44 ? -9.065 13.804 6.851 1.00 0.00 142 SER A C 14
ATOM 12217 O O . SER A 1 44 ? -9.974 14.576 6.617 1.00 0.00 142 SER A O 14
ATOM 12225 N N . ILE A 1 45 ? -7.871 14.237 7.141 1.00 0.00 143 ILE A N 14
ATOM 12226 C CA . ILE A 1 45 ? -7.608 15.699 7.191 1.00 0.00 143 ILE A CA 14
ATOM 12227 C C . ILE A 1 45 ? -6.547 16.059 6.154 1.00 0.00 143 ILE A C 14
ATOM 12228 O O . ILE A 1 45 ? -5.452 15.534 6.163 1.00 0.00 143 ILE A O 14
ATOM 12244 N N . MET A 1 46 ? -6.868 16.945 5.253 1.00 0.00 144 MET A N 14
ATOM 12245 C CA . MET A 1 46 ? -5.880 17.334 4.206 1.00 0.00 144 MET A CA 14
ATOM 12246 C C . MET A 1 46 ? -5.765 18.858 4.152 1.00 0.00 144 MET A C 14
ATOM 12247 O O . MET A 1 46 ? -6.558 19.573 4.733 1.00 0.00 144 MET A O 14
ATOM 12261 N N . LEU A 1 47 ? -4.787 19.361 3.450 1.00 0.00 145 LEU A N 14
ATOM 12262 C CA . LEU A 1 47 ? -4.622 20.838 3.347 1.00 0.00 145 LEU A CA 14
ATOM 12263 C C . LEU A 1 47 ? -5.345 21.337 2.094 1.00 0.00 145 LEU A C 14
ATOM 12264 O O . LEU A 1 47 ? -5.171 20.804 1.015 1.00 0.00 145 LEU A O 14
ATOM 12280 N N . VAL A 1 48 ? -6.157 22.349 2.224 1.00 0.00 146 VAL A N 14
ATOM 12281 C CA . VAL A 1 48 ? -6.889 22.868 1.034 1.00 0.00 146 VAL A CA 14
ATOM 12282 C C . VAL A 1 48 ? -6.448 24.303 0.742 1.00 0.00 146 VAL A C 14
ATOM 12283 O O . VAL A 1 48 ? -6.405 25.141 1.620 1.00 0.00 146 VAL A O 14
ATOM 12296 N N . LYS A 1 49 ? -6.122 24.592 -0.489 1.00 0.00 147 LYS A N 14
ATOM 12297 C CA . LYS A 1 49 ? -5.689 25.972 -0.841 1.00 0.00 147 LYS A CA 14
ATOM 12298 C C . LYS A 1 49 ? -6.687 26.574 -1.833 1.00 0.00 147 LYS A C 14
ATOM 12299 O O . LYS A 1 49 ? -6.985 25.993 -2.857 1.00 0.00 147 LYS A O 14
ATOM 12318 N N . MET A 1 50 ? -7.208 27.733 -1.538 1.00 0.00 148 MET A N 14
ATOM 12319 C CA . MET A 1 50 ? -8.188 28.365 -2.466 1.00 0.00 148 MET A CA 14
ATOM 12320 C C . MET A 1 50 ? -7.615 29.679 -2.998 1.00 0.00 148 MET A C 14
ATOM 12321 O O . MET A 1 50 ? -6.754 30.284 -2.391 1.00 0.00 148 MET A O 14
ATOM 12335 N N . ILE A 1 51 ? -8.088 30.126 -4.130 1.00 0.00 149 ILE A N 14
ATOM 12336 C CA . ILE A 1 51 ? -7.572 31.402 -4.701 1.00 0.00 149 ILE A CA 14
ATOM 12337 C C . ILE A 1 51 ? -7.682 32.511 -3.654 1.00 0.00 149 ILE A C 14
ATOM 12338 O O . ILE A 1 51 ? -6.781 33.307 -3.482 1.00 0.00 149 ILE A O 14
ATOM 12354 N N . SER A 1 52 ? -8.779 32.569 -2.952 1.00 0.00 150 SER A N 14
ATOM 12355 C CA . SER A 1 52 ? -8.946 33.627 -1.916 1.00 0.00 150 SER A CA 14
ATOM 12356 C C . SER A 1 52 ? -7.963 33.376 -0.770 1.00 0.00 150 SER A C 14
ATOM 12357 O O . SER A 1 52 ? -7.128 34.203 -0.464 1.00 0.00 150 SER A O 14
ATOM 12365 N N . GLN A 1 53 ? -8.055 32.239 -0.136 1.00 0.00 151 GLN A N 14
ATOM 12366 C CA . GLN A 1 53 ? -7.125 31.935 0.988 1.00 0.00 151 GLN A CA 14
ATOM 12367 C C . GLN A 1 53 ? -6.882 30.425 1.055 1.00 0.00 151 GLN A C 14
ATOM 12368 O O . GLN A 1 53 ? -7.576 29.647 0.433 1.00 0.00 151 GLN A O 14
ATOM 12382 N N . GLN A 1 54 ? -5.900 30.005 1.807 1.00 0.00 152 GLN A N 14
ATOM 12383 C CA . GLN A 1 54 ? -5.615 28.546 1.914 1.00 0.00 152 GLN A CA 14
ATOM 12384 C C . GLN A 1 54 ? -5.838 28.090 3.357 1.00 0.00 152 GLN A C 14
ATOM 12385 O O . GLN A 1 54 ? -5.421 28.740 4.294 1.00 0.00 152 GLN A O 14
ATOM 12399 N N . VAL A 1 55 ? -6.493 26.977 3.544 1.00 0.00 153 VAL A N 14
ATOM 12400 C CA . VAL A 1 55 ? -6.742 26.485 4.929 1.00 0.00 153 VAL A CA 14
ATOM 12401 C C . VAL A 1 55 ? -6.989 24.974 4.902 1.00 0.00 153 VAL A C 14
ATOM 12402 O O . VAL A 1 55 ? -7.604 24.452 3.994 1.00 0.00 153 VAL A O 14
ATOM 12415 N N . PRO A 1 56 ? -6.497 24.264 5.928 1.00 0.00 154 PRO A N 14
ATOM 12416 C CA . PRO A 1 56 ? -6.663 22.811 6.036 1.00 0.00 154 PRO A CA 14
ATOM 12417 C C . PRO A 1 56 ? -8.100 22.431 6.403 1.00 0.00 154 PRO A C 14
ATOM 12418 O O . PRO A 1 56 ? -8.782 23.154 7.103 1.00 0.00 154 PRO A O 14
ATOM 12429 N N . MET A 1 57 ? -8.565 21.304 5.940 1.00 0.00 155 MET A N 14
ATOM 12430 C CA . MET A 1 57 ? -9.957 20.883 6.267 1.00 0.00 155 MET A CA 14
ATOM 12431 C C . MET A 1 57 ? -10.008 19.358 6.401 1.00 0.00 155 MET A C 14
ATOM 12432 O O . MET A 1 57 ? -9.069 18.664 6.064 1.00 0.00 155 MET A O 14
ATOM 12446 N N . SER A 1 58 ? -11.095 18.833 6.895 1.00 0.00 156 SER A N 14
ATOM 12447 C CA . SER A 1 58 ? -11.202 17.355 7.053 1.00 0.00 156 SER A CA 14
ATOM 12448 C C . SER A 1 58 ? -12.089 16.784 5.944 1.00 0.00 156 SER A C 14
ATOM 12449 O O . SER A 1 58 ? -13.169 17.278 5.685 1.00 0.00 156 SER A O 14
ATOM 12457 N N . ILE A 1 59 ? -11.645 15.745 5.289 1.00 0.00 157 ILE A N 14
ATOM 12458 C CA . ILE A 1 59 ? -12.466 15.145 4.200 1.00 0.00 157 ILE A CA 14
ATOM 12459 C C . ILE A 1 59 ? -12.408 13.618 4.298 1.00 0.00 157 ILE A C 14
ATOM 12460 O O . ILE A 1 59 ? -11.536 13.060 4.933 1.00 0.00 157 ILE A O 14
ATOM 12476 N N . GLU A 1 60 ? -13.334 12.940 3.677 1.00 0.00 158 GLU A N 14
ATOM 12477 C CA . GLU A 1 60 ? -13.338 11.451 3.740 1.00 0.00 158 GLU A CA 14
ATOM 12478 C C . GLU A 1 60 ? -12.795 10.876 2.428 1.00 0.00 158 GLU A C 14
ATOM 12479 O O . GLU A 1 60 ? -13.032 11.406 1.361 1.00 0.00 158 GLU A O 14
ATOM 12491 N N . ASN A 1 61 ? -12.072 9.791 2.500 1.00 0.00 159 ASN A N 14
ATOM 12492 C CA . ASN A 1 61 ? -11.520 9.176 1.261 1.00 0.00 159 ASN A CA 14
ATOM 12493 C C . ASN A 1 61 ? -12.635 9.034 0.225 1.00 0.00 159 ASN A C 14
ATOM 12494 O O . ASN A 1 61 ? -12.424 9.215 -0.957 1.00 0.00 159 ASN A O 14
ATOM 12505 N N . THR A 1 62 ? -13.822 8.713 0.658 1.00 0.00 160 THR A N 14
ATOM 12506 C CA . THR A 1 62 ? -14.949 8.563 -0.305 1.00 0.00 160 THR A CA 14
ATOM 12507 C C . THR A 1 62 ? -15.188 9.896 -1.016 1.00 0.00 160 THR A C 14
ATOM 12508 O O . THR A 1 62 ? -15.881 9.964 -2.012 1.00 0.00 160 THR A O 14
ATOM 12519 N N . ASP A 1 63 ? -14.621 10.959 -0.513 1.00 0.00 161 ASP A N 14
ATOM 12520 C CA . ASP A 1 63 ? -14.819 12.286 -1.159 1.00 0.00 161 ASP A CA 14
ATOM 12521 C C . ASP A 1 63 ? -13.634 12.596 -2.077 1.00 0.00 161 ASP A C 14
ATOM 12522 O O . ASP A 1 63 ? -13.788 13.197 -3.122 1.00 0.00 161 ASP A O 14
ATOM 12531 N N . TRP A 1 64 ? -12.451 12.193 -1.698 1.00 0.00 162 TRP A N 14
ATOM 12532 C CA . TRP A 1 64 ? -11.263 12.470 -2.555 1.00 0.00 162 TRP A CA 14
ATOM 12533 C C . TRP A 1 64 ? -10.562 11.157 -2.906 1.00 0.00 162 TRP A C 14
ATOM 12534 O O . TRP A 1 64 ? -10.722 10.156 -2.235 1.00 0.00 162 TRP A O 14
ATOM 12555 N N . GLU A 1 65 ? -9.785 11.150 -3.955 1.00 0.00 163 GLU A N 14
ATOM 12556 C CA . GLU A 1 65 ? -9.074 9.900 -4.349 1.00 0.00 163 GLU A CA 14
ATOM 12557 C C . GLU A 1 65 ? -7.617 10.226 -4.679 1.00 0.00 163 GLU A C 14
ATOM 12558 O O . GLU A 1 65 ? -7.288 11.331 -5.065 1.00 0.00 163 GLU A O 14
ATOM 12570 N N . VAL A 1 66 ? -6.738 9.272 -4.531 1.00 0.00 164 VAL A N 14
ATOM 12571 C CA . VAL A 1 66 ? -5.302 9.527 -4.837 1.00 0.00 164 VAL A CA 14
ATOM 12572 C C . VAL A 1 66 ? -4.849 8.596 -5.962 1.00 0.00 164 VAL A C 14
ATOM 12573 O O . VAL A 1 66 ? -5.278 7.463 -6.054 1.00 0.00 164 VAL A O 14
ATOM 12586 N N . THR A 1 67 ? -3.983 9.063 -6.819 1.00 0.00 165 THR A N 14
ATOM 12587 C CA . THR A 1 67 ? -3.505 8.204 -7.937 1.00 0.00 165 THR A CA 14
ATOM 12588 C C . THR A 1 67 ? -4.707 7.597 -8.662 1.00 0.00 165 THR A C 14
ATOM 12589 O O . THR A 1 67 ? -5.794 8.129 -8.513 1.00 0.00 165 THR A O 14
ATOM 12601 N N . THR A 1 11 ? 2.473 1.254 -0.045 1.00 0.00 109 THR A N 15
ATOM 12602 C CA . THR A 1 11 ? 2.345 0.091 0.878 1.00 0.00 109 THR A CA 15
ATOM 12603 C C . THR A 1 11 ? 0.944 0.080 1.494 1.00 0.00 109 THR A C 15
ATOM 12604 O O . THR A 1 11 ? 0.190 -0.856 1.325 1.00 0.00 109 THR A O 15
ATOM 12615 N N . LYS A 1 12 ? 0.591 1.114 2.208 1.00 0.00 110 LYS A N 15
ATOM 12616 C CA . LYS A 1 12 ? -0.760 1.161 2.833 1.00 0.00 110 LYS A CA 15
ATOM 12617 C C . LYS A 1 12 ? -1.731 1.882 1.896 1.00 0.00 110 LYS A C 15
ATOM 12618 O O . LYS A 1 12 ? -1.397 2.880 1.289 1.00 0.00 110 LYS A O 15
ATOM 12637 N N . GLN A 1 13 ? -2.932 1.386 1.774 1.00 0.00 111 GLN A N 15
ATOM 12638 C CA . GLN A 1 13 ? -3.922 2.044 0.875 1.00 0.00 111 GLN A CA 15
ATOM 12639 C C . GLN A 1 13 ? -4.163 3.480 1.347 1.00 0.00 111 GLN A C 15
ATOM 12640 O O . GLN A 1 13 ? -4.350 4.381 0.552 1.00 0.00 111 GLN A O 15
ATOM 12654 N N . LEU A 1 14 ? -4.159 3.701 2.633 1.00 0.00 112 LEU A N 15
ATOM 12655 C CA . LEU A 1 14 ? -4.387 5.079 3.153 1.00 0.00 112 LEU A CA 15
ATOM 12656 C C . LEU A 1 14 ? -3.189 5.962 2.797 1.00 0.00 112 LEU A C 15
ATOM 12657 O O . LEU A 1 14 ? -2.051 5.547 2.894 1.00 0.00 112 LEU A O 15
ATOM 12673 N N . PRO A 1 15 ? -3.459 7.206 2.376 1.00 0.00 113 PRO A N 15
ATOM 12674 C CA . PRO A 1 15 ? -2.408 8.161 2.002 1.00 0.00 113 PRO A CA 15
ATOM 12675 C C . PRO A 1 15 ? -1.610 8.636 3.220 1.00 0.00 113 PRO A C 15
ATOM 12676 O O . PRO A 1 15 ? -2.097 8.630 4.333 1.00 0.00 113 PRO A O 15
ATOM 12687 N N . GLU A 1 16 ? -0.387 9.045 3.018 1.00 0.00 114 GLU A N 15
ATOM 12688 C CA . GLU A 1 16 ? 0.439 9.518 4.164 1.00 0.00 114 GLU A CA 15
ATOM 12689 C C . GLU A 1 16 ? 0.538 11.044 4.124 1.00 0.00 114 GLU A C 15
ATOM 12690 O O . GLU A 1 16 ? 0.535 11.649 3.071 1.00 0.00 114 GLU A O 15
ATOM 12702 N N . LYS A 1 17 ? 0.626 11.671 5.266 1.00 0.00 115 LYS A N 15
ATOM 12703 C CA . LYS A 1 17 ? 0.725 13.157 5.293 1.00 0.00 115 LYS A CA 15
ATOM 12704 C C . LYS A 1 17 ? 1.790 13.614 4.294 1.00 0.00 115 LYS A C 15
ATOM 12705 O O . LYS A 1 17 ? 2.802 12.967 4.110 1.00 0.00 115 LYS A O 15
ATOM 12724 N N . GLY A 1 18 ? 1.570 14.726 3.646 1.00 0.00 116 GLY A N 15
ATOM 12725 C CA . GLY A 1 18 ? 2.571 15.223 2.660 1.00 0.00 116 GLY A CA 15
ATOM 12726 C C . GLY A 1 18 ? 2.226 14.693 1.265 1.00 0.00 116 GLY A C 15
ATOM 12727 O O . GLY A 1 18 ? 2.930 14.938 0.307 1.00 0.00 116 GLY A O 15
ATOM 12731 N N . GLN A 1 19 ? 1.146 13.969 1.144 1.00 0.00 117 GLN A N 15
ATOM 12732 C CA . GLN A 1 19 ? 0.761 13.427 -0.190 1.00 0.00 117 GLN A CA 15
ATOM 12733 C C . GLN A 1 19 ? -0.351 14.288 -0.791 1.00 0.00 117 GLN A C 15
ATOM 12734 O O . GLN A 1 19 ? -1.180 14.828 -0.085 1.00 0.00 117 GLN A O 15
ATOM 12748 N N . THR A 1 20 ? -0.376 14.420 -2.088 1.00 0.00 118 THR A N 15
ATOM 12749 C CA . THR A 1 20 ? -1.434 15.246 -2.734 1.00 0.00 118 THR A CA 15
ATOM 12750 C C . THR A 1 20 ? -2.600 14.346 -3.150 1.00 0.00 118 THR A C 15
ATOM 12751 O O . THR A 1 20 ? -2.409 13.220 -3.565 1.00 0.00 118 THR A O 15
ATOM 12762 N N . VAL A 1 21 ? -3.804 14.833 -3.042 1.00 0.00 119 VAL A N 15
ATOM 12763 C CA . VAL A 1 21 ? -4.980 14.005 -3.432 1.00 0.00 119 VAL A CA 15
ATOM 12764 C C . VAL A 1 21 ? -5.926 14.838 -4.299 1.00 0.00 119 VAL A C 15
ATOM 12765 O O . VAL A 1 21 ? -5.967 16.048 -4.204 1.00 0.00 119 VAL A O 15
ATOM 12778 N N . ARG A 1 22 ? -6.687 14.199 -5.144 1.00 0.00 120 ARG A N 15
ATOM 12779 C CA . ARG A 1 22 ? -7.630 14.955 -6.017 1.00 0.00 120 ARG A CA 15
ATOM 12780 C C . ARG A 1 22 ? -9.069 14.647 -5.600 1.00 0.00 120 ARG A C 15
ATOM 12781 O O . ARG A 1 22 ? -9.541 13.536 -5.737 1.00 0.00 120 ARG A O 15
ATOM 12802 N N . VAL A 1 23 ? -9.770 15.623 -5.090 1.00 0.00 121 VAL A N 15
ATOM 12803 C CA . VAL A 1 23 ? -11.177 15.385 -4.665 1.00 0.00 121 VAL A CA 15
ATOM 12804 C C . VAL A 1 23 ? -12.056 15.172 -5.899 1.00 0.00 121 VAL A C 15
ATOM 12805 O O . VAL A 1 23 ? -12.071 15.977 -6.808 1.00 0.00 121 VAL A O 15
ATOM 12818 N N . ALA A 1 24 ? -12.790 14.094 -5.937 1.00 0.00 122 ALA A N 15
ATOM 12819 C CA . ALA A 1 24 ? -13.668 13.830 -7.112 1.00 0.00 122 ALA A CA 15
ATOM 12820 C C . ALA A 1 24 ? -15.123 13.735 -6.647 1.00 0.00 122 ALA A C 15
ATOM 12821 O O . ALA A 1 24 ? -16.040 14.037 -7.385 1.00 0.00 122 ALA A O 15
ATOM 12828 N N . ARG A 1 25 ? -15.341 13.320 -5.429 1.00 0.00 123 ARG A N 15
ATOM 12829 C CA . ARG A 1 25 ? -16.737 13.208 -4.920 1.00 0.00 123 ARG A CA 15
ATOM 12830 C C . ARG A 1 25 ? -16.880 14.032 -3.639 1.00 0.00 123 ARG A C 15
ATOM 12831 O O . ARG A 1 25 ? -15.911 14.340 -2.975 1.00 0.00 123 ARG A O 15
ATOM 12852 N N . GLY A 1 26 ? -18.085 14.391 -3.286 1.00 0.00 124 GLY A N 15
ATOM 12853 C CA . GLY A 1 26 ? -18.291 15.195 -2.049 1.00 0.00 124 GLY A CA 15
ATOM 12854 C C . GLY A 1 26 ? -18.525 16.659 -2.426 1.00 0.00 124 GLY A C 15
ATOM 12855 O O . GLY A 1 26 ? -18.544 17.015 -3.588 1.00 0.00 124 GLY A O 15
ATOM 12859 N N . GLN A 1 27 ? -18.708 17.510 -1.454 1.00 0.00 125 GLN A N 15
ATOM 12860 C CA . GLN A 1 27 ? -18.943 18.951 -1.757 1.00 0.00 125 GLN A CA 15
ATOM 12861 C C . GLN A 1 27 ? -17.645 19.586 -2.262 1.00 0.00 125 GLN A C 15
ATOM 12862 O O . GLN A 1 27 ? -17.661 20.503 -3.059 1.00 0.00 125 GLN A O 15
ATOM 12876 N N . PHE A 1 28 ? -16.521 19.108 -1.804 1.00 0.00 126 PHE A N 15
ATOM 12877 C CA . PHE A 1 28 ? -15.225 19.687 -2.259 1.00 0.00 126 PHE A CA 15
ATOM 12878 C C . PHE A 1 28 ? -14.729 18.928 -3.491 1.00 0.00 126 PHE A C 15
ATOM 12879 O O . PHE A 1 28 ? -13.578 19.022 -3.868 1.00 0.00 126 PHE A O 15
ATOM 12896 N N . ALA A 1 29 ? -15.588 18.175 -4.121 1.00 0.00 127 ALA A N 15
ATOM 12897 C CA . ALA A 1 29 ? -15.165 17.412 -5.328 1.00 0.00 127 ALA A CA 15
ATOM 12898 C C . ALA A 1 29 ? -14.690 18.385 -6.409 1.00 0.00 127 ALA A C 15
ATOM 12899 O O . ALA A 1 29 ? -15.299 19.409 -6.646 1.00 0.00 127 ALA A O 15
ATOM 12906 N N . GLY A 1 30 ? -13.606 18.075 -7.065 1.00 0.00 128 GLY A N 15
ATOM 12907 C CA . GLY A 1 30 ? -13.093 18.983 -8.129 1.00 0.00 128 GLY A CA 15
ATOM 12908 C C . GLY A 1 30 ? -12.065 19.944 -7.527 1.00 0.00 128 GLY A C 15
ATOM 12909 O O . GLY A 1 30 ? -11.723 20.950 -8.117 1.00 0.00 128 GLY A O 15
ATOM 12913 N N . ILE A 1 31 ? -11.572 19.643 -6.357 1.00 0.00 129 ILE A N 15
ATOM 12914 C CA . ILE A 1 31 ? -10.569 20.541 -5.718 1.00 0.00 129 ILE A CA 15
ATOM 12915 C C . ILE A 1 31 ? -9.312 19.737 -5.376 1.00 0.00 129 ILE A C 15
ATOM 12916 O O . ILE A 1 31 ? -9.338 18.525 -5.305 1.00 0.00 129 ILE A O 15
ATOM 12932 N N . GLU A 1 32 ? -8.211 20.404 -5.164 1.00 0.00 130 GLU A N 15
ATOM 12933 C CA . GLU A 1 32 ? -6.954 19.678 -4.826 1.00 0.00 130 GLU A CA 15
ATOM 12934 C C . GLU A 1 32 ? -6.663 19.834 -3.332 1.00 0.00 130 GLU A C 15
ATOM 12935 O O . GLU A 1 32 ? -6.894 20.876 -2.751 1.00 0.00 130 GLU A O 15
ATOM 12947 N N . ALA A 1 33 ? -6.159 18.808 -2.704 1.00 0.00 131 ALA A N 15
ATOM 12948 C CA . ALA A 1 33 ? -5.857 18.901 -1.248 1.00 0.00 131 ALA A CA 15
ATOM 12949 C C . ALA A 1 33 ? -4.697 17.964 -0.904 1.00 0.00 131 ALA A C 15
ATOM 12950 O O . ALA A 1 33 ? -4.473 16.969 -1.566 1.00 0.00 131 ALA A O 15
ATOM 12957 N N . ILE A 1 34 ? -3.960 18.271 0.128 1.00 0.00 132 ILE A N 15
ATOM 12958 C CA . ILE A 1 34 ? -2.818 17.395 0.518 1.00 0.00 132 ILE A CA 15
ATOM 12959 C C . ILE A 1 34 ? -3.197 16.605 1.771 1.00 0.00 132 ILE A C 15
ATOM 12960 O O . ILE A 1 34 ? -3.771 17.136 2.700 1.00 0.00 132 ILE A O 15
ATOM 12976 N N . TYR A 1 35 ? -2.883 15.338 1.806 1.00 0.00 133 TYR A N 15
ATOM 12977 C CA . TYR A 1 35 ? -3.231 14.517 3.000 1.00 0.00 133 TYR A CA 15
ATOM 12978 C C . TYR A 1 35 ? -2.332 14.906 4.176 1.00 0.00 133 TYR A C 15
ATOM 12979 O O . TYR A 1 35 ? -1.161 15.188 4.009 1.00 0.00 133 TYR A O 15
ATOM 12997 N N . LEU A 1 36 ? -2.871 14.920 5.364 1.00 0.00 134 LEU A N 15
ATOM 12998 C CA . LEU A 1 36 ? -2.051 15.288 6.552 1.00 0.00 134 LEU A CA 15
ATOM 12999 C C . LEU A 1 36 ? -2.323 14.296 7.685 1.00 0.00 134 LEU A C 15
ATOM 13000 O O . LEU A 1 36 ? -1.581 13.357 7.893 1.00 0.00 134 LEU A O 15
ATOM 13016 N N . GLU A 1 37 ? -3.382 14.497 8.420 1.00 0.00 135 GLU A N 15
ATOM 13017 C CA . GLU A 1 37 ? -3.701 13.565 9.540 1.00 0.00 135 GLU A CA 15
ATOM 13018 C C . GLU A 1 37 ? -5.011 12.833 9.239 1.00 0.00 135 GLU A C 15
ATOM 13019 O O . GLU A 1 37 ? -6.040 13.446 9.032 1.00 0.00 135 GLU A O 15
ATOM 13031 N N . PRO A 1 38 ? -4.966 11.492 9.215 1.00 0.00 136 PRO A N 15
ATOM 13032 C CA . PRO A 1 38 ? -6.148 10.666 8.940 1.00 0.00 136 PRO A CA 15
ATOM 13033 C C . PRO A 1 38 ? -7.158 10.715 10.090 1.00 0.00 136 PRO A C 15
ATOM 13034 O O . PRO A 1 38 ? -7.191 9.846 10.940 1.00 0.00 136 PRO A O 15
ATOM 13045 N N . ASP A 1 39 ? -7.985 11.724 10.123 1.00 0.00 137 ASP A N 15
ATOM 13046 C CA . ASP A 1 39 ? -8.992 11.828 11.216 1.00 0.00 137 ASP A CA 15
ATOM 13047 C C . ASP A 1 39 ? -10.080 10.773 11.009 1.00 0.00 137 ASP A C 15
ATOM 13048 O O . ASP A 1 39 ? -10.992 10.954 10.227 1.00 0.00 137 ASP A O 15
ATOM 13057 N N . GLY A 1 40 ? -9.992 9.672 11.702 1.00 0.00 138 GLY A N 15
ATOM 13058 C CA . GLY A 1 40 ? -11.022 8.606 11.544 1.00 0.00 138 GLY A CA 15
ATOM 13059 C C . GLY A 1 40 ? -10.707 7.769 10.302 1.00 0.00 138 GLY A C 15
ATOM 13060 O O . GLY A 1 40 ? -10.005 8.202 9.410 1.00 0.00 138 GLY A O 15
ATOM 13064 N N . ASP A 1 41 ? -11.223 6.572 10.238 1.00 0.00 139 ASP A N 15
ATOM 13065 C CA . ASP A 1 41 ? -10.953 5.706 9.055 1.00 0.00 139 ASP A CA 15
ATOM 13066 C C . ASP A 1 41 ? -11.785 6.192 7.866 1.00 0.00 139 ASP A C 15
ATOM 13067 O O . ASP A 1 41 ? -11.366 6.108 6.728 1.00 0.00 139 ASP A O 15
ATOM 13076 N N . THR A 1 42 ? -12.960 6.699 8.120 1.00 0.00 140 THR A N 15
ATOM 13077 C CA . THR A 1 42 ? -13.816 7.189 7.003 1.00 0.00 140 THR A CA 15
ATOM 13078 C C . THR A 1 42 ? -13.563 8.682 6.782 1.00 0.00 140 THR A C 15
ATOM 13079 O O . THR A 1 42 ? -13.871 9.225 5.741 1.00 0.00 140 THR A O 15
ATOM 13090 N N . ARG A 1 43 ? -13.003 9.350 7.754 1.00 0.00 141 ARG A N 15
ATOM 13091 C CA . ARG A 1 43 ? -12.731 10.806 7.595 1.00 0.00 141 ARG A CA 15
ATOM 13092 C C . ARG A 1 43 ? -11.221 11.042 7.552 1.00 0.00 141 ARG A C 15
ATOM 13093 O O . ARG A 1 43 ? -10.442 10.217 7.983 1.00 0.00 141 ARG A O 15
ATOM 13114 N N . SER A 1 44 ? -10.801 12.164 7.033 1.00 0.00 142 SER A N 15
ATOM 13115 C CA . SER A 1 44 ? -9.341 12.450 6.962 1.00 0.00 142 SER A CA 15
ATOM 13116 C C . SER A 1 44 ? -9.115 13.963 6.904 1.00 0.00 142 SER A C 15
ATOM 13117 O O . SER A 1 44 ? -9.997 14.719 6.547 1.00 0.00 142 SER A O 15
ATOM 13125 N N . ILE A 1 45 ? -7.939 14.409 7.252 1.00 0.00 143 ILE A N 15
ATOM 13126 C CA . ILE A 1 45 ? -7.654 15.871 7.216 1.00 0.00 143 ILE A CA 15
ATOM 13127 C C . ILE A 1 45 ? -6.709 16.175 6.052 1.00 0.00 143 ILE A C 15
ATOM 13128 O O . ILE A 1 45 ? -5.710 15.509 5.862 1.00 0.00 143 ILE A O 15
ATOM 13144 N N . MET A 1 46 ? -7.013 17.175 5.271 1.00 0.00 144 MET A N 15
ATOM 13145 C CA . MET A 1 46 ? -6.128 17.514 4.122 1.00 0.00 144 MET A CA 15
ATOM 13146 C C . MET A 1 46 ? -5.914 19.029 4.067 1.00 0.00 144 MET A C 15
ATOM 13147 O O . MET A 1 46 ? -6.689 19.795 4.604 1.00 0.00 144 MET A O 15
ATOM 13161 N N . LEU A 1 47 ? -4.869 19.464 3.417 1.00 0.00 145 LEU A N 15
ATOM 13162 C CA . LEU A 1 47 ? -4.604 20.927 3.322 1.00 0.00 145 LEU A CA 15
ATOM 13163 C C . LEU A 1 47 ? -5.232 21.470 2.037 1.00 0.00 145 LEU A C 15
ATOM 13164 O O . LEU A 1 47 ? -4.805 21.153 0.945 1.00 0.00 145 LEU A O 15
ATOM 13180 N N . VAL A 1 48 ? -6.246 22.285 2.155 1.00 0.00 146 VAL A N 15
ATOM 13181 C CA . VAL A 1 48 ? -6.896 22.841 0.934 1.00 0.00 146 VAL A CA 15
ATOM 13182 C C . VAL A 1 48 ? -6.426 24.279 0.712 1.00 0.00 146 VAL A C 15
ATOM 13183 O O . VAL A 1 48 ? -6.467 25.102 1.603 1.00 0.00 146 VAL A O 15
ATOM 13196 N N . LYS A 1 49 ? -5.981 24.587 -0.476 1.00 0.00 147 LYS A N 15
ATOM 13197 C CA . LYS A 1 49 ? -5.510 25.972 -0.757 1.00 0.00 147 LYS A CA 15
ATOM 13198 C C . LYS A 1 49 ? -6.510 26.672 -1.679 1.00 0.00 147 LYS A C 15
ATOM 13199 O O . LYS A 1 49 ? -6.972 26.109 -2.652 1.00 0.00 147 LYS A O 15
ATOM 13218 N N . MET A 1 50 ? -6.851 27.895 -1.380 1.00 0.00 148 MET A N 15
ATOM 13219 C CA . MET A 1 50 ? -7.823 28.628 -2.241 1.00 0.00 148 MET A CA 15
ATOM 13220 C C . MET A 1 50 ? -7.182 29.925 -2.742 1.00 0.00 148 MET A C 15
ATOM 13221 O O . MET A 1 50 ? -6.135 30.331 -2.278 1.00 0.00 148 MET A O 15
ATOM 13235 N N . ILE A 1 51 ? -7.805 30.578 -3.684 1.00 0.00 149 ILE A N 15
ATOM 13236 C CA . ILE A 1 51 ? -7.233 31.847 -4.213 1.00 0.00 149 ILE A CA 15
ATOM 13237 C C . ILE A 1 51 ? -7.252 32.911 -3.113 1.00 0.00 149 ILE A C 15
ATOM 13238 O O . ILE A 1 51 ? -6.296 33.638 -2.923 1.00 0.00 149 ILE A O 15
ATOM 13254 N N . SER A 1 52 ? -8.332 33.007 -2.388 1.00 0.00 150 SER A N 15
ATOM 13255 C CA . SER A 1 52 ? -8.410 34.024 -1.302 1.00 0.00 150 SER A CA 15
ATOM 13256 C C . SER A 1 52 ? -7.439 33.650 -0.180 1.00 0.00 150 SER A C 15
ATOM 13257 O O . SER A 1 52 ? -6.543 34.401 0.152 1.00 0.00 150 SER A O 15
ATOM 13265 N N . GLN A 1 53 ? -7.607 32.497 0.405 1.00 0.00 151 GLN A N 15
ATOM 13266 C CA . GLN A 1 53 ? -6.690 32.082 1.504 1.00 0.00 151 GLN A CA 15
ATOM 13267 C C . GLN A 1 53 ? -6.555 30.559 1.515 1.00 0.00 151 GLN A C 15
ATOM 13268 O O . GLN A 1 53 ? -7.358 29.848 0.945 1.00 0.00 151 GLN A O 15
ATOM 13282 N N . GLN A 1 54 ? -5.545 30.051 2.169 1.00 0.00 152 GLN A N 15
ATOM 13283 C CA . GLN A 1 54 ? -5.358 28.575 2.226 1.00 0.00 152 GLN A CA 15
ATOM 13284 C C . GLN A 1 54 ? -5.779 28.069 3.607 1.00 0.00 152 GLN A C 15
ATOM 13285 O O . GLN A 1 54 ? -5.509 28.693 4.614 1.00 0.00 152 GLN A O 15
ATOM 13299 N N . VAL A 1 55 ? -6.439 26.945 3.666 1.00 0.00 153 VAL A N 15
ATOM 13300 C CA . VAL A 1 55 ? -6.874 26.411 4.988 1.00 0.00 153 VAL A CA 15
ATOM 13301 C C . VAL A 1 55 ? -7.098 24.902 4.889 1.00 0.00 153 VAL A C 15
ATOM 13302 O O . VAL A 1 55 ? -7.634 24.404 3.917 1.00 0.00 153 VAL A O 15
ATOM 13315 N N . PRO A 1 56 ? -6.679 24.160 5.925 1.00 0.00 154 PRO A N 15
ATOM 13316 C CA . PRO A 1 56 ? -6.833 22.703 5.969 1.00 0.00 154 PRO A CA 15
ATOM 13317 C C . PRO A 1 56 ? -8.291 22.301 6.211 1.00 0.00 154 PRO A C 15
ATOM 13318 O O . PRO A 1 56 ? -9.031 22.991 6.883 1.00 0.00 154 PRO A O 15
ATOM 13329 N N . MET A 1 57 ? -8.711 21.191 5.668 1.00 0.00 155 MET A N 15
ATOM 13330 C CA . MET A 1 57 ? -10.120 20.753 5.871 1.00 0.00 155 MET A CA 15
ATOM 13331 C C . MET A 1 57 ? -10.165 19.233 6.036 1.00 0.00 155 MET A C 15
ATOM 13332 O O . MET A 1 57 ? -9.239 18.533 5.677 1.00 0.00 155 MET A O 15
ATOM 13346 N N . SER A 1 58 ? -11.233 18.717 6.578 1.00 0.00 156 SER A N 15
ATOM 13347 C CA . SER A 1 58 ? -11.335 17.243 6.769 1.00 0.00 156 SER A CA 15
ATOM 13348 C C . SER A 1 58 ? -12.265 16.651 5.710 1.00 0.00 156 SER A C 15
ATOM 13349 O O . SER A 1 58 ? -13.381 17.095 5.531 1.00 0.00 156 SER A O 15
ATOM 13357 N N . ILE A 1 59 ? -11.814 15.647 5.009 1.00 0.00 157 ILE A N 15
ATOM 13358 C CA . ILE A 1 59 ? -12.671 15.024 3.965 1.00 0.00 157 ILE A CA 15
ATOM 13359 C C . ILE A 1 59 ? -12.588 13.499 4.084 1.00 0.00 157 ILE A C 15
ATOM 13360 O O . ILE A 1 59 ? -11.680 12.965 4.691 1.00 0.00 157 ILE A O 15
ATOM 13376 N N . GLU A 1 60 ? -13.531 12.796 3.522 1.00 0.00 158 GLU A N 15
ATOM 13377 C CA . GLU A 1 60 ? -13.509 11.309 3.615 1.00 0.00 158 GLU A CA 15
ATOM 13378 C C . GLU A 1 60 ? -12.899 10.712 2.343 1.00 0.00 158 GLU A C 15
ATOM 13379 O O . GLU A 1 60 ? -13.035 11.252 1.264 1.00 0.00 158 GLU A O 15
ATOM 13391 N N . ASN A 1 61 ? -12.231 9.597 2.465 1.00 0.00 159 ASN A N 15
ATOM 13392 C CA . ASN A 1 61 ? -11.614 8.958 1.266 1.00 0.00 159 ASN A CA 15
ATOM 13393 C C . ASN A 1 61 ? -12.637 8.926 0.130 1.00 0.00 159 ASN A C 15
ATOM 13394 O O . ASN A 1 61 ? -12.346 9.287 -0.992 1.00 0.00 159 ASN A O 15
ATOM 13405 N N . THR A 1 62 ? -13.835 8.492 0.411 1.00 0.00 160 THR A N 15
ATOM 13406 C CA . THR A 1 62 ? -14.876 8.435 -0.654 1.00 0.00 160 THR A CA 15
ATOM 13407 C C . THR A 1 62 ? -15.050 9.821 -1.278 1.00 0.00 160 THR A C 15
ATOM 13408 O O . THR A 1 62 ? -15.622 9.966 -2.341 1.00 0.00 160 THR A O 15
ATOM 13419 N N . ASP A 1 63 ? -14.566 10.843 -0.627 1.00 0.00 161 ASP A N 15
ATOM 13420 C CA . ASP A 1 63 ? -14.709 12.217 -1.186 1.00 0.00 161 ASP A CA 15
ATOM 13421 C C . ASP A 1 63 ? -13.514 12.536 -2.089 1.00 0.00 161 ASP A C 15
ATOM 13422 O O . ASP A 1 63 ? -13.615 13.326 -3.006 1.00 0.00 161 ASP A O 15
ATOM 13431 N N . TRP A 1 64 ? -12.382 11.934 -1.840 1.00 0.00 162 TRP A N 15
ATOM 13432 C CA . TRP A 1 64 ? -11.191 12.216 -2.692 1.00 0.00 162 TRP A CA 15
ATOM 13433 C C . TRP A 1 64 ? -10.466 10.911 -3.030 1.00 0.00 162 TRP A C 15
ATOM 13434 O O . TRP A 1 64 ? -10.559 9.933 -2.317 1.00 0.00 162 TRP A O 15
ATOM 13455 N N . GLU A 1 65 ? -9.742 10.891 -4.115 1.00 0.00 163 GLU A N 15
ATOM 13456 C CA . GLU A 1 65 ? -9.009 9.652 -4.501 1.00 0.00 163 GLU A CA 15
ATOM 13457 C C . GLU A 1 65 ? -7.517 9.964 -4.634 1.00 0.00 163 GLU A C 15
ATOM 13458 O O . GLU A 1 65 ? -7.131 11.075 -4.935 1.00 0.00 163 GLU A O 15
ATOM 13470 N N . VAL A 1 66 ? -6.676 8.992 -4.412 1.00 0.00 164 VAL A N 15
ATOM 13471 C CA . VAL A 1 66 ? -5.210 9.234 -4.525 1.00 0.00 164 VAL A CA 15
ATOM 13472 C C . VAL A 1 66 ? -4.632 8.349 -5.630 1.00 0.00 164 VAL A C 15
ATOM 13473 O O . VAL A 1 66 ? -5.203 7.340 -5.993 1.00 0.00 164 VAL A O 15
ATOM 13486 N N . THR A 1 67 ? -3.502 8.718 -6.169 1.00 0.00 165 THR A N 15
ATOM 13487 C CA . THR A 1 67 ? -2.888 7.898 -7.250 1.00 0.00 165 THR A CA 15
ATOM 13488 C C . THR A 1 67 ? -1.417 8.286 -7.416 1.00 0.00 165 THR A C 15
ATOM 13489 O O . THR A 1 67 ? -0.997 9.227 -6.764 1.00 0.00 165 THR A O 15
ATOM 13501 N N . THR A 1 11 ? 3.630 0.852 2.189 1.00 0.00 109 THR A N 16
ATOM 13502 C CA . THR A 1 11 ? 2.596 0.666 1.132 1.00 0.00 109 THR A CA 16
ATOM 13503 C C . THR A 1 11 ? 1.217 0.548 1.783 1.00 0.00 109 THR A C 16
ATOM 13504 O O . THR A 1 11 ? 0.715 -0.537 2.003 1.00 0.00 109 THR A O 16
ATOM 13515 N N . LYS A 1 12 ? 0.600 1.656 2.092 1.00 0.00 110 LYS A N 16
ATOM 13516 C CA . LYS A 1 12 ? -0.746 1.606 2.727 1.00 0.00 110 LYS A CA 16
ATOM 13517 C C . LYS A 1 12 ? -1.785 2.192 1.769 1.00 0.00 110 LYS A C 16
ATOM 13518 O O . LYS A 1 12 ? -1.519 3.135 1.051 1.00 0.00 110 LYS A O 16
ATOM 13537 N N . GLN A 1 13 ? -2.967 1.639 1.752 1.00 0.00 111 GLN A N 16
ATOM 13538 C CA . GLN A 1 13 ? -4.022 2.165 0.840 1.00 0.00 111 GLN A CA 16
ATOM 13539 C C . GLN A 1 13 ? -4.242 3.653 1.116 1.00 0.00 111 GLN A C 16
ATOM 13540 O O . GLN A 1 13 ? -4.454 4.438 0.213 1.00 0.00 111 GLN A O 16
ATOM 13554 N N . LEU A 1 14 ? -4.195 4.048 2.359 1.00 0.00 112 LEU A N 16
ATOM 13555 C CA . LEU A 1 14 ? -4.403 5.487 2.692 1.00 0.00 112 LEU A CA 16
ATOM 13556 C C . LEU A 1 14 ? -3.177 6.294 2.259 1.00 0.00 112 LEU A C 16
ATOM 13557 O O . LEU A 1 14 ? -2.071 5.794 2.232 1.00 0.00 112 LEU A O 16
ATOM 13573 N N . PRO A 1 15 ? -3.387 7.573 1.914 1.00 0.00 113 PRO A N 16
ATOM 13574 C CA . PRO A 1 15 ? -2.305 8.464 1.479 1.00 0.00 113 PRO A CA 16
ATOM 13575 C C . PRO A 1 15 ? -1.374 8.833 2.637 1.00 0.00 113 PRO A C 16
ATOM 13576 O O . PRO A 1 15 ? -1.747 8.769 3.792 1.00 0.00 113 PRO A O 16
ATOM 13587 N N . GLU A 1 16 ? -0.164 9.221 2.338 1.00 0.00 114 GLU A N 16
ATOM 13588 C CA . GLU A 1 16 ? 0.788 9.594 3.422 1.00 0.00 114 GLU A CA 16
ATOM 13589 C C . GLU A 1 16 ? 0.832 11.117 3.559 1.00 0.00 114 GLU A C 16
ATOM 13590 O O . GLU A 1 16 ? 0.645 11.842 2.603 1.00 0.00 114 GLU A O 16
ATOM 13602 N N . LYS A 1 17 ? 1.077 11.610 4.743 1.00 0.00 115 LYS A N 16
ATOM 13603 C CA . LYS A 1 17 ? 1.132 13.086 4.938 1.00 0.00 115 LYS A CA 16
ATOM 13604 C C . LYS A 1 17 ? 2.004 13.712 3.847 1.00 0.00 115 LYS A C 16
ATOM 13605 O O . LYS A 1 17 ? 3.009 13.158 3.450 1.00 0.00 115 LYS A O 16
ATOM 13624 N N . GLY A 1 18 ? 1.626 14.862 3.359 1.00 0.00 116 GLY A N 16
ATOM 13625 C CA . GLY A 1 18 ? 2.432 15.519 2.293 1.00 0.00 116 GLY A CA 16
ATOM 13626 C C . GLY A 1 18 ? 2.089 14.899 0.936 1.00 0.00 116 GLY A C 16
ATOM 13627 O O . GLY A 1 18 ? 2.688 15.218 -0.072 1.00 0.00 116 GLY A O 16
ATOM 13631 N N . GLN A 1 19 ? 1.128 14.017 0.902 1.00 0.00 117 GLN A N 16
ATOM 13632 C CA . GLN A 1 19 ? 0.748 13.378 -0.390 1.00 0.00 117 GLN A CA 16
ATOM 13633 C C . GLN A 1 19 ? -0.351 14.204 -1.063 1.00 0.00 117 GLN A C 16
ATOM 13634 O O . GLN A 1 19 ? -1.221 14.745 -0.411 1.00 0.00 117 GLN A O 16
ATOM 13648 N N . THR A 1 20 ? -0.319 14.304 -2.364 1.00 0.00 118 THR A N 16
ATOM 13649 C CA . THR A 1 20 ? -1.362 15.094 -3.076 1.00 0.00 118 THR A CA 16
ATOM 13650 C C . THR A 1 20 ? -2.587 14.211 -3.328 1.00 0.00 118 THR A C 16
ATOM 13651 O O . THR A 1 20 ? -2.467 13.052 -3.673 1.00 0.00 118 THR A O 16
ATOM 13662 N N . VAL A 1 21 ? -3.763 14.750 -3.160 1.00 0.00 119 VAL A N 16
ATOM 13663 C CA . VAL A 1 21 ? -4.993 13.940 -3.392 1.00 0.00 119 VAL A CA 16
ATOM 13664 C C . VAL A 1 21 ? -5.974 14.738 -4.251 1.00 0.00 119 VAL A C 16
ATOM 13665 O O . VAL A 1 21 ? -6.037 15.949 -4.176 1.00 0.00 119 VAL A O 16
ATOM 13678 N N . ARG A 1 22 ? -6.742 14.071 -5.067 1.00 0.00 120 ARG A N 16
ATOM 13679 C CA . ARG A 1 22 ? -7.718 14.793 -5.931 1.00 0.00 120 ARG A CA 16
ATOM 13680 C C . ARG A 1 22 ? -9.137 14.330 -5.597 1.00 0.00 120 ARG A C 16
ATOM 13681 O O . ARG A 1 22 ? -9.448 13.158 -5.656 1.00 0.00 120 ARG A O 16
ATOM 13702 N N . VAL A 1 23 ? -10.002 15.242 -5.246 1.00 0.00 121 VAL A N 16
ATOM 13703 C CA . VAL A 1 23 ? -11.400 14.853 -4.911 1.00 0.00 121 VAL A CA 16
ATOM 13704 C C . VAL A 1 23 ? -12.185 14.613 -6.201 1.00 0.00 121 VAL A C 16
ATOM 13705 O O . VAL A 1 23 ? -12.111 15.385 -7.137 1.00 0.00 121 VAL A O 16
ATOM 13718 N N . ALA A 1 24 ? -12.936 13.547 -6.261 1.00 0.00 122 ALA A N 16
ATOM 13719 C CA . ALA A 1 24 ? -13.723 13.259 -7.493 1.00 0.00 122 ALA A CA 16
ATOM 13720 C C . ALA A 1 24 ? -15.217 13.325 -7.170 1.00 0.00 122 ALA A C 16
ATOM 13721 O O . ALA A 1 24 ? -16.013 13.789 -7.962 1.00 0.00 122 ALA A O 16
ATOM 13728 N N . ARG A 1 25 ? -15.604 12.865 -6.012 1.00 0.00 123 ARG A N 16
ATOM 13729 C CA . ARG A 1 25 ? -17.045 12.902 -5.638 1.00 0.00 123 ARG A CA 16
ATOM 13730 C C . ARG A 1 25 ? -17.210 13.670 -4.325 1.00 0.00 123 ARG A C 16
ATOM 13731 O O . ARG A 1 25 ? -16.250 13.969 -3.644 1.00 0.00 123 ARG A O 16
ATOM 13752 N N . GLY A 1 26 ? -18.422 13.990 -3.962 1.00 0.00 124 GLY A N 16
ATOM 13753 C CA . GLY A 1 26 ? -18.648 14.737 -2.692 1.00 0.00 124 GLY A CA 16
ATOM 13754 C C . GLY A 1 26 ? -18.774 16.231 -2.993 1.00 0.00 124 GLY A C 16
ATOM 13755 O O . GLY A 1 26 ? -18.849 16.642 -4.134 1.00 0.00 124 GLY A O 16
ATOM 13759 N N . GLN A 1 27 ? -18.801 17.049 -1.977 1.00 0.00 125 GLN A N 16
ATOM 13760 C CA . GLN A 1 27 ? -18.924 18.517 -2.203 1.00 0.00 125 GLN A CA 16
ATOM 13761 C C . GLN A 1 27 ? -17.568 19.086 -2.630 1.00 0.00 125 GLN A C 16
ATOM 13762 O O . GLN A 1 27 ? -17.490 19.976 -3.453 1.00 0.00 125 GLN A O 16
ATOM 13776 N N . PHE A 1 28 ? -16.499 18.581 -2.076 1.00 0.00 126 PHE A N 16
ATOM 13777 C CA . PHE A 1 28 ? -15.152 19.095 -2.453 1.00 0.00 126 PHE A CA 16
ATOM 13778 C C . PHE A 1 28 ? -14.644 18.342 -3.683 1.00 0.00 126 PHE A C 16
ATOM 13779 O O . PHE A 1 28 ? -13.473 18.379 -4.006 1.00 0.00 126 PHE A O 16
ATOM 13796 N N . ALA A 1 29 ? -15.514 17.656 -4.371 1.00 0.00 127 ALA A N 16
ATOM 13797 C CA . ALA A 1 29 ? -15.079 16.900 -5.579 1.00 0.00 127 ALA A CA 16
ATOM 13798 C C . ALA A 1 29 ? -14.555 17.874 -6.637 1.00 0.00 127 ALA A C 16
ATOM 13799 O O . ALA A 1 29 ? -15.139 18.911 -6.883 1.00 0.00 127 ALA A O 16
ATOM 13806 N N . GLY A 1 30 ? -13.458 17.548 -7.264 1.00 0.00 128 GLY A N 16
ATOM 13807 C CA . GLY A 1 30 ? -12.898 18.453 -8.308 1.00 0.00 128 GLY A CA 16
ATOM 13808 C C . GLY A 1 30 ? -12.017 19.517 -7.649 1.00 0.00 128 GLY A C 16
ATOM 13809 O O . GLY A 1 30 ? -11.852 20.604 -8.166 1.00 0.00 128 GLY A O 16
ATOM 13813 N N . ILE A 1 31 ? -11.451 19.216 -6.513 1.00 0.00 129 ILE A N 16
ATOM 13814 C CA . ILE A 1 31 ? -10.583 20.214 -5.826 1.00 0.00 129 ILE A CA 16
ATOM 13815 C C . ILE A 1 31 ? -9.281 19.543 -5.383 1.00 0.00 129 ILE A C 16
ATOM 13816 O O . ILE A 1 31 ? -9.256 18.374 -5.051 1.00 0.00 129 ILE A O 16
ATOM 13832 N N . GLU A 1 32 ? -8.200 20.273 -5.375 1.00 0.00 130 GLU A N 16
ATOM 13833 C CA . GLU A 1 32 ? -6.902 19.676 -4.952 1.00 0.00 130 GLU A CA 16
ATOM 13834 C C . GLU A 1 32 ? -6.718 19.872 -3.446 1.00 0.00 130 GLU A C 16
ATOM 13835 O O . GLU A 1 32 ? -7.028 20.914 -2.904 1.00 0.00 130 GLU A O 16
ATOM 13847 N N . ALA A 1 33 ? -6.215 18.878 -2.768 1.00 0.00 131 ALA A N 16
ATOM 13848 C CA . ALA A 1 33 ? -6.011 19.009 -1.297 1.00 0.00 131 ALA A CA 16
ATOM 13849 C C . ALA A 1 33 ? -4.768 18.218 -0.887 1.00 0.00 131 ALA A C 16
ATOM 13850 O O . ALA A 1 33 ? -4.394 17.254 -1.526 1.00 0.00 131 ALA A O 16
ATOM 13857 N N . ILE A 1 34 ? -4.123 18.616 0.175 1.00 0.00 132 ILE A N 16
ATOM 13858 C CA . ILE A 1 34 ? -2.906 17.884 0.625 1.00 0.00 132 ILE A CA 16
ATOM 13859 C C . ILE A 1 34 ? -3.255 17.003 1.825 1.00 0.00 132 ILE A C 16
ATOM 13860 O O . ILE A 1 34 ? -3.731 17.478 2.837 1.00 0.00 132 ILE A O 16
ATOM 13876 N N . TYR A 1 35 ? -3.021 15.724 1.722 1.00 0.00 133 TYR A N 16
ATOM 13877 C CA . TYR A 1 35 ? -3.341 14.818 2.859 1.00 0.00 133 TYR A CA 16
ATOM 13878 C C . TYR A 1 35 ? -2.415 15.131 4.035 1.00 0.00 133 TYR A C 16
ATOM 13879 O O . TYR A 1 35 ? -1.222 15.296 3.873 1.00 0.00 133 TYR A O 16
ATOM 13897 N N . LEU A 1 36 ? -2.955 15.215 5.221 1.00 0.00 134 LEU A N 16
ATOM 13898 C CA . LEU A 1 36 ? -2.107 15.518 6.407 1.00 0.00 134 LEU A CA 16
ATOM 13899 C C . LEU A 1 36 ? -2.277 14.413 7.451 1.00 0.00 134 LEU A C 16
ATOM 13900 O O . LEU A 1 36 ? -1.473 13.508 7.547 1.00 0.00 134 LEU A O 16
ATOM 13916 N N . GLU A 1 37 ? -3.319 14.479 8.232 1.00 0.00 135 GLU A N 16
ATOM 13917 C CA . GLU A 1 37 ? -3.541 13.434 9.269 1.00 0.00 135 GLU A CA 16
ATOM 13918 C C . GLU A 1 37 ? -4.876 12.734 9.007 1.00 0.00 135 GLU A C 16
ATOM 13919 O O . GLU A 1 37 ? -5.907 13.367 8.893 1.00 0.00 135 GLU A O 16
ATOM 13931 N N . PRO A 1 38 ? -4.851 11.396 8.911 1.00 0.00 136 PRO A N 16
ATOM 13932 C CA . PRO A 1 38 ? -6.057 10.597 8.662 1.00 0.00 136 PRO A CA 16
ATOM 13933 C C . PRO A 1 38 ? -7.004 10.607 9.866 1.00 0.00 136 PRO A C 16
ATOM 13934 O O . PRO A 1 38 ? -7.004 9.701 10.675 1.00 0.00 136 PRO A O 16
ATOM 13945 N N . ASP A 1 39 ? -7.807 11.627 9.992 1.00 0.00 137 ASP A N 16
ATOM 13946 C CA . ASP A 1 39 ? -8.750 11.697 11.143 1.00 0.00 137 ASP A CA 16
ATOM 13947 C C . ASP A 1 39 ? -9.879 10.684 10.942 1.00 0.00 137 ASP A C 16
ATOM 13948 O O . ASP A 1 39 ? -10.841 10.942 10.246 1.00 0.00 137 ASP A O 16
ATOM 13957 N N . GLY A 1 40 ? -9.771 9.533 11.549 1.00 0.00 138 GLY A N 16
ATOM 13958 C CA . GLY A 1 40 ? -10.839 8.505 11.395 1.00 0.00 138 GLY A CA 16
ATOM 13959 C C . GLY A 1 40 ? -10.625 7.734 10.091 1.00 0.00 138 GLY A C 16
ATOM 13960 O O . GLY A 1 40 ? -10.011 8.221 9.164 1.00 0.00 138 GLY A O 16
ATOM 13964 N N . ASP A 1 41 ? -11.131 6.533 10.014 1.00 0.00 139 ASP A N 16
ATOM 13965 C CA . ASP A 1 41 ? -10.958 5.731 8.770 1.00 0.00 139 ASP A CA 16
ATOM 13966 C C . ASP A 1 41 ? -11.876 6.283 7.677 1.00 0.00 139 ASP A C 16
ATOM 13967 O O . ASP A 1 41 ? -11.571 6.215 6.503 1.00 0.00 139 ASP A O 16
ATOM 13976 N N . THR A 1 42 ? -13.001 6.830 8.054 1.00 0.00 140 THR A N 16
ATOM 13977 C CA . THR A 1 42 ? -13.936 7.386 7.036 1.00 0.00 140 THR A CA 16
ATOM 13978 C C . THR A 1 42 ? -13.689 8.889 6.883 1.00 0.00 140 THR A C 16
ATOM 13979 O O . THR A 1 42 ? -14.255 9.535 6.023 1.00 0.00 140 THR A O 16
ATOM 13990 N N . ARG A 1 43 ? -12.851 9.453 7.709 1.00 0.00 141 ARG A N 16
ATOM 13991 C CA . ARG A 1 43 ? -12.572 10.913 7.607 1.00 0.00 141 ARG A CA 16
ATOM 13992 C C . ARG A 1 43 ? -11.061 11.139 7.556 1.00 0.00 141 ARG A C 16
ATOM 13993 O O . ARG A 1 43 ? -10.284 10.331 8.025 1.00 0.00 141 ARG A O 16
ATOM 14014 N N . SER A 1 44 ? -10.635 12.234 6.987 1.00 0.00 142 SER A N 16
ATOM 14015 C CA . SER A 1 44 ? -9.173 12.511 6.906 1.00 0.00 142 SER A CA 16
ATOM 14016 C C . SER A 1 44 ? -8.934 14.020 7.008 1.00 0.00 142 SER A C 16
ATOM 14017 O O . SER A 1 44 ? -9.827 14.816 6.800 1.00 0.00 142 SER A O 16
ATOM 14025 N N . ILE A 1 45 ? -7.732 14.417 7.325 1.00 0.00 143 ILE A N 16
ATOM 14026 C CA . ILE A 1 45 ? -7.436 15.873 7.439 1.00 0.00 143 ILE A CA 16
ATOM 14027 C C . ILE A 1 45 ? -6.513 16.297 6.293 1.00 0.00 143 ILE A C 16
ATOM 14028 O O . ILE A 1 45 ? -5.472 15.710 6.073 1.00 0.00 143 ILE A O 16
ATOM 14044 N N . MET A 1 46 ? -6.887 17.310 5.562 1.00 0.00 144 MET A N 16
ATOM 14045 C CA . MET A 1 46 ? -6.031 17.769 4.431 1.00 0.00 144 MET A CA 16
ATOM 14046 C C . MET A 1 46 ? -5.983 19.298 4.415 1.00 0.00 144 MET A C 16
ATOM 14047 O O . MET A 1 46 ? -6.839 19.962 4.964 1.00 0.00 144 MET A O 16
ATOM 14061 N N . LEU A 1 47 ? -4.990 19.861 3.783 1.00 0.00 145 LEU A N 16
ATOM 14062 C CA . LEU A 1 47 ? -4.891 21.346 3.726 1.00 0.00 145 LEU A CA 16
ATOM 14063 C C . LEU A 1 47 ? -5.382 21.832 2.362 1.00 0.00 145 LEU A C 16
ATOM 14064 O O . LEU A 1 47 ? -4.778 21.564 1.343 1.00 0.00 145 LEU A O 16
ATOM 14080 N N . VAL A 1 48 ? -6.474 22.545 2.332 1.00 0.00 146 VAL A N 16
ATOM 14081 C CA . VAL A 1 48 ? -7.000 23.042 1.031 1.00 0.00 146 VAL A CA 16
ATOM 14082 C C . VAL A 1 48 ? -6.530 24.479 0.804 1.00 0.00 146 VAL A C 16
ATOM 14083 O O . VAL A 1 48 ? -6.665 25.330 1.663 1.00 0.00 146 VAL A O 16
ATOM 14096 N N . LYS A 1 49 ? -5.982 24.759 -0.346 1.00 0.00 147 LYS A N 16
ATOM 14097 C CA . LYS A 1 49 ? -5.505 26.143 -0.627 1.00 0.00 147 LYS A CA 16
ATOM 14098 C C . LYS A 1 49 ? -6.598 26.917 -1.368 1.00 0.00 147 LYS A C 16
ATOM 14099 O O . LYS A 1 49 ? -7.200 26.421 -2.300 1.00 0.00 147 LYS A O 16
ATOM 14118 N N . MET A 1 50 ? -6.861 28.128 -0.960 1.00 0.00 148 MET A N 16
ATOM 14119 C CA . MET A 1 50 ? -7.916 28.929 -1.641 1.00 0.00 148 MET A CA 16
ATOM 14120 C C . MET A 1 50 ? -7.268 30.081 -2.411 1.00 0.00 148 MET A C 16
ATOM 14121 O O . MET A 1 50 ? -6.061 30.180 -2.502 1.00 0.00 148 MET A O 16
ATOM 14135 N N . ILE A 1 51 ? -8.064 30.954 -2.968 1.00 0.00 149 ILE A N 16
ATOM 14136 C CA . ILE A 1 51 ? -7.496 32.100 -3.731 1.00 0.00 149 ILE A CA 16
ATOM 14137 C C . ILE A 1 51 ? -7.021 33.176 -2.752 1.00 0.00 149 ILE A C 16
ATOM 14138 O O . ILE A 1 51 ? -6.051 33.866 -2.997 1.00 0.00 149 ILE A O 16
ATOM 14154 N N . SER A 1 52 ? -7.696 33.325 -1.646 1.00 0.00 150 SER A N 16
ATOM 14155 C CA . SER A 1 52 ? -7.282 34.355 -0.653 1.00 0.00 150 SER A CA 16
ATOM 14156 C C . SER A 1 52 ? -6.174 33.788 0.237 1.00 0.00 150 SER A C 16
ATOM 14157 O O . SER A 1 52 ? -5.082 34.317 0.299 1.00 0.00 150 SER A O 16
ATOM 14165 N N . GLN A 1 53 ? -6.446 32.714 0.927 1.00 0.00 151 GLN A N 16
ATOM 14166 C CA . GLN A 1 53 ? -5.410 32.112 1.811 1.00 0.00 151 GLN A CA 16
ATOM 14167 C C . GLN A 1 53 ? -5.616 30.598 1.882 1.00 0.00 151 GLN A C 16
ATOM 14168 O O . GLN A 1 53 ? -6.602 30.074 1.403 1.00 0.00 151 GLN A O 16
ATOM 14182 N N . GLN A 1 54 ? -4.695 29.891 2.478 1.00 0.00 152 GLN A N 16
ATOM 14183 C CA . GLN A 1 54 ? -4.842 28.412 2.581 1.00 0.00 152 GLN A CA 16
ATOM 14184 C C . GLN A 1 54 ? -5.745 28.076 3.769 1.00 0.00 152 GLN A C 16
ATOM 14185 O O . GLN A 1 54 ? -5.582 28.600 4.853 1.00 0.00 152 GLN A O 16
ATOM 14199 N N . VAL A 1 55 ? -6.700 27.207 3.575 1.00 0.00 153 VAL A N 16
ATOM 14200 C CA . VAL A 1 55 ? -7.614 26.846 4.695 1.00 0.00 153 VAL A CA 16
ATOM 14201 C C . VAL A 1 55 ? -7.632 25.326 4.879 1.00 0.00 153 VAL A C 16
ATOM 14202 O O . VAL A 1 55 ? -8.061 24.591 4.012 1.00 0.00 153 VAL A O 16
ATOM 14215 N N . PRO A 1 56 ? -7.156 24.852 6.040 1.00 0.00 154 PRO A N 16
ATOM 14216 C CA . PRO A 1 56 ? -7.119 23.418 6.354 1.00 0.00 154 PRO A CA 16
ATOM 14217 C C . PRO A 1 56 ? -8.523 22.859 6.604 1.00 0.00 154 PRO A C 16
ATOM 14218 O O . PRO A 1 56 ? -9.288 23.402 7.375 1.00 0.00 154 PRO A O 16
ATOM 14229 N N . MET A 1 57 ? -8.870 21.780 5.957 1.00 0.00 155 MET A N 16
ATOM 14230 C CA . MET A 1 57 ? -10.225 21.195 6.159 1.00 0.00 155 MET A CA 16
ATOM 14231 C C . MET A 1 57 ? -10.127 19.668 6.193 1.00 0.00 155 MET A C 16
ATOM 14232 O O . MET A 1 57 ? -9.137 19.091 5.787 1.00 0.00 155 MET A O 16
ATOM 14246 N N . SER A 1 58 ? -11.147 19.010 6.674 1.00 0.00 156 SER A N 16
ATOM 14247 C CA . SER A 1 58 ? -11.112 17.522 6.734 1.00 0.00 156 SER A CA 16
ATOM 14248 C C . SER A 1 58 ? -12.015 16.946 5.639 1.00 0.00 156 SER A C 16
ATOM 14249 O O . SER A 1 58 ? -13.067 17.476 5.346 1.00 0.00 156 SER A O 16
ATOM 14257 N N . ILE A 1 59 ? -11.608 15.863 5.031 1.00 0.00 157 ILE A N 16
ATOM 14258 C CA . ILE A 1 59 ? -12.442 15.255 3.953 1.00 0.00 157 ILE A CA 16
ATOM 14259 C C . ILE A 1 59 ? -12.455 13.735 4.114 1.00 0.00 157 ILE A C 16
ATOM 14260 O O . ILE A 1 59 ? -11.621 13.166 4.787 1.00 0.00 157 ILE A O 16
ATOM 14276 N N . GLU A 1 60 ? -13.401 13.073 3.503 1.00 0.00 158 GLU A N 16
ATOM 14277 C CA . GLU A 1 60 ? -13.472 11.587 3.626 1.00 0.00 158 GLU A CA 16
ATOM 14278 C C . GLU A 1 60 ? -13.042 10.933 2.311 1.00 0.00 158 GLU A C 16
ATOM 14279 O O . GLU A 1 60 ? -13.420 11.361 1.237 1.00 0.00 158 GLU A O 16
ATOM 14291 N N . ASN A 1 61 ? -12.256 9.892 2.386 1.00 0.00 159 ASN A N 16
ATOM 14292 C CA . ASN A 1 61 ? -11.804 9.200 1.146 1.00 0.00 159 ASN A CA 16
ATOM 14293 C C . ASN A 1 61 ? -13.020 8.798 0.312 1.00 0.00 159 ASN A C 16
ATOM 14294 O O . ASN A 1 61 ? -12.958 8.731 -0.899 1.00 0.00 159 ASN A O 16
ATOM 14305 N N . THR A 1 62 ? -14.127 8.536 0.950 1.00 0.00 160 THR A N 16
ATOM 14306 C CA . THR A 1 62 ? -15.347 8.145 0.190 1.00 0.00 160 THR A CA 16
ATOM 14307 C C . THR A 1 62 ? -15.671 9.229 -0.840 1.00 0.00 160 THR A C 16
ATOM 14308 O O . THR A 1 62 ? -16.415 9.007 -1.775 1.00 0.00 160 THR A O 16
ATOM 14319 N N . ASP A 1 63 ? -15.122 10.402 -0.676 1.00 0.00 161 ASP A N 16
ATOM 14320 C CA . ASP A 1 63 ? -15.402 11.498 -1.645 1.00 0.00 161 ASP A CA 16
ATOM 14321 C C . ASP A 1 63 ? -14.123 11.845 -2.413 1.00 0.00 161 ASP A C 16
ATOM 14322 O O . ASP A 1 63 ? -14.167 12.258 -3.554 1.00 0.00 161 ASP A O 16
ATOM 14331 N N . TRP A 1 64 ? -12.982 11.678 -1.798 1.00 0.00 162 TRP A N 16
ATOM 14332 C CA . TRP A 1 64 ? -11.708 11.999 -2.503 1.00 0.00 162 TRP A CA 16
ATOM 14333 C C . TRP A 1 64 ? -10.846 10.740 -2.607 1.00 0.00 162 TRP A C 16
ATOM 14334 O O . TRP A 1 64 ? -10.969 9.824 -1.818 1.00 0.00 162 TRP A O 16
ATOM 14355 N N . GLU A 1 65 ? -9.972 10.691 -3.574 1.00 0.00 163 GLU A N 16
ATOM 14356 C CA . GLU A 1 65 ? -9.097 9.497 -3.731 1.00 0.00 163 GLU A CA 16
ATOM 14357 C C . GLU A 1 65 ? -7.673 9.957 -4.045 1.00 0.00 163 GLU A C 16
ATOM 14358 O O . GLU A 1 65 ? -7.465 10.974 -4.678 1.00 0.00 163 GLU A O 16
ATOM 14370 N N . VAL A 1 66 ? -6.690 9.219 -3.610 1.00 0.00 164 VAL A N 16
ATOM 14371 C CA . VAL A 1 66 ? -5.282 9.619 -3.884 1.00 0.00 164 VAL A CA 16
ATOM 14372 C C . VAL A 1 66 ? -4.679 8.685 -4.935 1.00 0.00 164 VAL A C 16
ATOM 14373 O O . VAL A 1 66 ? -5.051 7.533 -5.042 1.00 0.00 164 VAL A O 16
ATOM 14386 N N . THR A 1 67 ? -3.750 9.173 -5.711 1.00 0.00 165 THR A N 16
ATOM 14387 C CA . THR A 1 67 ? -3.122 8.315 -6.755 1.00 0.00 165 THR A CA 16
ATOM 14388 C C . THR A 1 67 ? -2.187 9.165 -7.617 1.00 0.00 165 THR A C 16
ATOM 14389 O O . THR A 1 67 ? -2.588 10.253 -7.995 1.00 0.00 165 THR A O 16
ATOM 14401 N N . THR A 1 11 ? -1.037 -2.990 -3.200 1.00 0.00 109 THR A N 17
ATOM 14402 C CA . THR A 1 11 ? -2.282 -2.657 -2.453 1.00 0.00 109 THR A CA 17
ATOM 14403 C C . THR A 1 11 ? -1.985 -1.552 -1.438 1.00 0.00 109 THR A C 17
ATOM 14404 O O . THR A 1 11 ? -1.825 -1.805 -0.260 1.00 0.00 109 THR A O 17
ATOM 14415 N N . LYS A 1 12 ? -1.913 -0.327 -1.884 1.00 0.00 110 LYS A N 17
ATOM 14416 C CA . LYS A 1 12 ? -1.629 0.793 -0.944 1.00 0.00 110 LYS A CA 17
ATOM 14417 C C . LYS A 1 12 ? -2.847 1.028 -0.049 1.00 0.00 110 LYS A C 17
ATOM 14418 O O . LYS A 1 12 ? -3.973 1.024 -0.503 1.00 0.00 110 LYS A O 17
ATOM 14437 N N . GLN A 1 13 ? -2.631 1.234 1.222 1.00 0.00 111 GLN A N 17
ATOM 14438 C CA . GLN A 1 13 ? -3.778 1.470 2.142 1.00 0.00 111 GLN A CA 17
ATOM 14439 C C . GLN A 1 13 ? -3.820 2.948 2.535 1.00 0.00 111 GLN A C 17
ATOM 14440 O O . GLN A 1 13 ? -2.897 3.469 3.131 1.00 0.00 111 GLN A O 17
ATOM 14454 N N . LEU A 1 14 ? -4.884 3.628 2.207 1.00 0.00 112 LEU A N 17
ATOM 14455 C CA . LEU A 1 14 ? -4.987 5.072 2.560 1.00 0.00 112 LEU A CA 17
ATOM 14456 C C . LEU A 1 14 ? -3.794 5.830 1.971 1.00 0.00 112 LEU A C 17
ATOM 14457 O O . LEU A 1 14 ? -2.790 5.246 1.613 1.00 0.00 112 LEU A O 17
ATOM 14473 N N . PRO A 1 15 ? -3.916 7.162 1.868 1.00 0.00 113 PRO A N 17
ATOM 14474 C CA . PRO A 1 15 ? -2.858 8.012 1.321 1.00 0.00 113 PRO A CA 17
ATOM 14475 C C . PRO A 1 15 ? -1.769 8.304 2.357 1.00 0.00 113 PRO A C 17
ATOM 14476 O O . PRO A 1 15 ? -1.953 8.104 3.541 1.00 0.00 113 PRO A O 17
ATOM 14487 N N . GLU A 1 16 ? -0.635 8.779 1.919 1.00 0.00 114 GLU A N 17
ATOM 14488 C CA . GLU A 1 16 ? 0.464 9.088 2.875 1.00 0.00 114 GLU A CA 17
ATOM 14489 C C . GLU A 1 16 ? 0.482 10.591 3.162 1.00 0.00 114 GLU A C 17
ATOM 14490 O O . GLU A 1 16 ? 0.092 11.394 2.338 1.00 0.00 114 GLU A O 17
ATOM 14502 N N . LYS A 1 17 ? 0.928 10.979 4.326 1.00 0.00 115 LYS A N 17
ATOM 14503 C CA . LYS A 1 17 ? 0.968 12.429 4.662 1.00 0.00 115 LYS A CA 17
ATOM 14504 C C . LYS A 1 17 ? 1.920 13.149 3.705 1.00 0.00 115 LYS A C 17
ATOM 14505 O O . LYS A 1 17 ? 2.927 12.608 3.292 1.00 0.00 115 LYS A O 17
ATOM 14524 N N . GLY A 1 18 ? 1.612 14.366 3.351 1.00 0.00 116 GLY A N 17
ATOM 14525 C CA . GLY A 1 18 ? 2.500 15.119 2.420 1.00 0.00 116 GLY A CA 17
ATOM 14526 C C . GLY A 1 18 ? 2.204 14.705 0.977 1.00 0.00 116 GLY A C 17
ATOM 14527 O O . GLY A 1 18 ? 2.827 15.177 0.047 1.00 0.00 116 GLY A O 17
ATOM 14531 N N . GLN A 1 19 ? 1.258 13.825 0.780 1.00 0.00 117 GLN A N 17
ATOM 14532 C CA . GLN A 1 19 ? 0.929 13.386 -0.605 1.00 0.00 117 GLN A CA 17
ATOM 14533 C C . GLN A 1 19 ? -0.195 14.263 -1.163 1.00 0.00 117 GLN A C 17
ATOM 14534 O O . GLN A 1 19 ? -1.020 14.773 -0.431 1.00 0.00 117 GLN A O 17
ATOM 14548 N N . THR A 1 20 ? -0.232 14.443 -2.455 1.00 0.00 118 THR A N 17
ATOM 14549 C CA . THR A 1 20 ? -1.301 15.287 -3.059 1.00 0.00 118 THR A CA 17
ATOM 14550 C C . THR A 1 20 ? -2.516 14.416 -3.385 1.00 0.00 118 THR A C 17
ATOM 14551 O O . THR A 1 20 ? -2.389 13.322 -3.900 1.00 0.00 118 THR A O 17
ATOM 14562 N N . VAL A 1 21 ? -3.696 14.893 -3.091 1.00 0.00 119 VAL A N 17
ATOM 14563 C CA . VAL A 1 21 ? -4.918 14.094 -3.385 1.00 0.00 119 VAL A CA 17
ATOM 14564 C C . VAL A 1 21 ? -5.888 14.936 -4.217 1.00 0.00 119 VAL A C 17
ATOM 14565 O O . VAL A 1 21 ? -5.994 16.134 -4.041 1.00 0.00 119 VAL A O 17
ATOM 14578 N N . ARG A 1 22 ? -6.597 14.318 -5.122 1.00 0.00 120 ARG A N 17
ATOM 14579 C CA . ARG A 1 22 ? -7.560 15.081 -5.965 1.00 0.00 120 ARG A CA 17
ATOM 14580 C C . ARG A 1 22 ? -8.989 14.659 -5.615 1.00 0.00 120 ARG A C 17
ATOM 14581 O O . ARG A 1 22 ? -9.359 13.511 -5.753 1.00 0.00 120 ARG A O 17
ATOM 14602 N N . VAL A 1 23 ? -9.795 15.580 -5.163 1.00 0.00 121 VAL A N 17
ATOM 14603 C CA . VAL A 1 23 ? -11.199 15.232 -4.805 1.00 0.00 121 VAL A CA 17
ATOM 14604 C C . VAL A 1 23 ? -12.031 15.086 -6.081 1.00 0.00 121 VAL A C 17
ATOM 14605 O O . VAL A 1 23 ? -12.040 15.955 -6.930 1.00 0.00 121 VAL A O 17
ATOM 14618 N N . ALA A 1 24 ? -12.730 13.994 -6.222 1.00 0.00 122 ALA A N 17
ATOM 14619 C CA . ALA A 1 24 ? -13.561 13.794 -7.443 1.00 0.00 122 ALA A CA 17
ATOM 14620 C C . ALA A 1 24 ? -15.026 13.614 -7.037 1.00 0.00 122 ALA A C 17
ATOM 14621 O O . ALA A 1 24 ? -15.930 13.923 -7.787 1.00 0.00 122 ALA A O 17
ATOM 14628 N N . ARG A 1 25 ? -15.267 13.119 -5.854 1.00 0.00 123 ARG A N 17
ATOM 14629 C CA . ARG A 1 25 ? -16.672 12.922 -5.401 1.00 0.00 123 ARG A CA 17
ATOM 14630 C C . ARG A 1 25 ? -16.910 13.717 -4.115 1.00 0.00 123 ARG A C 17
ATOM 14631 O O . ARG A 1 25 ? -15.991 14.005 -3.374 1.00 0.00 123 ARG A O 17
ATOM 14652 N N . GLY A 1 26 ? -18.135 14.074 -3.845 1.00 0.00 124 GLY A N 17
ATOM 14653 C CA . GLY A 1 26 ? -18.429 14.849 -2.607 1.00 0.00 124 GLY A CA 17
ATOM 14654 C C . GLY A 1 26 ? -18.594 16.329 -2.960 1.00 0.00 124 GLY A C 17
ATOM 14655 O O . GLY A 1 26 ? -18.397 16.734 -4.088 1.00 0.00 124 GLY A O 17
ATOM 14659 N N . GLN A 1 27 ? -18.955 17.140 -2.003 1.00 0.00 125 GLN A N 17
ATOM 14660 C CA . GLN A 1 27 ? -19.134 18.592 -2.283 1.00 0.00 125 GLN A CA 17
ATOM 14661 C C . GLN A 1 27 ? -17.779 19.218 -2.623 1.00 0.00 125 GLN A C 17
ATOM 14662 O O . GLN A 1 27 ? -17.696 20.167 -3.377 1.00 0.00 125 GLN A O 17
ATOM 14676 N N . PHE A 1 28 ? -16.717 18.697 -2.073 1.00 0.00 126 PHE A N 17
ATOM 14677 C CA . PHE A 1 28 ? -15.372 19.267 -2.364 1.00 0.00 126 PHE A CA 17
ATOM 14678 C C . PHE A 1 28 ? -14.816 18.646 -3.649 1.00 0.00 126 PHE A C 17
ATOM 14679 O O . PHE A 1 28 ? -13.683 18.878 -4.021 1.00 0.00 126 PHE A O 17
ATOM 14696 N N . ALA A 1 29 ? -15.605 17.860 -4.330 1.00 0.00 127 ALA A N 17
ATOM 14697 C CA . ALA A 1 29 ? -15.117 17.229 -5.589 1.00 0.00 127 ALA A CA 17
ATOM 14698 C C . ALA A 1 29 ? -14.582 18.310 -6.529 1.00 0.00 127 ALA A C 17
ATOM 14699 O O . ALA A 1 29 ? -15.193 19.344 -6.712 1.00 0.00 127 ALA A O 17
ATOM 14706 N N . GLY A 1 30 ? -13.445 18.080 -7.127 1.00 0.00 128 GLY A N 17
ATOM 14707 C CA . GLY A 1 30 ? -12.872 19.095 -8.056 1.00 0.00 128 GLY A CA 17
ATOM 14708 C C . GLY A 1 30 ? -11.955 20.041 -7.278 1.00 0.00 128 GLY A C 17
ATOM 14709 O O . GLY A 1 30 ? -11.706 21.157 -7.688 1.00 0.00 128 GLY A O 17
ATOM 14713 N N . ILE A 1 31 ? -11.448 19.603 -6.157 1.00 0.00 129 ILE A N 17
ATOM 14714 C CA . ILE A 1 31 ? -10.548 20.478 -5.354 1.00 0.00 129 ILE A CA 17
ATOM 14715 C C . ILE A 1 31 ? -9.287 19.698 -4.973 1.00 0.00 129 ILE A C 17
ATOM 14716 O O . ILE A 1 31 ? -9.324 18.501 -4.772 1.00 0.00 129 ILE A O 17
ATOM 14732 N N . GLU A 1 32 ? -8.172 20.368 -4.873 1.00 0.00 130 GLU A N 17
ATOM 14733 C CA . GLU A 1 32 ? -6.911 19.664 -4.505 1.00 0.00 130 GLU A CA 17
ATOM 14734 C C . GLU A 1 32 ? -6.679 19.790 -2.999 1.00 0.00 130 GLU A C 17
ATOM 14735 O O . GLU A 1 32 ? -7.151 20.713 -2.365 1.00 0.00 130 GLU A O 17
ATOM 14747 N N . ALA A 1 33 ? -5.955 18.872 -2.419 1.00 0.00 131 ALA A N 17
ATOM 14748 C CA . ALA A 1 33 ? -5.697 18.946 -0.953 1.00 0.00 131 ALA A CA 17
ATOM 14749 C C . ALA A 1 33 ? -4.512 18.047 -0.593 1.00 0.00 131 ALA A C 17
ATOM 14750 O O . ALA A 1 33 ? -4.242 17.065 -1.256 1.00 0.00 131 ALA A O 17
ATOM 14757 N N . ILE A 1 34 ? -3.805 18.374 0.454 1.00 0.00 132 ILE A N 17
ATOM 14758 C CA . ILE A 1 34 ? -2.641 17.536 0.860 1.00 0.00 132 ILE A CA 17
ATOM 14759 C C . ILE A 1 34 ? -3.024 16.696 2.080 1.00 0.00 132 ILE A C 17
ATOM 14760 O O . ILE A 1 34 ? -3.546 17.201 3.055 1.00 0.00 132 ILE A O 17
ATOM 14776 N N . TYR A 1 35 ? -2.771 15.417 2.034 1.00 0.00 133 TYR A N 17
ATOM 14777 C CA . TYR A 1 35 ? -3.124 14.544 3.189 1.00 0.00 133 TYR A CA 17
ATOM 14778 C C . TYR A 1 35 ? -2.211 14.861 4.375 1.00 0.00 133 TYR A C 17
ATOM 14779 O O . TYR A 1 35 ? -1.011 14.989 4.230 1.00 0.00 133 TYR A O 17
ATOM 14797 N N . LEU A 1 36 ? -2.769 14.986 5.548 1.00 0.00 134 LEU A N 17
ATOM 14798 C CA . LEU A 1 36 ? -1.933 15.291 6.743 1.00 0.00 134 LEU A CA 17
ATOM 14799 C C . LEU A 1 36 ? -2.244 14.285 7.853 1.00 0.00 134 LEU A C 17
ATOM 14800 O O . LEU A 1 36 ? -1.455 13.410 8.148 1.00 0.00 134 LEU A O 17
ATOM 14816 N N . GLU A 1 37 ? -3.387 14.402 8.471 1.00 0.00 135 GLU A N 17
ATOM 14817 C CA . GLU A 1 37 ? -3.745 13.451 9.560 1.00 0.00 135 GLU A CA 17
ATOM 14818 C C . GLU A 1 37 ? -5.132 12.862 9.289 1.00 0.00 135 GLU A C 17
ATOM 14819 O O . GLU A 1 37 ? -6.100 13.580 9.132 1.00 0.00 135 GLU A O 17
ATOM 14831 N N . PRO A 1 38 ? -5.226 11.525 9.236 1.00 0.00 136 PRO A N 17
ATOM 14832 C CA . PRO A 1 38 ? -6.494 10.828 8.986 1.00 0.00 136 PRO A CA 17
ATOM 14833 C C . PRO A 1 38 ? -7.446 10.937 10.181 1.00 0.00 136 PRO A C 17
ATOM 14834 O O . PRO A 1 38 ? -7.512 10.058 11.016 1.00 0.00 136 PRO A O 17
ATOM 14845 N N . ASP A 1 39 ? -8.182 12.012 10.269 1.00 0.00 137 ASP A N 17
ATOM 14846 C CA . ASP A 1 39 ? -9.126 12.175 11.410 1.00 0.00 137 ASP A CA 17
ATOM 14847 C C . ASP A 1 39 ? -10.292 11.196 11.259 1.00 0.00 137 ASP A C 17
ATOM 14848 O O . ASP A 1 39 ? -11.228 11.439 10.524 1.00 0.00 137 ASP A O 17
ATOM 14857 N N . GLY A 1 40 ? -10.243 10.091 11.952 1.00 0.00 138 GLY A N 17
ATOM 14858 C CA . GLY A 1 40 ? -11.351 9.099 11.850 1.00 0.00 138 GLY A CA 17
ATOM 14859 C C . GLY A 1 40 ? -10.954 7.987 10.878 1.00 0.00 138 GLY A C 17
ATOM 14860 O O . GLY A 1 40 ? -9.921 8.045 10.242 1.00 0.00 138 GLY A O 17
ATOM 14864 N N . ASP A 1 41 ? -11.766 6.972 10.759 1.00 0.00 139 ASP A N 17
ATOM 14865 C CA . ASP A 1 41 ? -11.435 5.857 9.828 1.00 0.00 139 ASP A CA 17
ATOM 14866 C C . ASP A 1 41 ? -11.842 6.242 8.404 1.00 0.00 139 ASP A C 17
ATOM 14867 O O . ASP A 1 41 ? -11.180 5.898 7.445 1.00 0.00 139 ASP A O 17
ATOM 14876 N N . THR A 1 42 ? -12.928 6.951 8.258 1.00 0.00 140 THR A N 17
ATOM 14877 C CA . THR A 1 42 ? -13.377 7.353 6.895 1.00 0.00 140 THR A CA 17
ATOM 14878 C C . THR A 1 42 ? -13.018 8.820 6.647 1.00 0.00 140 THR A C 17
ATOM 14879 O O . THR A 1 42 ? -12.746 9.222 5.533 1.00 0.00 140 THR A O 17
ATOM 14890 N N . ARG A 1 43 ? -13.017 9.625 7.674 1.00 0.00 141 ARG A N 17
ATOM 14891 C CA . ARG A 1 43 ? -12.677 11.064 7.493 1.00 0.00 141 ARG A CA 17
ATOM 14892 C C . ARG A 1 43 ? -11.158 11.236 7.493 1.00 0.00 141 ARG A C 17
ATOM 14893 O O . ARG A 1 43 ? -10.422 10.349 7.877 1.00 0.00 141 ARG A O 17
ATOM 14914 N N . SER A 1 44 ? -10.680 12.373 7.063 1.00 0.00 142 SER A N 17
ATOM 14915 C CA . SER A 1 44 ? -9.208 12.600 7.039 1.00 0.00 142 SER A CA 17
ATOM 14916 C C . SER A 1 44 ? -8.923 14.103 7.049 1.00 0.00 142 SER A C 17
ATOM 14917 O O . SER A 1 44 ? -9.728 14.897 6.606 1.00 0.00 142 SER A O 17
ATOM 14925 N N . ILE A 1 45 ? -7.784 14.498 7.549 1.00 0.00 143 ILE A N 17
ATOM 14926 C CA . ILE A 1 45 ? -7.448 15.951 7.585 1.00 0.00 143 ILE A CA 17
ATOM 14927 C C . ILE A 1 45 ? -6.448 16.268 6.469 1.00 0.00 143 ILE A C 17
ATOM 14928 O O . ILE A 1 45 ? -5.405 15.654 6.367 1.00 0.00 143 ILE A O 17
ATOM 14944 N N . MET A 1 46 ? -6.758 17.220 5.631 1.00 0.00 144 MET A N 17
ATOM 14945 C CA . MET A 1 46 ? -5.822 17.569 4.524 1.00 0.00 144 MET A CA 17
ATOM 14946 C C . MET A 1 46 ? -5.647 19.087 4.451 1.00 0.00 144 MET A C 17
ATOM 14947 O O . MET A 1 46 ? -6.283 19.833 5.168 1.00 0.00 144 MET A O 17
ATOM 14961 N N . LEU A 1 47 ? -4.791 19.547 3.579 1.00 0.00 145 LEU A N 17
ATOM 14962 C CA . LEU A 1 47 ? -4.574 21.015 3.443 1.00 0.00 145 LEU A CA 17
ATOM 14963 C C . LEU A 1 47 ? -5.153 21.481 2.106 1.00 0.00 145 LEU A C 17
ATOM 14964 O O . LEU A 1 47 ? -4.633 21.169 1.053 1.00 0.00 145 LEU A O 17
ATOM 14980 N N . VAL A 1 48 ? -6.229 22.216 2.136 1.00 0.00 146 VAL A N 17
ATOM 14981 C CA . VAL A 1 48 ? -6.840 22.688 0.861 1.00 0.00 146 VAL A CA 17
ATOM 14982 C C . VAL A 1 48 ? -6.478 24.155 0.622 1.00 0.00 146 VAL A C 17
ATOM 14983 O O . VAL A 1 48 ? -6.449 24.955 1.537 1.00 0.00 146 VAL A O 17
ATOM 14996 N N . LYS A 1 49 ? -6.210 24.514 -0.603 1.00 0.00 147 LYS A N 17
ATOM 14997 C CA . LYS A 1 49 ? -5.857 25.928 -0.908 1.00 0.00 147 LYS A CA 17
ATOM 14998 C C . LYS A 1 49 ? -7.083 26.639 -1.486 1.00 0.00 147 LYS A C 17
ATOM 14999 O O . LYS A 1 49 ? -7.834 26.072 -2.254 1.00 0.00 147 LYS A O 17
ATOM 15018 N N . MET A 1 50 ? -7.296 27.875 -1.122 1.00 0.00 148 MET A N 17
ATOM 15019 C CA . MET A 1 50 ? -8.480 28.611 -1.649 1.00 0.00 148 MET A CA 17
ATOM 15020 C C . MET A 1 50 ? -8.016 29.795 -2.500 1.00 0.00 148 MET A C 17
ATOM 15021 O O . MET A 1 50 ? -6.838 29.994 -2.717 1.00 0.00 148 MET A O 17
ATOM 15035 N N . ILE A 1 51 ? -8.938 30.584 -2.983 1.00 0.00 149 ILE A N 17
ATOM 15036 C CA . ILE A 1 51 ? -8.558 31.756 -3.818 1.00 0.00 149 ILE A CA 17
ATOM 15037 C C . ILE A 1 51 ? -8.013 32.867 -2.918 1.00 0.00 149 ILE A C 17
ATOM 15038 O O . ILE A 1 51 ? -7.116 33.598 -3.289 1.00 0.00 149 ILE A O 17
ATOM 15054 N N . SER A 1 52 ? -8.550 32.999 -1.736 1.00 0.00 150 SER A N 17
ATOM 15055 C CA . SER A 1 52 ? -8.063 34.061 -0.810 1.00 0.00 150 SER A CA 17
ATOM 15056 C C . SER A 1 52 ? -6.836 33.551 -0.053 1.00 0.00 150 SER A C 17
ATOM 15057 O O . SER A 1 52 ? -5.767 34.124 -0.126 1.00 0.00 150 SER A O 17
ATOM 15065 N N . GLN A 1 53 ? -6.980 32.477 0.674 1.00 0.00 151 GLN A N 17
ATOM 15066 C CA . GLN A 1 53 ? -5.822 31.931 1.435 1.00 0.00 151 GLN A CA 17
ATOM 15067 C C . GLN A 1 53 ? -5.956 30.411 1.546 1.00 0.00 151 GLN A C 17
ATOM 15068 O O . GLN A 1 53 ? -7.007 29.851 1.305 1.00 0.00 151 GLN A O 17
ATOM 15082 N N . GLN A 1 54 ? -4.899 29.738 1.913 1.00 0.00 152 GLN A N 17
ATOM 15083 C CA . GLN A 1 54 ? -4.970 28.256 2.044 1.00 0.00 152 GLN A CA 17
ATOM 15084 C C . GLN A 1 54 ? -5.533 27.896 3.420 1.00 0.00 152 GLN A C 17
ATOM 15085 O O . GLN A 1 54 ? -5.210 28.517 4.413 1.00 0.00 152 GLN A O 17
ATOM 15099 N N . VAL A 1 55 ? -6.376 26.902 3.488 1.00 0.00 153 VAL A N 17
ATOM 15100 C CA . VAL A 1 55 ? -6.958 26.513 4.803 1.00 0.00 153 VAL A CA 17
ATOM 15101 C C . VAL A 1 55 ? -7.073 24.990 4.888 1.00 0.00 153 VAL A C 17
ATOM 15102 O O . VAL A 1 55 ? -7.559 24.342 3.982 1.00 0.00 153 VAL A O 17
ATOM 15115 N N . PRO A 1 56 ? -6.617 24.411 6.008 1.00 0.00 154 PRO A N 17
ATOM 15116 C CA . PRO A 1 56 ? -6.669 22.962 6.229 1.00 0.00 154 PRO A CA 17
ATOM 15117 C C . PRO A 1 56 ? -8.100 22.482 6.486 1.00 0.00 154 PRO A C 17
ATOM 15118 O O . PRO A 1 56 ? -8.809 23.028 7.307 1.00 0.00 154 PRO A O 17
ATOM 15129 N N . MET A 1 57 ? -8.529 21.465 5.791 1.00 0.00 155 MET A N 17
ATOM 15130 C CA . MET A 1 57 ? -9.913 20.953 5.997 1.00 0.00 155 MET A CA 17
ATOM 15131 C C . MET A 1 57 ? -9.884 19.426 6.078 1.00 0.00 155 MET A C 17
ATOM 15132 O O . MET A 1 57 ? -8.884 18.799 5.788 1.00 0.00 155 MET A O 17
ATOM 15146 N N . SER A 1 58 ? -10.973 18.821 6.468 1.00 0.00 156 SER A N 17
ATOM 15147 C CA . SER A 1 58 ? -11.003 17.336 6.566 1.00 0.00 156 SER A CA 17
ATOM 15148 C C . SER A 1 58 ? -12.039 16.777 5.590 1.00 0.00 156 SER A C 17
ATOM 15149 O O . SER A 1 58 ? -13.152 17.259 5.506 1.00 0.00 156 SER A O 17
ATOM 15157 N N . ILE A 1 59 ? -11.684 15.760 4.852 1.00 0.00 157 ILE A N 17
ATOM 15158 C CA . ILE A 1 59 ? -12.648 15.169 3.882 1.00 0.00 157 ILE A CA 17
ATOM 15159 C C . ILE A 1 59 ? -12.583 13.641 3.965 1.00 0.00 157 ILE A C 17
ATOM 15160 O O . ILE A 1 59 ? -11.635 13.078 4.475 1.00 0.00 157 ILE A O 17
ATOM 15176 N N . GLU A 1 60 ? -13.587 12.967 3.472 1.00 0.00 158 GLU A N 17
ATOM 15177 C CA . GLU A 1 60 ? -13.586 11.476 3.527 1.00 0.00 158 GLU A CA 17
ATOM 15178 C C . GLU A 1 60 ? -13.024 10.909 2.219 1.00 0.00 158 GLU A C 17
ATOM 15179 O O . GLU A 1 60 ? -13.405 11.318 1.140 1.00 0.00 158 GLU A O 17
ATOM 15191 N N . ASN A 1 61 ? -12.121 9.969 2.308 1.00 0.00 159 ASN A N 17
ATOM 15192 C CA . ASN A 1 61 ? -11.534 9.372 1.074 1.00 0.00 159 ASN A CA 17
ATOM 15193 C C . ASN A 1 61 ? -12.654 9.003 0.100 1.00 0.00 159 ASN A C 17
ATOM 15194 O O . ASN A 1 61 ? -12.516 9.139 -1.098 1.00 0.00 159 ASN A O 17
ATOM 15205 N N . THR A 1 62 ? -13.764 8.540 0.603 1.00 0.00 160 THR A N 17
ATOM 15206 C CA . THR A 1 62 ? -14.885 8.170 -0.304 1.00 0.00 160 THR A CA 17
ATOM 15207 C C . THR A 1 62 ? -15.229 9.373 -1.185 1.00 0.00 160 THR A C 17
ATOM 15208 O O . THR A 1 62 ? -15.851 9.240 -2.221 1.00 0.00 160 THR A O 17
ATOM 15219 N N . ASP A 1 63 ? -14.823 10.546 -0.780 1.00 0.00 161 ASP A N 17
ATOM 15220 C CA . ASP A 1 63 ? -15.119 11.760 -1.590 1.00 0.00 161 ASP A CA 17
ATOM 15221 C C . ASP A 1 63 ? -13.925 12.075 -2.495 1.00 0.00 161 ASP A C 17
ATOM 15222 O O . ASP A 1 63 ? -14.087 12.443 -3.642 1.00 0.00 161 ASP A O 17
ATOM 15231 N N . TRP A 1 64 ? -12.726 11.941 -1.991 1.00 0.00 162 TRP A N 17
ATOM 15232 C CA . TRP A 1 64 ? -11.529 12.239 -2.829 1.00 0.00 162 TRP A CA 17
ATOM 15233 C C . TRP A 1 64 ? -10.682 10.976 -3.000 1.00 0.00 162 TRP A C 17
ATOM 15234 O O . TRP A 1 64 ? -10.691 10.092 -2.168 1.00 0.00 162 TRP A O 17
ATOM 15255 N N . GLU A 1 65 ? -9.946 10.887 -4.076 1.00 0.00 163 GLU A N 17
ATOM 15256 C CA . GLU A 1 65 ? -9.098 9.682 -4.302 1.00 0.00 163 GLU A CA 17
ATOM 15257 C C . GLU A 1 65 ? -7.673 10.116 -4.652 1.00 0.00 163 GLU A C 17
ATOM 15258 O O . GLU A 1 65 ? -7.413 11.275 -4.911 1.00 0.00 163 GLU A O 17
ATOM 15270 N N . VAL A 1 66 ? -6.748 9.195 -4.664 1.00 0.00 164 VAL A N 17
ATOM 15271 C CA . VAL A 1 66 ? -5.340 9.554 -4.999 1.00 0.00 164 VAL A CA 17
ATOM 15272 C C . VAL A 1 66 ? -4.900 8.782 -6.244 1.00 0.00 164 VAL A C 17
ATOM 15273 O O . VAL A 1 66 ? -5.360 7.688 -6.503 1.00 0.00 164 VAL A O 17
ATOM 15286 N N . THR A 1 67 ? -4.010 9.342 -7.017 1.00 0.00 165 THR A N 17
ATOM 15287 C CA . THR A 1 67 ? -3.541 8.641 -8.245 1.00 0.00 165 THR A CA 17
ATOM 15288 C C . THR A 1 67 ? -4.745 8.269 -9.112 1.00 0.00 165 THR A C 17
ATOM 15289 O O . THR A 1 67 ? -5.389 7.279 -8.804 1.00 0.00 165 THR A O 17
ATOM 15301 N N . THR A 1 11 ? 3.072 1.687 2.480 1.00 0.00 109 THR A N 18
ATOM 15302 C CA . THR A 1 11 ? 2.741 0.277 2.828 1.00 0.00 109 THR A CA 18
ATOM 15303 C C . THR A 1 11 ? 1.237 0.152 3.075 1.00 0.00 109 THR A C 18
ATOM 15304 O O . THR A 1 11 ? 0.636 -0.868 2.801 1.00 0.00 109 THR A O 18
ATOM 15315 N N . LYS A 1 12 ? 0.625 1.182 3.592 1.00 0.00 110 LYS A N 18
ATOM 15316 C CA . LYS A 1 12 ? -0.841 1.122 3.856 1.00 0.00 110 LYS A CA 18
ATOM 15317 C C . LYS A 1 12 ? -1.596 1.776 2.698 1.00 0.00 110 LYS A C 18
ATOM 15318 O O . LYS A 1 12 ? -1.132 2.727 2.101 1.00 0.00 110 LYS A O 18
ATOM 15337 N N . GLN A 1 13 ? -2.756 1.274 2.375 1.00 0.00 111 GLN A N 18
ATOM 15338 C CA . GLN A 1 13 ? -3.539 1.869 1.255 1.00 0.00 111 GLN A CA 18
ATOM 15339 C C . GLN A 1 13 ? -3.809 3.345 1.550 1.00 0.00 111 GLN A C 18
ATOM 15340 O O . GLN A 1 13 ? -3.814 4.175 0.662 1.00 0.00 111 GLN A O 18
ATOM 15354 N N . LEU A 1 14 ? -4.033 3.681 2.790 1.00 0.00 112 LEU A N 18
ATOM 15355 C CA . LEU A 1 14 ? -4.303 5.105 3.140 1.00 0.00 112 LEU A CA 18
ATOM 15356 C C . LEU A 1 14 ? -3.100 5.964 2.744 1.00 0.00 112 LEU A C 18
ATOM 15357 O O . LEU A 1 14 ? -1.967 5.533 2.820 1.00 0.00 112 LEU A O 18
ATOM 15373 N N . PRO A 1 15 ? -3.360 7.207 2.313 1.00 0.00 113 PRO A N 18
ATOM 15374 C CA . PRO A 1 15 ? -2.303 8.140 1.900 1.00 0.00 113 PRO A CA 18
ATOM 15375 C C . PRO A 1 15 ? -1.475 8.622 3.095 1.00 0.00 113 PRO A C 18
ATOM 15376 O O . PRO A 1 15 ? -1.951 8.678 4.211 1.00 0.00 113 PRO A O 18
ATOM 15387 N N . GLU A 1 16 ? -0.238 8.973 2.869 1.00 0.00 114 GLU A N 18
ATOM 15388 C CA . GLU A 1 16 ? 0.617 9.452 3.992 1.00 0.00 114 GLU A CA 18
ATOM 15389 C C . GLU A 1 16 ? 0.584 10.981 4.043 1.00 0.00 114 GLU A C 18
ATOM 15390 O O . GLU A 1 16 ? 0.221 11.636 3.086 1.00 0.00 114 GLU A O 18
ATOM 15402 N N . LYS A 1 17 ? 0.959 11.555 5.154 1.00 0.00 115 LYS A N 18
ATOM 15403 C CA . LYS A 1 17 ? 0.949 13.040 5.267 1.00 0.00 115 LYS A CA 18
ATOM 15404 C C . LYS A 1 17 ? 1.875 13.639 4.206 1.00 0.00 115 LYS A C 18
ATOM 15405 O O . LYS A 1 17 ? 2.944 13.124 3.940 1.00 0.00 115 LYS A O 18
ATOM 15424 N N . GLY A 1 18 ? 1.475 14.721 3.597 1.00 0.00 116 GLY A N 18
ATOM 15425 C CA . GLY A 1 18 ? 2.334 15.350 2.554 1.00 0.00 116 GLY A CA 18
ATOM 15426 C C . GLY A 1 18 ? 1.998 14.753 1.185 1.00 0.00 116 GLY A C 18
ATOM 15427 O O . GLY A 1 18 ? 2.550 15.145 0.176 1.00 0.00 116 GLY A O 18
ATOM 15431 N N . GLN A 1 19 ? 1.097 13.810 1.141 1.00 0.00 117 GLN A N 18
ATOM 15432 C CA . GLN A 1 19 ? 0.729 13.192 -0.165 1.00 0.00 117 GLN A CA 18
ATOM 15433 C C . GLN A 1 19 ? -0.311 14.066 -0.868 1.00 0.00 117 GLN A C 18
ATOM 15434 O O . GLN A 1 19 ? -1.213 14.594 -0.249 1.00 0.00 117 GLN A O 18
ATOM 15448 N N . THR A 1 20 ? -0.193 14.222 -2.158 1.00 0.00 118 THR A N 18
ATOM 15449 C CA . THR A 1 20 ? -1.175 15.061 -2.901 1.00 0.00 118 THR A CA 18
ATOM 15450 C C . THR A 1 20 ? -2.392 14.213 -3.273 1.00 0.00 118 THR A C 18
ATOM 15451 O O . THR A 1 20 ? -2.265 13.083 -3.703 1.00 0.00 118 THR A O 18
ATOM 15462 N N . VAL A 1 21 ? -3.571 14.747 -3.113 1.00 0.00 119 VAL A N 18
ATOM 15463 C CA . VAL A 1 21 ? -4.794 13.968 -3.459 1.00 0.00 119 VAL A CA 18
ATOM 15464 C C . VAL A 1 21 ? -5.774 14.866 -4.216 1.00 0.00 119 VAL A C 18
ATOM 15465 O O . VAL A 1 21 ? -5.835 16.060 -3.996 1.00 0.00 119 VAL A O 18
ATOM 15478 N N . ARG A 1 22 ? -6.542 14.302 -5.108 1.00 0.00 120 ARG A N 18
ATOM 15479 C CA . ARG A 1 22 ? -7.516 15.124 -5.879 1.00 0.00 120 ARG A CA 18
ATOM 15480 C C . ARG A 1 22 ? -8.940 14.739 -5.472 1.00 0.00 120 ARG A C 18
ATOM 15481 O O . ARG A 1 22 ? -9.336 13.595 -5.569 1.00 0.00 120 ARG A O 18
ATOM 15502 N N . VAL A 1 23 ? -9.713 15.687 -5.019 1.00 0.00 121 VAL A N 18
ATOM 15503 C CA . VAL A 1 23 ? -11.111 15.374 -4.608 1.00 0.00 121 VAL A CA 18
ATOM 15504 C C . VAL A 1 23 ? -11.963 15.120 -5.853 1.00 0.00 121 VAL A C 18
ATOM 15505 O O . VAL A 1 23 ? -11.999 15.921 -6.766 1.00 0.00 121 VAL A O 18
ATOM 15518 N N . ALA A 1 24 ? -12.649 14.011 -5.899 1.00 0.00 122 ALA A N 18
ATOM 15519 C CA . ALA A 1 24 ? -13.498 13.709 -7.086 1.00 0.00 122 ALA A CA 18
ATOM 15520 C C . ALA A 1 24 ? -14.951 13.521 -6.644 1.00 0.00 122 ALA A C 18
ATOM 15521 O O . ALA A 1 24 ? -15.874 13.759 -7.397 1.00 0.00 122 ALA A O 18
ATOM 15528 N N . ARG A 1 25 ? -15.161 13.096 -5.428 1.00 0.00 123 ARG A N 18
ATOM 15529 C CA . ARG A 1 25 ? -16.555 12.894 -4.941 1.00 0.00 123 ARG A CA 18
ATOM 15530 C C . ARG A 1 25 ? -16.782 13.729 -3.679 1.00 0.00 123 ARG A C 18
ATOM 15531 O O . ARG A 1 25 ? -15.852 14.083 -2.981 1.00 0.00 123 ARG A O 18
ATOM 15552 N N . GLY A 1 26 ? -18.012 14.045 -3.379 1.00 0.00 124 GLY A N 18
ATOM 15553 C CA . GLY A 1 26 ? -18.298 14.857 -2.162 1.00 0.00 124 GLY A CA 18
ATOM 15554 C C . GLY A 1 26 ? -18.585 16.304 -2.570 1.00 0.00 124 GLY A C 18
ATOM 15555 O O . GLY A 1 26 ? -18.646 16.628 -3.739 1.00 0.00 124 GLY A O 18
ATOM 15559 N N . GLN A 1 27 ? -18.761 17.176 -1.615 1.00 0.00 125 GLN A N 18
ATOM 15560 C CA . GLN A 1 27 ? -19.043 18.599 -1.951 1.00 0.00 125 GLN A CA 18
ATOM 15561 C C . GLN A 1 27 ? -17.754 19.278 -2.416 1.00 0.00 125 GLN A C 18
ATOM 15562 O O . GLN A 1 27 ? -17.775 20.191 -3.218 1.00 0.00 125 GLN A O 18
ATOM 15576 N N . PHE A 1 28 ? -16.630 18.841 -1.920 1.00 0.00 126 PHE A N 18
ATOM 15577 C CA . PHE A 1 28 ? -15.340 19.460 -2.334 1.00 0.00 126 PHE A CA 18
ATOM 15578 C C . PHE A 1 28 ? -14.775 18.704 -3.538 1.00 0.00 126 PHE A C 18
ATOM 15579 O O . PHE A 1 28 ? -13.604 18.800 -3.850 1.00 0.00 126 PHE A O 18
ATOM 15596 N N . ALA A 1 29 ? -15.597 17.954 -4.218 1.00 0.00 127 ALA A N 18
ATOM 15597 C CA . ALA A 1 29 ? -15.105 17.193 -5.401 1.00 0.00 127 ALA A CA 18
ATOM 15598 C C . ALA A 1 29 ? -14.655 18.174 -6.487 1.00 0.00 127 ALA A C 18
ATOM 15599 O O . ALA A 1 29 ? -15.336 19.133 -6.791 1.00 0.00 127 ALA A O 18
ATOM 15606 N N . GLY A 1 30 ? -13.513 17.941 -7.073 1.00 0.00 128 GLY A N 18
ATOM 15607 C CA . GLY A 1 30 ? -13.020 18.860 -8.137 1.00 0.00 128 GLY A CA 18
ATOM 15608 C C . GLY A 1 30 ? -12.100 19.912 -7.516 1.00 0.00 128 GLY A C 18
ATOM 15609 O O . GLY A 1 30 ? -11.904 20.979 -8.062 1.00 0.00 128 GLY A O 18
ATOM 15613 N N . ILE A 1 31 ? -11.534 19.621 -6.376 1.00 0.00 129 ILE A N 18
ATOM 15614 C CA . ILE A 1 31 ? -10.628 20.605 -5.722 1.00 0.00 129 ILE A CA 18
ATOM 15615 C C . ILE A 1 31 ? -9.326 19.912 -5.316 1.00 0.00 129 ILE A C 18
ATOM 15616 O O . ILE A 1 31 ? -9.305 18.735 -5.016 1.00 0.00 129 ILE A O 18
ATOM 15632 N N . GLU A 1 32 ? -8.240 20.634 -5.304 1.00 0.00 130 GLU A N 18
ATOM 15633 C CA . GLU A 1 32 ? -6.940 20.018 -4.917 1.00 0.00 130 GLU A CA 18
ATOM 15634 C C . GLU A 1 32 ? -6.789 20.065 -3.396 1.00 0.00 130 GLU A C 18
ATOM 15635 O O . GLU A 1 32 ? -7.166 21.027 -2.755 1.00 0.00 130 GLU A O 18
ATOM 15647 N N . ALA A 1 33 ? -6.243 19.035 -2.811 1.00 0.00 131 ALA A N 18
ATOM 15648 C CA . ALA A 1 33 ? -6.073 19.026 -1.330 1.00 0.00 131 ALA A CA 18
ATOM 15649 C C . ALA A 1 33 ? -4.860 18.170 -0.961 1.00 0.00 131 ALA A C 18
ATOM 15650 O O . ALA A 1 33 ? -4.526 17.221 -1.642 1.00 0.00 131 ALA A O 18
ATOM 15657 N N . ILE A 1 34 ? -4.203 18.494 0.118 1.00 0.00 132 ILE A N 18
ATOM 15658 C CA . ILE A 1 34 ? -3.017 17.696 0.538 1.00 0.00 132 ILE A CA 18
ATOM 15659 C C . ILE A 1 34 ? -3.378 16.881 1.780 1.00 0.00 132 ILE A C 18
ATOM 15660 O O . ILE A 1 34 ? -3.835 17.415 2.770 1.00 0.00 132 ILE A O 18
ATOM 15676 N N . TYR A 1 35 ? -3.184 15.591 1.738 1.00 0.00 133 TYR A N 18
ATOM 15677 C CA . TYR A 1 35 ? -3.527 14.751 2.920 1.00 0.00 133 TYR A CA 18
ATOM 15678 C C . TYR A 1 35 ? -2.765 15.257 4.145 1.00 0.00 133 TYR A C 18
ATOM 15679 O O . TYR A 1 35 ? -1.581 15.523 4.088 1.00 0.00 133 TYR A O 18
ATOM 15697 N N . LEU A 1 36 ? -3.439 15.398 5.254 1.00 0.00 134 LEU A N 18
ATOM 15698 C CA . LEU A 1 36 ? -2.759 15.890 6.484 1.00 0.00 134 LEU A CA 18
ATOM 15699 C C . LEU A 1 36 ? -2.715 14.771 7.527 1.00 0.00 134 LEU A C 18
ATOM 15700 O O . LEU A 1 36 ? -1.659 14.305 7.906 1.00 0.00 134 LEU A O 18
ATOM 15716 N N . GLU A 1 37 ? -3.854 14.336 7.992 1.00 0.00 135 GLU A N 18
ATOM 15717 C CA . GLU A 1 37 ? -3.875 13.248 9.010 1.00 0.00 135 GLU A CA 18
ATOM 15718 C C . GLU A 1 37 ? -5.162 12.435 8.865 1.00 0.00 135 GLU A C 18
ATOM 15719 O O . GLU A 1 37 ? -6.215 12.969 8.577 1.00 0.00 135 GLU A O 18
ATOM 15731 N N . PRO A 1 38 ? -5.069 11.112 9.069 1.00 0.00 136 PRO A N 18
ATOM 15732 C CA . PRO A 1 38 ? -6.223 10.210 8.964 1.00 0.00 136 PRO A CA 18
ATOM 15733 C C . PRO A 1 38 ? -7.216 10.421 10.110 1.00 0.00 136 PRO A C 18
ATOM 15734 O O . PRO A 1 38 ? -7.437 9.545 10.922 1.00 0.00 136 PRO A O 18
ATOM 15745 N N . ASP A 1 39 ? -7.816 11.578 10.179 1.00 0.00 137 ASP A N 18
ATOM 15746 C CA . ASP A 1 39 ? -8.793 11.846 11.272 1.00 0.00 137 ASP A CA 18
ATOM 15747 C C . ASP A 1 39 ? -10.000 10.918 11.115 1.00 0.00 137 ASP A C 18
ATOM 15748 O O . ASP A 1 39 ? -10.940 11.221 10.409 1.00 0.00 137 ASP A O 18
ATOM 15757 N N . GLY A 1 40 ? -9.979 9.788 11.769 1.00 0.00 138 GLY A N 18
ATOM 15758 C CA . GLY A 1 40 ? -11.125 8.842 11.657 1.00 0.00 138 GLY A CA 18
ATOM 15759 C C . GLY A 1 40 ? -10.815 7.788 10.591 1.00 0.00 138 GLY A C 18
ATOM 15760 O O . GLY A 1 40 ? -9.966 7.980 9.743 1.00 0.00 138 GLY A O 18
ATOM 15764 N N . ASP A 1 41 ? -11.496 6.676 10.629 1.00 0.00 139 ASP A N 18
ATOM 15765 C CA . ASP A 1 41 ? -11.240 5.610 9.619 1.00 0.00 139 ASP A CA 18
ATOM 15766 C C . ASP A 1 41 ? -11.745 6.071 8.250 1.00 0.00 139 ASP A C 18
ATOM 15767 O O . ASP A 1 41 ? -11.075 5.918 7.248 1.00 0.00 139 ASP A O 18
ATOM 15776 N N . THR A 1 42 ? -12.922 6.633 8.198 1.00 0.00 140 THR A N 18
ATOM 15777 C CA . THR A 1 42 ? -13.467 7.101 6.893 1.00 0.00 140 THR A CA 18
ATOM 15778 C C . THR A 1 42 ? -13.282 8.615 6.772 1.00 0.00 140 THR A C 18
ATOM 15779 O O . THR A 1 42 ? -13.630 9.214 5.773 1.00 0.00 140 THR A O 18
ATOM 15790 N N . ARG A 1 43 ? -12.737 9.242 7.779 1.00 0.00 141 ARG A N 18
ATOM 15791 C CA . ARG A 1 43 ? -12.533 10.717 7.717 1.00 0.00 141 ARG A CA 18
ATOM 15792 C C . ARG A 1 43 ? -11.034 11.024 7.680 1.00 0.00 141 ARG A C 18
ATOM 15793 O O . ARG A 1 43 ? -10.219 10.232 8.107 1.00 0.00 141 ARG A O 18
ATOM 15814 N N . SER A 1 44 ? -10.667 12.169 7.173 1.00 0.00 142 SER A N 18
ATOM 15815 C CA . SER A 1 44 ? -9.222 12.527 7.110 1.00 0.00 142 SER A CA 18
ATOM 15816 C C . SER A 1 44 ? -9.077 14.044 6.978 1.00 0.00 142 SER A C 18
ATOM 15817 O O . SER A 1 44 ? -9.999 14.735 6.591 1.00 0.00 142 SER A O 18
ATOM 15825 N N . ILE A 1 45 ? -7.926 14.570 7.300 1.00 0.00 143 ILE A N 18
ATOM 15826 C CA . ILE A 1 45 ? -7.724 16.042 7.193 1.00 0.00 143 ILE A CA 18
ATOM 15827 C C . ILE A 1 45 ? -6.866 16.351 5.965 1.00 0.00 143 ILE A C 18
ATOM 15828 O O . ILE A 1 45 ? -5.914 15.656 5.671 1.00 0.00 143 ILE A O 18
ATOM 15844 N N . MET A 1 46 ? -7.193 17.389 5.245 1.00 0.00 144 MET A N 18
ATOM 15845 C CA . MET A 1 46 ? -6.391 17.736 4.038 1.00 0.00 144 MET A CA 18
ATOM 15846 C C . MET A 1 46 ? -6.131 19.243 4.006 1.00 0.00 144 MET A C 18
ATOM 15847 O O . MET A 1 46 ? -6.818 20.017 4.643 1.00 0.00 144 MET A O 18
ATOM 15861 N N . LEU A 1 47 ? -5.145 19.664 3.262 1.00 0.00 145 LEU A N 18
ATOM 15862 C CA . LEU A 1 47 ? -4.839 21.120 3.178 1.00 0.00 145 LEU A CA 18
ATOM 15863 C C . LEU A 1 47 ? -5.331 21.656 1.832 1.00 0.00 145 LEU A C 18
ATOM 15864 O O . LEU A 1 47 ? -4.710 21.453 0.808 1.00 0.00 145 LEU A O 18
ATOM 15880 N N . VAL A 1 48 ? -6.446 22.335 1.822 1.00 0.00 146 VAL A N 18
ATOM 15881 C CA . VAL A 1 48 ? -6.976 22.873 0.537 1.00 0.00 146 VAL A CA 18
ATOM 15882 C C . VAL A 1 48 ? -6.549 24.332 0.371 1.00 0.00 146 VAL A C 18
ATOM 15883 O O . VAL A 1 48 ? -6.680 25.136 1.274 1.00 0.00 146 VAL A O 18
ATOM 15896 N N . LYS A 1 49 ? -6.042 24.681 -0.779 1.00 0.00 147 LYS A N 18
ATOM 15897 C CA . LYS A 1 49 ? -5.610 26.088 -1.008 1.00 0.00 147 LYS A CA 18
ATOM 15898 C C . LYS A 1 49 ? -6.761 26.874 -1.639 1.00 0.00 147 LYS A C 18
ATOM 15899 O O . LYS A 1 49 ? -7.455 26.386 -2.509 1.00 0.00 147 LYS A O 18
ATOM 15918 N N . MET A 1 50 ? -6.973 28.088 -1.207 1.00 0.00 148 MET A N 18
ATOM 15919 C CA . MET A 1 50 ? -8.083 28.898 -1.784 1.00 0.00 148 MET A CA 18
ATOM 15920 C C . MET A 1 50 ? -7.504 30.058 -2.595 1.00 0.00 148 MET A C 18
ATOM 15921 O O . MET A 1 50 ? -6.310 30.149 -2.803 1.00 0.00 148 MET A O 18
ATOM 15935 N N . ILE A 1 51 ? -8.341 30.948 -3.056 1.00 0.00 149 ILE A N 18
ATOM 15936 C CA . ILE A 1 51 ? -7.841 32.102 -3.853 1.00 0.00 149 ILE A CA 18
ATOM 15937 C C . ILE A 1 51 ? -7.249 33.152 -2.912 1.00 0.00 149 ILE A C 18
ATOM 15938 O O . ILE A 1 51 ? -6.342 33.877 -3.266 1.00 0.00 149 ILE A O 18
ATOM 15954 N N . SER A 1 52 ? -7.756 33.238 -1.712 1.00 0.00 150 SER A N 18
ATOM 15955 C CA . SER A 1 52 ? -7.221 34.240 -0.747 1.00 0.00 150 SER A CA 18
ATOM 15956 C C . SER A 1 52 ? -6.080 33.612 0.056 1.00 0.00 150 SER A C 18
ATOM 15957 O O . SER A 1 52 ? -4.963 34.088 0.043 1.00 0.00 150 SER A O 18
ATOM 15965 N N . GLN A 1 53 ? -6.354 32.544 0.753 1.00 0.00 151 GLN A N 18
ATOM 15966 C CA . GLN A 1 53 ? -5.287 31.882 1.555 1.00 0.00 151 GLN A CA 18
ATOM 15967 C C . GLN A 1 53 ? -5.558 30.379 1.617 1.00 0.00 151 GLN A C 18
ATOM 15968 O O . GLN A 1 53 ? -6.590 29.907 1.184 1.00 0.00 151 GLN A O 18
ATOM 15982 N N . GLN A 1 54 ? -4.639 29.622 2.152 1.00 0.00 152 GLN A N 18
ATOM 15983 C CA . GLN A 1 54 ? -4.846 28.150 2.242 1.00 0.00 152 GLN A CA 18
ATOM 15984 C C . GLN A 1 54 ? -5.759 27.838 3.430 1.00 0.00 152 GLN A C 18
ATOM 15985 O O . GLN A 1 54 ? -5.767 28.545 4.419 1.00 0.00 152 GLN A O 18
ATOM 15999 N N . VAL A 1 55 ? -6.531 26.790 3.342 1.00 0.00 153 VAL A N 18
ATOM 16000 C CA . VAL A 1 55 ? -7.443 26.442 4.469 1.00 0.00 153 VAL A CA 18
ATOM 16001 C C . VAL A 1 55 ? -7.552 24.920 4.595 1.00 0.00 153 VAL A C 18
ATOM 16002 O O . VAL A 1 55 ? -8.029 24.248 3.703 1.00 0.00 153 VAL A O 18
ATOM 16015 N N . PRO A 1 56 ? -7.102 24.372 5.734 1.00 0.00 154 PRO A N 18
ATOM 16016 C CA . PRO A 1 56 ? -7.152 22.929 5.988 1.00 0.00 154 PRO A CA 18
ATOM 16017 C C . PRO A 1 56 ? -8.580 22.461 6.288 1.00 0.00 154 PRO A C 18
ATOM 16018 O O . PRO A 1 56 ? -9.297 23.079 7.049 1.00 0.00 154 PRO A O 18
ATOM 16029 N N . MET A 1 57 ? -8.997 21.376 5.697 1.00 0.00 155 MET A N 18
ATOM 16030 C CA . MET A 1 57 ? -10.377 20.877 5.952 1.00 0.00 155 MET A CA 18
ATOM 16031 C C . MET A 1 57 ? -10.347 19.360 6.142 1.00 0.00 155 MET A C 18
ATOM 16032 O O . MET A 1 57 ? -9.353 18.711 5.883 1.00 0.00 155 MET A O 18
ATOM 16046 N N . SER A 1 58 ? -11.430 18.787 6.594 1.00 0.00 156 SER A N 18
ATOM 16047 C CA . SER A 1 58 ? -11.463 17.312 6.801 1.00 0.00 156 SER A CA 18
ATOM 16048 C C . SER A 1 58 ? -12.379 16.670 5.758 1.00 0.00 156 SER A C 18
ATOM 16049 O O . SER A 1 58 ? -13.502 17.090 5.561 1.00 0.00 156 SER A O 18
ATOM 16057 N N . ILE A 1 59 ? -11.908 15.655 5.088 1.00 0.00 157 ILE A N 18
ATOM 16058 C CA . ILE A 1 59 ? -12.752 14.984 4.059 1.00 0.00 157 ILE A CA 18
ATOM 16059 C C . ILE A 1 59 ? -12.590 13.467 4.182 1.00 0.00 157 ILE A C 18
ATOM 16060 O O . ILE A 1 59 ? -11.648 12.980 4.775 1.00 0.00 157 ILE A O 18
ATOM 16076 N N . GLU A 1 60 ? -13.507 12.714 3.635 1.00 0.00 158 GLU A N 18
ATOM 16077 C CA . GLU A 1 60 ? -13.406 11.228 3.734 1.00 0.00 158 GLU A CA 18
ATOM 16078 C C . GLU A 1 60 ? -12.769 10.660 2.463 1.00 0.00 158 GLU A C 18
ATOM 16079 O O . GLU A 1 60 ? -12.973 11.158 1.375 1.00 0.00 158 GLU A O 18
ATOM 16091 N N . ASN A 1 61 ? -11.999 9.615 2.597 1.00 0.00 159 ASN A N 18
ATOM 16092 C CA . ASN A 1 61 ? -11.350 9.008 1.398 1.00 0.00 159 ASN A CA 18
ATOM 16093 C C . ASN A 1 61 ? -12.382 8.891 0.275 1.00 0.00 159 ASN A C 18
ATOM 16094 O O . ASN A 1 61 ? -12.148 9.304 -0.842 1.00 0.00 159 ASN A O 18
ATOM 16105 N N . THR A 1 62 ? -13.524 8.330 0.563 1.00 0.00 160 THR A N 18
ATOM 16106 C CA . THR A 1 62 ? -14.570 8.186 -0.488 1.00 0.00 160 THR A CA 18
ATOM 16107 C C . THR A 1 62 ? -14.838 9.547 -1.134 1.00 0.00 160 THR A C 18
ATOM 16108 O O . THR A 1 62 ? -15.365 9.634 -2.224 1.00 0.00 160 THR A O 18
ATOM 16119 N N . ASP A 1 63 ? -14.480 10.613 -0.470 1.00 0.00 161 ASP A N 18
ATOM 16120 C CA . ASP A 1 63 ? -14.718 11.964 -1.049 1.00 0.00 161 ASP A CA 18
ATOM 16121 C C . ASP A 1 63 ? -13.578 12.324 -2.004 1.00 0.00 161 ASP A C 18
ATOM 16122 O O . ASP A 1 63 ? -13.790 12.937 -3.032 1.00 0.00 161 ASP A O 18
ATOM 16131 N N . TRP A 1 64 ? -12.370 11.951 -1.680 1.00 0.00 162 TRP A N 18
ATOM 16132 C CA . TRP A 1 64 ? -11.229 12.280 -2.582 1.00 0.00 162 TRP A CA 18
ATOM 16133 C C . TRP A 1 64 ? -10.503 10.998 -2.993 1.00 0.00 162 TRP A C 18
ATOM 16134 O O . TRP A 1 64 ? -10.460 10.031 -2.259 1.00 0.00 162 TRP A O 18
ATOM 16155 N N . GLU A 1 65 ? -9.933 10.984 -4.166 1.00 0.00 163 GLU A N 18
ATOM 16156 C CA . GLU A 1 65 ? -9.210 9.768 -4.633 1.00 0.00 163 GLU A CA 18
ATOM 16157 C C . GLU A 1 65 ? -7.725 10.091 -4.805 1.00 0.00 163 GLU A C 18
ATOM 16158 O O . GLU A 1 65 ? -7.351 11.213 -5.085 1.00 0.00 163 GLU A O 18
ATOM 16170 N N . VAL A 1 66 ? -6.873 9.115 -4.641 1.00 0.00 164 VAL A N 18
ATOM 16171 C CA . VAL A 1 66 ? -5.412 9.366 -4.796 1.00 0.00 164 VAL A CA 18
ATOM 16172 C C . VAL A 1 66 ? -4.854 8.464 -5.899 1.00 0.00 164 VAL A C 18
ATOM 16173 O O . VAL A 1 66 ? -5.393 7.414 -6.188 1.00 0.00 164 VAL A O 18
ATOM 16186 N N . THR A 1 67 ? -3.777 8.865 -6.518 1.00 0.00 165 THR A N 18
ATOM 16187 C CA . THR A 1 67 ? -3.186 8.030 -7.601 1.00 0.00 165 THR A CA 18
ATOM 16188 C C . THR A 1 67 ? -2.297 6.949 -6.983 1.00 0.00 165 THR A C 18
ATOM 16189 O O . THR A 1 67 ? -2.471 5.794 -7.336 1.00 0.00 165 THR A O 18
ATOM 16201 N N . THR A 1 11 ? 4.516 0.538 1.110 1.00 0.00 109 THR A N 19
ATOM 16202 C CA . THR A 1 11 ? 3.528 1.537 0.616 1.00 0.00 109 THR A CA 19
ATOM 16203 C C . THR A 1 11 ? 2.128 1.152 1.097 1.00 0.00 109 THR A C 19
ATOM 16204 O O . THR A 1 11 ? 1.623 0.092 0.785 1.00 0.00 109 THR A O 19
ATOM 16215 N N . LYS A 1 12 ? 1.496 2.004 1.857 1.00 0.00 110 LYS A N 19
ATOM 16216 C CA . LYS A 1 12 ? 0.130 1.687 2.359 1.00 0.00 110 LYS A CA 19
ATOM 16217 C C . LYS A 1 12 ? -0.913 2.292 1.417 1.00 0.00 110 LYS A C 19
ATOM 16218 O O . LYS A 1 12 ? -0.710 3.345 0.845 1.00 0.00 110 LYS A O 19
ATOM 16237 N N . GLN A 1 13 ? -2.029 1.636 1.251 1.00 0.00 111 GLN A N 19
ATOM 16238 C CA . GLN A 1 13 ? -3.082 2.176 0.346 1.00 0.00 111 GLN A CA 19
ATOM 16239 C C . GLN A 1 13 ? -3.502 3.567 0.828 1.00 0.00 111 GLN A C 19
ATOM 16240 O O . GLN A 1 13 ? -3.775 4.452 0.041 1.00 0.00 111 GLN A O 19
ATOM 16254 N N . LEU A 1 14 ? -3.557 3.766 2.117 1.00 0.00 112 LEU A N 19
ATOM 16255 C CA . LEU A 1 14 ? -3.959 5.099 2.649 1.00 0.00 112 LEU A CA 19
ATOM 16256 C C . LEU A 1 14 ? -2.886 6.132 2.298 1.00 0.00 112 LEU A C 19
ATOM 16257 O O . LEU A 1 14 ? -1.716 5.818 2.205 1.00 0.00 112 LEU A O 19
ATOM 16273 N N . PRO A 1 15 ? -3.301 7.392 2.098 1.00 0.00 113 PRO A N 19
ATOM 16274 C CA . PRO A 1 15 ? -2.383 8.485 1.754 1.00 0.00 113 PRO A CA 19
ATOM 16275 C C . PRO A 1 15 ? -1.485 8.869 2.934 1.00 0.00 113 PRO A C 19
ATOM 16276 O O . PRO A 1 15 ? -1.864 8.742 4.081 1.00 0.00 113 PRO A O 19
ATOM 16287 N N . GLU A 1 16 ? -0.299 9.340 2.660 1.00 0.00 114 GLU A N 19
ATOM 16288 C CA . GLU A 1 16 ? 0.620 9.732 3.766 1.00 0.00 114 GLU A CA 19
ATOM 16289 C C . GLU A 1 16 ? 0.693 11.257 3.851 1.00 0.00 114 GLU A C 19
ATOM 16290 O O . GLU A 1 16 ? 0.615 11.949 2.854 1.00 0.00 114 GLU A O 19
ATOM 16302 N N . LYS A 1 17 ? 0.843 11.790 5.033 1.00 0.00 115 LYS A N 19
ATOM 16303 C CA . LYS A 1 17 ? 0.921 13.271 5.178 1.00 0.00 115 LYS A CA 19
ATOM 16304 C C . LYS A 1 17 ? 1.935 13.826 4.176 1.00 0.00 115 LYS A C 19
ATOM 16305 O O . LYS A 1 17 ? 2.947 13.214 3.898 1.00 0.00 115 LYS A O 19
ATOM 16324 N N . GLY A 1 18 ? 1.672 14.983 3.631 1.00 0.00 116 GLY A N 19
ATOM 16325 C CA . GLY A 1 18 ? 2.621 15.575 2.648 1.00 0.00 116 GLY A CA 19
ATOM 16326 C C . GLY A 1 18 ? 2.282 15.076 1.241 1.00 0.00 116 GLY A C 19
ATOM 16327 O O . GLY A 1 18 ? 2.941 15.415 0.277 1.00 0.00 116 GLY A O 19
ATOM 16331 N N . GLN A 1 19 ? 1.262 14.273 1.113 1.00 0.00 117 GLN A N 19
ATOM 16332 C CA . GLN A 1 19 ? 0.885 13.754 -0.232 1.00 0.00 117 GLN A CA 19
ATOM 16333 C C . GLN A 1 19 ? -0.347 14.504 -0.740 1.00 0.00 117 GLN A C 19
ATOM 16334 O O . GLN A 1 19 ? -1.254 14.809 0.009 1.00 0.00 117 GLN A O 19
ATOM 16348 N N . THR A 1 20 ? -0.387 14.805 -2.009 1.00 0.00 118 THR A N 19
ATOM 16349 C CA . THR A 1 20 ? -1.562 15.535 -2.565 1.00 0.00 118 THR A CA 19
ATOM 16350 C C . THR A 1 20 ? -2.651 14.533 -2.949 1.00 0.00 118 THR A C 19
ATOM 16351 O O . THR A 1 20 ? -2.372 13.409 -3.316 1.00 0.00 118 THR A O 19
ATOM 16362 N N . VAL A 1 21 ? -3.890 14.932 -2.868 1.00 0.00 119 VAL A N 19
ATOM 16363 C CA . VAL A 1 21 ? -4.998 14.003 -3.229 1.00 0.00 119 VAL A CA 19
ATOM 16364 C C . VAL A 1 21 ? -5.966 14.712 -4.178 1.00 0.00 119 VAL A C 19
ATOM 16365 O O . VAL A 1 21 ? -6.212 15.897 -4.060 1.00 0.00 119 VAL A O 19
ATOM 16378 N N . ARG A 1 22 ? -6.519 13.996 -5.119 1.00 0.00 120 ARG A N 19
ATOM 16379 C CA . ARG A 1 22 ? -7.471 14.629 -6.074 1.00 0.00 120 ARG A CA 19
ATOM 16380 C C . ARG A 1 22 ? -8.906 14.363 -5.616 1.00 0.00 120 ARG A C 19
ATOM 16381 O O . ARG A 1 22 ? -9.398 13.255 -5.695 1.00 0.00 120 ARG A O 19
ATOM 16402 N N . VAL A 1 23 ? -9.581 15.371 -5.136 1.00 0.00 121 VAL A N 19
ATOM 16403 C CA . VAL A 1 23 ? -10.983 15.176 -4.672 1.00 0.00 121 VAL A CA 19
ATOM 16404 C C . VAL A 1 23 ? -11.897 14.958 -5.880 1.00 0.00 121 VAL A C 19
ATOM 16405 O O . VAL A 1 23 ? -11.894 15.728 -6.820 1.00 0.00 121 VAL A O 19
ATOM 16418 N N . ALA A 1 24 ? -12.680 13.914 -5.862 1.00 0.00 122 ALA A N 19
ATOM 16419 C CA . ALA A 1 24 ? -13.595 13.649 -7.009 1.00 0.00 122 ALA A CA 19
ATOM 16420 C C . ALA A 1 24 ? -15.037 13.583 -6.505 1.00 0.00 122 ALA A C 19
ATOM 16421 O O . ALA A 1 24 ? -15.965 13.953 -7.197 1.00 0.00 122 ALA A O 19
ATOM 16428 N N . ARG A 1 25 ? -15.234 13.116 -5.302 1.00 0.00 123 ARG A N 19
ATOM 16429 C CA . ARG A 1 25 ? -16.616 13.028 -4.754 1.00 0.00 123 ARG A CA 19
ATOM 16430 C C . ARG A 1 25 ? -16.753 13.979 -3.563 1.00 0.00 123 ARG A C 19
ATOM 16431 O O . ARG A 1 25 ? -15.777 14.390 -2.969 1.00 0.00 123 ARG A O 19
ATOM 16452 N N . GLY A 1 26 ? -17.959 14.334 -3.212 1.00 0.00 124 GLY A N 19
ATOM 16453 C CA . GLY A 1 26 ? -18.157 15.260 -2.061 1.00 0.00 124 GLY A CA 19
ATOM 16454 C C . GLY A 1 26 ? -18.244 16.698 -2.573 1.00 0.00 124 GLY A C 19
ATOM 16455 O O . GLY A 1 26 ? -18.036 16.965 -3.741 1.00 0.00 124 GLY A O 19
ATOM 16459 N N . GLN A 1 27 ? -18.550 17.629 -1.711 1.00 0.00 125 GLN A N 19
ATOM 16460 C CA . GLN A 1 27 ? -18.649 19.047 -2.152 1.00 0.00 125 GLN A CA 19
ATOM 16461 C C . GLN A 1 27 ? -17.286 19.517 -2.662 1.00 0.00 125 GLN A C 19
ATOM 16462 O O . GLN A 1 27 ? -17.193 20.391 -3.502 1.00 0.00 125 GLN A O 19
ATOM 16476 N N . PHE A 1 28 ? -16.226 18.944 -2.163 1.00 0.00 126 PHE A N 19
ATOM 16477 C CA . PHE A 1 28 ? -14.870 19.358 -2.620 1.00 0.00 126 PHE A CA 19
ATOM 16478 C C . PHE A 1 28 ? -14.472 18.530 -3.844 1.00 0.00 126 PHE A C 19
ATOM 16479 O O . PHE A 1 28 ? -13.313 18.443 -4.196 1.00 0.00 126 PHE A O 19
ATOM 16496 N N . ALA A 1 29 ? -15.425 17.922 -4.496 1.00 0.00 127 ALA A N 19
ATOM 16497 C CA . ALA A 1 29 ? -15.101 17.100 -5.696 1.00 0.00 127 ALA A CA 19
ATOM 16498 C C . ALA A 1 29 ? -14.588 18.010 -6.814 1.00 0.00 127 ALA A C 19
ATOM 16499 O O . ALA A 1 29 ? -15.221 18.981 -7.178 1.00 0.00 127 ALA A O 19
ATOM 16506 N N . GLY A 1 30 ? -13.445 17.702 -7.363 1.00 0.00 128 GLY A N 19
ATOM 16507 C CA . GLY A 1 30 ? -12.893 18.549 -8.458 1.00 0.00 128 GLY A CA 19
ATOM 16508 C C . GLY A 1 30 ? -11.878 19.536 -7.878 1.00 0.00 128 GLY A C 19
ATOM 16509 O O . GLY A 1 30 ? -11.519 20.513 -8.506 1.00 0.00 128 GLY A O 19
ATOM 16513 N N . ILE A 1 31 ? -11.414 19.291 -6.683 1.00 0.00 129 ILE A N 19
ATOM 16514 C CA . ILE A 1 31 ? -10.425 20.217 -6.064 1.00 0.00 129 ILE A CA 19
ATOM 16515 C C . ILE A 1 31 ? -9.199 19.422 -5.607 1.00 0.00 129 ILE A C 19
ATOM 16516 O O . ILE A 1 31 ? -9.269 18.231 -5.377 1.00 0.00 129 ILE A O 19
ATOM 16532 N N . GLU A 1 32 ? -8.076 20.072 -5.472 1.00 0.00 130 GLU A N 19
ATOM 16533 C CA . GLU A 1 32 ? -6.848 19.354 -5.028 1.00 0.00 130 GLU A CA 19
ATOM 16534 C C . GLU A 1 32 ? -6.552 19.712 -3.571 1.00 0.00 130 GLU A C 19
ATOM 16535 O O . GLU A 1 32 ? -6.779 20.824 -3.136 1.00 0.00 130 GLU A O 19
ATOM 16547 N N . ALA A 1 33 ? -6.046 18.780 -2.810 1.00 0.00 131 ALA A N 19
ATOM 16548 C CA . ALA A 1 33 ? -5.738 19.071 -1.382 1.00 0.00 131 ALA A CA 19
ATOM 16549 C C . ALA A 1 33 ? -4.554 18.216 -0.928 1.00 0.00 131 ALA A C 19
ATOM 16550 O O . ALA A 1 33 ? -4.248 17.198 -1.519 1.00 0.00 131 ALA A O 19
ATOM 16557 N N . ILE A 1 34 ? -3.886 18.619 0.117 1.00 0.00 132 ILE A N 19
ATOM 16558 C CA . ILE A 1 34 ? -2.724 17.829 0.611 1.00 0.00 132 ILE A CA 19
ATOM 16559 C C . ILE A 1 34 ? -3.163 16.978 1.804 1.00 0.00 132 ILE A C 19
ATOM 16560 O O . ILE A 1 34 ? -3.648 17.486 2.796 1.00 0.00 132 ILE A O 19
ATOM 16576 N N . TYR A 1 35 ? -2.999 15.687 1.717 1.00 0.00 133 TYR A N 19
ATOM 16577 C CA . TYR A 1 35 ? -3.411 14.807 2.846 1.00 0.00 133 TYR A CA 19
ATOM 16578 C C . TYR A 1 35 ? -2.547 15.106 4.072 1.00 0.00 133 TYR A C 19
ATOM 16579 O O . TYR A 1 35 ? -1.346 15.261 3.976 1.00 0.00 133 TYR A O 19
ATOM 16597 N N . LEU A 1 36 ? -3.151 15.188 5.226 1.00 0.00 134 LEU A N 19
ATOM 16598 C CA . LEU A 1 36 ? -2.366 15.476 6.460 1.00 0.00 134 LEU A CA 19
ATOM 16599 C C . LEU A 1 36 ? -2.457 14.281 7.412 1.00 0.00 134 LEU A C 19
ATOM 16600 O O . LEU A 1 36 ? -1.519 13.523 7.563 1.00 0.00 134 LEU A O 19
ATOM 16616 N N . GLU A 1 37 ? -3.578 14.105 8.056 1.00 0.00 135 GLU A N 19
ATOM 16617 C CA . GLU A 1 37 ? -3.724 12.960 8.997 1.00 0.00 135 GLU A CA 19
ATOM 16618 C C . GLU A 1 37 ? -5.040 12.229 8.722 1.00 0.00 135 GLU A C 19
ATOM 16619 O O . GLU A 1 37 ? -6.004 12.814 8.270 1.00 0.00 135 GLU A O 19
ATOM 16631 N N . PRO A 1 38 ? -5.070 10.919 9.006 1.00 0.00 136 PRO A N 19
ATOM 16632 C CA . PRO A 1 38 ? -6.258 10.092 8.796 1.00 0.00 136 PRO A CA 19
ATOM 16633 C C . PRO A 1 38 ? -7.261 10.238 9.944 1.00 0.00 136 PRO A C 19
ATOM 16634 O O . PRO A 1 38 ? -7.474 9.324 10.717 1.00 0.00 136 PRO A O 19
ATOM 16645 N N . ASP A 1 39 ? -7.879 11.381 10.063 1.00 0.00 137 ASP A N 19
ATOM 16646 C CA . ASP A 1 39 ? -8.866 11.585 11.161 1.00 0.00 137 ASP A CA 19
ATOM 16647 C C . ASP A 1 39 ? -10.052 10.639 10.966 1.00 0.00 137 ASP A C 19
ATOM 16648 O O . ASP A 1 39 ? -10.975 10.928 10.232 1.00 0.00 137 ASP A O 19
ATOM 16657 N N . GLY A 1 40 ? -10.036 9.510 11.622 1.00 0.00 138 GLY A N 19
ATOM 16658 C CA . GLY A 1 40 ? -11.164 8.547 11.478 1.00 0.00 138 GLY A CA 19
ATOM 16659 C C . GLY A 1 40 ? -11.008 7.768 10.169 1.00 0.00 138 GLY A C 19
ATOM 16660 O O . GLY A 1 40 ? -10.480 8.269 9.196 1.00 0.00 138 GLY A O 19
ATOM 16664 N N . ASP A 1 41 ? -11.466 6.546 10.139 1.00 0.00 139 ASP A N 19
ATOM 16665 C CA . ASP A 1 41 ? -11.344 5.737 8.893 1.00 0.00 139 ASP A CA 19
ATOM 16666 C C . ASP A 1 41 ? -12.288 6.298 7.827 1.00 0.00 139 ASP A C 19
ATOM 16667 O O . ASP A 1 41 ? -12.083 6.115 6.645 1.00 0.00 139 ASP A O 19
ATOM 16676 N N . THR A 1 42 ? -13.324 6.978 8.239 1.00 0.00 140 THR A N 19
ATOM 16677 C CA . THR A 1 42 ? -14.281 7.548 7.249 1.00 0.00 140 THR A CA 19
ATOM 16678 C C . THR A 1 42 ? -13.983 9.034 7.043 1.00 0.00 140 THR A C 19
ATOM 16679 O O . THR A 1 42 ? -14.546 9.674 6.178 1.00 0.00 140 THR A O 19
ATOM 16690 N N . ARG A 1 43 ? -13.103 9.590 7.828 1.00 0.00 141 ARG A N 19
ATOM 16691 C CA . ARG A 1 43 ? -12.775 11.035 7.671 1.00 0.00 141 ARG A CA 19
ATOM 16692 C C . ARG A 1 43 ? -11.258 11.207 7.571 1.00 0.00 141 ARG A C 19
ATOM 16693 O O . ARG A 1 43 ? -10.498 10.355 7.987 1.00 0.00 141 ARG A O 19
ATOM 16714 N N . SER A 1 44 ? -10.811 12.304 7.020 1.00 0.00 142 SER A N 19
ATOM 16715 C CA . SER A 1 44 ? -9.343 12.529 6.892 1.00 0.00 142 SER A CA 19
ATOM 16716 C C . SER A 1 44 ? -9.051 14.031 6.912 1.00 0.00 142 SER A C 19
ATOM 16717 O O . SER A 1 44 ? -9.913 14.845 6.644 1.00 0.00 142 SER A O 19
ATOM 16725 N N . ILE A 1 45 ? -7.841 14.405 7.228 1.00 0.00 143 ILE A N 19
ATOM 16726 C CA . ILE A 1 45 ? -7.493 15.854 7.265 1.00 0.00 143 ILE A CA 19
ATOM 16727 C C . ILE A 1 45 ? -6.582 16.190 6.082 1.00 0.00 143 ILE A C 19
ATOM 16728 O O . ILE A 1 45 ? -5.554 15.576 5.884 1.00 0.00 143 ILE A O 19
ATOM 16744 N N . MET A 1 46 ? -6.952 17.163 5.294 1.00 0.00 144 MET A N 19
ATOM 16745 C CA . MET A 1 46 ? -6.104 17.538 4.125 1.00 0.00 144 MET A CA 19
ATOM 16746 C C . MET A 1 46 ? -6.068 19.062 3.992 1.00 0.00 144 MET A C 19
ATOM 16747 O O . MET A 1 46 ? -6.983 19.752 4.394 1.00 0.00 144 MET A O 19
ATOM 16761 N N . LEU A 1 47 ? -5.016 19.591 3.429 1.00 0.00 145 LEU A N 19
ATOM 16762 C CA . LEU A 1 47 ? -4.921 21.068 3.269 1.00 0.00 145 LEU A CA 19
ATOM 16763 C C . LEU A 1 47 ? -5.610 21.486 1.968 1.00 0.00 145 LEU A C 19
ATOM 16764 O O . LEU A 1 47 ? -5.314 20.973 0.906 1.00 0.00 145 LEU A O 19
ATOM 16780 N N . VAL A 1 48 ? -6.527 22.412 2.040 1.00 0.00 146 VAL A N 19
ATOM 16781 C CA . VAL A 1 48 ? -7.233 22.859 0.807 1.00 0.00 146 VAL A CA 19
ATOM 16782 C C . VAL A 1 48 ? -6.834 24.300 0.484 1.00 0.00 146 VAL A C 19
ATOM 16783 O O . VAL A 1 48 ? -6.705 25.1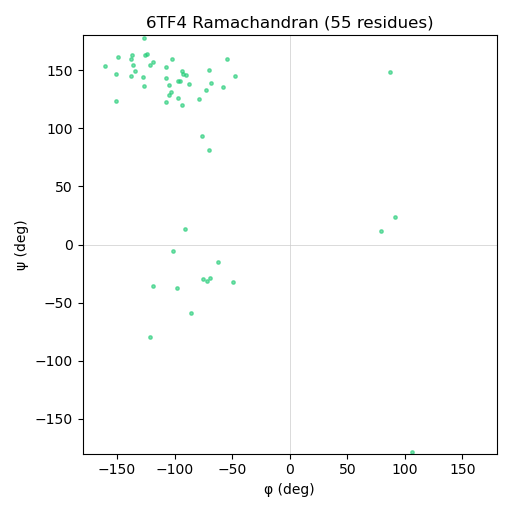30 1.361 1.00 0.00 146 VAL A O 19
ATOM 16796 N N . LYS A 1 49 ? -6.640 24.603 -0.770 1.00 0.00 147 LYS A N 19
ATOM 16797 C CA . LYS A 1 49 ? -6.252 25.990 -1.151 1.00 0.00 147 LYS A CA 19
ATOM 16798 C C . LYS A 1 49 ? -7.509 26.799 -1.480 1.00 0.00 147 LYS A C 19
ATOM 16799 O O . LYS A 1 49 ? -8.378 26.348 -2.200 1.00 0.00 147 LYS A O 19
ATOM 16818 N N . MET A 1 50 ? -7.614 27.991 -0.958 1.00 0.00 148 MET A N 19
ATOM 16819 C CA . MET A 1 50 ? -8.817 28.825 -1.242 1.00 0.00 148 MET A CA 19
ATOM 16820 C C . MET A 1 50 ? -8.433 29.970 -2.181 1.00 0.00 148 MET A C 19
ATOM 16821 O O . MET A 1 50 ? -7.320 30.045 -2.662 1.00 0.00 148 MET A O 19
ATOM 16835 N N . ILE A 1 51 ? -9.346 30.865 -2.446 1.00 0.00 149 ILE A N 19
ATOM 16836 C CA . ILE A 1 51 ? -9.031 32.004 -3.352 1.00 0.00 149 ILE A CA 19
ATOM 16837 C C . ILE A 1 51 ? -8.173 33.026 -2.604 1.00 0.00 149 ILE A C 19
ATOM 16838 O O . ILE A 1 51 ? -7.315 33.668 -3.177 1.00 0.00 149 ILE A O 19
ATOM 16854 N N . SER A 1 52 ? -8.398 33.181 -1.328 1.00 0.00 150 SER A N 19
ATOM 16855 C CA . SER A 1 52 ? -7.595 34.160 -0.543 1.00 0.00 150 SER A CA 19
ATOM 16856 C C . SER A 1 52 ? -6.308 33.489 -0.058 1.00 0.00 150 SER A C 19
ATOM 16857 O O . SER A 1 52 ? -5.216 33.922 -0.369 1.00 0.00 150 SER A O 19
ATOM 16865 N N . GLN A 1 53 ? -6.429 32.434 0.700 1.00 0.00 151 GLN A N 19
ATOM 16866 C CA . GLN A 1 53 ? -5.213 31.737 1.204 1.00 0.00 151 GLN A CA 19
ATOM 16867 C C . GLN A 1 53 ? -5.512 30.245 1.365 1.00 0.00 151 GLN A C 19
ATOM 16868 O O . GLN A 1 53 ? -6.641 29.812 1.240 1.00 0.00 151 GLN A O 19
ATOM 16882 N N . GLN A 1 54 ? -4.511 29.456 1.645 1.00 0.00 152 GLN A N 19
ATOM 16883 C CA . GLN A 1 54 ? -4.741 27.994 1.815 1.00 0.00 152 GLN A CA 19
ATOM 16884 C C . GLN A 1 54 ? -5.272 27.723 3.225 1.00 0.00 152 GLN A C 19
ATOM 16885 O O . GLN A 1 54 ? -4.839 28.326 4.187 1.00 0.00 152 GLN A O 19
ATOM 16899 N N . VAL A 1 55 ? -6.205 26.822 3.355 1.00 0.00 153 VAL A N 19
ATOM 16900 C CA . VAL A 1 55 ? -6.762 26.516 4.703 1.00 0.00 153 VAL A CA 19
ATOM 16901 C C . VAL A 1 55 ? -6.920 25.003 4.860 1.00 0.00 153 VAL A C 19
ATOM 16902 O O . VAL A 1 55 ? -7.362 24.319 3.959 1.00 0.00 153 VAL A O 19
ATOM 16915 N N . PRO A 1 56 ? -6.550 24.474 6.037 1.00 0.00 154 PRO A N 19
ATOM 16916 C CA . PRO A 1 56 ? -6.649 23.038 6.325 1.00 0.00 154 PRO A CA 19
ATOM 16917 C C . PRO A 1 56 ? -8.106 22.588 6.466 1.00 0.00 154 PRO A C 19
ATOM 16918 O O . PRO A 1 56 ? -8.898 23.216 7.139 1.00 0.00 154 PRO A O 19
ATOM 16929 N N . MET A 1 57 ? -8.465 21.503 5.835 1.00 0.00 155 MET A N 19
ATOM 16930 C CA . MET A 1 57 ? -9.868 21.015 5.932 1.00 0.00 155 MET A CA 19
ATOM 16931 C C . MET A 1 57 ? -9.870 19.491 6.078 1.00 0.00 155 MET A C 19
ATOM 16932 O O . MET A 1 57 ? -8.892 18.830 5.788 1.00 0.00 155 MET A O 19
ATOM 16946 N N . SER A 1 58 ? -10.960 18.928 6.525 1.00 0.00 156 SER A N 19
ATOM 16947 C CA . SER A 1 58 ? -11.022 17.448 6.688 1.00 0.00 156 SER A CA 19
ATOM 16948 C C . SER A 1 58 ? -12.020 16.866 5.684 1.00 0.00 156 SER A C 19
ATOM 16949 O O . SER A 1 58 ? -13.117 17.365 5.526 1.00 0.00 156 SER A O 19
ATOM 16957 N N . ILE A 1 59 ? -11.649 15.815 5.005 1.00 0.00 157 ILE A N 19
ATOM 16958 C CA . ILE A 1 59 ? -12.578 15.204 4.013 1.00 0.00 157 ILE A CA 19
ATOM 16959 C C . ILE A 1 59 ? -12.533 13.679 4.144 1.00 0.00 157 ILE A C 19
ATOM 16960 O O . ILE A 1 59 ? -11.611 13.124 4.710 1.00 0.00 157 ILE A O 19
ATOM 16976 N N . GLU A 1 60 ? -13.523 12.998 3.635 1.00 0.00 158 GLU A N 19
ATOM 16977 C CA . GLU A 1 60 ? -13.539 11.510 3.741 1.00 0.00 158 GLU A CA 19
ATOM 16978 C C . GLU A 1 60 ? -12.942 10.888 2.475 1.00 0.00 158 GLU A C 19
ATOM 16979 O O . GLU A 1 60 ? -13.139 11.375 1.379 1.00 0.00 158 GLU A O 19
ATOM 16991 N N . ASN A 1 61 ? -12.217 9.812 2.620 1.00 0.00 159 ASN A N 19
ATOM 16992 C CA . ASN A 1 61 ? -11.612 9.152 1.428 1.00 0.00 159 ASN A CA 19
ATOM 16993 C C . ASN A 1 61 ? -12.684 8.962 0.354 1.00 0.00 159 ASN A C 19
ATOM 16994 O O . ASN A 1 61 ? -12.440 9.148 -0.820 1.00 0.00 159 ASN A O 19
ATOM 17005 N N . THR A 1 62 ? -13.874 8.597 0.747 1.00 0.00 160 THR A N 19
ATOM 17006 C CA . THR A 1 62 ? -14.958 8.401 -0.256 1.00 0.00 160 THR A CA 19
ATOM 17007 C C . THR A 1 62 ? -15.197 9.715 -1.001 1.00 0.00 160 THR A C 19
ATOM 17008 O O . THR A 1 62 ? -15.837 9.747 -2.033 1.00 0.00 160 THR A O 19
ATOM 17019 N N . ASP A 1 63 ? -14.690 10.799 -0.482 1.00 0.00 161 ASP A N 19
ATOM 17020 C CA . ASP A 1 63 ? -14.890 12.112 -1.156 1.00 0.00 161 ASP A CA 19
ATOM 17021 C C . ASP A 1 63 ? -13.710 12.403 -2.087 1.00 0.00 161 ASP A C 19
ATOM 17022 O O . ASP A 1 63 ? -13.865 13.033 -3.116 1.00 0.00 161 ASP A O 19
ATOM 17031 N N . TRP A 1 64 ? -12.533 11.955 -1.741 1.00 0.00 162 TRP A N 19
ATOM 17032 C CA . TRP A 1 64 ? -11.356 12.219 -2.619 1.00 0.00 162 TRP A CA 19
ATOM 17033 C C . TRP A 1 64 ? -10.613 10.912 -2.904 1.00 0.00 162 TRP A C 19
ATOM 17034 O O . TRP A 1 64 ? -10.733 9.944 -2.181 1.00 0.00 162 TRP A O 19
ATOM 17055 N N . GLU A 1 65 ? -9.838 10.882 -3.956 1.00 0.00 163 GLU A N 19
ATOM 17056 C CA . GLU A 1 65 ? -9.081 9.644 -4.291 1.00 0.00 163 GLU A CA 19
ATOM 17057 C C . GLU A 1 65 ? -7.590 9.977 -4.396 1.00 0.00 163 GLU A C 19
ATOM 17058 O O . GLU A 1 65 ? -7.213 11.110 -4.619 1.00 0.00 163 GLU A O 19
ATOM 17070 N N . VAL A 1 66 ? -6.741 9.001 -4.237 1.00 0.00 164 VAL A N 19
ATOM 17071 C CA . VAL A 1 66 ? -5.278 9.266 -4.328 1.00 0.00 164 VAL A CA 19
ATOM 17072 C C . VAL A 1 66 ? -4.665 8.371 -5.406 1.00 0.00 164 VAL A C 19
ATOM 17073 O O . VAL A 1 66 ? -5.093 7.254 -5.617 1.00 0.00 164 VAL A O 19
ATOM 17086 N N . THR A 1 67 ? -3.665 8.852 -6.093 1.00 0.00 165 THR A N 19
ATOM 17087 C CA . THR A 1 67 ? -3.028 8.026 -7.158 1.00 0.00 165 THR A CA 19
ATOM 17088 C C . THR A 1 67 ? -4.061 7.704 -8.239 1.00 0.00 165 THR A C 19
ATOM 17089 O O . THR A 1 67 ? -4.335 8.575 -9.048 1.00 0.00 165 THR A O 19
ATOM 17101 N N . THR A 1 11 ? -4.171 -3.930 -3.222 1.00 0.00 109 THR A N 20
ATOM 17102 C CA . THR A 1 11 ? -5.015 -3.331 -2.151 1.00 0.00 109 THR A CA 20
ATOM 17103 C C . THR A 1 11 ? -4.717 -1.834 -2.044 1.00 0.00 109 THR A C 20
ATOM 17104 O O . THR A 1 11 ? -3.583 -1.409 -2.144 1.00 0.00 109 THR A O 20
ATOM 17115 N N . LYS A 1 12 ? -5.726 -1.031 -1.842 1.00 0.00 110 LYS A N 20
ATOM 17116 C CA . LYS A 1 12 ? -5.498 0.437 -1.729 1.00 0.00 110 LYS A CA 20
ATOM 17117 C C . LYS A 1 12 ? -4.856 0.751 -0.376 1.00 0.00 110 LYS A C 20
ATOM 17118 O O . LYS A 1 12 ? -5.254 0.229 0.647 1.00 0.00 110 LYS A O 20
ATOM 17137 N N . GLN A 1 13 ? -3.867 1.602 -0.361 1.00 0.00 111 GLN A N 20
ATOM 17138 C CA . GLN A 1 13 ? -3.202 1.949 0.926 1.00 0.00 111 GLN A CA 20
ATOM 17139 C C . GLN A 1 13 ? -3.587 3.373 1.332 1.00 0.00 111 GLN A C 20
ATOM 17140 O O . GLN A 1 13 ? -3.772 4.238 0.499 1.00 0.00 111 GLN A O 20
ATOM 17154 N N . LEU A 1 14 ? -3.710 3.624 2.607 1.00 0.00 112 LEU A N 20
ATOM 17155 C CA . LEU A 1 14 ? -4.084 4.991 3.064 1.00 0.00 112 LEU A CA 20
ATOM 17156 C C . LEU A 1 14 ? -2.971 5.975 2.698 1.00 0.00 112 LEU A C 20
ATOM 17157 O O . LEU A 1 14 ? -1.803 5.637 2.707 1.00 0.00 112 LEU A O 20
ATOM 17173 N N . PRO A 1 15 ? -3.348 7.220 2.371 1.00 0.00 113 PRO A N 20
ATOM 17174 C CA . PRO A 1 15 ? -2.388 8.267 1.999 1.00 0.00 113 PRO A CA 20
ATOM 17175 C C . PRO A 1 15 ? -1.558 8.730 3.200 1.00 0.00 113 PRO A C 20
ATOM 17176 O O . PRO A 1 15 ? -2.010 8.702 4.327 1.00 0.00 113 PRO A O 20
ATOM 17187 N N . GLU A 1 16 ? -0.347 9.156 2.966 1.00 0.00 114 GLU A N 20
ATOM 17188 C CA . GLU A 1 16 ? 0.511 9.621 4.093 1.00 0.00 114 GLU A CA 20
ATOM 17189 C C . GLU A 1 16 ? 0.530 11.150 4.124 1.00 0.00 114 GLU A C 20
ATOM 17190 O O . GLU A 1 16 ? 0.236 11.804 3.142 1.00 0.00 114 GLU A O 20
ATOM 17202 N N . LYS A 1 17 ? 0.872 11.726 5.244 1.00 0.00 115 LYS A N 20
ATOM 17203 C CA . LYS A 1 17 ? 0.909 13.212 5.336 1.00 0.00 115 LYS A CA 20
ATOM 17204 C C . LYS A 1 17 ? 1.865 13.766 4.277 1.00 0.00 115 LYS A C 20
ATOM 17205 O O . LYS A 1 17 ? 2.911 13.205 4.018 1.00 0.00 115 LYS A O 20
ATOM 17224 N N . GLY A 1 18 ? 1.515 14.862 3.664 1.00 0.00 116 GLY A N 20
ATOM 17225 C CA . GLY A 1 18 ? 2.404 15.452 2.624 1.00 0.00 116 GLY A CA 20
ATOM 17226 C C . GLY A 1 18 ? 2.074 14.838 1.261 1.00 0.00 116 GLY A C 20
ATOM 17227 O O . GLY A 1 18 ? 2.764 15.062 0.286 1.00 0.00 116 GLY A O 20
ATOM 17231 N N . GLN A 1 19 ? 1.026 14.064 1.183 1.00 0.00 117 GLN A N 20
ATOM 17232 C CA . GLN A 1 19 ? 0.657 13.439 -0.118 1.00 0.00 117 GLN A CA 20
ATOM 17233 C C . GLN A 1 19 ? -0.440 14.267 -0.789 1.00 0.00 117 GLN A C 20
ATOM 17234 O O . GLN A 1 19 ? -1.350 14.750 -0.144 1.00 0.00 117 GLN A O 20
ATOM 17248 N N . THR A 1 20 ? -0.362 14.436 -2.081 1.00 0.00 118 THR A N 20
ATOM 17249 C CA . THR A 1 20 ? -1.400 15.232 -2.793 1.00 0.00 118 THR A CA 20
ATOM 17250 C C . THR A 1 20 ? -2.574 14.323 -3.163 1.00 0.00 118 THR A C 20
ATOM 17251 O O . THR A 1 20 ? -2.392 13.188 -3.558 1.00 0.00 118 THR A O 20
ATOM 17262 N N . VAL A 1 21 ? -3.778 14.811 -3.041 1.00 0.00 119 VAL A N 20
ATOM 17263 C CA . VAL A 1 21 ? -4.959 13.972 -3.387 1.00 0.00 119 VAL A CA 20
ATOM 17264 C C . VAL A 1 21 ? -5.934 14.787 -4.239 1.00 0.00 119 VAL A C 20
ATOM 17265 O O . VAL A 1 21 ? -5.986 15.999 -4.152 1.00 0.00 119 VAL A O 20
ATOM 17278 N N . ARG A 1 22 ? -6.708 14.135 -5.062 1.00 0.00 120 ARG A N 20
ATOM 17279 C CA . ARG A 1 22 ? -7.677 14.875 -5.917 1.00 0.00 120 ARG A CA 20
ATOM 17280 C C . ARG A 1 22 ? -9.104 14.519 -5.493 1.00 0.00 120 ARG A C 20
ATOM 17281 O O . ARG A 1 22 ? -9.540 13.393 -5.629 1.00 0.00 120 ARG A O 20
ATOM 17302 N N . VAL A 1 23 ? -9.835 15.469 -4.977 1.00 0.00 121 VAL A N 20
ATOM 17303 C CA . VAL A 1 23 ? -11.231 15.184 -4.543 1.00 0.00 121 VAL A CA 20
ATOM 17304 C C . VAL A 1 23 ? -12.126 15.027 -5.774 1.00 0.00 121 VAL A C 20
ATOM 17305 O O . VAL A 1 23 ? -12.084 15.823 -6.690 1.00 0.00 121 VAL A O 20
ATOM 17318 N N . ALA A 1 24 ? -12.935 14.004 -5.801 1.00 0.00 122 ALA A N 20
ATOM 17319 C CA . ALA A 1 24 ? -13.832 13.795 -6.972 1.00 0.00 122 ALA A CA 20
ATOM 17320 C C . ALA A 1 24 ? -15.287 13.760 -6.499 1.00 0.00 122 ALA A C 20
ATOM 17321 O O . ALA A 1 24 ? -16.196 14.108 -7.227 1.00 0.00 122 ALA A O 20
ATOM 17328 N N . ARG A 1 25 ? -15.515 13.341 -5.284 1.00 0.00 123 ARG A N 20
ATOM 17329 C CA . ARG A 1 25 ? -16.910 13.283 -4.764 1.00 0.00 123 ARG A CA 20
ATOM 17330 C C . ARG A 1 25 ? -17.013 14.119 -3.487 1.00 0.00 123 ARG A C 20
ATOM 17331 O O . ARG A 1 25 ? -16.038 14.338 -2.797 1.00 0.00 123 ARG A O 20
ATOM 17352 N N . GLY A 1 26 ? -18.188 14.589 -3.168 1.00 0.00 124 GLY A N 20
ATOM 17353 C CA . GLY A 1 26 ? -18.352 15.410 -1.935 1.00 0.00 124 GLY A CA 20
ATOM 17354 C C . GLY A 1 26 ? -18.396 16.893 -2.312 1.00 0.00 124 GLY A C 20
ATOM 17355 O O . GLY A 1 26 ? -18.228 17.256 -3.458 1.00 0.00 124 GLY A O 20
ATOM 17359 N N . GLN A 1 27 ? -18.620 17.751 -1.355 1.00 0.00 125 GLN A N 20
ATOM 17360 C CA . GLN A 1 27 ? -18.673 19.209 -1.660 1.00 0.00 125 GLN A CA 20
ATOM 17361 C C . GLN A 1 27 ? -17.300 19.677 -2.149 1.00 0.00 125 GLN A C 20
ATOM 17362 O O . GLN A 1 27 ? -17.189 20.621 -2.905 1.00 0.00 125 GLN A O 20
ATOM 17376 N N . PHE A 1 28 ? -16.254 19.023 -1.723 1.00 0.00 126 PHE A N 20
ATOM 17377 C CA . PHE A 1 28 ? -14.891 19.430 -2.165 1.00 0.00 126 PHE A CA 20
ATOM 17378 C C . PHE A 1 28 ? -14.523 18.677 -3.445 1.00 0.00 126 PHE A C 20
ATOM 17379 O O . PHE A 1 28 ? -13.394 18.711 -3.894 1.00 0.00 126 PHE A O 20
ATOM 17396 N N . ALA A 1 29 ? -15.467 17.998 -4.037 1.00 0.00 127 ALA A N 20
ATOM 17397 C CA . ALA A 1 29 ? -15.172 17.244 -5.288 1.00 0.00 127 ALA A CA 20
ATOM 17398 C C . ALA A 1 29 ? -14.687 18.214 -6.367 1.00 0.00 127 ALA A C 20
ATOM 17399 O O . ALA A 1 29 ? -15.336 19.196 -6.669 1.00 0.00 127 ALA A O 20
ATOM 17406 N N . GLY A 1 30 ? -13.551 17.947 -6.951 1.00 0.00 128 GLY A N 20
ATOM 17407 C CA . GLY A 1 30 ? -13.027 18.854 -8.011 1.00 0.00 128 GLY A CA 20
ATOM 17408 C C . GLY A 1 30 ? -12.093 19.888 -7.380 1.00 0.00 128 GLY A C 20
ATOM 17409 O O . GLY A 1 30 ? -11.969 20.998 -7.858 1.00 0.00 128 GLY A O 20
ATOM 17413 N N . ILE A 1 31 ? -11.437 19.535 -6.308 1.00 0.00 129 ILE A N 20
ATOM 17414 C CA . ILE A 1 31 ? -10.514 20.500 -5.648 1.00 0.00 129 ILE A CA 20
ATOM 17415 C C . ILE A 1 31 ? -9.216 19.786 -5.266 1.00 0.00 129 ILE A C 20
ATOM 17416 O O . ILE A 1 31 ? -9.205 18.602 -4.993 1.00 0.00 129 ILE A O 20
ATOM 17432 N N . GLU A 1 32 ? -8.121 20.496 -5.243 1.00 0.00 130 GLU A N 20
ATOM 17433 C CA . GLU A 1 32 ? -6.825 19.857 -4.877 1.00 0.00 130 GLU A CA 20
ATOM 17434 C C . GLU A 1 32 ? -6.605 19.984 -3.369 1.00 0.00 130 GLU A C 20
ATOM 17435 O O . GLU A 1 32 ? -6.837 21.024 -2.784 1.00 0.00 130 GLU A O 20
ATOM 17447 N N . ALA A 1 33 ? -6.159 18.936 -2.733 1.00 0.00 131 ALA A N 20
ATOM 17448 C CA . ALA A 1 33 ? -5.926 19.002 -1.262 1.00 0.00 131 ALA A CA 20
ATOM 17449 C C . ALA A 1 33 ? -4.740 18.110 -0.890 1.00 0.00 131 ALA A C 20
ATOM 17450 O O . ALA A 1 33 ? -4.506 17.084 -1.497 1.00 0.00 131 ALA A O 20
ATOM 17457 N N . ILE A 1 34 ? -3.990 18.493 0.108 1.00 0.00 132 ILE A N 20
ATOM 17458 C CA . ILE A 1 34 ? -2.821 17.668 0.524 1.00 0.00 132 ILE A CA 20
ATOM 17459 C C . ILE A 1 34 ? -3.197 16.845 1.758 1.00 0.00 132 ILE A C 20
ATOM 17460 O O . ILE A 1 34 ? -3.582 17.381 2.778 1.00 0.00 132 ILE A O 20
ATOM 17476 N N . TYR A 1 35 ? -3.091 15.548 1.675 1.00 0.00 133 TYR A N 20
ATOM 17477 C CA . TYR A 1 35 ? -3.446 14.695 2.844 1.00 0.00 133 TYR A CA 20
ATOM 17478 C C . TYR A 1 35 ? -2.603 15.103 4.053 1.00 0.00 133 TYR A C 20
ATOM 17479 O O . TYR A 1 35 ? -1.425 15.376 3.939 1.00 0.00 133 TYR A O 20
ATOM 17497 N N . LEU A 1 36 ? -3.199 15.144 5.213 1.00 0.00 134 LEU A N 20
ATOM 17498 C CA . LEU A 1 36 ? -2.435 15.533 6.432 1.00 0.00 134 LEU A CA 20
ATOM 17499 C C . LEU A 1 36 ? -2.450 14.373 7.430 1.00 0.00 134 LEU A C 20
ATOM 17500 O O . LEU A 1 36 ? -1.460 13.699 7.630 1.00 0.00 134 LEU A O 20
ATOM 17516 N N . GLU A 1 37 ? -3.571 14.135 8.057 1.00 0.00 135 GLU A N 20
ATOM 17517 C CA . GLU A 1 37 ? -3.653 13.018 9.038 1.00 0.00 135 GLU A CA 20
ATOM 17518 C C . GLU A 1 37 ? -4.980 12.279 8.855 1.00 0.00 135 GLU A C 20
ATOM 17519 O O . GLU A 1 37 ? -6.006 12.881 8.610 1.00 0.00 135 GLU A O 20
ATOM 17531 N N . PRO A 1 38 ? -4.953 10.944 8.979 1.00 0.00 136 PRO A N 20
ATOM 17532 C CA . PRO A 1 38 ? -6.154 10.111 8.828 1.00 0.00 136 PRO A CA 20
ATOM 17533 C C . PRO A 1 38 ? -7.138 10.324 9.982 1.00 0.00 136 PRO A C 20
ATOM 17534 O O . PRO A 1 38 ? -7.252 9.507 10.875 1.00 0.00 136 PRO A O 20
ATOM 17545 N N . ASP A 1 39 ? -7.849 11.419 9.970 1.00 0.00 137 ASP A N 20
ATOM 17546 C CA . ASP A 1 39 ? -8.823 11.689 11.064 1.00 0.00 137 ASP A CA 20
ATOM 17547 C C . ASP A 1 39 ? -10.046 10.784 10.900 1.00 0.00 137 ASP A C 20
ATOM 17548 O O . ASP A 1 39 ? -10.992 11.121 10.215 1.00 0.00 137 ASP A O 20
ATOM 17557 N N . GLY A 1 40 ? -10.038 9.639 11.526 1.00 0.00 138 GLY A N 20
ATOM 17558 C CA . GLY A 1 40 ? -11.202 8.717 11.408 1.00 0.00 138 GLY A CA 20
ATOM 17559 C C . GLY A 1 40 ? -11.002 7.787 10.211 1.00 0.00 138 GLY A C 20
ATOM 17560 O O . GLY A 1 40 ? -10.430 8.164 9.207 1.00 0.00 138 GLY A O 20
ATOM 17564 N N . ASP A 1 41 ? -11.471 6.573 10.308 1.00 0.00 139 ASP A N 20
ATOM 17565 C CA . ASP A 1 41 ? -11.310 5.619 9.176 1.00 0.00 139 ASP A CA 20
ATOM 17566 C C . ASP A 1 41 ? -12.129 6.106 7.979 1.00 0.00 139 ASP A C 20
ATOM 17567 O O . ASP A 1 41 ? -11.781 5.869 6.839 1.00 0.00 139 ASP A O 20
ATOM 17576 N N . THR A 1 42 ? -13.213 6.787 8.229 1.00 0.00 140 THR A N 20
ATOM 17577 C CA . THR A 1 42 ? -14.054 7.289 7.106 1.00 0.00 140 THR A CA 20
ATOM 17578 C C . THR A 1 42 ? -13.811 8.789 6.915 1.00 0.00 140 THR A C 20
ATOM 17579 O O . THR A 1 42 ? -14.364 9.408 6.028 1.00 0.00 140 THR A O 20
ATOM 17590 N N . ARG A 1 43 ? -12.988 9.378 7.740 1.00 0.00 141 ARG A N 20
ATOM 17591 C CA . ARG A 1 43 ? -12.712 10.836 7.603 1.00 0.00 141 ARG A CA 20
ATOM 17592 C C . ARG A 1 43 ? -11.202 11.063 7.505 1.00 0.00 141 ARG A C 20
ATOM 17593 O O . ARG A 1 43 ? -10.412 10.225 7.895 1.00 0.00 141 ARG A O 20
ATOM 17614 N N . SER A 1 44 ? -10.793 12.190 6.988 1.00 0.00 142 SER A N 20
ATOM 17615 C CA . SER A 1 44 ? -9.335 12.466 6.869 1.00 0.00 142 SER A CA 20
ATOM 17616 C C . SER A 1 44 ? -9.101 13.977 6.848 1.00 0.00 142 SER A C 20
ATOM 17617 O O . SER A 1 44 ? -10.011 14.754 6.634 1.00 0.00 142 SER A O 20
ATOM 17625 N N . ILE A 1 45 ? -7.886 14.401 7.068 1.00 0.00 143 ILE A N 20
ATOM 17626 C CA . ILE A 1 45 ? -7.593 15.861 7.059 1.00 0.00 143 ILE A CA 20
ATOM 17627 C C . ILE A 1 45 ? -6.705 16.192 5.858 1.00 0.00 143 ILE A C 20
ATOM 17628 O O . ILE A 1 45 ? -5.722 15.526 5.600 1.00 0.00 143 ILE A O 20
ATOM 17644 N N . MET A 1 46 ? -7.044 17.214 5.121 1.00 0.00 144 MET A N 20
ATOM 17645 C CA . MET A 1 46 ? -6.217 17.581 3.937 1.00 0.00 144 MET A CA 20
ATOM 17646 C C . MET A 1 46 ? -6.041 19.100 3.885 1.00 0.00 144 MET A C 20
ATOM 17647 O O . MET A 1 46 ? -6.903 19.849 4.300 1.00 0.00 144 MET A O 20
ATOM 17661 N N . LEU A 1 47 ? -4.930 19.558 3.377 1.00 0.00 145 LEU A N 20
ATOM 17662 C CA . LEU A 1 47 ? -4.696 21.027 3.297 1.00 0.00 145 LEU A CA 20
ATOM 17663 C C . LEU A 1 47 ? -5.399 21.588 2.060 1.00 0.00 145 LEU A C 20
ATOM 17664 O O . LEU A 1 47 ? -4.997 21.340 0.940 1.00 0.00 145 LEU A O 20
ATOM 17680 N N . VAL A 1 48 ? -6.444 22.345 2.250 1.00 0.00 146 VAL A N 20
ATOM 17681 C CA . VAL A 1 48 ? -7.169 22.922 1.084 1.00 0.00 146 VAL A CA 20
ATOM 17682 C C . VAL A 1 48 ? -6.659 24.340 0.819 1.00 0.00 146 VAL A C 20
ATOM 17683 O O . VAL A 1 48 ? -6.574 25.156 1.715 1.00 0.00 146 VAL A O 20
ATOM 17696 N N . LYS A 1 49 ? -6.317 24.638 -0.403 1.00 0.00 147 LYS A N 20
ATOM 17697 C CA . LYS A 1 49 ? -5.812 26.003 -0.723 1.00 0.00 147 LYS A CA 20
ATOM 17698 C C . LYS A 1 49 ? -6.861 26.757 -1.541 1.00 0.00 147 LYS A C 20
ATOM 17699 O O . LYS A 1 49 ? -7.472 26.212 -2.439 1.00 0.00 147 LYS A O 20
ATOM 17718 N N . MET A 1 50 ? -7.079 28.008 -1.236 1.00 0.00 148 MET A N 20
ATOM 17719 C CA . MET A 1 50 ? -8.091 28.796 -1.995 1.00 0.00 148 MET A CA 20
ATOM 17720 C C . MET A 1 50 ? -7.419 30.009 -2.639 1.00 0.00 148 MET A C 20
ATOM 17721 O O . MET A 1 50 ? -6.274 30.313 -2.369 1.00 0.00 148 MET A O 20
ATOM 17735 N N . ILE A 1 51 ? -8.123 30.707 -3.488 1.00 0.00 149 ILE A N 20
ATOM 17736 C CA . ILE A 1 51 ? -7.527 31.901 -4.149 1.00 0.00 149 ILE A CA 20
ATOM 17737 C C . ILE A 1 51 ? -7.238 32.976 -3.099 1.00 0.00 149 ILE A C 20
ATOM 17738 O O . ILE A 1 51 ? -6.185 33.582 -3.091 1.00 0.00 149 ILE A O 20
ATOM 17754 N N . SER A 1 52 ? -8.166 33.219 -2.215 1.00 0.00 150 SER A N 20
ATOM 17755 C CA . SER A 1 52 ? -7.942 34.256 -1.169 1.00 0.00 150 SER A CA 20
ATOM 17756 C C . SER A 1 52 ? -6.855 33.781 -0.203 1.00 0.00 150 SER A C 20
ATOM 17757 O O . SER A 1 52 ? -5.832 34.418 -0.043 1.00 0.00 150 SER A O 20
ATOM 17765 N N . GLN A 1 53 ? -7.065 32.668 0.445 1.00 0.00 151 GLN A N 20
ATOM 17766 C CA . GLN A 1 53 ? -6.042 32.156 1.399 1.00 0.00 151 GLN A CA 20
ATOM 17767 C C . GLN A 1 53 ? -6.094 30.628 1.435 1.00 0.00 151 GLN A C 20
ATOM 17768 O O . GLN A 1 53 ? -6.970 30.013 0.860 1.00 0.00 151 GLN A O 20
ATOM 17782 N N . GLN A 1 54 ? -5.164 30.010 2.111 1.00 0.00 152 GLN A N 20
ATOM 17783 C CA . GLN A 1 54 ? -5.162 28.522 2.189 1.00 0.00 152 GLN A CA 20
ATOM 17784 C C . GLN A 1 54 ? -5.697 28.085 3.553 1.00 0.00 152 GLN A C 20
ATOM 17785 O O . GLN A 1 54 ? -5.381 28.671 4.570 1.00 0.00 152 GLN A O 20
ATOM 17799 N N . VAL A 1 55 ? -6.508 27.062 3.588 1.00 0.00 153 VAL A N 20
ATOM 17800 C CA . VAL A 1 55 ? -7.061 26.596 4.890 1.00 0.00 153 VAL A CA 20
ATOM 17801 C C . VAL A 1 55 ? -7.227 25.076 4.864 1.00 0.00 153 VAL A C 20
ATOM 17802 O O . VAL A 1 55 ? -7.691 24.509 3.895 1.00 0.00 153 VAL A O 20
ATOM 17815 N N . PRO A 1 56 ? -6.837 24.406 5.958 1.00 0.00 154 PRO A N 20
ATOM 17816 C CA . PRO A 1 56 ? -6.940 22.946 6.074 1.00 0.00 154 PRO A CA 20
ATOM 17817 C C . PRO A 1 56 ? -8.396 22.490 6.207 1.00 0.00 154 PRO A C 20
ATOM 17818 O O . PRO A 1 56 ? -9.187 23.104 6.895 1.00 0.00 154 PRO A O 20
ATOM 17829 N N . MET A 1 57 ? -8.756 21.419 5.555 1.00 0.00 155 MET A N 20
ATOM 17830 C CA . MET A 1 57 ? -10.159 20.929 5.647 1.00 0.00 155 MET A CA 20
ATOM 17831 C C . MET A 1 57 ? -10.160 19.408 5.815 1.00 0.00 155 MET A C 20
ATOM 17832 O O . MET A 1 57 ? -9.203 18.737 5.481 1.00 0.00 155 MET A O 20
ATOM 17846 N N . SER A 1 58 ? -11.225 18.858 6.332 1.00 0.00 156 SER A N 20
ATOM 17847 C CA . SER A 1 58 ? -11.285 17.382 6.521 1.00 0.00 156 SER A CA 20
ATOM 17848 C C . SER A 1 58 ? -12.195 16.765 5.458 1.00 0.00 156 SER A C 20
ATOM 17849 O O . SER A 1 58 ? -13.280 17.247 5.198 1.00 0.00 156 SER A O 20
ATOM 17857 N N . ILE A 1 59 ? -11.761 15.700 4.841 1.00 0.00 157 ILE A N 20
ATOM 17858 C CA . ILE A 1 59 ? -12.598 15.048 3.797 1.00 0.00 157 ILE A CA 20
ATOM 17859 C C . ILE A 1 59 ? -12.534 13.529 3.973 1.00 0.00 157 ILE A C 20
ATOM 17860 O O . ILE A 1 59 ? -11.650 13.009 4.625 1.00 0.00 157 ILE A O 20
ATOM 17876 N N . GLU A 1 60 ? -13.466 12.814 3.406 1.00 0.00 158 GLU A N 20
ATOM 17877 C CA . GLU A 1 60 ? -13.457 11.330 3.554 1.00 0.00 158 GLU A CA 20
ATOM 17878 C C . GLU A 1 60 ? -12.785 10.685 2.339 1.00 0.00 158 GLU A C 20
ATOM 17879 O O . GLU A 1 60 ? -12.853 11.188 1.236 1.00 0.00 158 GLU A O 20
ATOM 17891 N N . ASN A 1 61 ? -12.137 9.568 2.539 1.00 0.00 159 ASN A N 20
ATOM 17892 C CA . ASN A 1 61 ? -11.461 8.877 1.402 1.00 0.00 159 ASN A CA 20
ATOM 17893 C C . ASN A 1 61 ? -12.470 8.673 0.271 1.00 0.00 159 ASN A C 20
ATOM 17894 O O . ASN A 1 61 ? -12.159 8.842 -0.890 1.00 0.00 159 ASN A O 20
ATOM 17905 N N . THR A 1 62 ? -13.680 8.314 0.603 1.00 0.00 160 THR A N 20
ATOM 17906 C CA . THR A 1 62 ? -14.708 8.102 -0.453 1.00 0.00 160 THR A CA 20
ATOM 17907 C C . THR A 1 62 ? -14.956 9.420 -1.189 1.00 0.00 160 THR A C 20
ATOM 17908 O O . THR A 1 62 ? -15.582 9.453 -2.230 1.00 0.00 160 THR A O 20
ATOM 17919 N N . ASP A 1 63 ? -14.471 10.507 -0.654 1.00 0.00 161 ASP A N 20
ATOM 17920 C CA . ASP A 1 63 ? -14.680 11.822 -1.322 1.00 0.00 161 ASP A CA 20
ATOM 17921 C C . ASP A 1 63 ? -13.482 12.138 -2.222 1.00 0.00 161 ASP A C 20
ATOM 17922 O O . ASP A 1 63 ? -13.619 12.769 -3.251 1.00 0.00 161 ASP A O 20
ATOM 17931 N N . TRP A 1 64 ? -12.308 11.708 -1.845 1.00 0.00 162 TRP A N 20
ATOM 17932 C CA . TRP A 1 64 ? -11.111 11.992 -2.688 1.00 0.00 162 TRP A CA 20
ATOM 17933 C C . TRP A 1 64 ? -10.345 10.696 -2.955 1.00 0.00 162 TRP A C 20
ATOM 17934 O O . TRP A 1 64 ? -10.494 9.717 -2.253 1.00 0.00 162 TRP A O 20
ATOM 17955 N N . GLU A 1 65 ? -9.519 10.684 -3.967 1.00 0.00 163 GLU A N 20
ATOM 17956 C CA . GLU A 1 65 ? -8.741 9.453 -4.279 1.00 0.00 163 GLU A CA 20
ATOM 17957 C C . GLU A 1 65 ? -7.264 9.812 -4.454 1.00 0.00 163 GLU A C 20
ATOM 17958 O O . GLU A 1 65 ? -6.924 10.925 -4.807 1.00 0.00 163 GLU A O 20
ATOM 17970 N N . VAL A 1 66 ? -6.386 8.879 -4.212 1.00 0.00 164 VAL A N 20
ATOM 17971 C CA . VAL A 1 66 ? -4.932 9.165 -4.366 1.00 0.00 164 VAL A CA 20
ATOM 17972 C C . VAL A 1 66 ? -4.347 8.247 -5.441 1.00 0.00 164 VAL A C 20
ATOM 17973 O O . VAL A 1 66 ? -4.888 7.200 -5.737 1.00 0.00 164 VAL A O 20
ATOM 17986 N N . THR A 1 67 ? -3.246 8.629 -6.028 1.00 0.00 165 THR A N 20
ATOM 17987 C CA . THR A 1 67 ? -2.631 7.776 -7.083 1.00 0.00 165 THR A CA 20
ATOM 17988 C C . THR A 1 67 ? -1.870 6.622 -6.428 1.00 0.00 165 THR A C 20
ATOM 17989 O O . THR A 1 67 ? -1.957 5.516 -6.937 1.00 0.00 165 THR A O 20
#

InterPro domains:
  IPR005824 KOW [SM00739] (112-139)
  IPR006645 NusG-like, N-terminal [PF02357] (2-96)
  IPR006645 NusG-like, N-terminal [SM00738] (1-101)
  IPR010215 Transcription antitermination protein RfaH [MF_00951] (1-165)
  IPR010215 Transcription antitermination protein RfaH [TIGR01955] (4-163)
  IPR036735 NusG, N-terminal domain superfamily [G3DSA:3.30.70.940] (1-164)
  IPR036735 NusG, N-terminal domain superfamily [SSF82679] (1-100)
  IPR043425 NusG-like [PTHR30265] (2-163)

Sequence (57 aa):
TKQLPEKGQTVRVARGQFAGIEAIYLEPDGDTRSIMLVKMISQQVPMSIENTDWEVTTKQLPEKGQTVRVARGQFAGIEAIYLEPDGDTRSIMLVKMISQQVPMSIENTDWEVTTKQLPEKGQTVRVARGQFAGIEAIYLEPDGDTRSIMLVKMISQQVPMSIENTDWEVTTKQLPEKGQTVRVARGQFAGIEAIYLEPDGDTRSIMLVKMISQQVPMSIENTDWEVTTKQLPEKGQTVRVARGQFAGIEAIYLEPDGDTRSIMLVKMISQQVPMSIENTDWEVTTKQLPEKGQTVRVARGQFAGIEAIYLEPDGDTRSIMLVKMISQQVPMSIENTDWEVTTKQLPEKGQTVRVARGQFAGIEAIYLEPDGDTRSIMLVKMISQQVPMSIENTDWEVTTKQLPEKGQTVRVARGQFAGIEAIYLEPDGDTRSIMLVKMISQQVPMSIENTDWEVTTKQLPEKGQTVRVARGQFAGIEAIYLEPDGDTRSIMLVKMISQQVPMSIENTDWEVTTKQLPEKGQTVRVARGQFAGIEAIYLEPDGDTRSIMLVKMISQQVPMSIENTDWEVTTKQLPEKGQTVRVARGQFAGIEAIYLEPDGDTRSIMLVKMISQQVPMSIENTDWEVTTKQLPEKGQTVRVARGQFAGIEAIYLEPDGDTRSIMLVKMISQQVPMSIENTDWEVTTKQLPEKGQTVRVARGQFAGIEAIYLEPDGDTRSIMLVKMISQQVPMSIENTDWEVTTKQLPEKGQTVRVARGQFAGIEAIYLEPDGDTRSIMLVKMISQQVPMSIENTDWEVTTKQLPEKGQTVRVARGQFAGIEAIYLEPDGDTRSIMLVKMISQQVPMSIENTDWEVTTKQLPEKGQTVRVARGQFAGIEAIYLEPDGDTRSIMLVKMISQQVPMSIENTDWEVTTKQLPEKGQTVRVARGQFAGIEAIYLEPDGDTRSIMLVKMISQQVPMSIENTDWEVTTKQLPEKGQTVRVARGQFAGIEAIYLEPDGDTRSIMLVKMISQQVPMSIENTDWEVTTKQLPEKGQTVRVARGQFAGIEAIYLEPDGDTRSIMLVKMISQQVPMSIENTDWEVTTKQLPEKGQTVRVARGQFAGIEAIYLEPDGDTRSIMLVKMISQQVPMSIENTDWEVT

Solvent-accessible surface area: 4364 Å² total; per-residue (Å²): 179,188,152,98,11,127,134,58,81,74,2,181,0,59,152,40,191,67,40,65,42,110,1,39,1,32,86,74,73,36,125,84,133,1,47,0,50,0,103,89,186,98,132,107,56,89,44,57,7,56,48,78,24,5,114,46,191